Protein AF-0000000075709973 (afdb_homodimer)

Structure (mmCIF, N/CA/C/O backbone):
data_AF-0000000075709973-model_v1
#
loop_
_entity.id
_entity.type
_entity.pdbx_description
1 polymer 'ABC transporter family protein'
#
loop_
_atom_site.group_PDB
_atom_site.id
_atom_site.type_symbol
_atom_site.label_atom_id
_atom_site.label_alt_id
_atom_site.label_comp_id
_atom_site.label_asym_id
_atom_site.label_entity_id
_atom_site.label_seq_id
_atom_site.pdbx_PDB_ins_code
_atom_site.Cartn_x
_atom_site.Cartn_y
_atom_site.Cartn_z
_atom_site.occupancy
_atom_site.B_iso_or_equiv
_atom_site.auth_seq_id
_atom_site.auth_comp_id
_atom_site.auth_asym_id
_atom_site.auth_atom_id
_atom_site.pdbx_PDB_model_num
ATOM 1 N N . MET A 1 1 ? -1.541 -22.938 -13.07 1 24.42 1 MET A N 1
ATOM 2 C CA . MET A 1 1 ? -1.589 -21.641 -13.734 1 24.42 1 MET A CA 1
ATOM 3 C C . MET A 1 1 ? -1.695 -20.516 -12.711 1 24.42 1 MET A C 1
ATOM 5 O O . MET A 1 1 ? -2.549 -20.547 -11.828 1 24.42 1 MET A O 1
ATOM 9 N N . PRO A 1 2 ? -0.657 -19.891 -12.422 1 29.56 2 PRO A N 1
ATOM 10 C CA . PRO A 1 2 ? -0.678 -18.969 -11.297 1 29.56 2 PRO A CA 1
ATOM 11 C C . PRO A 1 2 ? -1.869 -18.016 -11.336 1 29.56 2 PRO A C 1
ATOM 13 O O . PRO A 1 2 ? -2.354 -17.672 -12.422 1 29.56 2 PRO A O 1
ATOM 16 N N . PRO A 1 3 ? -2.746 -18.109 -10.359 1 31.39 3 PRO A N 1
ATOM 17 C CA . PRO A 1 3 ? -3.982 -17.328 -10.273 1 31.39 3 PRO A CA 1
ATOM 18 C C . PRO A 1 3 ? -3.83 -15.922 -10.828 1 31.39 3 PRO A C 1
ATOM 20 O O . PRO A 1 3 ? -2.721 -15.383 -10.859 1 31.39 3 PRO A O 1
ATOM 23 N N . ARG A 1 4 ? -4.789 -15.555 -11.664 1 35 4 ARG A N 1
ATOM 24 C CA . ARG A 1 4 ? -5.027 -14.234 -12.234 1 35 4 ARG A CA 1
ATOM 25 C C . ARG A 1 4 ? -4.762 -13.133 -11.211 1 35 4 ARG A C 1
ATOM 27 O O . ARG A 1 4 ? -5.652 -12.766 -10.453 1 35 4 ARG A O 1
ATOM 34 N N . GLN A 1 5 ? -3.727 -13.234 -10.469 1 33.94 5 GLN A N 1
ATOM 35 C CA . GLN A 1 5 ? -3.52 -12.281 -9.375 1 33.94 5 GLN A CA 1
ATOM 36 C C . GLN A 1 5 ? -3.646 -10.844 -9.867 1 33.94 5 GLN A C 1
ATOM 38 O O . GLN A 1 5 ? -2.961 -10.438 -10.805 1 33.94 5 GLN A O 1
ATOM 43 N N . LEU A 1 6 ? -4.816 -10.453 -9.891 1 33.78 6 LEU A N 1
ATOM 44 C CA . LEU A 1 6 ? -5.051 -9.023 -10.086 1 33.78 6 LEU A CA 1
ATOM 45 C C . LEU A 1 6 ? -3.965 -8.195 -9.406 1 33.78 6 LEU A C 1
ATOM 47 O O . LEU A 1 6 ? -3.721 -8.352 -8.211 1 33.78 6 LEU A O 1
ATOM 51 N N . TRP A 1 7 ? -2.957 -8.031 -10.086 1 33.5 7 TRP A N 1
ATOM 52 C CA . TRP A 1 7 ? -1.797 -7.25 -9.68 1 33.5 7 TRP A CA 1
ATOM 53 C C . TRP A 1 7 ? -2.227 -5.957 -8.992 1 33.5 7 TRP A C 1
ATOM 55 O O . TRP A 1 7 ? -3.24 -5.359 -9.367 1 33.5 7 TRP A O 1
ATOM 65 N N . ARG A 1 8 ? -1.97 -5.902 -7.832 1 37.44 8 ARG A N 1
ATOM 66 C CA . ARG A 1 8 ? -2.188 -4.684 -7.055 1 37.44 8 ARG A CA 1
ATOM 67 C C . ARG A 1 8 ? -1.693 -3.457 -7.809 1 37.44 8 ARG A C 1
ATOM 69 O O . ARG A 1 8 ? -0.515 -3.371 -8.164 1 37.44 8 ARG A O 1
ATOM 76 N N . PRO A 1 9 ? -2.617 -2.793 -8.547 1 33.38 9 PRO A N 1
ATOM 77 C CA . PRO A 1 9 ? -2.156 -1.513 -9.086 1 33.38 9 PRO A CA 1
ATOM 78 C C . PRO A 1 9 ? -1.381 -0.687 -8.062 1 33.38 9 PRO A C 1
ATOM 80 O O . PRO A 1 9 ? -1.902 -0.385 -6.988 1 33.38 9 PRO A O 1
ATOM 83 N N . HIS A 1 10 ? -0.275 -1.003 -7.711 1 33.31 10 HIS A N 1
ATOM 84 C CA . HIS A 1 10 ? 0.385 -0.027 -6.852 1 33.31 10 HIS A CA 1
ATOM 85 C C . HIS A 1 10 ? 0.155 1.395 -7.355 1 33.31 10 HIS A C 1
ATOM 87 O O . HIS A 1 10 ? -0.162 1.599 -8.531 1 33.31 10 HIS A O 1
ATOM 93 N N . GLY A 1 11 ? 0.118 2.402 -6.453 1 33.44 11 GLY A N 1
ATOM 94 C CA . GLY A 1 11 ? 0.005 3.846 -6.594 1 33.44 11 GLY A CA 1
ATOM 95 C C . GLY A 1 11 ? 0.621 4.367 -7.879 1 33.44 11 GLY A C 1
ATOM 96 O O . GLY A 1 11 ? 1.635 3.844 -8.344 1 33.44 11 GLY A O 1
ATOM 97 N N . SER A 1 12 ? -0.26 4.875 -8.766 1 34.25 12 SER A N 1
ATOM 98 C CA . SER A 1 12 ? -0.108 5.707 -9.961 1 34.25 12 SER A CA 1
ATOM 99 C C . SER A 1 12 ? 1.045 6.691 -9.797 1 34.25 12 SER A C 1
ATOM 101 O O . SER A 1 12 ? 0.823 7.891 -9.602 1 34.25 12 SER A O 1
ATOM 103 N N . ALA A 1 13 ? 1.866 6.816 -8.883 1 34.53 13 ALA A N 1
ATOM 104 C CA . ALA A 1 13 ? 2.688 7.996 -9.148 1 34.53 13 ALA A CA 1
ATOM 105 C C . ALA A 1 13 ? 3.123 8.047 -10.609 1 34.53 13 ALA A C 1
ATOM 107 O O . ALA A 1 13 ? 3.008 7.051 -11.336 1 34.53 13 ALA A O 1
ATOM 108 N N . ASP A 1 14 ? 4.145 8.914 -10.914 1 36.72 14 ASP A N 1
ATOM 109 C CA . ASP A 1 14 ? 4.754 9.414 -12.141 1 36.72 14 ASP A CA 1
ATOM 110 C C . ASP A 1 14 ? 5.254 8.266 -13.016 1 36.72 14 ASP A C 1
ATOM 112 O O . ASP A 1 14 ? 5.984 7.395 -12.547 1 36.72 14 ASP A O 1
ATOM 116 N N . GLU A 1 15 ? 4.445 7.66 -13.875 1 39.72 15 GLU A N 1
ATOM 117 C CA . GLU A 1 15 ? 4.965 6.984 -15.062 1 39.72 15 GLU A CA 1
ATOM 118 C C . GLU A 1 15 ? 6.359 7.488 -15.422 1 39.72 15 GLU A C 1
ATOM 120 O O . GLU A 1 15 ? 6.5 8.5 -16.109 1 39.72 15 GLU A O 1
ATOM 125 N N . ILE A 1 16 ? 7.266 7.512 -14.547 1 42.97 16 ILE A N 1
ATOM 126 C CA . ILE A 1 16 ? 8.594 7.789 -15.094 1 42.97 16 ILE A CA 1
ATOM 127 C C . ILE A 1 16 ? 8.867 6.863 -16.281 1 42.97 16 ILE A C 1
ATOM 129 O O . ILE A 1 16 ? 8.734 5.641 -16.156 1 42.97 16 ILE A O 1
ATOM 133 N N . ASP A 1 17 ? 8.703 7.289 -17.375 1 52.31 17 ASP A N 1
ATOM 134 C CA . ASP A 1 17 ? 9.148 6.68 -18.625 1 52.31 17 ASP A CA 1
ATOM 135 C C . ASP A 1 17 ? 10.492 5.98 -18.438 1 52.31 17 ASP A C 1
ATOM 137 O O . ASP A 1 17 ? 11.547 6.625 -18.516 1 52.31 17 ASP A O 1
ATOM 141 N N . ILE A 1 18 ? 10.5 4.934 -17.688 1 59.22 18 ILE A N 1
ATOM 142 C CA . ILE A 1 18 ? 11.766 4.23 -17.562 1 59.22 18 ILE A CA 1
ATOM 143 C C . ILE A 1 18 ? 12.086 3.496 -18.859 1 59.22 18 ILE A C 1
ATOM 145 O O . ILE A 1 18 ? 11.234 2.797 -19.406 1 59.22 18 ILE A O 1
ATOM 149 N N . GLN A 1 19 ? 13.141 3.926 -19.438 1 63.94 19 GLN A N 1
ATOM 150 C CA . GLN A 1 19 ? 13.641 3.262 -20.641 1 63.94 19 GLN A CA 1
ATOM 151 C C . GLN A 1 19 ? 14.109 1.843 -20.328 1 63.94 19 GLN A C 1
ATOM 153 O O . GLN A 1 19 ? 14.984 1.643 -19.484 1 63.94 19 GLN A O 1
ATOM 158 N N . LEU A 1 20 ? 13.453 0.895 -20.781 1 72.31 20 LEU A N 1
ATOM 159 C CA . LEU A 1 20 ? 13.805 -0.509 -20.594 1 72.31 20 LEU A CA 1
ATOM 160 C C . LEU A 1 20 ? 14.852 -0.958 -21.594 1 72.31 20 LEU A C 1
ATOM 162 O O . LEU A 1 20 ? 14.742 -0.65 -22.797 1 72.31 20 LEU A O 1
ATOM 166 N N . THR A 1 21 ? 16.047 -1.364 -21.234 1 67.56 21 THR A N 1
ATOM 167 C CA . THR A 1 21 ? 17.062 -1.914 -22.109 1 67.56 21 THR A CA 1
ATOM 168 C C . THR A 1 21 ? 16.812 -3.4 -22.359 1 67.56 21 THR A C 1
ATOM 170 O O . THR A 1 21 ? 17.328 -3.965 -23.328 1 67.56 21 THR A O 1
ATOM 173 N N . GLY A 1 22 ? 16.062 -4.07 -21.641 1 68.5 22 GLY A N 1
ATOM 174 C CA . GLY A 1 22 ? 15.719 -5.469 -21.812 1 68.5 22 GLY A CA 1
ATOM 175 C C . GLY A 1 22 ? 16.562 -6.406 -20.969 1 68.5 22 GLY A C 1
ATOM 176 O O . GLY A 1 22 ? 16.188 -7.566 -20.766 1 68.5 22 GLY A O 1
ATOM 177 N N . TRP A 1 23 ? 17.703 -5.898 -20.484 1 77.12 23 TRP A N 1
ATOM 178 C CA . TRP A 1 23 ? 18.578 -6.785 -19.734 1 77.12 23 TRP A CA 1
ATOM 179 C C . TRP A 1 23 ? 18.703 -6.348 -18.281 1 77.12 23 TRP A C 1
ATOM 181 O O . TRP A 1 23 ? 19.734 -6.535 -17.641 1 77.12 23 TRP A O 1
ATOM 191 N N . GLU A 1 24 ? 17.703 -5.852 -17.812 1 84.19 24 GLU A N 1
ATOM 192 C CA . GLU A 1 24 ? 17.75 -5.332 -16.453 1 84.19 24 GLU A CA 1
ATOM 193 C C . GLU A 1 24 ? 17.844 -6.461 -15.43 1 84.19 24 GLU A C 1
ATOM 195 O O . GLU A 1 24 ? 18.531 -6.328 -14.414 1 84.19 24 GLU A O 1
ATOM 200 N N . LEU A 1 25 ? 17.312 -7.547 -15.797 1 82 25 LEU A N 1
ATOM 201 C CA . LEU A 1 25 ? 17.328 -8.68 -14.883 1 82 25 LEU A CA 1
ATOM 202 C C . LEU A 1 25 ? 18.734 -9.242 -14.719 1 82 25 LEU A C 1
ATOM 204 O O . LEU A 1 25 ? 19.109 -9.695 -13.633 1 82 25 LEU A O 1
ATOM 208 N N . VAL A 1 26 ? 19.484 -9.086 -15.727 1 83.19 26 VAL A N 1
ATOM 209 C CA . VAL A 1 26 ? 20.844 -9.602 -15.68 1 83.19 26 VAL A CA 1
ATOM 210 C C . VAL A 1 26 ? 21.75 -8.633 -14.914 1 83.19 26 VAL A C 1
ATOM 212 O O . VAL A 1 26 ? 22.641 -9.055 -14.18 1 83.19 26 VAL A O 1
ATOM 215 N N . ARG A 1 27 ? 21.422 -7.375 -15 1 85.19 27 ARG A N 1
ATOM 216 C CA . ARG A 1 27 ? 22.234 -6.355 -14.344 1 85.19 27 ARG A CA 1
ATOM 217 C C . ARG A 1 27 ? 22.047 -6.391 -12.828 1 85.19 27 ARG A C 1
ATOM 219 O O . ARG A 1 27 ? 22.953 -6.051 -12.07 1 85.19 27 ARG A O 1
ATOM 226 N N . ILE A 1 28 ? 20.891 -6.84 -12.453 1 87.38 28 ILE A N 1
ATOM 227 C CA . ILE A 1 28 ? 20.594 -6.883 -11.023 1 87.38 28 ILE A CA 1
ATOM 228 C C . ILE A 1 28 ? 21.406 -7.992 -10.359 1 87.38 28 ILE A C 1
ATOM 230 O O . ILE A 1 28 ? 21.688 -7.93 -9.164 1 87.38 28 ILE A O 1
ATOM 234 N N . LEU A 1 29 ? 21.859 -8.938 -11.141 1 85 29 LEU A N 1
ATOM 235 C CA . LEU A 1 29 ? 22.625 -10.062 -10.617 1 85 29 LEU A CA 1
ATOM 236 C C . LEU A 1 29 ? 23.984 -9.594 -10.094 1 85 29 LEU A C 1
ATOM 238 O O . LEU A 1 29 ? 24.594 -10.273 -9.266 1 85 29 LEU A O 1
ATOM 242 N N . LYS A 1 30 ? 24.359 -8.406 -10.531 1 83.5 30 LYS A N 1
ATOM 243 C CA . LYS A 1 30 ? 25.641 -7.859 -10.102 1 83.5 30 LYS A CA 1
ATOM 244 C C . LYS A 1 30 ? 25.625 -7.535 -8.609 1 83.5 30 LYS A C 1
ATOM 246 O O . LYS A 1 30 ? 26.672 -7.531 -7.957 1 83.5 30 LYS A O 1
ATOM 251 N N . TYR A 1 31 ? 24.453 -7.402 -8.109 1 83 31 TYR A N 1
ATOM 252 C CA . TYR A 1 31 ? 24.344 -6.953 -6.727 1 83 31 TYR A CA 1
ATOM 253 C C . TYR A 1 31 ? 24.109 -8.133 -5.785 1 83 31 TYR A C 1
ATOM 255 O O . TYR A 1 31 ? 23.953 -7.945 -4.574 1 83 31 TYR A O 1
ATOM 263 N N . LEU A 1 32 ? 24.203 -9.273 -6.41 1 83.88 32 LEU A N 1
ATOM 264 C CA . LEU A 1 32 ? 24.094 -10.477 -5.594 1 83.88 32 LEU A CA 1
ATOM 265 C C . LEU A 1 32 ? 25.469 -10.898 -5.082 1 83.88 32 LEU A C 1
ATOM 267 O O . LEU A 1 32 ? 26.453 -10.891 -5.836 1 83.88 32 LEU A O 1
ATOM 271 N N . GLN A 1 33 ? 25.609 -11.047 -3.834 1 81.19 33 GLN A N 1
ATOM 272 C CA . GLN A 1 33 ? 26.906 -11.406 -3.25 1 81.19 33 GLN A CA 1
ATOM 273 C C . GLN A 1 33 ? 27.312 -12.82 -3.66 1 81.19 33 GLN A C 1
ATOM 275 O O . GLN A 1 33 ? 28.453 -13.047 -4.051 1 81.19 33 GLN A O 1
ATOM 280 N N . ASN A 1 34 ? 26.406 -13.883 -3.57 1 82.88 34 ASN A N 1
ATOM 281 C CA . ASN A 1 34 ? 26.734 -15.266 -3.889 1 82.88 34 ASN A CA 1
ATOM 282 C C . ASN A 1 34 ? 26.062 -15.719 -5.184 1 82.88 34 ASN A C 1
ATOM 284 O O . ASN A 1 34 ? 25.078 -16.453 -5.152 1 82.88 34 ASN A O 1
ATOM 288 N N . LYS A 1 35 ? 26.812 -15.383 -6.312 1 85.94 35 LYS A N 1
ATOM 289 C CA . LYS A 1 35 ? 26.266 -15.703 -7.625 1 85.94 35 LYS A CA 1
ATOM 290 C C . LYS A 1 35 ? 26.375 -17.203 -7.918 1 85.94 35 LYS A C 1
ATOM 292 O O . LYS A 1 35 ? 25.578 -17.75 -8.68 1 85.94 35 LYS A O 1
ATOM 297 N N . SER A 1 36 ? 27.375 -17.766 -7.203 1 87.94 36 SER A N 1
ATOM 298 C CA . SER A 1 36 ? 27.594 -19.188 -7.43 1 87.94 36 SER A CA 1
ATOM 299 C C . SER A 1 36 ? 26.391 -20 -6.957 1 87.94 36 SER A C 1
ATOM 301 O O . SER A 1 36 ? 26.047 -21.016 -7.566 1 87.94 36 SER A O 1
ATOM 303 N N . LEU A 1 37 ? 25.781 -19.484 -5.941 1 87.5 37 LEU A N 1
ATOM 304 C CA . LEU A 1 37 ? 24.625 -20.203 -5.41 1 87.5 37 LEU A CA 1
ATOM 305 C C . LEU A 1 37 ? 23.469 -20.172 -6.402 1 87.5 37 LEU A C 1
ATOM 307 O O . LEU A 1 37 ? 22.688 -21.125 -6.48 1 87.5 37 LEU A O 1
ATOM 311 N N . PHE A 1 38 ? 23.406 -19.172 -7.125 1 88.12 38 PHE A N 1
ATOM 312 C CA . PHE A 1 38 ? 22.359 -19.078 -8.125 1 88.12 38 PHE A CA 1
ATOM 313 C C . PHE A 1 38 ? 22.562 -20.094 -9.242 1 88.12 38 PHE A C 1
ATOM 315 O O . PHE A 1 38 ? 21.625 -20.797 -9.625 1 88.12 38 PHE A O 1
ATOM 322 N N . PHE A 1 39 ? 23.734 -20.188 -9.719 1 88.44 39 PHE A N 1
ATOM 323 C CA . PHE A 1 39 ? 24.031 -21.109 -10.812 1 88.44 39 PHE A CA 1
ATOM 324 C C . PHE A 1 39 ? 23.922 -22.562 -10.352 1 88.44 39 PHE A C 1
ATOM 326 O O . PHE A 1 39 ? 23.516 -23.422 -11.117 1 88.44 39 PHE A O 1
ATOM 333 N N . LEU A 1 40 ? 24.234 -22.719 -9.094 1 89.62 40 LEU A N 1
ATOM 334 C CA . LEU A 1 40 ? 24.094 -24.062 -8.547 1 89.62 40 LEU A CA 1
ATOM 335 C C . LEU A 1 40 ? 22.625 -24.453 -8.43 1 89.62 40 LEU A C 1
ATOM 337 O O . LEU A 1 40 ? 22.266 -25.609 -8.688 1 89.62 40 LEU A O 1
ATOM 341 N N . THR A 1 41 ? 21.859 -23.484 -8.062 1 87.94 41 THR A N 1
ATOM 342 C CA . THR A 1 41 ? 20.438 -23.75 -7.98 1 87.94 41 THR A CA 1
ATOM 343 C C . THR A 1 41 ? 19.859 -24.016 -9.367 1 87.94 41 THR A C 1
ATOM 345 O O . THR A 1 41 ? 19 -24.891 -9.539 1 87.94 41 THR A O 1
ATOM 348 N N . LEU A 1 42 ? 20.344 -23.297 -10.289 1 88.81 42 LEU A N 1
ATOM 349 C CA . LEU A 1 42 ? 19.906 -23.469 -11.672 1 88.81 42 LEU A CA 1
ATOM 350 C C . LEU A 1 42 ? 20.281 -24.859 -12.18 1 88.81 42 LEU A C 1
ATOM 352 O O . LEU A 1 42 ? 19.469 -25.531 -12.82 1 88.81 42 LEU A O 1
ATOM 356 N N . LEU A 1 43 ? 21.391 -25.312 -11.859 1 89.25 43 LEU A N 1
ATOM 357 C CA . LEU A 1 43 ? 21.891 -26.609 -12.312 1 89.25 43 LEU A CA 1
ATOM 358 C C . LEU A 1 43 ? 21.094 -27.734 -11.672 1 89.25 43 LEU A C 1
ATOM 360 O O . LEU A 1 43 ? 20.703 -28.688 -12.352 1 89.25 43 LEU A O 1
ATOM 364 N N . THR A 1 44 ? 20.906 -27.594 -10.398 1 87.69 44 THR A N 1
ATOM 365 C CA . THR A 1 44 ? 20.188 -28.656 -9.703 1 87.69 44 THR A CA 1
ATOM 366 C C . THR A 1 44 ? 18.719 -28.703 -10.156 1 87.69 44 THR A C 1
ATOM 368 O O . THR A 1 44 ? 18.156 -29.781 -10.305 1 87.69 44 THR A O 1
ATOM 371 N N . LYS A 1 45 ? 18.141 -27.641 -10.445 1 84.12 45 LYS A N 1
ATOM 372 C CA . LYS A 1 45 ? 16.75 -27.594 -10.875 1 84.12 45 LYS A CA 1
ATOM 373 C C . LYS A 1 45 ? 16.594 -28.125 -12.297 1 84.12 45 LYS A C 1
ATOM 375 O O . LYS A 1 45 ? 15.641 -28.844 -12.602 1 84.12 45 LYS A O 1
ATOM 380 N N . THR A 1 46 ? 17.562 -27.781 -13.133 1 88.06 46 THR A N 1
ATOM 381 C CA . THR A 1 46 ? 17.5 -28.234 -14.516 1 88.06 46 THR A CA 1
ATOM 382 C C . THR A 1 46 ? 17.781 -29.734 -14.609 1 88.06 46 THR A C 1
ATOM 384 O O . THR A 1 46 ? 17.234 -30.422 -15.469 1 88.06 46 THR A O 1
ATOM 387 N N . SER A 1 47 ? 18.578 -30.172 -13.703 1 86.62 47 SER A N 1
ATOM 388 C CA . SER A 1 47 ? 18.875 -31.609 -13.711 1 86.62 47 SER A CA 1
ATOM 389 C C . SER A 1 47 ? 17.641 -32.438 -13.344 1 86.62 47 SER A C 1
ATOM 391 O O . SER A 1 47 ? 17.453 -33.531 -13.844 1 86.62 47 SER A O 1
ATOM 393 N N . SER A 1 48 ? 16.812 -31.828 -12.547 1 79.62 48 SER A N 1
ATOM 394 C CA . SER A 1 48 ? 15.594 -32.531 -12.133 1 79.62 48 SER A CA 1
ATOM 395 C C . SER A 1 48 ? 14.578 -32.562 -13.266 1 79.62 48 SER A C 1
ATOM 397 O O . SER A 1 48 ? 13.633 -33.375 -13.227 1 79.62 48 SER A O 1
ATOM 399 N N . SER A 1 49 ? 14.82 -31.781 -14.32 1 82.5 49 SER A N 1
ATOM 400 C CA . SER A 1 49 ? 13.898 -31.75 -15.461 1 82.5 49 SER A CA 1
ATOM 401 C C . SER A 1 49 ? 14.055 -33 -16.328 1 82.5 49 SER A C 1
ATOM 403 O O . SER A 1 49 ? 13.188 -33.281 -17.156 1 82.5 49 SER A O 1
ATOM 405 N N . ALA A 1 50 ? 15.055 -33.75 -16.125 1 83.25 50 ALA A N 1
ATOM 406 C CA . ALA A 1 50 ? 15.328 -34.906 -16.953 1 83.25 50 ALA A CA 1
ATOM 407 C C . ALA A 1 50 ? 14.562 -36.125 -16.438 1 83.25 50 ALA A C 1
ATOM 409 O O . ALA A 1 50 ? 14.344 -37.094 -17.188 1 83.25 50 ALA A O 1
ATOM 410 N N . MET A 1 51 ? 14.078 -36 -15.266 1 79.19 51 MET A N 1
ATOM 411 C CA . MET A 1 51 ? 13.539 -37.188 -14.586 1 79.19 51 MET A CA 1
ATOM 412 C C . MET A 1 51 ? 12.25 -37.656 -15.258 1 79.19 51 MET A C 1
ATOM 414 O O . MET A 1 51 ? 12.07 -38.844 -15.508 1 79.19 51 MET A O 1
ATOM 418 N N . PRO A 1 52 ? 11.359 -36.719 -15.602 1 77.88 52 PRO A N 1
ATOM 419 C CA . PRO A 1 52 ? 10.133 -37.188 -16.25 1 77.88 52 PRO A CA 1
ATOM 420 C C . PRO A 1 52 ? 10.391 -37.906 -17.578 1 77.88 52 PRO A C 1
ATOM 422 O O . PRO A 1 52 ? 9.672 -38.844 -17.938 1 77.88 52 PRO A O 1
ATOM 425 N N . TYR A 1 53 ? 11.398 -37.562 -18.234 1 84.12 53 TYR A N 1
ATOM 426 C CA . TYR A 1 53 ? 11.719 -38.156 -19.531 1 84.12 53 TYR A CA 1
ATOM 427 C C . TYR A 1 53 ? 12.312 -39.562 -19.344 1 84.12 53 TYR A C 1
ATOM 429 O O . TYR A 1 53 ? 12.031 -40.469 -20.125 1 84.12 53 TYR A O 1
ATOM 437 N N . ILE A 1 54 ? 13.141 -39.688 -18.312 1 81.75 54 ILE A N 1
ATOM 438 C CA . ILE A 1 54 ? 13.664 -41 -18 1 81.75 54 ILE A CA 1
ATOM 439 C C . ILE A 1 54 ? 12.516 -41.969 -17.672 1 81.75 54 ILE A C 1
ATOM 441 O O . ILE A 1 54 ? 12.492 -43.094 -18.125 1 81.75 54 ILE A O 1
ATOM 445 N N . MET A 1 55 ? 11.586 -41.438 -17 1 76.12 55 MET A N 1
ATOM 446 C CA . MET A 1 55 ? 10.414 -42.219 -16.656 1 76.12 55 MET A CA 1
ATOM 447 C C . MET A 1 55 ? 9.609 -42.594 -17.891 1 76.12 55 MET A C 1
ATOM 449 O O . MET A 1 55 ? 9.078 -43.688 -17.984 1 76.12 55 MET A O 1
ATOM 453 N N . SER A 1 56 ? 9.508 -41.688 -18.766 1 79.44 56 SER A N 1
ATOM 454 C CA . SER A 1 56 ? 8.812 -41.969 -20.016 1 79.44 56 SER A CA 1
ATOM 455 C C . SER A 1 56 ? 9.477 -43.094 -20.797 1 79.44 56 SER A C 1
ATOM 457 O O . SER A 1 56 ? 8.797 -43.969 -21.328 1 79.44 56 SER A O 1
ATOM 459 N N . LEU A 1 57 ? 10.797 -43.156 -20.797 1 83.5 57 LEU A N 1
ATOM 460 C CA . LEU A 1 57 ? 11.539 -44.188 -21.5 1 83.5 57 LEU A CA 1
ATOM 461 C C . LEU A 1 57 ? 11.344 -45.531 -20.828 1 83.5 57 LEU A C 1
ATOM 463 O O . LEU A 1 57 ? 11.195 -46.562 -21.516 1 83.5 57 LEU A O 1
ATOM 467 N N . ILE A 1 58 ? 11.336 -45.469 -19.562 1 78.69 58 ILE A N 1
ATOM 468 C CA . ILE A 1 58 ? 11.141 -46.719 -18.812 1 78.69 58 ILE A CA 1
ATOM 469 C C . ILE A 1 58 ? 9.742 -47.25 -19.062 1 78.69 58 ILE A C 1
ATOM 471 O O . ILE A 1 58 ? 9.562 -48.469 -19.281 1 78.69 58 ILE A O 1
ATOM 475 N N . GLN A 1 59 ? 8.789 -46.344 -19.109 1 72.75 59 GLN A N 1
ATOM 476 C CA . GLN A 1 59 ? 7.414 -46.75 -19.391 1 72.75 59 GLN A CA 1
ATOM 477 C C . GLN A 1 59 ? 7.305 -47.344 -20.797 1 72.75 59 GLN A C 1
ATOM 479 O O . GLN A 1 59 ? 6.59 -48.312 -21.016 1 72.75 59 GLN A O 1
ATOM 484 N N . GLY A 1 60 ? 7.969 -46.719 -21.766 1 74.75 60 GLY A N 1
ATOM 485 C CA . GLY A 1 60 ? 7.996 -47.219 -23.125 1 74.75 60 GLY A CA 1
ATOM 486 C C . GLY A 1 60 ? 8.609 -48.625 -23.234 1 74.75 60 GLY A C 1
ATOM 487 O O . GLY A 1 60 ? 8.07 -49.5 -23.906 1 74.75 60 GLY A O 1
ATOM 488 N N . ASP A 1 61 ? 9.711 -48.812 -22.5 1 76.62 61 ASP A N 1
ATOM 489 C CA . ASP A 1 61 ? 10.383 -50.094 -22.516 1 76.62 61 ASP A CA 1
ATOM 490 C C . ASP A 1 61 ? 9.5 -51.188 -21.891 1 76.62 61 ASP A C 1
ATOM 492 O O . ASP A 1 61 ? 9.469 -52.312 -22.375 1 76.62 61 ASP A O 1
ATOM 496 N N . LEU A 1 62 ? 8.883 -50.812 -20.922 1 70.69 62 LEU A N 1
ATOM 497 C CA . LEU A 1 62 ? 7.996 -51.75 -20.266 1 70.69 62 LEU A CA 1
ATOM 498 C C . LEU A 1 62 ? 6.859 -52.156 -21.203 1 70.69 62 LEU A C 1
ATOM 500 O O . LEU A 1 62 ? 6.496 -53.344 -21.25 1 70.69 62 LEU A O 1
ATOM 504 N N . THR A 1 63 ? 6.332 -51.25 -21.938 1 68.62 63 THR A N 1
ATOM 505 C CA . THR A 1 63 ? 5.246 -51.531 -22.875 1 68.62 63 THR A CA 1
ATOM 506 C C . THR A 1 63 ? 5.727 -52.469 -23.984 1 68.62 63 THR A C 1
ATOM 508 O O . THR A 1 63 ? 5 -53.375 -24.406 1 68.62 63 THR A O 1
ATOM 511 N N . THR A 1 64 ? 6.918 -52.281 -24.375 1 71.75 64 THR A N 1
ATOM 512 C CA . THR A 1 64 ? 7.469 -53.125 -25.422 1 71.75 64 THR A CA 1
ATOM 513 C C . THR A 1 64 ? 7.652 -54.562 -24.938 1 71.75 64 THR A C 1
ATOM 515 O O . THR A 1 64 ? 7.371 -55.5 -25.672 1 71.75 64 THR A O 1
ATOM 518 N N . ILE A 1 65 ? 8.086 -54.688 -23.734 1 72.12 65 ILE A N 1
ATOM 519 C CA . ILE A 1 65 ? 8.344 -56 -23.172 1 72.12 65 ILE A CA 1
ATOM 520 C C . ILE A 1 65 ? 7.023 -56.75 -23 1 72.12 65 ILE A C 1
ATOM 522 O O . ILE A 1 65 ? 6.961 -57.969 -23.203 1 72.12 65 ILE A O 1
ATOM 526 N N . LEU A 1 66 ? 6.02 -56.031 -22.734 1 64.94 66 LEU A N 1
ATOM 527 C CA . LEU A 1 66 ? 4.719 -56.625 -22.484 1 64.94 66 LEU A CA 1
ATOM 528 C C . LEU A 1 66 ? 4.102 -57.125 -23.797 1 64.94 66 LEU A C 1
ATOM 530 O O . LEU A 1 66 ? 3.369 -58.125 -23.797 1 64.94 66 LEU A O 1
ATOM 534 N N . VAL A 1 67 ? 4.5 -56.469 -24.891 1 61 67 VAL A N 1
ATOM 535 C CA . VAL A 1 67 ? 3.879 -56.781 -26.172 1 61 67 VAL A CA 1
ATOM 536 C C . VAL A 1 67 ? 4.699 -57.844 -26.906 1 61 67 VAL A C 1
ATOM 538 O O . VAL A 1 67 ? 4.145 -58.688 -27.609 1 61 67 VAL A O 1
ATOM 541 N N . ASP A 1 68 ? 5.992 -57.812 -26.703 1 59.09 68 ASP A N 1
ATOM 542 C CA . ASP A 1 68 ? 6.871 -58.656 -27.5 1 59.09 68 ASP A CA 1
ATOM 543 C C . ASP A 1 68 ? 6.711 -60.156 -27.125 1 59.09 68 ASP A C 1
ATOM 545 O O . ASP A 1 68 ? 6.789 -60.5 -25.938 1 59.09 68 ASP A O 1
ATOM 549 N N . LYS A 1 69 ? 6.09 -60.938 -28.109 1 55 69 LYS A N 1
ATOM 550 C CA . LYS A 1 69 ? 5.887 -62.375 -28.062 1 55 69 LYS A CA 1
ATOM 551 C C . LYS A 1 69 ? 7.152 -63.094 -27.594 1 55 69 LYS A C 1
ATOM 553 O O . LYS A 1 69 ? 7.082 -64.188 -27.047 1 55 69 LYS A O 1
ATOM 558 N N . TYR A 1 70 ? 8.188 -62.406 -27.969 1 49.88 70 TYR A N 1
ATOM 559 C CA . TYR A 1 70 ? 9.445 -63.062 -27.625 1 49.88 70 TYR A CA 1
ATOM 560 C C . TYR A 1 70 ? 9.578 -63.25 -26.125 1 49.88 70 TYR A C 1
ATOM 562 O O . TYR A 1 70 ? 10.25 -64.188 -25.656 1 49.88 70 TYR A O 1
ATOM 570 N N . PHE A 1 71 ? 8.875 -62.469 -25.5 1 54.09 71 PHE A N 1
ATOM 571 C CA . PHE A 1 71 ? 8.984 -62.531 -24.047 1 54.09 71 PHE A CA 1
ATOM 572 C C . PHE A 1 71 ? 7.863 -63.406 -23.453 1 54.09 71 PHE A C 1
ATOM 574 O O . PHE A 1 71 ? 7.535 -63.281 -22.281 1 54.09 71 PHE A O 1
ATOM 581 N N . SER A 1 72 ? 7.258 -64.062 -24.312 1 55.81 72 SER A N 1
ATOM 582 C CA . SER A 1 72 ? 6.207 -65 -23.938 1 55.81 72 SER A CA 1
ATOM 583 C C . SER A 1 72 ? 6.742 -66.125 -22.984 1 55.81 72 SER A C 1
ATOM 585 O O . SER A 1 72 ? 5.965 -66.812 -22.375 1 55.81 72 SER A O 1
ATOM 587 N N . ASP A 1 73 ? 8.109 -66.188 -23.109 1 61.19 73 ASP A N 1
ATOM 588 C CA . ASP A 1 73 ? 8.656 -67.188 -22.156 1 61.19 73 ASP A CA 1
ATOM 589 C C . ASP A 1 73 ? 8.688 -66.562 -20.75 1 61.19 73 ASP A C 1
ATOM 591 O O . ASP A 1 73 ? 9.016 -65.438 -20.562 1 61.19 73 ASP A O 1
ATOM 595 N N . GLY A 1 74 ? 7.953 -67.062 -19.797 1 61.41 74 GLY A N 1
ATOM 596 C CA . GLY A 1 74 ? 7.723 -66.688 -18.422 1 61.41 74 GLY A CA 1
ATOM 597 C C . GLY A 1 74 ? 8.977 -66.188 -17.719 1 61.41 74 GLY A C 1
ATOM 598 O O . GLY A 1 74 ? 8.961 -65.125 -17.078 1 61.41 74 GLY A O 1
ATOM 599 N N . ASN A 1 75 ? 10.062 -67 -17.859 1 64.31 75 ASN A N 1
ATOM 600 C CA . ASN A 1 75 ? 11.281 -66.625 -17.141 1 64.31 75 ASN A CA 1
ATOM 601 C C . ASN A 1 75 ? 11.953 -65.438 -17.75 1 64.31 75 ASN A C 1
ATOM 603 O O . ASN A 1 75 ? 12.438 -64.562 -17.016 1 64.31 75 ASN A O 1
ATOM 607 N N . LYS A 1 76 ? 12.008 -65.25 -19.031 1 73.06 76 LYS A N 1
ATOM 608 C CA . LYS A 1 76 ? 12.609 -64.125 -19.672 1 73.06 76 LYS A CA 1
ATOM 609 C C . LYS A 1 76 ? 11.789 -62.844 -19.422 1 73.06 76 LYS A C 1
ATOM 611 O O . LYS A 1 76 ? 12.344 -61.75 -19.25 1 73.06 76 LYS A O 1
ATOM 616 N N . PHE A 1 77 ? 10.586 -63.062 -19.328 1 71 77 PHE A N 1
ATOM 617 C CA . PHE A 1 77 ? 9.672 -61.969 -19.031 1 71 77 PHE A CA 1
ATOM 618 C C . PHE A 1 77 ? 9.945 -61.406 -17.641 1 71 77 PHE A C 1
ATOM 620 O O . PHE A 1 77 ? 10.047 -60.188 -17.484 1 71 77 PHE A O 1
ATOM 627 N N . LYS A 1 78 ? 10.164 -62.344 -16.703 1 70.56 78 LYS A N 1
ATOM 628 C CA . LYS A 1 78 ? 10.406 -61.906 -15.336 1 70.56 78 LYS A CA 1
ATOM 629 C C . LYS A 1 78 ? 11.742 -61.156 -15.227 1 70.56 78 LYS A C 1
ATOM 631 O O . LYS A 1 78 ? 11.852 -60.188 -14.492 1 70.56 78 LYS A O 1
ATOM 636 N N . GLN A 1 79 ? 12.703 -61.594 -15.93 1 76.25 79 GLN A N 1
ATOM 637 C CA . GLN A 1 79 ? 14.016 -60.969 -15.875 1 76.25 79 GLN A CA 1
ATOM 638 C C . GLN A 1 79 ? 13.984 -59.562 -16.469 1 76.25 79 GLN A C 1
ATOM 640 O O . GLN A 1 79 ? 14.609 -58.656 -15.938 1 76.25 79 GLN A O 1
ATOM 645 N N . GLU A 1 80 ? 13.242 -59.375 -17.531 1 76.5 80 GLU A N 1
ATOM 646 C CA . GLU A 1 80 ? 13.172 -58.062 -18.172 1 76.5 80 GLU A CA 1
ATOM 647 C C . GLU A 1 80 ? 12.359 -57.094 -17.328 1 76.5 80 GLU A C 1
ATOM 649 O O . GLU A 1 80 ? 12.688 -55.906 -17.266 1 76.5 80 GLU A O 1
ATOM 654 N N . VAL A 1 81 ? 11.422 -57.656 -16.75 1 70.62 81 VAL A N 1
ATOM 655 C CA . VAL A 1 81 ? 10.609 -56.812 -15.875 1 70.62 81 VAL A CA 1
ATOM 656 C C . VAL A 1 81 ? 11.438 -56.344 -14.672 1 70.62 81 VAL A C 1
ATOM 658 O O . VAL A 1 81 ? 11.328 -55.219 -14.227 1 70.62 81 VAL A O 1
ATOM 661 N N . ASN A 1 82 ? 12.281 -57.281 -14.18 1 73.25 82 ASN A N 1
ATOM 662 C CA . ASN A 1 82 ? 13.156 -56.938 -13.07 1 73.25 82 ASN A CA 1
ATOM 663 C C . ASN A 1 82 ? 14.188 -55.875 -13.477 1 73.25 82 ASN A C 1
ATOM 665 O O . ASN A 1 82 ? 14.555 -55.031 -12.672 1 73.25 82 ASN A O 1
ATOM 669 N N . ASN A 1 83 ? 14.594 -55.938 -14.703 1 77.75 83 ASN A N 1
ATOM 670 C CA . ASN A 1 83 ? 15.539 -54.938 -15.188 1 77.75 83 ASN A CA 1
ATOM 671 C C . ASN A 1 83 ? 14.906 -53.562 -15.281 1 77.75 83 ASN A C 1
ATOM 673 O O . ASN A 1 83 ? 15.531 -52.562 -14.938 1 77.75 83 ASN A O 1
ATOM 677 N N . VAL A 1 84 ? 13.688 -53.5 -15.695 1 76.5 84 VAL A N 1
ATOM 678 C CA . VAL A 1 84 ? 12.977 -52.25 -15.805 1 76.5 84 VAL A CA 1
ATOM 679 C C . VAL A 1 84 ? 12.68 -51.688 -14.406 1 76.5 84 VAL A C 1
ATOM 681 O O . VAL A 1 84 ? 12.797 -50.469 -14.172 1 76.5 84 VAL A O 1
ATOM 684 N N . ALA A 1 85 ? 12.391 -52.531 -13.492 1 71.94 85 ALA A N 1
ATOM 685 C CA . ALA A 1 85 ? 12.125 -52.125 -12.117 1 71.94 85 ALA A CA 1
ATOM 686 C C . ALA A 1 85 ? 13.383 -51.562 -11.461 1 71.94 85 ALA A C 1
ATOM 688 O O . ALA A 1 85 ? 13.305 -50.562 -10.742 1 71.94 85 ALA A O 1
ATOM 689 N N . ASN A 1 86 ? 14.492 -52.219 -11.727 1 76.31 86 ASN A N 1
ATOM 690 C CA . ASN A 1 86 ? 15.734 -51.719 -11.156 1 76.31 86 ASN A CA 1
ATOM 691 C C . ASN A 1 86 ? 16.109 -50.344 -11.719 1 76.31 86 ASN A C 1
ATOM 693 O O . ASN A 1 86 ? 16.656 -49.5 -11.008 1 76.31 86 ASN A O 1
ATOM 697 N N . ARG A 1 87 ? 15.859 -50.094 -12.922 1 80.56 87 ARG A N 1
ATOM 698 C CA . ARG A 1 87 ? 16.125 -48.781 -13.516 1 80.56 87 ARG A CA 1
ATOM 699 C C . ARG A 1 87 ? 15.234 -47.719 -12.898 1 80.56 87 ARG A C 1
ATOM 701 O O . ARG A 1 87 ? 15.672 -46.594 -12.711 1 80.56 87 ARG A O 1
ATOM 708 N N . LEU A 1 88 ? 14.039 -48.125 -12.617 1 77.19 88 LEU A N 1
ATOM 709 C CA . LEU A 1 88 ? 13.109 -47.188 -12 1 77.19 88 LEU A CA 1
ATOM 710 C C . LEU A 1 88 ? 13.562 -46.812 -10.586 1 77.19 88 LEU A C 1
ATOM 712 O O . LEU A 1 88 ? 13.523 -45.656 -10.195 1 77.19 88 LEU A O 1
ATOM 716 N N . TYR A 1 89 ? 14.023 -47.844 -9.859 1 75.94 89 TYR A N 1
ATOM 717 C CA . TYR A 1 89 ? 14.508 -47.594 -8.508 1 75.94 89 TYR A CA 1
ATOM 718 C C . TYR A 1 89 ? 15.734 -46.688 -8.523 1 75.94 89 TYR A C 1
ATOM 720 O O . TYR A 1 89 ? 15.859 -45.812 -7.676 1 75.94 89 TYR A O 1
ATOM 728 N N . LEU A 1 90 ? 16.578 -46.969 -9.469 1 81.5 90 LEU A N 1
ATOM 729 C CA . LEU A 1 90 ? 17.781 -46.156 -9.586 1 81.5 90 LEU A CA 1
ATOM 730 C C . LEU A 1 90 ? 17.406 -44.719 -9.914 1 81.5 90 LEU A C 1
ATOM 732 O O . LEU A 1 90 ? 18 -43.781 -9.383 1 81.5 90 LEU A O 1
ATOM 736 N N . THR A 1 91 ? 16.406 -44.531 -10.703 1 79.62 91 THR A N 1
ATOM 737 C CA . THR A 1 91 ? 15.969 -43.188 -11.086 1 79.62 91 THR A CA 1
ATOM 738 C C . THR A 1 91 ? 15.352 -42.469 -9.898 1 79.62 91 THR A C 1
ATOM 740 O O . THR A 1 91 ? 15.555 -41.25 -9.734 1 79.62 91 THR A O 1
ATOM 743 N N . VAL A 1 92 ? 14.664 -43.188 -9.078 1 78.44 92 VAL A N 1
ATOM 744 C CA . VAL A 1 92 ? 14.031 -42.594 -7.902 1 78.44 92 VAL A CA 1
ATOM 745 C C . VAL A 1 92 ? 15.109 -42.125 -6.918 1 78.44 92 VAL A C 1
ATOM 747 O O . VAL A 1 92 ? 15 -41.062 -6.324 1 78.44 92 VAL A O 1
ATOM 750 N N . ILE A 1 93 ? 16.141 -42.938 -6.844 1 81.88 93 ILE A N 1
ATOM 751 C CA . ILE A 1 93 ? 17.219 -42.594 -5.93 1 81.88 93 ILE A CA 1
ATOM 752 C C . ILE A 1 93 ? 17.953 -41.344 -6.434 1 81.88 93 ILE A C 1
ATOM 754 O O . ILE A 1 93 ? 18.281 -40.469 -5.652 1 81.88 93 ILE A O 1
ATOM 758 N N . ILE A 1 94 ? 18.203 -41.281 -7.711 1 83 94 ILE A N 1
ATOM 759 C CA . ILE A 1 94 ? 18.891 -40.156 -8.289 1 83 94 ILE A CA 1
ATOM 760 C C . ILE A 1 94 ? 18.047 -38.906 -8.109 1 83 94 ILE A C 1
ATOM 762 O O . ILE A 1 94 ? 18.562 -37.844 -7.766 1 83 94 ILE A O 1
ATOM 766 N N . THR A 1 95 ? 16.766 -39.094 -8.289 1 78.5 95 THR A N 1
ATOM 767 C CA . THR A 1 95 ? 15.859 -37.969 -8.117 1 78.5 95 THR A CA 1
ATOM 768 C C . THR A 1 95 ? 15.844 -37.5 -6.66 1 78.5 95 THR A C 1
ATOM 770 O O . THR A 1 95 ? 15.734 -36.312 -6.387 1 78.5 95 THR A O 1
ATOM 773 N N . PHE A 1 96 ? 16.031 -38.469 -5.832 1 79.94 96 PHE A N 1
ATOM 774 C CA . PHE A 1 96 ? 16.062 -38.156 -4.406 1 79.94 96 PHE A CA 1
ATOM 775 C C . PHE A 1 96 ? 17.297 -37.344 -4.062 1 79.94 96 PHE A C 1
ATOM 777 O O . PHE A 1 96 ? 17.188 -36.312 -3.381 1 79.94 96 PHE A O 1
ATOM 784 N N . VAL A 1 97 ? 18.344 -37.75 -4.531 1 83.19 97 VAL A N 1
ATOM 785 C CA . VAL A 1 97 ? 19.594 -37.062 -4.223 1 83.19 97 VAL A CA 1
ATOM 786 C C . VAL A 1 97 ? 19.594 -35.656 -4.84 1 83.19 97 VAL A C 1
ATOM 788 O O . VAL A 1 97 ? 19.953 -34.688 -4.184 1 83.19 97 VAL A O 1
ATOM 791 N N . LEU A 1 98 ? 19.094 -35.531 -6.023 1 83.62 98 LEU A N 1
ATOM 792 C CA . LEU A 1 98 ? 19.047 -34.25 -6.691 1 83.62 98 LEU A CA 1
ATOM 793 C C . LEU A 1 98 ? 18.031 -33.312 -6.02 1 83.62 98 LEU A C 1
ATOM 795 O O . LEU A 1 98 ? 18.234 -32.094 -5.953 1 83.62 98 LEU A O 1
ATOM 799 N N . GLY A 1 99 ? 17.016 -33.938 -5.559 1 81.94 99 GLY A N 1
ATOM 800 C CA . GLY A 1 99 ? 16.016 -33.156 -4.852 1 81.94 99 GLY A CA 1
ATOM 801 C C . GLY A 1 99 ? 16.516 -32.562 -3.549 1 81.94 99 GLY A C 1
ATOM 802 O O . GLY A 1 99 ? 16.266 -31.406 -3.248 1 81.94 99 GLY A O 1
ATOM 803 N N . VAL A 1 100 ? 17.281 -33.406 -2.834 1 83.31 100 VAL A N 1
ATOM 804 C CA . VAL A 1 100 ? 17.859 -32.938 -1.576 1 83.31 100 VAL A CA 1
ATOM 805 C C . VAL A 1 100 ? 18.875 -31.828 -1.848 1 83.31 100 VAL A C 1
ATOM 807 O O . VAL A 1 100 ? 18.891 -30.812 -1.153 1 83.31 100 VAL A O 1
ATOM 810 N N . LEU A 1 101 ? 19.578 -32.031 -2.844 1 86.38 101 LEU A N 1
ATOM 811 C CA . LEU A 1 101 ? 20.578 -31.016 -3.201 1 86.38 101 LEU A CA 1
ATOM 812 C C . LEU A 1 101 ? 19.922 -29.719 -3.619 1 86.38 101 LEU A C 1
ATOM 814 O O . LEU A 1 101 ? 20.375 -28.641 -3.244 1 86.38 101 LEU A O 1
ATOM 818 N N . ASN A 1 102 ? 18.891 -29.828 -4.34 1 86.19 102 ASN A N 1
ATOM 819 C CA . ASN A 1 102 ? 18.156 -28.656 -4.773 1 86.19 102 ASN A CA 1
ATOM 820 C C . ASN A 1 102 ? 17.578 -27.891 -3.59 1 86.19 102 ASN A C 1
ATOM 822 O O . ASN A 1 102 ? 17.594 -26.656 -3.561 1 86.19 102 ASN A O 1
ATOM 826 N N . THR A 1 103 ? 17.109 -28.641 -2.637 1 83.31 103 THR A N 1
ATOM 827 C CA . THR A 1 103 ? 16.5 -28.031 -1.459 1 83.31 103 THR A CA 1
ATOM 828 C C . THR A 1 103 ? 17.547 -27.266 -0.649 1 83.31 103 THR A C 1
ATOM 830 O O . THR A 1 103 ? 17.297 -26.156 -0.196 1 83.31 103 THR A O 1
ATOM 833 N N . ILE A 1 104 ? 18.672 -27.828 -0.542 1 86.19 104 ILE A N 1
ATOM 834 C CA . ILE A 1 104 ? 19.734 -27.234 0.248 1 86.19 104 ILE A CA 1
ATOM 835 C C . ILE A 1 104 ? 20.234 -25.953 -0.446 1 86.19 104 ILE A C 1
ATOM 837 O O . ILE A 1 104 ? 20.391 -24.922 0.191 1 86.19 104 ILE A O 1
ATOM 841 N N . VAL A 1 105 ? 20.391 -26.031 -1.692 1 87.75 105 VAL A N 1
ATOM 842 C CA . VAL A 1 105 ? 20.938 -24.906 -2.432 1 87.75 105 VAL A CA 1
ATOM 843 C C . VAL A 1 105 ? 19.906 -23.781 -2.529 1 87.75 105 VAL A C 1
ATOM 845 O O . VAL A 1 105 ? 20.219 -22.609 -2.332 1 87.75 105 VAL A O 1
ATOM 848 N N . GLU A 1 106 ? 18.703 -24.172 -2.77 1 84.62 106 GLU A N 1
ATOM 849 C CA . GLU A 1 106 ? 17.625 -23.203 -2.914 1 84.62 106 GLU A CA 1
ATOM 850 C C . GLU A 1 106 ? 17.328 -22.516 -1.587 1 84.62 106 GLU A C 1
ATOM 852 O O . GLU A 1 106 ? 17.031 -21.312 -1.558 1 84.62 106 GLU A O 1
ATOM 857 N N . SER A 1 107 ? 17.406 -23.266 -0.494 1 86.31 107 SER A N 1
ATOM 858 C CA . SER A 1 107 ? 17.109 -22.719 0.827 1 86.31 107 SER A CA 1
ATOM 859 C C . SER A 1 107 ? 18.156 -21.703 1.261 1 86.31 107 SER A C 1
ATOM 861 O O . SER A 1 107 ? 17.891 -20.859 2.129 1 86.31 107 SER A O 1
ATOM 863 N N . ASN A 1 108 ? 19.25 -21.812 0.626 1 87.06 108 ASN A N 1
ATOM 864 C CA . ASN A 1 108 ? 20.297 -20.828 0.945 1 87.06 108 ASN A CA 1
ATOM 865 C C . ASN A 1 108 ? 20.281 -19.672 -0.035 1 87.06 108 ASN A C 1
ATOM 867 O O . ASN A 1 108 ? 20.609 -18.531 0.335 1 87.06 108 ASN A O 1
ATOM 871 N N . PHE A 1 109 ? 19.906 -19.875 -1.158 1 87.44 109 PHE A N 1
ATOM 872 C CA . PHE A 1 109 ? 19.938 -18.875 -2.205 1 87.44 109 PHE A CA 1
ATOM 873 C C . PHE A 1 109 ? 18.797 -17.875 -2.051 1 87.44 109 PHE A C 1
ATOM 875 O O . PHE A 1 109 ? 19 -16.672 -2.098 1 87.44 109 PHE A O 1
ATOM 882 N N . VAL A 1 110 ? 17.641 -18.375 -1.812 1 85.94 110 VAL A N 1
ATOM 883 C CA . VAL A 1 110 ? 16.422 -17.594 -1.863 1 85.94 110 VAL A CA 1
ATOM 884 C C . VAL A 1 110 ? 16.469 -16.5 -0.793 1 85.94 110 VAL A C 1
ATOM 886 O O . VAL A 1 110 ? 16.328 -15.312 -1.1 1 85.94 110 VAL A O 1
ATOM 889 N N . PRO A 1 111 ? 16.75 -16.891 0.484 1 86.56 111 PRO A N 1
ATOM 890 C CA . PRO A 1 111 ? 16.797 -15.844 1.514 1 86.56 111 PRO A CA 1
ATOM 891 C C . PRO A 1 111 ? 17.953 -14.875 1.321 1 86.56 111 PRO A C 1
ATOM 893 O O . PRO A 1 111 ? 17.828 -13.688 1.621 1 86.56 111 PRO A O 1
ATOM 896 N N . GLN A 1 112 ? 19.031 -15.344 0.843 1 88.5 112 GLN A N 1
ATOM 897 C CA . GLN A 1 112 ? 20.203 -14.5 0.636 1 88.5 112 GLN A CA 1
ATOM 898 C C . GLN A 1 112 ? 19.938 -13.461 -0.448 1 88.5 112 GLN A C 1
ATOM 900 O O . GLN A 1 112 ? 20.375 -12.312 -0.33 1 88.5 112 GLN A O 1
ATOM 905 N N . PHE A 1 113 ? 19.297 -13.867 -1.45 1 88 113 PHE A N 1
ATOM 906 C CA . PHE A 1 113 ? 19 -12.945 -2.539 1 88 113 PHE A CA 1
ATOM 907 C C . PHE A 1 113 ? 18.094 -11.812 -2.059 1 88 113 PHE A C 1
ATOM 909 O O . PHE A 1 113 ? 18.344 -10.648 -2.383 1 88 113 PHE A O 1
ATOM 916 N N . LEU A 1 114 ? 17.125 -12.156 -1.354 1 87.56 114 LEU A N 1
ATOM 917 C CA . LEU A 1 114 ? 16.203 -11.148 -0.836 1 87.56 114 LEU A CA 1
ATOM 918 C C . LEU A 1 114 ? 16.922 -10.156 0.07 1 87.56 114 LEU A C 1
ATOM 920 O O . LEU A 1 114 ? 16.75 -8.945 -0.058 1 87.56 114 LEU A O 1
ATOM 924 N N . ARG A 1 115 ? 17.703 -10.672 0.93 1 90.12 115 ARG A N 1
ATOM 925 C CA . ARG A 1 115 ? 18.453 -9.852 1.876 1 90.12 115 ARG A CA 1
ATOM 926 C C . ARG A 1 115 ? 19.422 -8.922 1.148 1 90.12 115 ARG A C 1
ATOM 928 O O . ARG A 1 115 ? 19.469 -7.727 1.428 1 90.12 115 ARG A O 1
ATOM 935 N N . ASP A 1 116 ? 20.125 -9.469 0.208 1 91.12 116 ASP A N 1
ATOM 936 C CA . ASP A 1 116 ? 21.125 -8.695 -0.512 1 91.12 116 ASP A CA 1
ATOM 937 C C . ASP A 1 116 ? 20.484 -7.578 -1.327 1 91.12 116 ASP A C 1
ATOM 939 O O . ASP A 1 116 ? 21 -6.461 -1.372 1 91.12 116 ASP A O 1
ATOM 943 N N . LEU A 1 117 ? 19.406 -7.883 -1.912 1 90.5 117 LEU A N 1
ATOM 944 C CA . LEU A 1 117 ? 18.75 -6.895 -2.752 1 90.5 117 LEU A CA 1
ATOM 945 C C . LEU A 1 117 ? 18.172 -5.762 -1.908 1 90.5 117 LEU A C 1
ATOM 947 O O . LEU A 1 117 ? 18.359 -4.586 -2.232 1 90.5 117 LEU A O 1
ATOM 951 N N . LYS A 1 118 ? 17.469 -6.102 -0.872 1 92.31 118 LYS A N 1
ATOM 952 C CA . LYS A 1 118 ? 16.891 -5.086 0.012 1 92.31 118 LYS A CA 1
ATOM 953 C C . LYS A 1 118 ? 18 -4.234 0.642 1 92.31 118 LYS A C 1
ATOM 955 O O . LYS A 1 118 ? 17.859 -3.012 0.733 1 92.31 118 LYS A O 1
ATOM 960 N N . ALA A 1 119 ? 19 -4.891 1.08 1 93.31 119 ALA A N 1
ATOM 961 C CA . ALA A 1 119 ? 20.125 -4.188 1.703 1 93.31 119 ALA A CA 1
ATOM 962 C C . ALA A 1 119 ? 20.812 -3.248 0.711 1 93.31 119 ALA A C 1
ATOM 964 O O . ALA A 1 119 ? 21.172 -2.121 1.061 1 93.31 119 ALA A O 1
ATOM 965 N N . ALA A 1 120 ? 20.984 -3.738 -0.48 1 92.94 120 ALA A N 1
ATOM 966 C CA . ALA A 1 120 ? 21.656 -2.928 -1.5 1 92.94 120 ALA A CA 1
ATOM 967 C C . ALA A 1 120 ? 20.812 -1.7 -1.851 1 92.94 120 ALA A C 1
ATOM 969 O O . ALA A 1 120 ? 21.344 -0.597 -1.993 1 92.94 120 ALA A O 1
ATOM 970 N N . VAL A 1 121 ? 19.531 -1.89 -2.008 1 93.69 121 VAL A N 1
ATOM 971 C CA . VAL A 1 121 ? 18.641 -0.79 -2.371 1 93.69 121 VAL A CA 1
ATOM 972 C C . VAL A 1 121 ? 18.594 0.231 -1.235 1 93.69 121 VAL A C 1
ATOM 974 O O . VAL A 1 121 ? 18.688 1.438 -1.474 1 93.69 121 VAL A O 1
ATOM 977 N N . MET A 1 122 ? 18.484 -0.239 -0.019 1 93.94 122 MET A N 1
ATOM 978 C CA . MET A 1 122 ? 18.453 0.66 1.13 1 93.94 122 MET A CA 1
ATOM 979 C C . MET A 1 122 ? 19.766 1.43 1.269 1 93.94 122 MET A C 1
ATOM 981 O O . MET A 1 122 ? 19.75 2.633 1.53 1 93.94 122 MET A O 1
ATOM 985 N N . LYS A 1 123 ? 20.812 0.756 1.109 1 93 123 LYS A N 1
ATOM 986 C CA . LYS A 1 123 ? 22.125 1.405 1.181 1 93 123 LYS A CA 1
ATOM 987 C C . LYS A 1 123 ? 22.25 2.486 0.112 1 93 123 LYS A C 1
ATOM 989 O O . LYS A 1 123 ? 22.734 3.586 0.391 1 93 123 LYS A O 1
ATOM 994 N N . ALA A 1 124 ? 21.828 2.162 -1.039 1 93.19 124 ALA A N 1
ATOM 995 C CA . ALA A 1 124 ? 21.875 3.127 -2.133 1 93.19 124 ALA A CA 1
ATOM 996 C C . ALA A 1 124 ? 21 4.344 -1.836 1 93.19 124 ALA A C 1
ATOM 998 O O . ALA A 1 124 ? 21.406 5.48 -2.08 1 93.19 124 ALA A O 1
ATOM 999 N N . LEU A 1 125 ? 19.844 4.133 -1.308 1 93.44 125 LEU A N 1
ATOM 1000 C CA . LEU A 1 125 ? 18.922 5.211 -0.987 1 93.44 125 LEU A CA 1
ATOM 1001 C C . LEU A 1 125 ? 19.484 6.121 0.091 1 93.44 125 LEU A C 1
ATOM 1003 O O . LEU A 1 125 ? 19.344 7.344 0.021 1 93.44 125 LEU A O 1
ATOM 1007 N N . MET A 1 126 ? 20.141 5.543 1.048 1 92.31 126 MET A N 1
ATOM 1008 C CA . MET A 1 126 ? 20.703 6.32 2.148 1 92.31 126 MET A CA 1
ATOM 1009 C C . MET A 1 126 ? 21.859 7.18 1.668 1 92.31 126 MET A C 1
ATOM 1011 O O . MET A 1 126 ? 22.203 8.18 2.297 1 92.31 126 MET A O 1
ATOM 1015 N N . ASN A 1 127 ? 22.391 6.805 0.544 1 91.88 127 ASN A N 1
ATOM 1016 C CA . ASN A 1 127 ? 23.531 7.543 0.013 1 91.88 127 ASN A CA 1
ATOM 1017 C C . ASN A 1 127 ? 23.094 8.586 -1.008 1 91.88 127 ASN A C 1
ATOM 1019 O O . ASN A 1 127 ? 23.875 9.461 -1.379 1 91.88 127 ASN A O 1
ATOM 1023 N N . HIS A 1 128 ? 21.875 8.586 -1.391 1 92.06 128 HIS A N 1
ATOM 1024 C CA . HIS A 1 128 ? 21.375 9.516 -2.398 1 92.06 128 HIS A CA 1
ATOM 1025 C C . HIS A 1 128 ? 21.297 10.938 -1.846 1 92.06 128 HIS A C 1
ATOM 1027 O O . HIS A 1 128 ? 21.219 11.133 -0.631 1 92.06 128 HIS A O 1
ATOM 1033 N N . ASP A 1 129 ? 21.344 11.875 -2.738 1 93.12 129 ASP A N 1
ATOM 1034 C CA . ASP A 1 129 ? 21.219 13.281 -2.379 1 93.12 129 ASP A CA 1
ATOM 1035 C C . ASP A 1 129 ? 19.797 13.602 -1.915 1 93.12 129 ASP A C 1
ATOM 1037 O O . ASP A 1 129 ? 18.844 12.945 -2.328 1 93.12 129 ASP A O 1
ATOM 1041 N N . ILE A 1 130 ? 19.719 14.578 -1.105 1 92.12 130 ILE A N 1
ATOM 1042 C CA . ILE A 1 130 ? 18.406 15.016 -0.608 1 92.12 130 ILE A CA 1
ATOM 1043 C C . ILE A 1 130 ? 17.531 15.438 -1.779 1 92.12 130 ILE A C 1
ATOM 1045 O O . ILE A 1 130 ? 16.297 15.305 -1.722 1 92.12 130 ILE A O 1
ATOM 1049 N N . GLU A 1 131 ? 18.141 15.844 -2.828 1 89.44 131 GLU A N 1
ATOM 1050 C CA . GLU A 1 131 ? 17.438 16.25 -4.031 1 89.44 131 GLU A CA 1
ATOM 1051 C C . GLU A 1 131 ? 16.562 15.125 -4.57 1 89.44 131 GLU A C 1
ATOM 1053 O O . GLU A 1 131 ? 15.477 15.375 -5.102 1 89.44 131 GLU A O 1
ATOM 1058 N N . TYR A 1 132 ? 17.047 13.977 -4.438 1 87.81 132 TYR A N 1
ATOM 1059 C CA . TYR A 1 132 ? 16.281 12.82 -4.883 1 87.81 132 TYR A CA 1
ATOM 1060 C C . TYR A 1 132 ? 14.969 12.711 -4.125 1 87.81 132 TYR A C 1
ATOM 1062 O O . TYR A 1 132 ? 13.938 12.367 -4.703 1 87.81 132 TYR A O 1
ATOM 1070 N N . TYR A 1 133 ? 14.984 12.984 -2.854 1 86.75 133 TYR A N 1
ATOM 1071 C CA . TYR A 1 133 ? 13.812 12.859 -1.993 1 86.75 133 TYR A CA 1
ATOM 1072 C C . TYR A 1 133 ? 12.836 14.008 -2.232 1 86.75 133 TYR A C 1
ATOM 1074 O O . TYR A 1 133 ? 11.656 13.914 -1.885 1 86.75 133 TYR A O 1
ATOM 1082 N N . ASP A 1 134 ? 13.367 15.062 -2.83 1 84.94 134 ASP A N 1
ATOM 1083 C CA . ASP A 1 134 ? 12.5 16.172 -3.219 1 84.94 134 ASP A CA 1
ATOM 1084 C C . ASP A 1 134 ? 11.695 15.828 -4.469 1 84.94 134 ASP A C 1
ATOM 1086 O O . ASP A 1 134 ? 10.547 16.25 -4.605 1 84.94 134 ASP A O 1
ATOM 1090 N N . GLN A 1 135 ? 12.336 15.078 -5.273 1 80.44 135 GLN A N 1
ATOM 1091 C CA . GLN A 1 135 ? 11.766 14.812 -6.586 1 80.44 135 GLN A CA 1
ATOM 1092 C C . GLN A 1 135 ? 10.852 13.586 -6.551 1 80.44 135 GLN A C 1
ATOM 1094 O O . GLN A 1 135 ? 9.977 13.438 -7.406 1 80.44 135 GLN A O 1
ATOM 1099 N N . THR A 1 136 ? 11.156 12.758 -5.59 1 80.69 136 THR A N 1
ATOM 1100 C CA . THR A 1 136 ? 10.398 11.508 -5.527 1 80.69 136 THR A CA 1
ATOM 1101 C C . THR A 1 136 ? 9.555 11.453 -4.262 1 80.69 136 THR A C 1
ATOM 1103 O O . THR A 1 136 ? 10.055 11.664 -3.158 1 80.69 136 THR A O 1
ATOM 1106 N N . GLU A 1 137 ? 8.367 11.156 -4.41 1 76.88 137 GLU A N 1
ATOM 1107 C CA . GLU A 1 137 ? 7.469 11.039 -3.264 1 76.88 137 GLU A CA 1
ATOM 1108 C C . GLU A 1 137 ? 7.863 9.867 -2.373 1 76.88 137 GLU A C 1
ATOM 1110 O O . GLU A 1 137 ? 8.273 8.812 -2.867 1 76.88 137 GLU A O 1
ATOM 1115 N N . THR A 1 138 ? 7.727 10.047 -1.115 1 77.38 138 THR A N 1
ATOM 1116 C CA . THR A 1 138 ? 8.117 9.039 -0.138 1 77.38 138 THR A CA 1
ATOM 1117 C C . THR A 1 138 ? 7.371 7.734 -0.377 1 77.38 138 THR A C 1
ATOM 1119 O O . THR A 1 138 ? 7.949 6.648 -0.264 1 77.38 138 THR A O 1
ATOM 1122 N N . GLY A 1 139 ? 6.137 7.852 -0.68 1 69.19 139 GLY A N 1
ATOM 1123 C CA . GLY A 1 139 ? 5.352 6.664 -0.964 1 69.19 139 GLY A CA 1
ATOM 1124 C C . GLY A 1 139 ? 5.906 5.844 -2.113 1 69.19 139 GLY A C 1
ATOM 1125 O O . GLY A 1 139 ? 5.891 4.609 -2.066 1 69.19 139 GLY A O 1
ATOM 1126 N N . VAL A 1 140 ? 6.438 6.504 -3.117 1 76.06 140 VAL A N 1
ATOM 1127 C CA . VAL A 1 140 ? 7.016 5.84 -4.281 1 76.06 140 VAL A CA 1
ATOM 1128 C C . VAL A 1 140 ? 8.297 5.117 -3.879 1 76.06 140 VAL A C 1
ATOM 1130 O O . VAL A 1 140 ? 8.547 3.992 -4.32 1 76.06 140 VAL A O 1
ATOM 1133 N N . ILE A 1 141 ? 9.039 5.742 -3.053 1 86.19 141 ILE A N 1
ATOM 1134 C CA . ILE A 1 141 ? 10.297 5.152 -2.605 1 86.19 141 ILE A CA 1
ATOM 1135 C C . ILE A 1 141 ? 10.016 3.895 -1.786 1 86.19 141 ILE A C 1
ATOM 1137 O O . ILE A 1 141 ? 10.695 2.881 -1.938 1 86.19 141 ILE A O 1
ATOM 1141 N N . ILE A 1 142 ? 9.031 3.994 -1.004 1 81.5 142 ILE A N 1
ATOM 1142 C CA . ILE A 1 142 ? 8.656 2.852 -0.178 1 81.5 142 ILE A CA 1
ATOM 1143 C C . ILE A 1 142 ? 8.156 1.715 -1.067 1 81.5 142 ILE A C 1
ATOM 1145 O O . ILE A 1 142 ? 8.477 0.548 -0.834 1 81.5 142 ILE A O 1
ATOM 1149 N N . ALA A 1 143 ? 7.402 2.027 -2.082 1 75.25 143 ALA A N 1
ATOM 1150 C CA . ALA A 1 143 ? 6.914 1.025 -3.025 1 75.25 143 ALA A CA 1
ATOM 1151 C C . ALA A 1 143 ? 8.07 0.33 -3.734 1 75.25 143 ALA A C 1
ATOM 1153 O O . ALA A 1 143 ? 7.988 -0.857 -4.059 1 75.25 143 ALA A O 1
ATOM 1154 N N . ARG A 1 144 ? 9.125 1.001 -3.963 1 84.56 144 ARG A N 1
ATOM 1155 C CA . ARG A 1 144 ? 10.297 0.427 -4.609 1 84.56 144 ARG A CA 1
ATOM 1156 C C . ARG A 1 144 ? 10.938 -0.644 -3.734 1 84.56 144 ARG A C 1
ATOM 1158 O O . ARG A 1 144 ? 11.297 -1.719 -4.219 1 84.56 144 ARG A O 1
ATOM 1165 N N . ILE A 1 145 ? 10.93 -0.406 -2.484 1 87.06 145 ILE A N 1
ATOM 1166 C CA . ILE A 1 145 ? 11.625 -1.305 -1.57 1 87.06 145 ILE A CA 1
ATOM 1167 C C . ILE A 1 145 ? 10.734 -2.5 -1.242 1 87.06 145 ILE A C 1
ATOM 1169 O O . ILE A 1 145 ? 11.227 -3.57 -0.879 1 87.06 145 ILE A O 1
ATOM 1173 N N . THR A 1 146 ? 9.469 -2.312 -1.444 1 80.5 146 THR A N 1
ATOM 1174 C CA . THR A 1 146 ? 8.562 -3.385 -1.063 1 80.5 146 THR A CA 1
ATOM 1175 C C . THR A 1 146 ? 8.07 -4.141 -2.295 1 80.5 146 THR A C 1
ATOM 1177 O O . THR A 1 146 ? 8.547 -5.242 -2.582 1 80.5 146 THR A O 1
ATOM 1180 N N . ASP A 1 147 ? 7.426 -3.41 -3.166 1 74.25 147 ASP A N 1
ATOM 1181 C CA . ASP A 1 147 ? 6.766 -4.062 -4.293 1 74.25 147 ASP A CA 1
ATOM 1182 C C . ASP A 1 147 ? 7.77 -4.426 -5.383 1 74.25 147 ASP A C 1
ATOM 1184 O O . ASP A 1 147 ? 7.766 -5.547 -5.891 1 74.25 147 ASP A O 1
ATOM 1188 N N . ASP A 1 148 ? 8.562 -3.506 -5.742 1 82.44 148 ASP A N 1
ATOM 1189 C CA . ASP A 1 148 ? 9.5 -3.744 -6.84 1 82.44 148 ASP A CA 1
ATOM 1190 C C . ASP A 1 148 ? 10.555 -4.773 -6.449 1 82.44 148 ASP A C 1
ATOM 1192 O O . ASP A 1 148 ? 10.953 -5.609 -7.262 1 82.44 148 ASP A O 1
ATOM 1196 N N . VAL A 1 149 ? 10.984 -4.699 -5.23 1 87.62 149 VAL A N 1
ATOM 1197 C CA . VAL A 1 149 ? 11.922 -5.711 -4.75 1 87.62 149 VAL A CA 1
ATOM 1198 C C . VAL A 1 149 ? 11.25 -7.078 -4.734 1 87.62 149 VAL A C 1
ATOM 1200 O O . VAL A 1 149 ? 11.859 -8.086 -5.109 1 87.62 149 VAL A O 1
ATOM 1203 N N . GLY A 1 150 ? 10.023 -7.082 -4.34 1 84.19 150 GLY A N 1
ATOM 1204 C CA . GLY A 1 150 ? 9.273 -8.328 -4.352 1 84.19 150 GLY A CA 1
ATOM 1205 C C . GLY A 1 150 ? 9.133 -8.922 -5.738 1 84.19 150 GLY A C 1
ATOM 1206 O O . GLY A 1 150 ? 9.297 -10.133 -5.922 1 84.19 150 GLY A O 1
ATOM 1207 N N . ASN A 1 151 ? 8.867 -8.094 -6.652 1 79.69 151 ASN A N 1
ATOM 1208 C CA . ASN A 1 151 ? 8.742 -8.539 -8.031 1 79.69 151 ASN A CA 1
ATOM 1209 C C . ASN A 1 151 ? 10.062 -9.07 -8.578 1 79.69 151 ASN A C 1
ATOM 1211 O O . ASN A 1 151 ? 10.094 -10.109 -9.242 1 79.69 151 ASN A O 1
ATOM 1215 N N . ALA A 1 152 ? 11.07 -8.359 -8.32 1 82.75 152 ALA A N 1
ATOM 1216 C CA . ALA A 1 152 ? 12.391 -8.805 -8.758 1 82.75 152 ALA A CA 1
ATOM 1217 C C . ALA A 1 152 ? 12.789 -10.109 -8.078 1 82.75 152 ALA A C 1
ATOM 1219 O O . ALA A 1 152 ? 13.375 -10.992 -8.703 1 82.75 152 ALA A O 1
ATOM 1220 N N . TYR A 1 153 ? 12.406 -10.156 -6.891 1 85.12 153 TYR A N 1
ATOM 1221 C CA . TYR A 1 153 ? 12.664 -11.367 -6.113 1 85.12 153 TYR A CA 1
ATOM 1222 C C . TYR A 1 153 ? 11.938 -12.562 -6.707 1 85.12 153 TYR A C 1
ATOM 1224 O O . TYR A 1 153 ? 12.539 -13.625 -6.91 1 85.12 153 TYR A O 1
ATOM 1232 N N . SER A 1 154 ? 10.734 -12.43 -7.008 1 82.44 154 SER A N 1
ATOM 1233 C CA . SER A 1 154 ? 9.945 -13.516 -7.57 1 82.44 154 SER A CA 1
ATOM 1234 C C . SER A 1 154 ? 10.469 -13.93 -8.945 1 82.44 154 SER A C 1
ATOM 1236 O O . SER A 1 154 ? 10.422 -15.109 -9.305 1 82.44 154 SER A O 1
ATOM 1238 N N . ALA A 1 155 ? 10.945 -13 -9.633 1 81.62 155 ALA A N 1
ATOM 1239 C CA . ALA A 1 155 ? 11.484 -13.281 -10.961 1 81.62 155 ALA A CA 1
ATOM 1240 C C . ALA A 1 155 ? 12.711 -14.172 -10.875 1 81.62 155 ALA A C 1
ATOM 1242 O O . ALA A 1 155 ? 12.828 -15.156 -11.609 1 81.62 155 ALA A O 1
ATOM 1243 N N . TYR A 1 156 ? 13.531 -13.945 -9.914 1 79.31 156 TYR A N 1
ATOM 1244 C CA . TYR A 1 156 ? 14.789 -14.68 -9.828 1 79.31 156 TYR A CA 1
ATOM 1245 C C . TYR A 1 156 ? 14.602 -16.016 -9.102 1 79.31 156 TYR A C 1
ATOM 1247 O O . TYR A 1 156 ? 15.258 -17 -9.43 1 79.31 156 TYR A O 1
ATOM 1255 N N . THR A 1 157 ? 13.758 -15.945 -8.188 1 79.06 157 THR A N 1
ATOM 1256 C CA . THR A 1 157 ? 13.68 -17.141 -7.348 1 79.06 157 THR A CA 1
ATOM 1257 C C . THR A 1 157 ? 12.695 -18.141 -7.93 1 79.06 157 THR A C 1
ATOM 1259 O O . THR A 1 157 ? 12.781 -19.344 -7.641 1 79.06 157 THR A O 1
ATOM 1262 N N . ASN A 1 158 ? 11.766 -17.641 -8.812 1 78.38 158 ASN A N 1
ATOM 1263 C CA . ASN A 1 158 ? 10.773 -18.578 -9.336 1 78.38 158 ASN A CA 1
ATOM 1264 C C . ASN A 1 158 ? 10.742 -18.562 -10.859 1 78.38 158 ASN A C 1
ATOM 1266 O O . ASN A 1 158 ? 10.977 -19.578 -11.508 1 78.38 158 ASN A O 1
ATOM 1270 N N . ASN A 1 159 ? 10.633 -17.422 -11.406 1 81.88 159 ASN A N 1
ATOM 1271 C CA . ASN A 1 159 ? 10.344 -17.328 -12.828 1 81.88 159 ASN A CA 1
ATOM 1272 C C . ASN A 1 159 ? 11.539 -17.75 -13.68 1 81.88 159 ASN A C 1
ATOM 1274 O O . ASN A 1 159 ? 11.398 -18.578 -14.578 1 81.88 159 ASN A O 1
ATOM 1278 N N . ILE A 1 160 ? 12.68 -17.312 -13.32 1 83.19 160 ILE A N 1
ATOM 1279 C CA . ILE A 1 160 ? 13.875 -17.625 -14.109 1 83.19 160 ILE A CA 1
ATOM 1280 C C . ILE A 1 160 ? 14.227 -19.094 -13.945 1 83.19 160 ILE A C 1
ATOM 1282 O O . ILE A 1 160 ? 14.578 -19.766 -14.922 1 83.19 160 ILE A O 1
ATOM 1286 N N . LEU A 1 161 ? 14.102 -19.516 -12.789 1 83.44 161 LEU A N 1
ATOM 1287 C CA . LEU A 1 161 ? 14.391 -20.922 -12.531 1 83.44 161 LEU A CA 1
ATOM 1288 C C . LEU A 1 161 ? 13.406 -21.828 -13.266 1 83.44 161 LEU A C 1
ATOM 1290 O O . LEU A 1 161 ? 13.805 -22.828 -13.867 1 83.44 161 LEU A O 1
ATOM 1294 N N . GLN A 1 162 ? 12.164 -21.438 -13.281 1 83.62 162 GLN A N 1
ATOM 1295 C CA . GLN A 1 162 ? 11.148 -22.219 -13.969 1 83.62 162 GLN A CA 1
ATOM 1296 C C . GLN A 1 162 ? 11.328 -22.156 -15.477 1 83.62 162 GLN A C 1
ATOM 1298 O O . GLN A 1 162 ? 11.109 -23.141 -16.188 1 83.62 162 GLN A O 1
ATOM 1303 N N . LEU A 1 163 ? 11.695 -21.047 -15.953 1 84.75 163 LEU A N 1
ATOM 1304 C CA . LEU A 1 163 ? 11.953 -20.891 -17.375 1 84.75 163 LEU A CA 1
ATOM 1305 C C . LEU A 1 163 ? 13.117 -21.781 -17.812 1 84.75 163 LEU A C 1
ATOM 1307 O O . LEU A 1 163 ? 13.016 -22.469 -18.844 1 84.75 163 LEU A O 1
ATOM 1311 N N . ALA A 1 164 ? 14.133 -21.719 -17.062 1 85.44 164 ALA A N 1
ATOM 1312 C CA . ALA A 1 164 ? 15.289 -22.547 -17.375 1 85.44 164 ALA A CA 1
ATOM 1313 C C . ALA A 1 164 ? 14.922 -24.031 -17.344 1 85.44 164 ALA A C 1
ATOM 1315 O O . ALA A 1 164 ? 15.312 -24.797 -18.219 1 85.44 164 ALA A O 1
ATOM 1316 N N . GLN A 1 165 ? 14.148 -24.344 -16.375 1 85.38 165 GLN A N 1
ATOM 1317 C CA . GLN A 1 165 ? 13.719 -25.734 -16.266 1 85.38 165 GLN A CA 1
ATOM 1318 C C . GLN A 1 165 ? 12.859 -26.141 -17.453 1 85.38 165 GLN A C 1
ATOM 1320 O O . GLN A 1 165 ? 13.039 -27.234 -18 1 85.38 165 GLN A O 1
ATOM 1325 N N . SER A 1 166 ? 11.984 -25.281 -17.828 1 85.69 166 SER A N 1
ATOM 1326 C CA . SER A 1 166 ? 11.086 -25.594 -18.938 1 85.69 166 SER A CA 1
ATOM 1327 C C . SER A 1 166 ? 11.852 -25.656 -20.25 1 85.69 166 SER A C 1
ATOM 1329 O O . SER A 1 166 ? 11.586 -26.531 -21.078 1 85.69 166 SER A O 1
ATOM 1331 N N . MET A 1 167 ? 12.797 -24.844 -20.453 1 87.25 167 MET A N 1
ATOM 1332 C CA . MET A 1 167 ? 13.594 -24.844 -21.672 1 87.25 167 MET A CA 1
ATOM 1333 C C . MET A 1 167 ? 14.445 -26.109 -21.766 1 87.25 167 MET A C 1
ATOM 1335 O O . MET A 1 167 ? 14.508 -26.734 -22.828 1 87.25 167 MET A O 1
ATOM 1339 N N . VAL A 1 168 ? 15.109 -26.422 -20.672 1 88.38 168 VAL A N 1
ATOM 1340 C CA . VAL A 1 168 ? 15.938 -27.609 -20.656 1 88.38 168 VAL A CA 1
ATOM 1341 C C . VAL A 1 168 ? 15.07 -28.859 -20.859 1 88.38 168 VAL A C 1
ATOM 1343 O O . VAL A 1 168 ? 15.453 -29.781 -21.562 1 88.38 168 VAL A O 1
ATOM 1346 N N . SER A 1 169 ? 13.883 -28.812 -20.203 1 87.31 169 SER A N 1
ATOM 1347 C CA . SER A 1 169 ? 12.961 -29.922 -20.359 1 87.31 169 SER A CA 1
ATOM 1348 C C . SER A 1 169 ? 12.57 -30.109 -21.828 1 87.31 169 SER A C 1
ATOM 1350 O O . SER A 1 169 ? 12.5 -31.234 -22.312 1 87.31 169 SER A O 1
ATOM 1352 N N . TRP A 1 170 ? 12.344 -29.031 -22.484 1 84.94 170 TRP A N 1
ATOM 1353 C CA . TRP A 1 170 ? 11.992 -29.078 -23.891 1 84.94 170 TRP A CA 1
ATOM 1354 C C . TRP A 1 170 ? 13.133 -29.656 -24.719 1 84.94 170 TRP A C 1
ATOM 1356 O O . TRP A 1 170 ? 12.914 -30.484 -25.609 1 84.94 170 TRP A O 1
ATOM 1366 N N . VAL A 1 171 ? 14.359 -29.297 -24.453 1 87.88 171 VAL A N 1
ATOM 1367 C CA . VAL A 1 171 ? 15.531 -29.734 -25.203 1 87.88 171 VAL A CA 1
ATOM 1368 C C . VAL A 1 171 ? 15.758 -31.234 -24.969 1 87.88 171 VAL A C 1
ATOM 1370 O O . VAL A 1 171 ? 16.047 -31.984 -25.891 1 87.88 171 VAL A O 1
ATOM 1373 N N . ILE A 1 172 ? 15.602 -31.641 -23.734 1 88.31 172 ILE A N 1
ATOM 1374 C CA . ILE A 1 172 ? 15.773 -33.062 -23.406 1 88.31 172 ILE A CA 1
ATOM 1375 C C . ILE A 1 172 ? 14.719 -33.875 -24.125 1 88.31 172 ILE A C 1
ATOM 1377 O O . ILE A 1 172 ? 15.016 -34.938 -24.672 1 88.31 172 ILE A O 1
ATOM 1381 N N . GLY A 1 173 ? 13.484 -33.375 -24.109 1 87.12 173 GLY A N 1
ATOM 1382 C CA . GLY A 1 173 ? 12.43 -34.062 -24.828 1 87.12 173 GLY A CA 1
ATOM 1383 C C . GLY A 1 173 ? 12.711 -34.219 -26.312 1 87.12 173 GLY A C 1
ATOM 1384 O O . GLY A 1 173 ? 12.453 -35.25 -26.906 1 87.12 173 GLY A O 1
ATOM 1385 N N . LEU A 1 174 ? 13.32 -33.219 -26.844 1 87.38 174 LEU A N 1
ATOM 1386 C CA . LEU A 1 174 ? 13.68 -33.219 -28.266 1 87.38 174 LEU A CA 1
ATOM 1387 C C . LEU A 1 174 ? 14.75 -34.281 -28.547 1 87.38 174 LEU A C 1
ATOM 1389 O O . LEU A 1 174 ? 14.672 -35 -29.547 1 87.38 174 LEU A O 1
ATOM 1393 N N . ILE A 1 175 ? 15.703 -34.344 -27.656 1 88.88 175 ILE A N 1
ATOM 1394 C CA . ILE A 1 175 ? 16.797 -35.312 -27.812 1 88.88 175 ILE A CA 1
ATOM 1395 C C . ILE A 1 175 ? 16.266 -36.719 -27.734 1 88.88 175 ILE A C 1
ATOM 1397 O O . ILE A 1 175 ? 16.609 -37.594 -28.547 1 88.88 175 ILE A O 1
ATOM 1401 N N . VAL A 1 176 ? 15.359 -36.969 -26.844 1 88.31 176 VAL A N 1
ATOM 1402 C CA . VAL A 1 176 ? 14.812 -38.312 -26.656 1 88.31 176 VAL A CA 1
ATOM 1403 C C . VAL A 1 176 ? 13.945 -38.688 -27.859 1 88.31 176 VAL A C 1
ATOM 1405 O O . VAL A 1 176 ? 14.016 -39.844 -28.344 1 88.31 176 VAL A O 1
ATOM 1408 N N . CYS A 1 177 ? 13.164 -37.812 -28.359 1 86.94 177 CYS A N 1
ATOM 1409 C CA . CYS A 1 177 ? 12.297 -38.094 -29.5 1 86.94 177 CYS A CA 1
ATOM 1410 C C . CYS A 1 177 ? 13.117 -38.375 -30.75 1 86.94 177 CYS A C 1
ATOM 1412 O O . CYS A 1 177 ? 12.805 -39.281 -31.516 1 86.94 177 CYS A O 1
ATOM 1414 N N . PHE A 1 178 ? 14.203 -37.688 -30.906 1 88.19 178 PHE A N 1
ATOM 1415 C CA . PHE A 1 178 ? 15.039 -37.844 -32.094 1 88.19 178 PHE A CA 1
ATOM 1416 C C . PHE A 1 178 ? 15.781 -39.188 -32.062 1 88.19 178 PHE A C 1
ATOM 1418 O O . PHE A 1 178 ? 16.047 -39.781 -33.094 1 88.19 178 PHE A O 1
ATOM 1425 N N . THR A 1 179 ? 16.156 -39.594 -30.859 1 86.75 179 THR A N 1
ATOM 1426 C CA . THR A 1 179 ? 16.875 -40.875 -30.719 1 86.75 179 THR A CA 1
ATOM 1427 C C . THR A 1 179 ? 15.953 -42.062 -30.984 1 86.75 179 THR A C 1
ATOM 1429 O O . THR A 1 179 ? 16.391 -43.094 -31.469 1 86.75 179 THR A O 1
ATOM 1432 N N . LYS A 1 180 ? 14.648 -41.906 -30.703 1 84.75 180 LYS A N 1
ATOM 1433 C CA . LYS A 1 180 ? 13.719 -43.031 -30.891 1 84.75 180 LYS A CA 1
ATOM 1434 C C . LYS A 1 180 ? 13.188 -43.062 -32.312 1 84.75 180 LYS A C 1
ATOM 1436 O O . LYS A 1 180 ? 13.18 -44.125 -32.969 1 84.75 180 LYS A O 1
ATOM 1441 N N . SER A 1 181 ? 12.656 -41.906 -32.844 1 85.94 181 SER A N 1
ATOM 1442 C CA . SER A 1 181 ? 12.18 -41.844 -34.219 1 85.94 181 SER A CA 1
ATOM 1443 C C . SER A 1 181 ? 12.273 -40.438 -34.781 1 85.94 181 SER A C 1
ATOM 1445 O O . SER A 1 181 ? 11.453 -39.562 -34.469 1 85.94 181 SER A O 1
ATOM 1447 N N . PRO A 1 182 ? 13.195 -40.156 -35.594 1 84.94 182 PRO A N 1
ATOM 1448 C CA . PRO A 1 182 ? 13.352 -38.844 -36.188 1 84.94 182 PRO A CA 1
ATOM 1449 C C . PRO A 1 182 ? 12.141 -38.438 -37.031 1 84.94 182 PRO A C 1
ATOM 1451 O O . PRO A 1 182 ? 11.781 -37.25 -37.062 1 84.94 182 PRO A O 1
ATOM 1454 N N . LYS A 1 183 ? 11.5 -39.438 -37.688 1 81.06 183 LYS A N 1
ATOM 1455 C CA . LYS A 1 183 ? 10.359 -39.125 -38.562 1 81.06 183 LYS A CA 1
ATOM 1456 C C . LYS A 1 183 ? 9.18 -38.594 -37.75 1 81.06 183 LYS A C 1
ATOM 1458 O O . LYS A 1 183 ? 8.562 -37.594 -38.094 1 81.06 183 LYS A O 1
ATOM 1463 N N . LEU A 1 184 ? 9 -39.219 -36.625 1 81.94 184 LEU A N 1
ATOM 1464 C CA . LEU A 1 184 ? 7.875 -38.844 -35.781 1 81.94 184 LEU A CA 1
ATOM 1465 C C . LEU A 1 184 ? 8.164 -37.531 -35.062 1 81.94 184 LEU A C 1
ATOM 1467 O O . LEU A 1 184 ? 7.234 -36.75 -34.75 1 81.94 184 LEU A O 1
ATOM 1471 N N . THR A 1 185 ? 9.422 -37.281 -34.844 1 86.38 185 THR A N 1
ATOM 1472 C CA . THR A 1 185 ? 9.82 -36.031 -34.156 1 86.38 185 THR A CA 1
ATOM 1473 C C . THR A 1 185 ? 9.5 -34.812 -35 1 86.38 185 THR A C 1
ATOM 1475 O O . THR A 1 185 ? 9.125 -33.781 -34.469 1 86.38 185 THR A O 1
ATOM 1478 N N . VAL A 1 186 ? 9.555 -34.969 -36.219 1 83.12 186 VAL A N 1
ATOM 1479 C CA . VAL A 1 186 ? 9.266 -33.875 -37.125 1 83.12 186 VAL A CA 1
ATOM 1480 C C . VAL A 1 186 ? 7.789 -33.469 -37.031 1 83.12 186 VAL A C 1
ATOM 1482 O O . VAL A 1 186 ? 7.441 -32.312 -37.062 1 83.12 186 VAL A O 1
ATOM 1485 N N . TYR A 1 187 ? 6.938 -34.469 -36.812 1 76.5 187 TYR A N 1
ATOM 1486 C CA . TYR A 1 187 ? 5.516 -34.188 -36.656 1 76.5 187 TYR A CA 1
ATOM 1487 C C . TYR A 1 187 ? 5.238 -33.438 -35.375 1 76.5 187 TYR A C 1
ATOM 1489 O O . TYR A 1 187 ? 4.398 -32.531 -35.344 1 76.5 187 TYR A O 1
ATOM 1497 N N . LEU A 1 188 ? 5.992 -33.781 -34.375 1 78.12 188 LEU A N 1
ATOM 1498 C CA . LEU A 1 188 ? 5.816 -33.125 -33.094 1 78.12 188 LEU A CA 1
ATOM 1499 C C . LEU A 1 188 ? 6.312 -31.688 -33.156 1 78.12 188 LEU A C 1
ATOM 1501 O O . LEU A 1 188 ? 5.734 -30.797 -32.5 1 78.12 188 LEU A O 1
ATOM 1505 N N . LEU A 1 189 ? 7.344 -31.438 -33.906 1 82.44 189 LEU A N 1
ATOM 1506 C CA . LEU A 1 189 ? 7.914 -30.109 -34.031 1 82.44 189 LEU A CA 1
ATOM 1507 C C . LEU A 1 189 ? 6.969 -29.172 -34.781 1 82.44 189 LEU A C 1
ATOM 1509 O O . LEU A 1 189 ? 7.008 -27.953 -34.594 1 82.44 189 LEU A O 1
ATOM 1513 N N . PHE A 1 190 ? 6.07 -29.781 -35.531 1 78.5 190 PHE A N 1
ATOM 1514 C CA . PHE A 1 190 ? 5.105 -28.969 -36.25 1 78.5 190 PHE A CA 1
ATOM 1515 C C . PHE A 1 190 ? 4.023 -28.453 -35.312 1 78.5 190 PHE A C 1
ATOM 1517 O O . PHE A 1 190 ? 3.391 -27.422 -35.594 1 78.5 190 PHE A O 1
ATOM 1524 N N . VAL A 1 191 ? 3.875 -29.094 -34.188 1 75.12 191 VAL A N 1
ATOM 1525 C CA . VAL A 1 191 ? 2.867 -28.688 -33.219 1 75.12 191 VAL A CA 1
ATOM 1526 C C . VAL A 1 191 ? 3.383 -27.516 -32.406 1 75.12 191 VAL A C 1
ATOM 1528 O O . VAL A 1 191 ? 2.604 -26.656 -31.969 1 75.12 191 VAL A O 1
ATOM 1531 N N . ALA A 1 192 ? 4.699 -27.359 -32.344 1 76.25 192 ALA A N 1
ATOM 1532 C CA . ALA A 1 192 ? 5.316 -26.328 -31.516 1 76.25 192 ALA A CA 1
ATOM 1533 C C . ALA A 1 192 ? 5.02 -24.938 -32.031 1 76.25 192 ALA A C 1
ATOM 1535 O O . ALA A 1 192 ? 4.582 -24.062 -31.297 1 76.25 192 ALA A O 1
ATOM 1536 N N . PRO A 1 193 ? 5.133 -24.766 -33.344 1 78 193 PRO A N 1
ATOM 1537 C CA . PRO A 1 193 ? 4.828 -23.422 -33.875 1 78 193 PRO A CA 1
ATOM 1538 C C . PRO A 1 193 ? 3.365 -23.031 -33.656 1 78 193 PRO A C 1
ATOM 1540 O O . PRO A 1 193 ? 3.059 -21.859 -33.5 1 78 193 PRO A O 1
ATOM 1543 N N . LEU A 1 194 ? 2.492 -24.047 -33.625 1 78 194 LEU A N 1
ATOM 1544 C CA . LEU A 1 194 ? 1.079 -23.75 -33.438 1 78 194 LEU A CA 1
ATOM 1545 C C . LEU A 1 194 ? 0.835 -23.234 -32 1 78 194 LEU A C 1
ATOM 1547 O O . LEU A 1 194 ? 0.07 -22.281 -31.812 1 78 194 LEU A O 1
ATOM 1551 N N . TYR A 1 195 ? 1.569 -23.781 -31.125 1 75.5 195 TYR A N 1
ATOM 1552 C CA . TYR A 1 195 ? 1.471 -23.312 -29.734 1 75.5 195 TYR A CA 1
ATOM 1553 C C . TYR A 1 195 ? 2.031 -21.906 -29.594 1 75.5 195 TYR A C 1
ATOM 1555 O O . TYR A 1 195 ? 1.456 -21.078 -28.891 1 75.5 195 TYR A O 1
ATOM 1563 N N . VAL A 1 196 ? 3.084 -21.656 -30.328 1 76.25 196 VAL A N 1
ATOM 1564 C CA . VAL A 1 196 ? 3.768 -20.375 -30.234 1 76.25 196 VAL A CA 1
ATOM 1565 C C . VAL A 1 196 ? 2.885 -19.266 -30.812 1 76.25 196 VAL A C 1
ATOM 1567 O O . VAL A 1 196 ? 2.795 -18.172 -30.266 1 76.25 196 VAL A O 1
ATOM 1570 N N . ILE A 1 197 ? 2.203 -19.641 -31.844 1 79.5 197 ILE A N 1
ATOM 1571 C CA . ILE A 1 197 ? 1.358 -18.656 -32.5 1 79.5 197 ILE A CA 1
ATOM 1572 C C . ILE A 1 197 ? 0.171 -18.297 -31.625 1 79.5 197 ILE A C 1
ATOM 1574 O O . ILE A 1 197 ? -0.169 -17.125 -31.469 1 79.5 197 ILE A O 1
ATOM 1578 N N . ILE A 1 198 ? -0.356 -19.281 -30.969 1 77.81 198 ILE A N 1
ATOM 1579 C CA . ILE A 1 198 ? -1.508 -19.062 -30.094 1 77.81 198 ILE A CA 1
ATOM 1580 C C . ILE A 1 198 ? -1.099 -18.188 -28.906 1 77.81 198 ILE A C 1
ATOM 1582 O O . ILE A 1 198 ? -1.799 -17.234 -28.562 1 77.81 198 ILE A O 1
ATOM 1586 N N . GLU A 1 199 ? 0.016 -18.469 -28.453 1 73.31 199 GLU A N 1
ATOM 1587 C CA . GLU A 1 199 ? 0.476 -17.766 -27.266 1 73.31 199 GLU A CA 1
ATOM 1588 C C . GLU A 1 199 ? 0.904 -16.344 -27.594 1 73.31 199 GLU A C 1
ATOM 1590 O O . GLU A 1 199 ? 0.655 -15.414 -26.812 1 73.31 199 GLU A O 1
ATOM 1595 N N . ARG A 1 200 ? 1.511 -16.125 -28.75 1 72.56 200 ARG A N 1
ATOM 1596 C CA . ARG A 1 200 ? 1.97 -14.805 -29.156 1 72.56 200 ARG A CA 1
ATOM 1597 C C . ARG A 1 200 ? 0.792 -13.875 -29.422 1 72.56 200 ARG A C 1
ATOM 1599 O O . ARG A 1 200 ? 0.831 -12.695 -29.062 1 72.56 200 ARG A O 1
ATOM 1606 N N . LEU A 1 201 ? -0.171 -14.383 -30.047 1 73.69 201 LEU A N 1
ATOM 1607 C CA . LEU A 1 201 ? -1.355 -13.586 -30.328 1 73.69 201 LEU A CA 1
ATOM 1608 C C . LEU A 1 201 ? -2.051 -13.164 -29.047 1 73.69 201 LEU A C 1
ATOM 1610 O O . LEU A 1 201 ? -2.521 -12.031 -28.922 1 73.69 201 LEU A O 1
ATOM 1614 N N . ARG A 1 202 ? -1.92 -13.938 -28.109 1 72.69 202 ARG A N 1
ATOM 1615 C CA . ARG A 1 202 ? -2.518 -13.688 -26.797 1 72.69 202 ARG A CA 1
ATOM 1616 C C . ARG A 1 202 ? -1.757 -12.602 -26.047 1 72.69 202 ARG A C 1
ATOM 1618 O O . ARG A 1 202 ? -2.361 -11.68 -25.5 1 72.69 202 ARG A O 1
ATOM 1625 N N . ASN A 1 203 ? -0.506 -12.719 -26.094 1 70.31 203 ASN A N 1
ATOM 1626 C CA . ASN A 1 203 ? 0.324 -11.844 -25.281 1 70.31 203 ASN A CA 1
ATOM 1627 C C . ASN A 1 203 ? 0.231 -10.391 -25.719 1 70.31 203 ASN A C 1
ATOM 1629 O O . ASN A 1 203 ? 0.174 -9.484 -24.891 1 70.31 203 ASN A O 1
ATOM 1633 N N . ARG A 1 204 ? 0.074 -10.164 -26.953 1 70.81 204 ARG A N 1
ATOM 1634 C CA . ARG A 1 204 ? -0.005 -8.805 -27.484 1 70.81 204 ARG A CA 1
ATOM 1635 C C . ARG A 1 204 ? -1.312 -8.133 -27.062 1 70.81 204 ARG A C 1
ATOM 1637 O O . ARG A 1 204 ? -1.32 -6.969 -26.672 1 70.81 204 ARG A O 1
ATOM 1644 N N . LYS A 1 205 ? -2.342 -8.844 -27.094 1 76.88 205 LYS A N 1
ATOM 1645 C CA . LYS A 1 205 ? -3.643 -8.281 -26.734 1 76.88 205 LYS A CA 1
ATOM 1646 C C . LYS A 1 205 ? -3.77 -8.125 -25.219 1 76.88 205 LYS A C 1
ATOM 1648 O O . LYS A 1 205 ? -4.348 -7.145 -24.734 1 76.88 205 LYS A O 1
ATOM 1653 N N . LEU A 1 206 ? -3.088 -8.961 -24.594 1 74.56 206 LEU A N 1
ATOM 1654 C CA . LEU A 1 206 ? -3.189 -8.969 -23.141 1 74.56 206 LEU A CA 1
ATOM 1655 C C . LEU A 1 206 ? -2.418 -7.797 -22.531 1 74.56 206 LEU A C 1
ATOM 1657 O O . LEU A 1 206 ? -2.846 -7.215 -21.531 1 74.56 206 LEU A O 1
ATOM 1661 N N . ASP A 1 207 ? -1.356 -7.426 -23.188 1 69.25 207 ASP A N 1
ATOM 1662 C CA . ASP A 1 207 ? -0.555 -6.312 -22.688 1 69.25 207 ASP A CA 1
ATOM 1663 C C . ASP A 1 207 ? -1.351 -5.012 -22.703 1 69.25 207 ASP A C 1
ATOM 1665 O O . ASP A 1 207 ? -1.335 -4.254 -21.734 1 69.25 207 ASP A O 1
ATOM 1669 N N . ALA A 1 208 ? -2.016 -4.797 -23.75 1 74.56 208 ALA A N 1
ATOM 1670 C CA . ALA A 1 208 ? -2.822 -3.586 -23.875 1 74.56 208 ALA A CA 1
ATOM 1671 C C . ALA A 1 208 ? -3.984 -3.6 -22.891 1 74.56 208 ALA A C 1
ATOM 1673 O O . ALA A 1 208 ? -4.316 -2.568 -22.297 1 74.56 208 ALA A O 1
ATOM 1674 N N . LEU A 1 209 ? -4.523 -4.766 -22.688 1 78.75 209 LEU A N 1
ATOM 1675 C CA . LEU A 1 209 ? -5.66 -4.891 -21.781 1 78.75 209 LEU A CA 1
ATOM 1676 C C . LEU A 1 209 ? -5.219 -4.734 -20.328 1 78.75 209 LEU A C 1
ATOM 1678 O O . LEU A 1 209 ? -5.961 -4.195 -19.516 1 78.75 209 LEU A O 1
ATOM 1682 N N . TRP A 1 210 ? -4.047 -5.102 -20.078 1 72.75 210 TRP A N 1
ATOM 1683 C CA . TRP A 1 210 ? -3.494 -4.961 -18.734 1 72.75 210 TRP A CA 1
ATOM 1684 C C . TRP A 1 210 ? -3.293 -3.488 -18.375 1 72.75 210 TRP A C 1
ATOM 1686 O O . TRP A 1 210 ? -3.605 -3.062 -17.266 1 72.75 210 TRP A O 1
ATOM 1696 N N . LEU A 1 211 ? -2.795 -2.803 -19.344 1 71.94 211 LEU A N 1
ATOM 1697 C CA . LEU A 1 211 ? -2.596 -1.376 -19.125 1 71.94 211 LEU A CA 1
ATOM 1698 C C . LEU A 1 211 ? -3.926 -0.669 -18.891 1 71.94 211 LEU A C 1
ATOM 1700 O O . LEU A 1 211 ? -4.039 0.187 -18.016 1 71.94 211 LEU A O 1
ATOM 1704 N N . GLU A 1 212 ? -4.848 -1.053 -19.656 1 80.94 212 GLU A N 1
ATOM 1705 C CA . GLU A 1 212 ? -6.18 -0.479 -19.5 1 80.94 212 GLU A CA 1
ATOM 1706 C C . GLU A 1 212 ? -6.785 -0.855 -18.156 1 80.94 212 GLU A C 1
ATOM 1708 O O . GLU A 1 212 ? -7.41 -0.022 -17.5 1 80.94 212 GLU A O 1
ATOM 1713 N N . TYR A 1 213 ? -6.566 -2.006 -17.703 1 80.19 213 TYR A N 1
ATOM 1714 C CA . TYR A 1 213 ? -7.055 -2.479 -16.422 1 80.19 213 TYR A CA 1
ATOM 1715 C C . TYR A 1 213 ? -6.418 -1.692 -15.273 1 80.19 213 TYR A C 1
ATOM 1717 O O . TYR A 1 213 ? -7.113 -1.256 -14.352 1 80.19 213 TYR A O 1
ATOM 1725 N N . ASN A 1 214 ? -5.203 -1.516 -15.383 1 72.56 214 ASN A N 1
ATOM 1726 C CA . ASN A 1 214 ? -4.48 -0.782 -14.344 1 72.56 214 ASN A CA 1
ATOM 1727 C C . ASN A 1 214 ? -4.965 0.663 -14.242 1 72.56 214 ASN A C 1
ATOM 1729 O O . ASN A 1 214 ? -5.129 1.189 -13.148 1 72.56 214 ASN A O 1
ATOM 1733 N N . ASN A 1 215 ? -5.148 1.231 -15.367 1 79.19 215 ASN A N 1
ATOM 1734 C CA . ASN A 1 215 ? -5.641 2.605 -15.383 1 79.19 215 ASN A CA 1
ATOM 1735 C C . ASN A 1 215 ? -7.027 2.713 -14.758 1 79.19 215 ASN A C 1
ATOM 1737 O O . ASN A 1 215 ? -7.266 3.576 -13.914 1 79.19 215 ASN A O 1
ATOM 1741 N N . CYS A 1 216 ? -7.906 1.793 -15.18 1 84.94 216 CYS A N 1
ATOM 1742 C CA . CYS A 1 216 ? -9.273 1.815 -14.664 1 84.94 216 CYS A CA 1
ATOM 1743 C C . CYS A 1 216 ? -9.297 1.497 -13.172 1 84.94 216 CYS A C 1
ATOM 1745 O O . CYS A 1 216 ? -10.031 2.133 -12.414 1 84.94 216 CYS A O 1
ATOM 1747 N N . SER A 1 217 ? -8.492 0.611 -12.781 1 82.06 217 SER A N 1
ATOM 1748 C CA . SER A 1 217 ? -8.438 0.208 -11.383 1 82.06 217 SER A CA 1
ATOM 1749 C C . SER A 1 217 ? -7.871 1.318 -10.508 1 82.06 217 SER A C 1
ATOM 1751 O O . SER A 1 217 ? -8.336 1.532 -9.383 1 82.06 217 SER A O 1
ATOM 1753 N N . THR A 1 218 ? -6.91 1.998 -11.016 1 77.06 218 THR A N 1
ATOM 1754 C CA . THR A 1 218 ? -6.312 3.119 -10.297 1 77.06 218 THR A CA 1
ATOM 1755 C C . THR A 1 218 ? -7.328 4.242 -10.109 1 77.06 218 THR A C 1
ATOM 1757 O O . THR A 1 218 ? -7.395 4.863 -9.047 1 77.06 218 THR A O 1
ATOM 1760 N N . THR A 1 219 ? -8.031 4.438 -11.141 1 85.19 219 THR A N 1
ATOM 1761 C CA . THR A 1 219 ? -9.047 5.48 -11.086 1 85.19 219 THR A CA 1
ATOM 1762 C C . THR A 1 219 ? -10.109 5.141 -10.039 1 85.19 219 THR A C 1
ATOM 1764 O O . THR A 1 219 ? -10.539 6.008 -9.281 1 85.19 219 THR A O 1
ATOM 1767 N N . VAL A 1 220 ? -10.508 3.9 -10.008 1 88.12 220 VAL A N 1
ATOM 1768 C CA . VAL A 1 220 ? -11.516 3.453 -9.055 1 88.12 220 VAL A CA 1
ATOM 1769 C C . VAL A 1 220 ? -10.961 3.541 -7.633 1 88.12 220 VAL A C 1
ATOM 1771 O O . VAL A 1 220 ? -11.656 3.986 -6.715 1 88.12 220 VAL A O 1
ATOM 1774 N N . SER A 1 221 ? -9.773 3.158 -7.484 1 83.62 221 SER A N 1
ATOM 1775 C CA . SER A 1 221 ? -9.133 3.211 -6.176 1 83.62 221 SER A CA 1
ATOM 1776 C C . SER A 1 221 ? -8.945 4.652 -5.707 1 83.62 221 SER A C 1
ATOM 1778 O O . SER A 1 221 ? -9.117 4.949 -4.523 1 83.62 221 SER A O 1
ATOM 1780 N N . ALA A 1 222 ? -8.555 5.477 -6.617 1 83.19 222 ALA A N 1
ATOM 1781 C CA . ALA A 1 222 ? -8.406 6.895 -6.297 1 83.19 222 ALA A CA 1
ATOM 1782 C C . ALA A 1 222 ? -9.734 7.496 -5.844 1 83.19 222 ALA A C 1
ATOM 1784 O O . ALA A 1 222 ? -9.773 8.273 -4.891 1 83.19 222 ALA A O 1
ATOM 1785 N N . LYS A 1 223 ? -10.734 7.172 -6.551 1 89.25 223 LYS A N 1
ATOM 1786 C CA . LYS A 1 223 ? -12.062 7.68 -6.199 1 89.25 223 LYS A CA 1
ATOM 1787 C C . LYS A 1 223 ? -12.5 7.176 -4.832 1 89.25 223 LYS A C 1
ATOM 1789 O O . LYS A 1 223 ? -13.062 7.93 -4.035 1 89.25 223 LYS A O 1
ATOM 1794 N N . ALA A 1 224 ? -12.281 5.93 -4.586 1 89.69 224 ALA A N 1
ATOM 1795 C CA . ALA A 1 224 ? -12.602 5.363 -3.279 1 89.69 224 ALA A CA 1
ATOM 1796 C C . ALA A 1 224 ? -11.828 6.07 -2.17 1 89.69 224 ALA A C 1
ATOM 1798 O O . ALA A 1 224 ? -12.391 6.402 -1.124 1 89.69 224 ALA A O 1
ATOM 1799 N N . THR A 1 225 ? -10.586 6.312 -2.373 1 85.88 225 THR A N 1
ATOM 1800 C CA . THR A 1 225 ? -9.734 6.98 -1.399 1 85.88 225 THR A CA 1
ATOM 1801 C C . THR A 1 225 ? -10.219 8.406 -1.143 1 85.88 225 THR A C 1
ATOM 1803 O O . THR A 1 225 ? -10.258 8.859 0.004 1 85.88 225 THR A O 1
ATOM 1806 N N . GLU A 1 226 ? -10.555 9.047 -2.176 1 87.19 226 GLU A N 1
ATOM 1807 C CA . GLU A 1 226 ? -11.07 10.406 -2.074 1 87.19 226 GLU A CA 1
ATOM 1808 C C . GLU A 1 226 ? -12.336 10.461 -1.225 1 87.19 226 GLU A C 1
ATOM 1810 O O . GLU A 1 226 ? -12.461 11.297 -0.333 1 87.19 226 GLU A O 1
ATOM 1815 N N . ILE A 1 227 ? -13.273 9.594 -1.496 1 89.88 227 ILE A N 1
ATOM 1816 C CA . ILE A 1 227 ? -14.547 9.555 -0.791 1 89.88 227 ILE A CA 1
ATOM 1817 C C . ILE A 1 227 ? -14.312 9.227 0.681 1 89.88 227 ILE A C 1
ATOM 1819 O O . ILE A 1 227 ? -14.844 9.898 1.567 1 89.88 227 ILE A O 1
ATOM 1823 N N . LEU A 1 228 ? -13.445 8.344 0.925 1 88.62 228 LEU A N 1
ATOM 1824 C CA . LEU A 1 228 ? -13.281 7.828 2.279 1 88.62 228 LEU A CA 1
ATOM 1825 C C . LEU A 1 228 ? -12.453 8.789 3.127 1 88.62 228 LEU A C 1
ATOM 1827 O O . LEU A 1 228 ? -12.672 8.906 4.332 1 88.62 228 LEU A O 1
ATOM 1831 N N . THR A 1 229 ? -11.484 9.406 2.514 1 84.25 229 THR A N 1
ATOM 1832 C CA . THR A 1 229 ? -10.68 10.391 3.229 1 84.25 229 THR A CA 1
ATOM 1833 C C . THR A 1 229 ? -11.516 11.617 3.582 1 84.25 229 THR A C 1
ATOM 1835 O O . THR A 1 229 ? -11.273 12.266 4.602 1 84.25 229 THR A O 1
ATOM 1838 N N . SER A 1 230 ? -12.469 11.93 2.73 1 87.94 230 SER A N 1
ATOM 1839 C CA . SER A 1 230 ? -13.32 13.102 2.945 1 87.94 230 SER A CA 1
ATOM 1840 C C . SER A 1 230 ? -14.734 12.688 3.318 1 87.94 230 SER A C 1
ATOM 1842 O O . SER A 1 230 ? -15.703 13.344 2.918 1 87.94 230 SER A O 1
ATOM 1844 N N . PHE A 1 231 ? -14.844 11.664 4.02 1 89.44 231 PHE A N 1
ATOM 1845 C CA . PHE A 1 231 ? -16.172 11.086 4.215 1 89.44 231 PHE A CA 1
ATOM 1846 C C . PHE A 1 231 ? -17.047 12.023 5.035 1 89.44 231 PHE A C 1
ATOM 1848 O O . PHE A 1 231 ? -18.266 12.102 4.809 1 89.44 231 PHE A O 1
ATOM 1855 N N . ARG A 1 232 ? -16.469 12.727 6.012 1 88.69 232 ARG A N 1
ATOM 1856 C CA . ARG A 1 232 ? -17.25 13.656 6.828 1 88.69 232 ARG A CA 1
ATOM 1857 C C . ARG A 1 232 ? -17.859 14.766 5.969 1 88.69 232 ARG A C 1
ATOM 1859 O O . ARG A 1 232 ? -19 15.172 6.191 1 88.69 232 ARG A O 1
ATOM 1866 N N . THR A 1 233 ? -17.094 15.203 5.043 1 89.06 233 THR A N 1
ATOM 1867 C CA . THR A 1 233 ? -17.594 16.219 4.133 1 89.06 233 THR A CA 1
ATOM 1868 C C . THR A 1 233 ? -18.688 15.648 3.225 1 89.06 233 THR A C 1
ATOM 1870 O O . THR A 1 233 ? -19.703 16.297 2.99 1 89.06 233 THR A O 1
ATOM 1873 N N . VAL A 1 234 ? -18.484 14.469 2.717 1 91.44 234 VAL A N 1
ATOM 1874 C CA . VAL A 1 234 ? -19.469 13.812 1.86 1 91.44 234 VAL A CA 1
ATOM 1875 C C . VAL A 1 234 ? -20.781 13.656 2.615 1 91.44 234 VAL A C 1
ATOM 1877 O O . VAL A 1 234 ? -21.859 13.922 2.066 1 91.44 234 VAL A O 1
ATOM 1880 N N . ARG A 1 235 ? -20.656 13.312 3.85 1 91.25 235 ARG A N 1
ATOM 1881 C CA . ARG A 1 235 ? -21.844 13.094 4.672 1 91.25 235 ARG A CA 1
ATOM 1882 C C . ARG A 1 235 ? -22.531 14.414 5 1 91.25 235 ARG A C 1
ATOM 1884 O O . ARG A 1 235 ? -23.766 14.484 5.059 1 91.25 235 ARG A O 1
ATOM 1891 N N . SER A 1 236 ? -21.75 15.398 5.281 1 91 236 SER A N 1
ATOM 1892 C CA . SER A 1 236 ? -22.297 16.703 5.617 1 91 236 SER A CA 1
ATOM 1893 C C . SER A 1 236 ? -23.141 17.25 4.469 1 91 236 SER A C 1
ATOM 1895 O O . SER A 1 236 ? -24.094 18.016 4.691 1 91 236 SER A O 1
ATOM 1897 N N . PHE A 1 237 ? -22.812 16.844 3.27 1 90 237 PHE A N 1
ATOM 1898 C CA . PHE A 1 237 ? -23.531 17.328 2.104 1 90 237 PHE A CA 1
ATOM 1899 C C . PHE A 1 237 ? -24.5 16.281 1.586 1 90 237 PHE A C 1
ATOM 1901 O O . PHE A 1 237 ? -25.109 16.453 0.525 1 90 237 PHE A O 1
ATOM 1908 N N . ASP A 1 238 ? -24.625 15.156 2.238 1 88.25 238 ASP A N 1
ATOM 1909 C CA . ASP A 1 238 ? -25.516 14.07 1.85 1 88.25 238 ASP A CA 1
ATOM 1910 C C . ASP A 1 238 ? -25.266 13.648 0.402 1 88.25 238 ASP A C 1
ATOM 1912 O O . ASP A 1 238 ? -26.203 13.523 -0.384 1 88.25 238 ASP A O 1
ATOM 1916 N N . ALA A 1 239 ? -24.031 13.562 0.086 1 89.38 239 ALA A N 1
ATOM 1917 C CA . ALA A 1 239 ? -23.656 13.258 -1.293 1 89.38 239 ALA A CA 1
ATOM 1918 C C . ALA A 1 239 ? -23.234 11.805 -1.436 1 89.38 239 ALA A C 1
ATOM 1920 O O . ALA A 1 239 ? -22.578 11.43 -2.42 1 89.38 239 ALA A O 1
ATOM 1921 N N . GLU A 1 240 ? -23.609 10.984 -0.518 1 91.12 240 GLU A N 1
ATOM 1922 C CA . GLU A 1 240 ? -23.172 9.594 -0.513 1 91.12 240 GLU A CA 1
ATOM 1923 C C . GLU A 1 240 ? -23.672 8.852 -1.754 1 91.12 240 GLU A C 1
ATOM 1925 O O . GLU A 1 240 ? -22.891 8.164 -2.424 1 91.12 240 GLU A O 1
ATOM 1930 N N . LEU A 1 241 ? -24.922 9.008 -2.119 1 89.31 241 LEU A N 1
ATOM 1931 C CA . LEU A 1 241 ? -25.516 8.305 -3.254 1 89.31 241 LEU A CA 1
ATOM 1932 C C . LEU A 1 241 ? -24.891 8.766 -4.566 1 89.31 241 LEU A C 1
ATOM 1934 O O . LEU A 1 241 ? -24.641 7.957 -5.457 1 89.31 241 LEU A O 1
ATOM 1938 N N . ARG A 1 242 ? -24.656 10.016 -4.629 1 90.25 242 ARG A N 1
ATOM 1939 C CA . ARG A 1 242 ? -24.062 10.555 -5.848 1 90.25 242 ARG A CA 1
ATOM 1940 C C . ARG A 1 242 ? -22.625 10.055 -6.027 1 90.25 242 ARG A C 1
ATOM 1942 O O . ARG A 1 242 ? -22.25 9.641 -7.125 1 90.25 242 ARG A O 1
ATOM 1949 N N . GLU A 1 243 ? -21.906 10.18 -4.961 1 92.19 243 GLU A N 1
ATOM 1950 C CA . GLU A 1 243 ? -20.531 9.703 -5.02 1 92.19 243 GLU A CA 1
ATOM 1951 C C . GLU A 1 243 ? -20.484 8.211 -5.305 1 92.19 243 GLU A C 1
ATOM 1953 O O . GLU A 1 243 ? -19.594 7.738 -6.016 1 92.19 243 GLU A O 1
ATOM 1958 N N . TYR A 1 244 ? -21.438 7.477 -4.789 1 92.75 244 TYR A N 1
ATOM 1959 C CA . TYR A 1 244 ? -21.516 6.043 -5.035 1 92.75 244 TYR A CA 1
ATOM 1960 C C . TYR A 1 244 ? -21.797 5.758 -6.508 1 92.75 244 TYR A C 1
ATOM 1962 O O . TYR A 1 244 ? -21.203 4.832 -7.086 1 92.75 244 TYR A O 1
ATOM 1970 N N . GLN A 1 245 ? -22.672 6.5 -7.102 1 92.62 245 GLN A N 1
ATOM 1971 C CA . GLN A 1 245 ? -23 6.293 -8.508 1 92.62 245 GLN A CA 1
ATOM 1972 C C . GLN A 1 245 ? -21.797 6.574 -9.406 1 92.62 245 GLN A C 1
ATOM 1974 O O . GLN A 1 245 ? -21.562 5.863 -10.383 1 92.62 245 GLN A O 1
ATOM 1979 N N . ILE A 1 246 ? -21.078 7.605 -9.023 1 91.75 246 ILE A N 1
ATOM 1980 C CA . ILE A 1 246 ? -19.875 7.91 -9.781 1 91.75 246 ILE A CA 1
ATOM 1981 C C . ILE A 1 246 ? -18.875 6.766 -9.633 1 91.75 246 ILE A C 1
ATOM 1983 O O . ILE A 1 246 ? -18.266 6.34 -10.617 1 91.75 246 ILE A O 1
ATOM 1987 N N . TYR A 1 247 ? -18.734 6.27 -8.445 1 92.81 247 TYR A N 1
ATOM 1988 C CA . TYR A 1 247 ? -17.859 5.133 -8.18 1 92.81 247 TYR A CA 1
ATOM 1989 C C . TYR A 1 247 ? -18.297 3.904 -8.969 1 92.81 247 TYR A C 1
ATOM 1991 O O . TYR A 1 247 ? -17.469 3.229 -9.586 1 92.81 247 TYR A O 1
ATOM 1999 N N . LYS A 1 248 ? -19.562 3.645 -8.914 1 92.75 248 LYS A N 1
ATOM 2000 C CA . LYS A 1 248 ? -20.125 2.486 -9.602 1 92.75 248 LYS A CA 1
ATOM 2001 C C . LYS A 1 248 ? -19.906 2.572 -11.109 1 92.75 248 LYS A C 1
ATOM 2003 O O . LYS A 1 248 ? -19.625 1.562 -11.758 1 92.75 248 LYS A O 1
ATOM 2008 N N . GLN A 1 249 ? -20.016 3.725 -11.625 1 92.5 249 GLN A N 1
ATOM 2009 C CA . GLN A 1 249 ? -19.781 3.91 -13.055 1 92.5 249 GLN A CA 1
ATOM 2010 C C . GLN A 1 249 ? -18.328 3.615 -13.422 1 92.5 249 GLN A C 1
ATOM 2012 O O . GLN A 1 249 ? -18.062 2.996 -14.453 1 92.5 249 GLN A O 1
ATOM 2017 N N . GLN A 1 250 ? -17.438 4.008 -12.602 1 91.38 250 GLN A N 1
ATOM 2018 C CA . GLN A 1 250 ? -16.016 3.717 -12.844 1 91.38 250 GLN A CA 1
ATOM 2019 C C . GLN A 1 250 ? -15.734 2.225 -12.711 1 91.38 250 GLN A C 1
ATOM 2021 O O . GLN A 1 250 ? -14.867 1.688 -13.398 1 91.38 250 GLN A O 1
ATOM 2026 N N . LEU A 1 251 ? -16.469 1.61 -11.859 1 91.44 251 LEU A N 1
ATOM 2027 C CA . LEU A 1 251 ? -16.328 0.169 -11.672 1 91.44 251 LEU A CA 1
ATOM 2028 C C . LEU A 1 251 ? -16.766 -0.583 -12.922 1 91.44 251 LEU A C 1
ATOM 2030 O O . LEU A 1 251 ? -16.234 -1.652 -13.227 1 91.44 251 LEU A O 1
ATOM 2034 N N . PHE A 1 252 ? -17.703 -0.01 -13.617 1 91.5 252 PHE A N 1
ATOM 2035 C CA . PHE A 1 252 ? -18.172 -0.637 -14.844 1 91.5 252 PHE A CA 1
ATOM 2036 C C . PHE A 1 252 ? -17.094 -0.636 -15.914 1 91.5 252 PHE A C 1
ATOM 2038 O O . PHE A 1 252 ? -17.016 -1.554 -16.734 1 91.5 252 PHE A O 1
ATOM 2045 N N . ASP A 1 253 ? -16.25 0.306 -15.883 1 90.38 253 ASP A N 1
ATOM 2046 C CA . ASP A 1 253 ? -15.133 0.327 -16.812 1 90.38 253 ASP A CA 1
ATOM 2047 C C . ASP A 1 253 ? -14.148 -0.803 -16.516 1 90.38 253 ASP A C 1
ATOM 2049 O O . ASP A 1 253 ? -13.594 -1.408 -17.438 1 90.38 253 ASP A O 1
ATOM 2053 N N . VAL A 1 254 ? -13.969 -1.047 -15.32 1 88 254 VAL A N 1
ATOM 2054 C CA . VAL A 1 254 ? -13.125 -2.172 -14.93 1 88 254 VAL A CA 1
ATOM 2055 C C . VAL A 1 254 ? -13.773 -3.482 -15.367 1 88 254 VAL A C 1
ATOM 2057 O O . VAL A 1 254 ? -13.094 -4.383 -15.859 1 88 254 VAL A O 1
ATOM 2060 N N . HIS A 1 255 ? -15.086 -3.512 -15.219 1 89.56 255 HIS A N 1
ATOM 2061 C CA . HIS A 1 255 ? -15.852 -4.691 -15.609 1 89.56 255 HIS A CA 1
ATOM 2062 C C . HIS A 1 255 ? -15.664 -5 -17.094 1 89.56 255 HIS A C 1
ATOM 2064 O O . HIS A 1 255 ? -15.469 -6.156 -17.469 1 89.56 255 HIS A O 1
ATOM 2070 N N . LYS A 1 256 ? -15.68 -4.023 -17.891 1 90.88 256 LYS A N 1
ATOM 2071 C CA . LYS A 1 256 ? -15.547 -4.203 -19.328 1 90.88 256 LYS A CA 1
ATOM 2072 C C . LYS A 1 256 ? -14.164 -4.742 -19.703 1 90.88 256 LYS A C 1
ATOM 2074 O O . LYS A 1 256 ? -14.039 -5.633 -20.531 1 90.88 256 LYS A O 1
ATOM 2079 N N . VAL A 1 257 ? -13.18 -4.266 -19.078 1 87.69 257 VAL A N 1
ATOM 2080 C CA . VAL A 1 257 ? -11.812 -4.68 -19.375 1 87.69 257 VAL A CA 1
ATOM 2081 C C . VAL A 1 257 ? -11.578 -6.102 -18.875 1 87.69 257 VAL A C 1
ATOM 2083 O O . VAL A 1 257 ? -10.969 -6.918 -19.562 1 87.69 257 VAL A O 1
ATOM 2086 N N . VAL A 1 258 ? -12.125 -6.398 -17.75 1 85.06 258 VAL A N 1
ATOM 2087 C CA . VAL A 1 258 ? -11.969 -7.73 -17.172 1 85.06 258 VAL A CA 1
ATOM 2088 C C . VAL A 1 258 ? -12.719 -8.758 -18.016 1 85.06 258 VAL A C 1
ATOM 2090 O O . VAL A 1 258 ? -12.258 -9.883 -18.188 1 85.06 258 VAL A O 1
ATOM 2093 N N . LYS A 1 259 ? -13.844 -8.344 -18.5 1 87.56 259 LYS A N 1
ATOM 2094 C CA . LYS A 1 259 ? -14.609 -9.242 -19.359 1 87.56 259 LYS A CA 1
ATOM 2095 C C . LYS A 1 259 ? -13.844 -9.562 -20.641 1 87.56 259 LYS A C 1
ATOM 2097 O O . LYS A 1 259 ? -13.75 -10.727 -21.031 1 87.56 259 LYS A O 1
ATOM 2102 N N . LYS A 1 260 ? -13.273 -8.578 -21.25 1 87.06 260 LYS A N 1
ATOM 2103 C CA . LYS A 1 260 ? -12.469 -8.789 -22.453 1 87.06 260 LYS A CA 1
ATOM 2104 C C . LYS A 1 260 ? -11.273 -9.688 -22.172 1 87.06 260 LYS A C 1
ATOM 2106 O O . LYS A 1 260 ? -10.953 -10.586 -22.953 1 87.06 260 LYS A O 1
ATOM 2111 N N . ASN A 1 261 ? -10.656 -9.453 -21.031 1 82.88 261 ASN A N 1
ATOM 2112 C CA . ASN A 1 261 ? -9.523 -10.273 -20.625 1 82.88 261 ASN A CA 1
ATOM 2113 C C . ASN A 1 261 ? -9.938 -11.727 -20.391 1 82.88 261 ASN A C 1
ATOM 2115 O O . ASN A 1 261 ? -9.219 -12.648 -20.781 1 82.88 261 ASN A O 1
ATOM 2119 N N . SER A 1 262 ? -11.062 -11.844 -19.75 1 81.06 262 SER A N 1
ATOM 2120 C CA . SER A 1 262 ? -11.547 -13.188 -19.453 1 81.06 262 SER A CA 1
ATOM 2121 C C . SER A 1 262 ? -11.883 -13.938 -20.734 1 81.06 262 SER A C 1
ATOM 2123 O O . SER A 1 262 ? -11.617 -15.141 -20.844 1 81.06 262 SER A O 1
ATOM 2125 N N . TYR A 1 263 ? -12.336 -13.219 -21.719 1 83 263 TYR A N 1
ATOM 2126 C CA . TYR A 1 263 ? -12.648 -13.82 -23 1 83 263 TYR A CA 1
ATOM 2127 C C . TYR A 1 263 ? -11.375 -14.25 -23.734 1 83 263 TYR A C 1
ATOM 2129 O O . TYR A 1 263 ? -11.305 -15.359 -24.266 1 83 263 TYR A O 1
ATOM 2137 N N . ILE A 1 264 ? -10.438 -13.453 -23.766 1 81.62 264 ILE A N 1
ATOM 2138 C CA . ILE A 1 264 ? -9.18 -13.766 -24.438 1 81.62 264 ILE A CA 1
ATOM 2139 C C . ILE A 1 264 ? -8.492 -14.93 -23.719 1 81.62 264 ILE A C 1
ATOM 2141 O O . ILE A 1 264 ? -7.957 -15.828 -24.375 1 81.62 264 ILE A O 1
ATOM 2145 N N . HIS A 1 265 ? -8.562 -14.93 -22.438 1 76.25 265 HIS A N 1
ATOM 2146 C CA . HIS A 1 265 ? -8 -16.031 -21.656 1 76.25 265 HIS A CA 1
ATOM 2147 C C . HIS A 1 265 ? -8.711 -17.344 -21.969 1 76.25 265 HIS A C 1
ATOM 2149 O O . HIS A 1 265 ? -8.062 -18.375 -22.141 1 76.25 265 HIS A O 1
ATOM 2155 N N . GLY A 1 266 ? -10.047 -17.266 -22.016 1 75.81 266 GLY A N 1
ATOM 2156 C CA . GLY A 1 266 ? -10.82 -18.453 -22.344 1 75.81 266 GLY A CA 1
ATOM 2157 C C . GLY A 1 266 ? -10.516 -19 -23.719 1 75.81 266 GLY A C 1
ATOM 2158 O O . GLY A 1 266 ? -10.352 -20.203 -23.891 1 75.81 266 GLY A O 1
ATOM 2159 N N . VAL A 1 267 ? -10.328 -18.141 -24.641 1 78.31 267 VAL A N 1
ATOM 2160 C CA . VAL A 1 267 ? -10.031 -18.547 -26.016 1 78.31 267 VAL A CA 1
ATOM 2161 C C . VAL A 1 267 ? -8.641 -19.172 -26.078 1 78.31 267 VAL A C 1
ATOM 2163 O O . VAL A 1 267 ? -8.438 -20.172 -26.781 1 78.31 267 VAL A O 1
ATOM 2166 N N . ARG A 1 268 ? -7.805 -18.672 -25.375 1 76.56 268 ARG A N 1
ATOM 2167 C CA . ARG A 1 268 ? -6.457 -19.234 -25.328 1 76.56 268 ARG A CA 1
ATOM 2168 C C . ARG A 1 268 ? -6.465 -20.641 -24.719 1 76.56 268 ARG A C 1
ATOM 2170 O O . ARG A 1 268 ? -5.82 -21.547 -25.25 1 76.56 268 ARG A O 1
ATOM 2177 N N . GLU A 1 269 ? -7.07 -20.688 -23.594 1 73.44 269 GLU A N 1
ATOM 2178 C CA . GLU A 1 269 ? -7.156 -22 -22.953 1 73.44 269 GL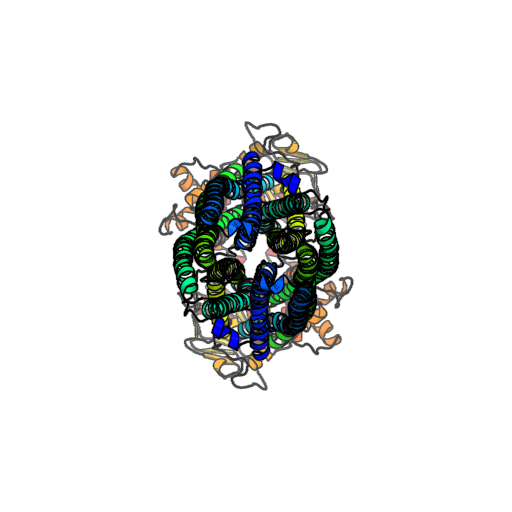U A CA 1
ATOM 2179 C C . GLU A 1 269 ? -7.77 -23.031 -23.891 1 73.44 269 GLU A C 1
ATOM 2181 O O . GLU A 1 269 ? -7.305 -24.156 -23.969 1 73.44 269 GLU A O 1
ATOM 2186 N N . PHE A 1 270 ? -8.672 -22.516 -24.656 1 74.56 270 PHE A N 1
ATOM 2187 C CA . PHE A 1 270 ? -9.367 -23.344 -25.625 1 74.56 270 PHE A CA 1
ATOM 2188 C C . PHE A 1 270 ? -8.414 -23.766 -26.75 1 74.56 270 PHE A C 1
ATOM 2190 O O . PHE A 1 270 ? -8.305 -24.953 -27.047 1 74.56 270 PHE A O 1
ATOM 2197 N N . CYS A 1 271 ? -7.77 -22.875 -27.312 1 76.75 271 CYS A N 1
ATOM 2198 C CA . CYS A 1 271 ? -6.844 -23.156 -28.406 1 76.75 271 CYS A CA 1
ATOM 2199 C C . CYS A 1 271 ? -5.707 -24.047 -27.938 1 76.75 271 CYS A C 1
ATOM 2201 O O . CYS A 1 271 ? -5.289 -24.953 -28.656 1 76.75 271 CYS A O 1
ATOM 2203 N N . SER A 1 272 ? -5.289 -23.844 -26.734 1 76.94 272 SER A N 1
ATOM 2204 C CA . SER A 1 272 ? -4.215 -24.656 -26.188 1 76.94 272 SER A CA 1
ATOM 2205 C C . SER A 1 272 ? -4.676 -26.109 -25.969 1 76.94 272 SER A C 1
ATOM 2207 O O . SER A 1 272 ? -3.922 -27.047 -26.234 1 76.94 272 SER A O 1
ATOM 2209 N N . SER A 1 273 ? -5.867 -26.234 -25.547 1 75.31 273 SER A N 1
ATOM 2210 C CA . SER A 1 273 ? -6.41 -27.578 -25.328 1 75.31 273 SER A CA 1
ATOM 2211 C C . SER A 1 273 ? -6.555 -28.344 -26.641 1 75.31 273 SER A C 1
ATOM 2213 O O . SER A 1 273 ? -6.277 -29.531 -26.703 1 75.31 273 SER A O 1
ATOM 2215 N N . ILE A 1 274 ? -6.922 -27.625 -27.672 1 75.38 274 ILE A N 1
ATOM 2216 C CA . ILE A 1 274 ? -7.086 -28.25 -28.984 1 75.38 274 ILE A CA 1
ATOM 2217 C C . ILE A 1 274 ? -5.727 -28.719 -29.5 1 75.38 274 ILE A C 1
ATOM 2219 O O . ILE A 1 274 ? -5.613 -29.797 -30.078 1 75.38 274 ILE A O 1
ATOM 2223 N N . VAL A 1 275 ? -4.809 -27.906 -29.266 1 77 275 VAL A N 1
ATOM 2224 C CA . VAL A 1 275 ? -3.475 -28.266 -29.734 1 77 275 VAL A CA 1
ATOM 2225 C C . VAL A 1 275 ? -2.939 -29.453 -28.922 1 77 275 VAL A C 1
ATOM 2227 O O . VAL A 1 275 ? -2.322 -30.359 -29.484 1 77 275 VAL A O 1
ATOM 2230 N N . GLN A 1 276 ? -3.193 -29.438 -27.672 1 77.38 276 GLN A N 1
ATOM 2231 C CA . GLN A 1 276 ? -2.703 -30.516 -26.797 1 77.38 276 GLN A CA 1
ATOM 2232 C C . GLN A 1 276 ? -3.326 -31.844 -27.172 1 77.38 276 GLN A C 1
ATOM 2234 O O . GLN A 1 276 ? -2.613 -32.812 -27.453 1 77.38 276 GLN A O 1
ATOM 2239 N N . TRP A 1 277 ? -4.586 -31.922 -27.234 1 74.88 277 TRP A N 1
ATOM 2240 C CA . TRP A 1 277 ? -5.289 -33.156 -27.484 1 74.88 277 TRP A CA 1
ATOM 2241 C C . TRP A 1 277 ? -5.242 -33.531 -28.953 1 74.88 277 TRP A C 1
ATOM 2243 O O . TRP A 1 277 ? -5.199 -34.719 -29.312 1 74.88 277 TRP A O 1
ATOM 2253 N N . GLY A 1 278 ? -5.293 -32.438 -29.828 1 73.88 278 GLY A N 1
ATOM 2254 C CA . GLY A 1 278 ? -5.125 -32.688 -31.25 1 73.88 278 GLY A CA 1
ATOM 2255 C C . GLY A 1 278 ? -3.785 -33.312 -31.594 1 73.88 278 GLY A C 1
ATOM 2256 O O . GLY A 1 278 ? -3.709 -34.25 -32.406 1 73.88 278 GLY A O 1
ATOM 2257 N N . SER A 1 279 ? -2.777 -32.812 -30.984 1 78.31 279 SER A N 1
ATOM 2258 C CA . SER A 1 279 ? -1.448 -33.375 -31.203 1 78.31 279 SER A CA 1
ATOM 2259 C C . SER A 1 279 ? -1.356 -34.812 -30.688 1 78.31 279 SER A C 1
ATOM 2261 O O . SER A 1 279 ? -0.722 -35.656 -31.312 1 78.31 279 SER A O 1
ATOM 2263 N N . ALA A 1 280 ? -1.938 -35.062 -29.531 1 76.19 280 ALA A N 1
ATOM 2264 C CA . ALA A 1 280 ? -1.946 -36.438 -28.984 1 76.19 280 ALA A CA 1
ATOM 2265 C C . ALA A 1 280 ? -2.646 -37.406 -29.938 1 76.19 280 ALA A C 1
ATOM 2267 O O . ALA A 1 280 ? -2.174 -38.531 -30.156 1 76.19 280 ALA A O 1
ATOM 2268 N N . ALA A 1 281 ? -3.781 -36.906 -30.531 1 73.12 281 ALA A N 1
ATOM 2269 C CA . ALA A 1 281 ? -4.523 -37.75 -31.484 1 73.12 281 ALA A CA 1
ATOM 2270 C C . ALA A 1 281 ? -3.705 -38 -32.75 1 73.12 281 ALA A C 1
ATOM 2272 O O . ALA A 1 281 ? -3.689 -39.125 -33.25 1 73.12 281 ALA A O 1
ATOM 2273 N N . MET A 1 282 ? -3.074 -37.031 -33.156 1 77.06 282 MET A N 1
ATOM 2274 C CA . MET A 1 282 ? -2.266 -37.156 -34.344 1 77.06 282 MET A CA 1
ATOM 2275 C C . MET A 1 282 ? -1.103 -38.125 -34.125 1 77.06 282 MET A C 1
ATOM 2277 O O . MET A 1 282 ? -0.808 -38.969 -35 1 77.06 282 MET A O 1
ATOM 2281 N N . ILE A 1 283 ? -0.459 -38.094 -33.031 1 78.25 283 ILE A N 1
ATOM 2282 C CA . ILE A 1 283 ? 0.674 -38.938 -32.719 1 78.25 283 ILE A CA 1
ATOM 2283 C C . ILE A 1 283 ? 0.205 -40.406 -32.594 1 78.25 283 ILE A C 1
ATOM 2285 O O . ILE A 1 283 ? 0.868 -41.312 -33.094 1 78.25 283 ILE A O 1
ATOM 2289 N N . LEU A 1 284 ? -0.884 -40.531 -31.969 1 73.94 284 LEU A N 1
ATOM 2290 C CA . LEU A 1 284 ? -1.421 -41.875 -31.828 1 73.94 284 LEU A CA 1
ATOM 2291 C C . LEU A 1 284 ? -1.745 -42.5 -33.188 1 73.94 284 LEU A C 1
ATOM 2293 O O . LEU A 1 284 ? -1.472 -43.656 -33.438 1 73.94 284 LEU A O 1
ATOM 2297 N N . TYR A 1 285 ? -2.301 -41.625 -34 1 71 285 TYR A N 1
ATOM 2298 C CA . TYR A 1 285 ? -2.678 -42.125 -35.344 1 71 285 TYR A CA 1
ATOM 2299 C C . TYR A 1 285 ? -1.445 -42.5 -36.156 1 71 285 TYR A C 1
ATOM 2301 O O . TYR A 1 285 ? -1.389 -43.562 -36.75 1 71 285 TYR A O 1
ATOM 2309 N N . ILE A 1 286 ? -0.517 -41.688 -36.125 1 77.62 286 ILE A N 1
ATOM 2310 C CA . ILE A 1 286 ? 0.67 -41.906 -36.969 1 77.62 286 ILE A CA 1
ATOM 2311 C C . ILE A 1 286 ? 1.482 -43.062 -36.406 1 77.62 286 ILE A C 1
ATOM 2313 O O . ILE A 1 286 ? 1.891 -43.969 -37.125 1 77.62 286 ILE A O 1
ATOM 2317 N N . THR A 1 287 ? 1.697 -43.062 -35.094 1 76.31 287 THR A N 1
ATOM 2318 C CA . THR A 1 287 ? 2.498 -44.125 -34.5 1 76.31 287 THR A CA 1
ATOM 2319 C C . THR A 1 287 ? 1.753 -45.469 -34.5 1 76.31 287 THR A C 1
ATOM 2321 O O . THR A 1 287 ? 2.367 -46.531 -34.688 1 76.31 287 THR A O 1
ATOM 2324 N N . GLY A 1 288 ? 0.454 -45.406 -34.312 1 70.62 288 GLY A N 1
ATOM 2325 C CA . GLY A 1 288 ? -0.341 -46.625 -34.406 1 70.62 288 GLY A CA 1
ATOM 2326 C C . GLY A 1 288 ? -0.265 -47.281 -35.781 1 70.62 288 GLY A C 1
ATOM 2327 O O . GLY A 1 288 ? -0.107 -48.5 -35.875 1 70.62 288 GLY A O 1
ATOM 2328 N N . THR A 1 289 ? -0.327 -46.5 -36.812 1 71.81 289 THR A N 1
ATOM 2329 C CA . THR A 1 289 ? -0.249 -47.031 -38.156 1 71.81 289 THR A CA 1
ATOM 2330 C C . THR A 1 289 ? 1.152 -47.531 -38.469 1 71.81 289 THR A C 1
ATOM 2332 O O . THR A 1 289 ? 1.309 -48.562 -39.125 1 71.81 289 THR A O 1
ATOM 2335 N N . GLN A 1 290 ? 2.115 -46.875 -37.906 1 76.88 290 GLN A N 1
ATOM 2336 C CA . GLN A 1 290 ? 3.488 -47.344 -38.125 1 76.88 290 GLN A CA 1
ATOM 2337 C C . GLN A 1 290 ? 3.777 -48.594 -37.344 1 76.88 290 GLN A C 1
ATOM 2339 O O . GLN A 1 290 ? 4.523 -49.469 -37.781 1 76.88 290 GLN A O 1
ATOM 2344 N N . ALA A 1 291 ? 3.229 -48.75 -36.219 1 72.62 291 ALA A N 1
ATOM 2345 C CA . ALA A 1 291 ? 3.393 -49.938 -35.406 1 72.62 291 ALA A CA 1
ATOM 2346 C C . ALA A 1 291 ? 2.707 -51.156 -36.094 1 72.62 291 ALA A C 1
ATOM 2348 O O . ALA A 1 291 ? 3.219 -52.25 -36.031 1 72.62 291 ALA A O 1
ATOM 2349 N N . ALA A 1 292 ? 1.57 -50.875 -36.688 1 67.69 292 ALA A N 1
ATOM 2350 C CA . ALA A 1 292 ? 0.839 -51.938 -37.375 1 67.69 292 ALA A CA 1
ATOM 2351 C C . ALA A 1 292 ? 1.622 -52.469 -38.594 1 67.69 292 ALA A C 1
ATOM 2353 O O . ALA A 1 292 ? 1.529 -53.656 -38.938 1 67.69 292 ALA A O 1
ATOM 2354 N N . ARG A 1 293 ? 2.365 -51.531 -39.094 1 71.25 293 ARG A N 1
ATOM 2355 C CA . ARG A 1 293 ? 3.168 -51.938 -40.219 1 71.25 293 ARG A CA 1
ATOM 2356 C C . ARG A 1 293 ? 4.508 -52.531 -39.781 1 71.25 293 ARG A C 1
ATOM 2358 O O . ARG A 1 293 ? 5.316 -52.938 -40.625 1 71.25 293 ARG A O 1
ATOM 2365 N N . GLY A 1 294 ? 4.777 -52.625 -38.438 1 70.06 294 GLY A N 1
ATOM 2366 C CA . GLY A 1 294 ? 5.996 -53.188 -37.875 1 70.06 294 GLY A CA 1
ATOM 2367 C C . GLY A 1 294 ? 7.184 -52.25 -37.938 1 70.06 294 GLY A C 1
ATOM 2368 O O . GLY A 1 294 ? 8.328 -52.688 -37.844 1 70.06 294 GLY A O 1
ATOM 2369 N N . GLU A 1 295 ? 6.898 -51.062 -38.156 1 73.75 295 GLU A N 1
ATOM 2370 C CA . GLU A 1 295 ? 7.984 -50.094 -38.344 1 73.75 295 GLU A CA 1
ATOM 2371 C C . GLU A 1 295 ? 8.445 -49.5 -37.031 1 73.75 295 GLU A C 1
ATOM 2373 O O . GLU A 1 295 ? 9.555 -49 -36.906 1 73.75 295 GLU A O 1
ATOM 2378 N N . CYS A 1 296 ? 7.562 -49.562 -36.062 1 74.62 296 CYS A N 1
ATOM 2379 C CA . CYS A 1 296 ? 7.973 -49 -34.781 1 74.62 296 CYS A CA 1
ATOM 2380 C C . CYS A 1 296 ? 7.527 -49.906 -33.625 1 74.62 296 CYS A C 1
ATOM 2382 O O . CYS A 1 296 ? 6.547 -50.625 -33.75 1 74.62 296 CYS A O 1
ATOM 2384 N N . GLU A 1 297 ? 8.398 -49.812 -32.594 1 74.19 297 GLU A N 1
ATOM 2385 C CA . GLU A 1 297 ? 8.078 -50.562 -31.375 1 74.19 297 GLU A CA 1
ATOM 2386 C C . GLU A 1 297 ? 6.906 -49.938 -30.625 1 74.19 297 GLU A C 1
ATOM 2388 O O . GLU A 1 297 ? 6.742 -48.719 -30.625 1 74.19 297 GLU A O 1
ATOM 2393 N N . PRO A 1 298 ? 6.07 -50.75 -30.109 1 70.38 298 PRO A N 1
ATOM 2394 C CA . PRO A 1 298 ? 4.918 -50.219 -29.375 1 70.38 298 PRO A CA 1
ATOM 2395 C C . PRO A 1 298 ? 5.312 -49.281 -28.25 1 70.38 298 PRO A C 1
ATOM 2397 O O . PRO A 1 298 ? 4.551 -48.344 -27.922 1 70.38 298 PRO A O 1
ATOM 2400 N N . GLY A 1 299 ? 6.48 -49.406 -27.75 1 75.38 299 GLY A N 1
ATOM 2401 C CA . GLY A 1 299 ? 6.938 -48.531 -26.688 1 75.38 299 GLY A CA 1
ATOM 2402 C C . GLY A 1 299 ? 7.148 -47.094 -27.156 1 75.38 299 GLY A C 1
ATOM 2403 O O . GLY A 1 299 ? 7.047 -46.156 -26.359 1 75.38 299 GLY A O 1
ATOM 2404 N N . VAL A 1 300 ? 7.316 -46.938 -28.422 1 79.56 300 VAL A N 1
ATOM 2405 C CA . VAL A 1 300 ? 7.566 -45.594 -29 1 79.56 300 VAL A CA 1
ATOM 2406 C C . VAL A 1 300 ? 6.293 -44.781 -28.938 1 79.56 300 VAL A C 1
ATOM 2408 O O . VAL A 1 300 ? 6.352 -43.531 -28.766 1 79.56 300 VAL A O 1
ATOM 2411 N N . ILE A 1 301 ? 5.168 -45.438 -28.922 1 74.62 301 ILE A N 1
ATOM 2412 C CA . ILE A 1 301 ? 3.889 -44.719 -28.875 1 74.62 301 ILE A CA 1
ATOM 2413 C C . ILE A 1 301 ? 3.73 -44.062 -27.5 1 74.62 301 ILE A C 1
ATOM 2415 O O . ILE A 1 301 ? 3.389 -42.875 -27.422 1 74.62 301 ILE A O 1
ATOM 2419 N N . VAL A 1 302 ? 4.105 -44.812 -26.453 1 72.69 302 VAL A N 1
ATOM 2420 C CA . VAL A 1 302 ? 3.943 -44.312 -25.094 1 72.69 302 VAL A CA 1
ATOM 2421 C C . VAL A 1 302 ? 4.926 -43.188 -24.844 1 72.69 302 VAL A C 1
ATOM 2423 O O . VAL A 1 302 ? 4.566 -42.156 -24.25 1 72.69 302 VAL A O 1
ATOM 2426 N N . VAL A 1 303 ? 6.062 -43.281 -25.344 1 79.56 303 VAL A N 1
ATOM 2427 C CA . VAL A 1 303 ? 7.102 -42.281 -25.141 1 79.56 303 VAL A CA 1
ATOM 2428 C C . VAL A 1 303 ? 6.711 -41 -25.828 1 79.56 303 VAL A C 1
ATOM 2430 O O . VAL A 1 303 ? 6.781 -39.906 -25.234 1 79.56 303 VAL A O 1
ATOM 2433 N N . PHE A 1 304 ? 6.207 -41.062 -27.016 1 81.31 304 PHE A N 1
ATOM 2434 C CA . PHE A 1 304 ? 5.867 -39.844 -27.766 1 81.31 304 PHE A CA 1
ATOM 2435 C C . PHE A 1 304 ? 4.625 -39.188 -27.188 1 81.31 304 PHE A C 1
ATOM 2437 O O . PHE A 1 304 ? 4.523 -37.969 -27.188 1 81.31 304 PHE A O 1
ATOM 2444 N N . LEU A 1 305 ? 3.717 -39.969 -26.672 1 75.69 305 LEU A N 1
ATOM 2445 C CA . LEU A 1 305 ? 2.518 -39.375 -26.078 1 75.69 305 LEU A CA 1
ATOM 2446 C C . LEU A 1 305 ? 2.854 -38.656 -24.797 1 75.69 305 LEU A C 1
ATOM 2448 O O . LEU A 1 305 ? 2.357 -37.531 -24.562 1 75.69 305 LEU A O 1
ATOM 2452 N N . THR A 1 306 ? 3.652 -39.25 -23.969 1 77.06 306 THR A N 1
ATOM 2453 C CA . THR A 1 306 ? 4.016 -38.625 -22.703 1 77.06 306 THR A CA 1
ATOM 2454 C C . THR A 1 306 ? 4.859 -37.375 -22.938 1 77.06 306 THR A C 1
ATOM 2456 O O . THR A 1 306 ? 4.684 -36.375 -22.25 1 77.06 306 THR A O 1
ATOM 2459 N N . ILE A 1 307 ? 5.723 -37.438 -23.906 1 82.31 307 ILE A N 1
ATOM 2460 C CA . ILE A 1 307 ? 6.586 -36.312 -24.188 1 82.31 307 ILE A CA 1
ATOM 2461 C C . ILE A 1 307 ? 5.758 -35.156 -24.75 1 82.31 307 ILE A C 1
ATOM 2463 O O . ILE A 1 307 ? 6.008 -34 -24.438 1 82.31 307 ILE A O 1
ATOM 2467 N N . SER A 1 308 ? 4.805 -35.531 -25.562 1 79.25 308 SER A N 1
ATOM 2468 C CA . SER A 1 308 ? 3.924 -34.5 -26.094 1 79.25 308 SER A CA 1
ATOM 2469 C C . SER A 1 308 ? 3.209 -33.75 -24.984 1 79.25 308 SER A C 1
ATOM 2471 O O . SER A 1 308 ? 3.053 -32.531 -25.047 1 79.25 308 SER A O 1
ATOM 2473 N N . ASP A 1 309 ? 2.809 -34.469 -23.969 1 75.06 309 ASP A N 1
ATOM 2474 C CA . ASP A 1 309 ? 2.137 -33.875 -22.828 1 75.06 309 ASP A CA 1
ATOM 2475 C C . ASP A 1 309 ? 3.086 -32.969 -22.047 1 75.06 309 ASP A C 1
ATOM 2477 O O . ASP A 1 309 ? 2.701 -31.875 -21.625 1 75.06 309 ASP A O 1
ATOM 2481 N N . MET A 1 310 ? 4.266 -33.438 -21.891 1 80.56 310 MET A N 1
ATOM 2482 C CA . MET A 1 310 ? 5.27 -32.656 -21.156 1 80.56 310 MET A CA 1
ATOM 2483 C C . MET A 1 310 ? 5.637 -31.375 -21.906 1 80.56 310 MET A C 1
ATOM 2485 O O . MET A 1 310 ? 5.875 -30.344 -21.312 1 80.56 310 MET A O 1
ATOM 2489 N N . TRP A 1 311 ? 5.656 -31.516 -23.188 1 79.69 311 TRP A N 1
ATOM 2490 C CA . TRP A 1 311 ? 5.977 -30.359 -24.016 1 79.69 311 TRP A CA 1
ATOM 2491 C C . TRP A 1 311 ? 4.883 -29.297 -23.922 1 79.69 311 TRP A C 1
ATOM 2493 O O . TRP A 1 311 ? 5.172 -28.094 -23.891 1 79.69 311 TRP A O 1
ATOM 2503 N N . ASN A 1 312 ? 3.752 -29.781 -23.891 1 74.69 312 ASN A N 1
ATOM 2504 C CA . ASN A 1 312 ? 2.646 -28.844 -23.75 1 74.69 312 ASN A CA 1
ATOM 2505 C C . ASN A 1 312 ? 2.748 -28.062 -22.438 1 74.69 312 ASN A C 1
ATOM 2507 O O . ASN A 1 312 ? 2.537 -26.844 -22.422 1 74.69 312 ASN A O 1
ATOM 2511 N N . SER A 1 313 ? 3.076 -28.75 -21.438 1 74.75 313 SER A N 1
ATOM 2512 C CA . SER A 1 313 ? 3.223 -28.094 -20.141 1 74.75 313 SER A CA 1
ATOM 2513 C C . SER A 1 313 ? 4.418 -27.156 -20.125 1 74.75 313 SER A C 1
ATOM 2515 O O . SER A 1 313 ? 4.355 -26.062 -19.547 1 74.75 313 SER A O 1
ATOM 2517 N N . ALA A 1 314 ? 5.48 -27.562 -20.734 1 77.44 314 ALA A N 1
ATOM 2518 C CA . ALA A 1 314 ? 6.688 -26.734 -20.812 1 77.44 314 ALA A CA 1
ATOM 2519 C C . ALA A 1 314 ? 6.426 -25.453 -21.578 1 77.44 314 ALA A C 1
ATOM 2521 O O . ALA A 1 314 ? 6.828 -24.359 -21.141 1 77.44 314 ALA A O 1
ATOM 2522 N N . PHE A 1 315 ? 5.68 -25.609 -22.656 1 75.5 315 PHE A N 1
ATOM 2523 C CA . PHE A 1 315 ? 5.391 -24.422 -23.469 1 75.5 315 PHE A CA 1
ATOM 2524 C C . PHE A 1 315 ? 4.441 -23.484 -22.734 1 75.5 315 PHE A C 1
ATOM 2526 O O . PHE A 1 315 ? 4.617 -22.266 -22.781 1 75.5 315 PHE A O 1
ATOM 2533 N N . ALA A 1 316 ? 3.459 -24.109 -22.125 1 70.88 316 ALA A N 1
ATOM 2534 C CA . ALA A 1 316 ? 2.541 -23.281 -21.344 1 70.88 316 ALA A CA 1
ATOM 2535 C C . ALA A 1 316 ? 3.287 -22.531 -20.234 1 70.88 316 ALA A C 1
ATOM 2537 O O . ALA A 1 316 ? 3.004 -21.359 -19.984 1 70.88 316 ALA A O 1
ATOM 2538 N N . GLY A 1 317 ? 4.234 -23.234 -19.656 1 72.06 317 GLY A N 1
ATOM 2539 C CA . GLY A 1 317 ? 5.055 -22.625 -18.609 1 72.06 317 GLY A CA 1
ATOM 2540 C C . GLY A 1 317 ? 5.918 -21.484 -19.141 1 72.06 317 GLY A C 1
ATOM 2541 O O . GLY A 1 317 ? 5.988 -20.422 -18.516 1 72.06 317 GLY A O 1
ATOM 2542 N N . ILE A 1 318 ? 6.512 -21.641 -20.266 1 76.75 318 ILE A N 1
ATOM 2543 C CA . ILE A 1 318 ? 7.414 -20.641 -20.844 1 76.75 318 ILE A CA 1
ATOM 2544 C C . ILE A 1 318 ? 6.637 -19.375 -21.188 1 76.75 318 ILE A C 1
ATOM 2546 O O . ILE A 1 318 ? 7.059 -18.266 -20.844 1 76.75 318 ILE A O 1
ATOM 2550 N N . PHE A 1 319 ? 5.488 -19.531 -21.656 1 71.81 319 PHE A N 1
ATOM 2551 C CA . PHE A 1 319 ? 4.77 -18.375 -22.172 1 71.81 319 PHE A CA 1
ATOM 2552 C C . PHE A 1 319 ? 4.047 -17.641 -21.047 1 71.81 319 PHE A C 1
ATOM 2554 O O . PHE A 1 319 ? 3.861 -16.422 -21.109 1 71.81 319 PHE A O 1
ATOM 2561 N N . SER A 1 320 ? 3.648 -18.422 -20.047 1 70.75 320 SER A N 1
ATOM 2562 C CA . SER A 1 320 ? 3.02 -17.781 -18.906 1 70.75 320 SER A CA 1
ATOM 2563 C C . SER A 1 320 ? 4.004 -16.875 -18.156 1 70.75 320 SER A C 1
ATOM 2565 O O . SER A 1 320 ? 3.604 -15.906 -17.531 1 70.75 320 SER A O 1
ATOM 2567 N N . LEU A 1 321 ? 5.266 -17.203 -18.281 1 77.31 321 LEU A N 1
ATOM 2568 C CA . LEU A 1 321 ? 6.305 -16.5 -17.531 1 77.31 321 LEU A CA 1
ATOM 2569 C C . LEU A 1 321 ? 6.719 -15.219 -18.266 1 77.31 321 LEU A C 1
ATOM 2571 O O . LEU A 1 321 ? 7.344 -14.336 -17.672 1 77.31 321 LEU A O 1
ATOM 2575 N N . PHE A 1 322 ? 6.258 -15.133 -19.484 1 72.5 322 PHE A N 1
ATOM 2576 C CA . PHE A 1 322 ? 6.66 -13.961 -20.266 1 72.5 322 PHE A CA 1
ATOM 2577 C C . PHE A 1 322 ? 6.086 -12.688 -19.656 1 72.5 322 PHE A C 1
ATOM 2579 O O . PHE A 1 322 ? 6.785 -11.68 -19.547 1 72.5 322 PHE A O 1
ATOM 2586 N N . ALA A 1 323 ? 4.867 -12.766 -19.312 1 66.19 323 ALA A N 1
ATOM 2587 C CA . ALA A 1 323 ? 4.234 -11.602 -18.688 1 66.19 323 ALA A CA 1
ATOM 2588 C C . ALA A 1 323 ? 4.906 -11.242 -17.375 1 66.19 323 ALA A C 1
ATOM 2590 O O . ALA A 1 323 ? 5.125 -10.07 -17.078 1 66.19 323 ALA A O 1
ATOM 2591 N N . GLU A 1 324 ? 5.285 -12.266 -16.641 1 72.94 324 GLU A N 1
ATOM 2592 C CA . GLU A 1 324 ? 5.941 -12.055 -15.352 1 72.94 324 GLU A CA 1
ATOM 2593 C C . GLU A 1 324 ? 7.332 -11.461 -15.531 1 72.94 324 GLU A C 1
ATOM 2595 O O . GLU A 1 324 ? 7.762 -10.625 -14.734 1 72.94 324 GLU A O 1
ATOM 2600 N N . PHE A 1 325 ? 7.918 -11.805 -16.594 1 76.06 325 PHE A N 1
ATOM 2601 C CA . PHE A 1 325 ? 9.25 -11.289 -16.875 1 76.06 325 PHE A CA 1
ATOM 2602 C C . PHE A 1 325 ? 9.203 -9.812 -17.234 1 76.06 325 PHE A C 1
ATOM 2604 O O . PHE A 1 325 ? 10.078 -9.039 -16.844 1 76.06 325 PHE A O 1
ATOM 2611 N N . LYS A 1 326 ? 8.258 -9.539 -17.984 1 71.62 326 LYS A N 1
ATOM 2612 C CA . LYS A 1 326 ? 8.117 -8.133 -18.359 1 71.62 326 LYS A CA 1
ATOM 2613 C C . LYS A 1 326 ? 7.883 -7.254 -17.125 1 71.62 326 LYS A C 1
ATOM 2615 O O . LYS A 1 326 ? 8.516 -6.207 -16.984 1 71.62 326 LYS A O 1
ATOM 2620 N N . LYS A 1 327 ? 7.078 -7.73 -16.281 1 71.81 327 LYS A N 1
ATOM 2621 C CA . LYS A 1 327 ? 6.805 -7.016 -15.039 1 71.81 327 LYS A CA 1
ATOM 2622 C C . LYS A 1 327 ? 8.062 -6.902 -14.188 1 71.81 327 LYS A C 1
ATOM 2624 O O . LYS A 1 327 ? 8.359 -5.836 -13.648 1 71.81 327 LYS A O 1
ATOM 2629 N N . ALA A 1 328 ? 8.75 -7.957 -14.117 1 79.12 328 ALA A N 1
ATOM 2630 C CA . ALA A 1 328 ? 9.969 -7.996 -13.312 1 79.12 328 ALA A CA 1
ATOM 2631 C C . ALA A 1 328 ? 11.055 -7.098 -13.906 1 79.12 328 ALA A C 1
ATOM 2633 O O . ALA A 1 328 ? 11.836 -6.488 -13.172 1 79.12 328 ALA A O 1
ATOM 2634 N N . ASN A 1 329 ? 11.055 -7.004 -15.203 1 81 329 ASN A N 1
ATOM 2635 C CA . ASN A 1 329 ? 12.031 -6.148 -15.867 1 81 329 ASN A CA 1
ATOM 2636 C C . ASN A 1 329 ? 11.773 -4.672 -15.578 1 81 329 ASN A C 1
ATOM 2638 O O . ASN A 1 329 ? 12.711 -3.896 -15.398 1 81 329 ASN A O 1
ATOM 2642 N N . VAL A 1 330 ? 10.602 -4.371 -15.609 1 78.56 330 VAL A N 1
ATOM 2643 C CA . VAL A 1 330 ? 10.242 -2.99 -15.305 1 78.56 330 VAL A CA 1
ATOM 2644 C C . VAL A 1 330 ? 10.625 -2.664 -13.859 1 78.56 330 VAL A C 1
ATOM 2646 O O . VAL A 1 330 ? 11.227 -1.62 -13.594 1 78.56 330 VAL A O 1
ATOM 2649 N N . SER A 1 331 ? 10.273 -3.553 -12.93 1 82.88 331 SER A N 1
ATOM 2650 C CA . SER A 1 331 ? 10.625 -3.359 -11.523 1 82.88 331 SER A CA 1
ATOM 2651 C C . SER A 1 331 ? 12.141 -3.301 -11.344 1 82.88 331 SER A C 1
ATOM 2653 O O . SER A 1 331 ? 12.641 -2.494 -10.555 1 82.88 331 SER A O 1
ATOM 2655 N N . SER A 1 332 ? 12.797 -4.09 -12.055 1 86.56 332 SER A N 1
ATOM 2656 C CA . SER A 1 332 ? 14.258 -4.113 -11.969 1 86.56 332 SER A CA 1
ATOM 2657 C C . SER A 1 332 ? 14.859 -2.82 -12.508 1 86.56 332 SER A C 1
ATOM 2659 O O . SER A 1 332 ? 15.867 -2.332 -11.984 1 86.56 332 SER A O 1
ATOM 2661 N N . ALA A 1 333 ? 14.273 -2.365 -13.555 1 85 333 ALA A N 1
ATOM 2662 C CA . ALA A 1 333 ? 14.75 -1.1 -14.109 1 85 333 ALA A CA 1
ATOM 2663 C C . ALA A 1 333 ? 14.625 0.028 -13.086 1 85 333 ALA A C 1
ATOM 2665 O O . ALA A 1 333 ? 15.523 0.864 -12.961 1 85 333 ALA A O 1
ATOM 2666 N N . LYS A 1 334 ? 13.531 0.004 -12.43 1 86.62 334 LYS A N 1
ATOM 2667 C CA . LYS A 1 334 ? 13.312 1.01 -11.398 1 86.62 334 LYS A CA 1
ATOM 2668 C C . LYS A 1 334 ? 14.344 0.884 -10.281 1 86.62 334 LYS A C 1
ATOM 2670 O O . LYS A 1 334 ? 14.859 1.89 -9.789 1 86.62 334 LYS A O 1
ATOM 2675 N N . LEU A 1 335 ? 14.602 -0.285 -9.898 1 90.31 335 LEU A N 1
ATOM 2676 C CA . LEU A 1 335 ? 15.57 -0.525 -8.828 1 90.31 335 LEU A CA 1
ATOM 2677 C C . LEU A 1 335 ? 16.984 -0.158 -9.273 1 90.31 335 LEU A C 1
ATOM 2679 O O . LEU A 1 335 ? 17.766 0.392 -8.492 1 90.31 335 LEU A O 1
ATOM 2683 N N . LEU A 1 336 ? 17.281 -0.458 -10.508 1 90.06 336 LEU A N 1
ATOM 2684 C CA . LEU A 1 336 ? 18.609 -0.17 -11.031 1 90.06 336 LEU A CA 1
ATOM 2685 C C . LEU A 1 336 ? 18.844 1.334 -11.117 1 90.06 336 LEU A C 1
ATOM 2687 O O . LEU A 1 336 ? 19.984 1.796 -10.953 1 90.06 336 LEU A O 1
ATOM 2691 N N . GLU A 1 337 ? 17.797 2.043 -11.359 1 88.62 337 GLU A N 1
ATOM 2692 C CA . GLU A 1 337 ? 17.922 3.498 -11.344 1 88.62 337 GLU A CA 1
ATOM 2693 C C . GLU A 1 337 ? 18.406 3.998 -9.984 1 88.62 337 GLU A C 1
ATOM 2695 O O . GLU A 1 337 ? 19.219 4.922 -9.898 1 88.62 337 GLU A O 1
ATOM 2700 N N . ILE A 1 338 ? 17.922 3.393 -8.969 1 91.62 338 ILE A N 1
ATOM 2701 C CA . ILE A 1 338 ? 18.312 3.756 -7.609 1 91.62 338 ILE A CA 1
ATOM 2702 C C . ILE A 1 338 ? 19.734 3.26 -7.332 1 91.62 338 ILE A C 1
ATOM 2704 O O . ILE A 1 338 ? 20.547 3.992 -6.777 1 91.62 338 ILE A O 1
ATOM 2708 N N . LEU A 1 339 ? 20.031 2.078 -7.805 1 92.25 339 LEU A N 1
ATOM 2709 C CA . LEU A 1 339 ? 21.281 1.41 -7.473 1 92.25 339 LEU A CA 1
ATOM 2710 C C . LEU A 1 339 ? 22.453 2.004 -8.266 1 92.25 339 LEU A C 1
ATOM 2712 O O . LEU A 1 339 ? 23.578 2.057 -7.777 1 92.25 339 LEU A O 1
ATOM 2716 N N . GLU A 1 340 ? 22.188 2.438 -9.438 1 89.75 340 GLU A N 1
ATOM 2717 C CA . GLU A 1 340 ? 23.266 2.875 -10.32 1 89.75 340 GLU A CA 1
ATOM 2718 C C . GLU A 1 340 ? 23.469 4.383 -10.227 1 89.75 340 GLU A C 1
ATOM 2720 O O . GLU A 1 340 ? 24.484 4.902 -10.68 1 89.75 340 GLU A O 1
ATOM 2725 N N . LYS A 1 341 ? 22.547 5.059 -9.617 1 89.06 341 LYS A N 1
ATOM 2726 C CA . LYS A 1 341 ? 22.703 6.504 -9.477 1 89.06 341 LYS A CA 1
ATOM 2727 C C . LYS A 1 341 ? 23.781 6.844 -8.453 1 89.06 341 LYS A C 1
ATOM 2729 O O . LYS A 1 341 ? 23.766 6.328 -7.332 1 89.06 341 LYS A O 1
ATOM 2734 N N . GLU A 1 342 ? 24.688 7.598 -8.906 1 90.5 342 GLU A N 1
ATOM 2735 C CA . GLU A 1 342 ? 25.766 8.023 -8.008 1 90.5 342 GLU A CA 1
ATOM 2736 C C . GLU A 1 342 ? 25.438 9.367 -7.359 1 90.5 342 GLU A C 1
ATOM 2738 O O . GLU A 1 342 ? 24.953 10.289 -8.031 1 90.5 342 GLU A O 1
ATOM 2743 N N . PRO A 1 343 ? 25.625 9.445 -6.078 1 92.81 343 PRO A N 1
ATOM 2744 C CA . PRO A 1 343 ? 25.359 10.719 -5.395 1 92.81 343 PRO A CA 1
ATOM 2745 C C . PRO A 1 343 ? 26.328 11.82 -5.824 1 92.81 343 PRO A C 1
ATOM 2747 O O . PRO A 1 343 ? 27.5 11.539 -6.129 1 92.81 343 PRO A O 1
ATOM 2750 N N . SER A 1 344 ? 25.875 13.039 -5.883 1 91.62 344 SER A N 1
ATOM 2751 C CA . SER A 1 344 ? 26.703 14.195 -6.199 1 91.62 344 SER A CA 1
ATOM 2752 C C . SER A 1 344 ? 27.516 14.641 -4.984 1 91.62 344 SER A C 1
ATOM 2754 O O . SER A 1 344 ? 28.641 15.102 -5.129 1 91.62 344 SER A O 1
ATOM 2756 N N . ILE A 1 345 ? 26.875 14.484 -3.834 1 93.25 345 ILE A N 1
ATOM 2757 C CA . ILE A 1 345 ? 27.531 14.859 -2.586 1 93.25 345 ILE A CA 1
ATOM 2758 C C . ILE A 1 345 ? 27.906 13.609 -1.799 1 93.25 345 ILE A C 1
ATOM 2760 O O . ILE A 1 345 ? 27.031 12.883 -1.33 1 93.25 345 ILE A O 1
ATOM 2764 N N . LYS A 1 346 ? 29.188 13.414 -1.658 1 90.62 346 LYS A N 1
ATOM 2765 C CA . LYS A 1 346 ? 29.656 12.242 -0.93 1 90.62 346 LYS A CA 1
ATOM 2766 C C . LYS A 1 346 ? 29.953 12.578 0.527 1 90.62 346 LYS A C 1
ATOM 2768 O O . LYS A 1 346 ? 30.547 13.617 0.818 1 90.62 346 LYS A O 1
ATOM 2773 N N . ARG A 1 347 ? 29.609 11.734 1.333 1 87.56 347 ARG A N 1
ATOM 2774 C CA . ARG A 1 347 ? 29.656 11.945 2.777 1 87.56 347 ARG A CA 1
ATOM 2775 C C . ARG A 1 347 ? 31.078 12.156 3.262 1 87.56 347 ARG A C 1
ATOM 2777 O O . ARG A 1 347 ? 31.344 13.016 4.105 1 87.56 347 ARG A O 1
ATOM 2784 N N . ASP A 1 348 ? 32.031 11.438 2.705 1 87.94 348 ASP A N 1
ATOM 2785 C CA . ASP A 1 348 ? 33.375 11.422 3.256 1 87.94 348 ASP A CA 1
ATOM 2786 C C . ASP A 1 348 ? 34.344 12.172 2.354 1 87.94 348 ASP A C 1
ATOM 2788 O O . ASP A 1 348 ? 35.562 12.141 2.572 1 87.94 348 ASP A O 1
ATOM 2792 N N . GLN A 1 349 ? 33.75 12.922 1.459 1 91.19 349 GLN A N 1
ATOM 2793 C CA . GLN A 1 349 ? 34.625 13.641 0.55 1 91.19 349 GLN A CA 1
ATOM 2794 C C . GLN A 1 349 ? 34.781 15.102 0.97 1 91.19 349 GLN A C 1
ATOM 2796 O O . GLN A 1 349 ? 33.781 15.781 1.232 1 91.19 349 GLN A O 1
ATOM 2801 N N . GLY A 1 350 ? 35.969 15.555 1.127 1 92 350 GLY A N 1
ATOM 2802 C CA . GLY A 1 350 ? 36.25 16.922 1.515 1 92 350 GLY A CA 1
ATOM 2803 C C . GLY A 1 350 ? 37.156 17.031 2.719 1 92 350 GLY A C 1
ATOM 2804 O O . GLY A 1 350 ? 37.719 16.031 3.182 1 92 350 GLY A O 1
ATOM 2805 N N . ARG A 1 351 ? 37.25 18.234 3.121 1 94.31 351 ARG A N 1
ATOM 2806 C CA . ARG A 1 351 ? 38.125 18.531 4.262 1 94.31 351 ARG A CA 1
ATOM 2807 C C . ARG A 1 351 ? 37.406 18.25 5.578 1 94.31 351 ARG A C 1
ATOM 2809 O O . ARG A 1 351 ? 36.188 18.516 5.707 1 94.31 351 ARG A O 1
ATOM 2816 N N . LYS A 1 352 ? 38.156 17.688 6.516 1 94.88 352 LYS A N 1
ATOM 2817 C CA . LYS A 1 352 ? 37.656 17.484 7.859 1 94.88 352 LYS A CA 1
ATOM 2818 C C . LYS A 1 352 ? 38 18.641 8.773 1 94.88 352 LYS A C 1
ATOM 2820 O O . LYS A 1 352 ? 39.156 19.078 8.805 1 94.88 352 LYS A O 1
ATOM 2825 N N . LEU A 1 353 ? 37.031 19.109 9.422 1 94.19 353 LEU A N 1
ATOM 2826 C CA . LEU A 1 353 ? 37.25 20.25 10.305 1 94.19 353 LEU A CA 1
ATOM 2827 C C . LEU A 1 353 ? 37.531 19.781 11.727 1 94.19 353 LEU A C 1
ATOM 2829 O O . LEU A 1 353 ? 36.906 18.844 12.219 1 94.19 353 LEU A O 1
ATOM 2833 N N . ASP A 1 354 ? 38.5 20.391 12.281 1 91.56 354 ASP A N 1
ATOM 2834 C CA . ASP A 1 354 ? 38.844 20.047 13.664 1 91.56 354 ASP A CA 1
ATOM 2835 C C . ASP A 1 354 ? 38.125 20.984 14.641 1 91.56 354 ASP A C 1
ATOM 2837 O O . ASP A 1 354 ? 37.75 20.578 15.734 1 91.56 354 ASP A O 1
ATOM 2841 N N . HIS A 1 355 ? 38.031 22.219 14.234 1 92.56 355 HIS A N 1
ATOM 2842 C CA . HIS A 1 355 ? 37.375 23.234 15.07 1 92.56 355 HIS A CA 1
ATOM 2843 C C . HIS A 1 355 ? 36.562 24.219 14.234 1 92.56 355 HIS A C 1
ATOM 2845 O O . HIS A 1 355 ? 36.938 24.516 13.094 1 92.56 355 HIS A O 1
ATOM 2851 N N . VAL A 1 356 ? 35.5 24.625 14.844 1 94.5 356 VAL A N 1
ATOM 2852 C CA . VAL A 1 356 ? 34.656 25.578 14.148 1 94.5 356 VAL A CA 1
ATOM 2853 C C . VAL A 1 356 ? 34.25 26.703 15.102 1 94.5 356 VAL A C 1
ATOM 2855 O O . VAL A 1 356 ? 33.75 26.469 16.203 1 94.5 356 VAL A O 1
ATOM 2858 N N . GLU A 1 357 ? 34.5 27.922 14.68 1 94.81 357 GLU A N 1
ATOM 2859 C CA . GLU A 1 357 ? 34.094 29.094 15.453 1 94.81 357 GLU A CA 1
ATOM 2860 C C . GLU A 1 357 ? 32.625 29.406 15.273 1 94.81 357 GLU A C 1
ATOM 2862 O O . GLU A 1 357 ? 31.969 29.891 16.203 1 94.81 357 GLU A O 1
ATOM 2867 N N . GLY A 1 358 ? 32.156 29.141 14.086 1 95.88 358 GLY A N 1
ATOM 2868 C CA . GLY A 1 358 ? 30.719 29.281 13.859 1 95.88 358 GLY A CA 1
ATOM 2869 C C . GLY A 1 358 ? 30.375 30.5 13.016 1 95.88 358 GLY A C 1
ATOM 2870 O O . GLY A 1 358 ? 29.25 31 13.062 1 95.88 358 GLY A O 1
ATOM 2871 N N . ARG A 1 359 ? 31.359 31.125 12.312 1 97.56 359 ARG A N 1
ATOM 2872 C CA . ARG A 1 359 ? 31.062 32.219 11.398 1 97.56 359 ARG A CA 1
ATOM 2873 C C . ARG A 1 359 ? 30.438 31.703 10.109 1 97.56 359 ARG A C 1
ATOM 2875 O O . ARG A 1 359 ? 30.969 30.797 9.461 1 97.56 359 ARG A O 1
ATOM 2882 N N . ILE A 1 360 ? 29.312 32.219 9.727 1 98.06 360 ILE A N 1
ATOM 2883 C CA . ILE A 1 360 ? 28.609 31.797 8.516 1 98.06 360 ILE A CA 1
ATOM 2884 C C . ILE A 1 360 ? 28.484 32.969 7.555 1 98.06 360 ILE A C 1
ATOM 2886 O O . ILE A 1 360 ? 28.109 34.094 7.957 1 98.06 360 ILE A O 1
ATOM 2890 N N . GLU A 1 361 ? 28.828 32.75 6.336 1 97.94 361 GLU A N 1
ATOM 2891 C CA . GLU A 1 361 ? 28.797 33.812 5.344 1 97.94 361 GLU A CA 1
ATOM 2892 C C . GLU A 1 361 ? 28.172 33.344 4.039 1 97.94 361 GLU A C 1
ATOM 2894 O O . GLU A 1 361 ? 28.562 32.312 3.5 1 97.94 361 GLU A O 1
ATOM 2899 N N . PHE A 1 362 ? 27.172 34 3.619 1 97.81 362 PHE A N 1
ATOM 2900 C CA . PHE A 1 362 ? 26.594 33.844 2.293 1 97.81 362 PHE A CA 1
ATOM 2901 C C . PHE A 1 362 ? 27.094 34.906 1.331 1 97.81 362 PHE A C 1
ATOM 2903 O O . PHE A 1 362 ? 26.984 36.094 1.608 1 97.81 362 PHE A O 1
ATOM 2910 N N . LYS A 1 363 ? 27.672 34.469 0.245 1 97.44 363 LYS A N 1
ATOM 2911 C CA . LYS A 1 363 ? 28.219 35.375 -0.752 1 97.44 363 LYS A CA 1
ATOM 2912 C C . LYS A 1 363 ? 27.5 35.219 -2.09 1 97.44 363 LYS A C 1
ATOM 2914 O O . LYS A 1 363 ? 27.828 34.344 -2.875 1 97.44 363 LYS A O 1
ATOM 2919 N N . ASN A 1 364 ? 26.625 36.156 -2.393 1 96.5 364 ASN A N 1
ATOM 2920 C CA . ASN A 1 364 ? 25.906 36.188 -3.652 1 96.5 364 ASN A CA 1
ATOM 2921 C C . ASN A 1 364 ? 25.344 34.844 -4.031 1 96.5 364 ASN A C 1
ATOM 2923 O O . ASN A 1 364 ? 25.594 34.344 -5.133 1 96.5 364 ASN A O 1
ATOM 2927 N N . VAL A 1 365 ? 24.672 34.25 -3.15 1 97.25 365 VAL A N 1
ATOM 2928 C CA . VAL A 1 365 ? 24.219 32.875 -3.307 1 97.25 365 VAL A CA 1
ATOM 2929 C C . VAL A 1 365 ? 22.938 32.844 -4.137 1 97.25 365 VAL A C 1
ATOM 2931 O O . VAL A 1 365 ? 21.969 33.562 -3.834 1 97.25 365 VAL A O 1
ATOM 2934 N N . VAL A 1 366 ? 22.953 32.062 -5.18 1 97 366 VAL A N 1
ATOM 2935 C CA . VAL A 1 366 ? 21.781 31.75 -6.004 1 97 366 VAL A CA 1
ATOM 2936 C C . VAL A 1 366 ? 21.484 30.25 -5.969 1 97 366 VAL A C 1
ATOM 2938 O O . VAL A 1 366 ? 22.391 29.438 -6.191 1 97 366 VAL A O 1
ATOM 2941 N N . PHE A 1 367 ? 20.312 29.922 -5.613 1 96.12 367 PHE A N 1
ATOM 2942 C CA . PHE A 1 367 ? 19.938 28.516 -5.527 1 96.12 367 PHE A CA 1
ATOM 2943 C C . PHE A 1 367 ? 18.531 28.281 -6.051 1 96.12 367 PHE A C 1
ATOM 2945 O O . PHE A 1 367 ? 17.609 29 -5.676 1 96.12 367 PHE A O 1
ATOM 2952 N N . LYS A 1 368 ? 18.453 27.328 -6.855 1 93.5 368 LYS A N 1
ATOM 2953 C CA . LYS A 1 368 ? 17.188 26.906 -7.43 1 93.5 368 LYS A CA 1
ATOM 2954 C C . LYS A 1 368 ? 16.969 25.406 -7.254 1 93.5 368 LYS A C 1
ATOM 2956 O O . LYS A 1 368 ? 17.844 24.609 -7.629 1 93.5 368 LYS A O 1
ATOM 2961 N N . TYR A 1 369 ? 15.867 25.109 -6.574 1 89.62 369 TYR A N 1
ATOM 2962 C CA . TYR A 1 369 ? 15.523 23.703 -6.488 1 89.62 369 TYR A CA 1
ATOM 2963 C C . TYR A 1 369 ? 15.258 23.125 -7.871 1 89.62 369 TYR A C 1
ATOM 2965 O O . TYR A 1 369 ? 14.734 23.812 -8.75 1 89.62 369 TYR A O 1
ATOM 2973 N N . ALA A 1 370 ? 15.555 21.844 -8 1 83.25 370 ALA A N 1
ATOM 2974 C CA . ALA A 1 370 ? 15.305 21.188 -9.289 1 83.25 370 ALA A CA 1
ATOM 2975 C C . ALA A 1 370 ? 13.812 21.125 -9.586 1 83.25 370 ALA A C 1
ATOM 2977 O O . ALA A 1 370 ? 13.414 21.062 -10.75 1 83.25 370 ALA A O 1
ATOM 2978 N N . THR A 1 371 ? 13 21.125 -8.578 1 75.38 371 THR A N 1
ATOM 2979 C CA . THR A 1 371 ? 11.555 20.953 -8.727 1 75.38 371 THR A CA 1
ATOM 2980 C C . THR A 1 371 ? 10.875 22.297 -8.961 1 75.38 371 THR A C 1
ATOM 2982 O O . THR A 1 371 ? 9.68 22.359 -9.266 1 75.38 371 THR A O 1
ATOM 2985 N N . ARG A 1 372 ? 11.586 23.391 -8.797 1 78.5 372 ARG A N 1
ATOM 2986 C CA . ARG A 1 372 ? 10.984 24.703 -8.906 1 78.5 372 ARG A CA 1
ATOM 2987 C C . ARG A 1 372 ? 11.5 25.438 -10.141 1 78.5 372 ARG A C 1
ATOM 2989 O O . ARG A 1 372 ? 12.617 25.188 -10.594 1 78.5 372 ARG A O 1
ATOM 2996 N N . GLU A 1 373 ? 10.703 26.344 -10.656 1 78.88 373 GLU A N 1
ATOM 2997 C CA . GLU A 1 373 ? 11.086 27.141 -11.82 1 78.88 373 GLU A CA 1
ATOM 2998 C C . GLU A 1 373 ? 11.828 28.406 -11.406 1 78.88 373 GLU A C 1
ATOM 3000 O O . GLU A 1 373 ? 12.758 28.844 -12.086 1 78.88 373 GLU A O 1
ATOM 3005 N N . LYS A 1 374 ? 11.469 28.953 -10.32 1 85.44 374 LYS A N 1
ATOM 3006 C CA . LYS A 1 374 ? 12.109 30.172 -9.836 1 85.44 374 LYS A CA 1
ATOM 3007 C C . LYS A 1 374 ? 13.133 29.875 -8.75 1 85.44 374 LYS A C 1
ATOM 3009 O O . LYS A 1 374 ? 12.969 28.922 -7.984 1 85.44 374 LYS A O 1
ATOM 3014 N N . PRO A 1 375 ? 14.125 30.703 -8.789 1 91.88 375 PRO A N 1
ATOM 3015 C CA . PRO A 1 375 ? 15.125 30.5 -7.742 1 91.88 375 PRO A CA 1
ATOM 3016 C C . PRO A 1 375 ? 14.586 30.781 -6.344 1 91.88 375 PRO A C 1
ATOM 3018 O O . PRO A 1 375 ? 13.805 31.719 -6.164 1 91.88 375 PRO A O 1
ATOM 3021 N N . ALA A 1 376 ? 14.906 29.891 -5.445 1 91.5 376 ALA A N 1
ATOM 3022 C CA . ALA A 1 376 ? 14.523 30.094 -4.051 1 91.5 376 ALA A CA 1
ATOM 3023 C C . ALA A 1 376 ? 15.328 31.219 -3.418 1 91.5 376 ALA A C 1
ATOM 3025 O O . ALA A 1 376 ? 14.812 31.953 -2.574 1 91.5 376 ALA A O 1
ATOM 3026 N N . LEU A 1 377 ? 16.609 31.266 -3.75 1 95 377 LEU A N 1
ATOM 3027 C CA . LEU A 1 377 ? 17.5 32.344 -3.348 1 95 377 LEU A CA 1
ATOM 3028 C C . LEU A 1 377 ? 18.125 33.031 -4.566 1 95 377 LEU A C 1
ATOM 3030 O O . LEU A 1 377 ? 18.516 32.344 -5.52 1 95 377 LEU A O 1
ATOM 3034 N N . ASN A 1 378 ? 18.109 34.344 -4.543 1 94.56 378 ASN A N 1
ATOM 3035 C CA . ASN A 1 378 ? 18.531 35.125 -5.707 1 94.56 378 ASN A CA 1
ATOM 3036 C C . ASN A 1 378 ? 19.562 36.188 -5.332 1 94.56 378 ASN A C 1
ATOM 3038 O O . ASN A 1 378 ? 19.281 37.375 -5.355 1 94.56 378 ASN A O 1
ATOM 3042 N N . GLY A 1 379 ? 20.734 35.781 -5.211 1 94.12 379 GLY A N 1
ATOM 3043 C CA . GLY A 1 379 ? 21.828 36.688 -4.891 1 94.12 379 GLY A CA 1
ATOM 3044 C C . GLY A 1 379 ? 21.844 37.125 -3.434 1 94.12 379 GLY A C 1
ATOM 3045 O O . GLY A 1 379 ? 21.922 38.312 -3.125 1 94.12 379 GLY A O 1
ATOM 3046 N N . LEU A 1 380 ? 21.766 36.188 -2.559 1 95.81 380 LEU A N 1
ATOM 3047 C CA . LEU A 1 380 ? 21.656 36.438 -1.124 1 95.81 380 LEU A CA 1
ATOM 3048 C C . LEU A 1 380 ? 23.031 36.688 -0.52 1 95.81 380 LEU A C 1
ATOM 3050 O O . LEU A 1 380 ? 23.969 35.938 -0.749 1 95.81 380 LEU A O 1
ATOM 3054 N N . ASP A 1 381 ? 23.109 37.844 0.2 1 96.06 381 ASP A N 1
ATOM 3055 C CA . ASP A 1 381 ? 24.359 38.188 0.882 1 96.06 381 ASP A CA 1
ATOM 3056 C C . ASP A 1 381 ? 24.094 38.531 2.348 1 96.06 381 ASP A C 1
ATOM 3058 O O . ASP A 1 381 ? 23.297 39.438 2.648 1 96.06 381 ASP A O 1
ATOM 3062 N N . PHE A 1 382 ? 24.766 37.812 3.275 1 95.94 382 PHE A N 1
ATOM 3063 C CA . PHE A 1 382 ? 24.719 38.188 4.68 1 95.94 382 PHE A CA 1
ATOM 3064 C C . PHE A 1 382 ? 25.781 37.438 5.477 1 95.94 382 PHE A C 1
ATOM 3066 O O . PHE A 1 382 ? 26.391 36.5 4.98 1 95.94 382 PHE A O 1
ATOM 3073 N N . VAL A 1 383 ? 26.062 37.938 6.672 1 96.56 383 VAL A N 1
ATOM 3074 C CA . VAL A 1 383 ? 27.062 37.344 7.543 1 96.56 383 VAL A CA 1
ATOM 3075 C C . VAL A 1 383 ? 26.5 37.156 8.945 1 96.56 383 VAL A C 1
ATOM 3077 O O . VAL A 1 383 ? 25.766 38.031 9.445 1 96.56 383 VAL A O 1
ATOM 3080 N N . VAL A 1 384 ? 26.766 36.031 9.469 1 97.12 384 VAL A N 1
ATOM 3081 C CA . VAL A 1 384 ? 26.469 35.719 10.867 1 97.12 384 VAL A CA 1
ATOM 3082 C C . VAL A 1 384 ? 27.781 35.562 11.656 1 97.12 384 VAL A C 1
ATOM 3084 O O . VAL A 1 384 ? 28.547 34.656 11.391 1 97.12 384 VAL A O 1
ATOM 3087 N N . GLU A 1 385 ? 27.922 36.438 12.578 1 96.5 385 GLU A N 1
ATOM 3088 C CA . GLU A 1 385 ? 29.141 36.375 13.383 1 96.5 385 GLU A CA 1
ATOM 3089 C C . GLU A 1 385 ? 29.062 35.312 14.445 1 96.5 385 GLU A C 1
ATOM 3091 O O . GLU A 1 385 ? 27.969 34.906 14.875 1 96.5 385 GLU A O 1
ATOM 3096 N N . PRO A 1 386 ? 30.234 34.781 14.883 1 96.94 386 PRO A N 1
ATOM 3097 C CA . PRO A 1 386 ? 30.234 33.719 15.898 1 96.94 386 PRO A CA 1
ATOM 3098 C C . PRO A 1 386 ? 29.531 34.156 17.188 1 96.94 386 PRO A C 1
ATOM 3100 O O . PRO A 1 386 ? 29.672 35.312 17.609 1 96.94 386 PRO A O 1
ATOM 3103 N N . ASN A 1 387 ? 28.766 33.25 17.766 1 95.25 387 ASN A N 1
ATOM 3104 C CA . ASN A 1 387 ? 28.125 33.406 19.078 1 95.25 387 ASN A CA 1
ATOM 3105 C C . ASN A 1 387 ? 27.047 34.5 19.047 1 95.25 387 ASN A C 1
ATOM 3107 O O . ASN A 1 387 ? 26.875 35.25 20.031 1 95.25 387 ASN A O 1
ATOM 3111 N N . THR A 1 388 ? 26.484 34.719 17.891 1 95.06 388 THR A N 1
ATOM 3112 C CA . THR A 1 388 ? 25.375 35.656 17.75 1 95.06 388 THR A CA 1
ATOM 3113 C C . THR A 1 388 ? 24.125 34.938 17.266 1 95.06 388 THR A C 1
ATOM 3115 O O . THR A 1 388 ? 24.203 33.875 16.672 1 95.06 388 THR A O 1
ATOM 3118 N N . THR A 1 389 ? 23.016 35.562 17.562 1 94.75 389 THR A N 1
ATOM 3119 C CA . THR A 1 389 ? 21.734 35.031 17.125 1 94.75 389 THR A CA 1
ATOM 3120 C C . THR A 1 389 ? 21.141 35.906 16.016 1 94.75 389 THR A C 1
ATOM 3122 O O . THR A 1 389 ? 20.953 37.125 16.203 1 94.75 389 THR A O 1
ATOM 3125 N N . VAL A 1 390 ? 20.938 35.312 14.875 1 95.69 390 VAL A N 1
ATOM 3126 C CA . VAL A 1 390 ? 20.328 36 13.75 1 95.69 390 VAL A CA 1
ATOM 3127 C C . VAL A 1 390 ? 18.984 35.375 13.422 1 95.69 390 VAL A C 1
ATOM 3129 O O . VAL A 1 390 ? 18.859 34.156 13.336 1 95.69 390 VAL A O 1
ATOM 3132 N N . ALA A 1 391 ? 18 36.219 13.289 1 94.62 391 ALA A N 1
ATOM 3133 C CA . ALA A 1 391 ? 16.656 35.75 12.938 1 94.62 391 ALA A CA 1
ATOM 3134 C C . ALA A 1 391 ? 16.328 36.062 11.477 1 94.62 391 ALA A C 1
ATOM 3136 O O . ALA A 1 391 ? 16.688 37.156 10.984 1 94.62 391 ALA A O 1
ATOM 3137 N N . ILE A 1 392 ? 15.766 35.156 10.852 1 93.88 392 ILE A N 1
ATOM 3138 C CA . ILE A 1 392 ? 15.312 35.344 9.484 1 93.88 392 ILE A CA 1
ATOM 3139 C C . ILE A 1 392 ? 13.781 35.312 9.43 1 93.88 392 ILE A C 1
ATOM 3141 O O . ILE A 1 392 ? 13.172 34.312 9.859 1 93.88 392 ILE A O 1
ATOM 3145 N N . VAL A 1 393 ? 13.195 36.406 8.93 1 89.94 393 VAL A N 1
ATOM 3146 C CA . VAL A 1 393 ? 11.742 36.5 8.859 1 89.94 393 VAL A CA 1
ATOM 3147 C C . VAL A 1 393 ? 11.312 36.844 7.43 1 89.94 393 VAL A C 1
ATOM 3149 O O . VAL A 1 393 ? 12.109 37.344 6.641 1 89.94 393 VAL A O 1
ATOM 3152 N N . GLY A 1 394 ? 10.148 36.469 7.121 1 84.19 394 GLY A N 1
ATOM 3153 C CA . GLY A 1 394 ? 9.594 36.719 5.797 1 84.19 394 GLY A CA 1
ATOM 3154 C C . GLY A 1 394 ? 8.359 35.875 5.512 1 84.19 394 GLY A C 1
ATOM 3155 O O . GLY A 1 394 ? 7.93 35.094 6.355 1 84.19 394 GLY A O 1
ATOM 3156 N N . GLU A 1 395 ? 7.875 36.062 4.363 1 75.5 395 GLU A N 1
ATOM 3157 C CA . GLU A 1 395 ? 6.68 35.344 3.961 1 75.5 395 GLU A CA 1
ATOM 3158 C C . GLU A 1 395 ? 7 33.875 3.703 1 75.5 395 GLU A C 1
ATOM 3160 O O . GLU A 1 395 ? 8.172 33.5 3.582 1 75.5 395 GLU A O 1
ATOM 3165 N N . SER A 1 396 ? 5.98 33.062 3.746 1 72 396 SER A N 1
ATOM 3166 C CA . SER A 1 396 ? 6.168 31.656 3.434 1 72 396 SER A CA 1
ATOM 3167 C C . SER A 1 396 ? 6.688 31.469 2.012 1 72 396 SER A C 1
ATOM 3169 O O . SER A 1 396 ? 6.23 32.156 1.085 1 72 396 SER A O 1
ATOM 3171 N N . GLY A 1 397 ? 7.668 30.656 1.881 1 76.06 397 GLY A N 1
ATOM 3172 C CA . GLY A 1 397 ? 8.188 30.344 0.56 1 76.06 397 GLY A CA 1
ATOM 3173 C C . GLY A 1 397 ? 9.25 31.312 0.085 1 76.06 397 GLY A C 1
ATOM 3174 O O . GLY A 1 397 ? 9.734 31.203 -1.044 1 76.06 397 GLY A O 1
ATOM 3175 N N . CYS A 1 398 ? 9.625 32.188 0.949 1 82.38 398 CYS A N 1
ATOM 3176 C CA . CYS A 1 398 ? 10.562 33.219 0.503 1 82.38 398 CYS A CA 1
ATOM 3177 C C . CYS A 1 398 ? 12 32.688 0.559 1 82.38 398 CYS A C 1
ATOM 3179 O O . CYS A 1 398 ? 12.93 33.375 0.128 1 82.38 398 CYS A O 1
ATOM 3181 N N . GLY A 1 399 ? 12.219 31.484 1.083 1 87.88 399 GLY A N 1
ATOM 3182 C CA . GLY A 1 399 ? 13.547 30.891 1.031 1 87.88 399 GLY A CA 1
ATOM 3183 C C . GLY A 1 399 ? 14.18 30.703 2.4 1 87.88 399 GLY A C 1
ATOM 3184 O O . GLY A 1 399 ? 15.344 30.328 2.508 1 87.88 399 GLY A O 1
ATOM 3185 N N . LYS A 1 400 ? 13.523 30.938 3.457 1 90.69 400 LYS A N 1
ATOM 3186 C CA . LYS A 1 400 ? 14.055 30.875 4.816 1 90.69 400 LYS A CA 1
ATOM 3187 C C . LYS A 1 400 ? 14.625 29.5 5.129 1 90.69 400 LYS A C 1
ATOM 3189 O O . LYS A 1 400 ? 15.773 29.375 5.551 1 90.69 400 LYS A O 1
ATOM 3194 N N . SER A 1 401 ? 13.82 28.453 4.84 1 89.25 401 SER A N 1
ATOM 3195 C CA . SER A 1 401 ? 14.242 27.078 5.141 1 89.25 401 SER A CA 1
ATOM 3196 C C . SER A 1 401 ? 15.391 26.656 4.23 1 89.25 401 SER A C 1
ATOM 3198 O O . SER A 1 401 ? 16.219 25.828 4.625 1 89.25 401 SER A O 1
ATOM 3200 N N . THR A 1 402 ? 15.438 27.203 3.045 1 93.81 402 THR A N 1
ATOM 3201 C CA . THR A 1 402 ? 16.484 26.891 2.086 1 93.81 402 THR A CA 1
ATOM 3202 C C . THR A 1 402 ? 17.859 27.297 2.635 1 93.81 402 THR A C 1
ATOM 3204 O O . THR A 1 402 ? 18.844 26.578 2.441 1 93.81 402 THR A O 1
ATOM 3207 N N . ILE A 1 403 ? 17.828 28.391 3.338 1 96.06 403 ILE A N 1
ATOM 3208 C CA . ILE A 1 403 ? 19.078 28.891 3.912 1 96.06 403 ILE A CA 1
ATOM 3209 C C . ILE A 1 403 ? 19.641 27.859 4.879 1 96.06 403 ILE A C 1
ATOM 3211 O O . ILE A 1 403 ? 20.828 27.531 4.824 1 96.06 403 ILE A O 1
ATOM 3215 N N . LEU A 1 404 ? 18.844 27.281 5.695 1 95.94 404 LEU A N 1
ATOM 3216 C CA . LEU A 1 404 ? 19.266 26.297 6.684 1 95.94 404 LEU A CA 1
ATOM 3217 C C . LEU A 1 404 ? 19.75 25.016 6 1 95.94 404 LEU A C 1
ATOM 3219 O O . LEU A 1 404 ? 20.75 24.438 6.41 1 95.94 404 LEU A O 1
ATOM 3223 N N . GLN A 1 405 ? 19.125 24.656 4.984 1 94.81 405 GLN A N 1
ATOM 3224 C CA . GLN A 1 405 ? 19.469 23.422 4.27 1 94.81 405 GLN A CA 1
ATOM 3225 C C . GLN A 1 405 ? 20.797 23.562 3.547 1 94.81 405 GLN A C 1
ATOM 3227 O O . GLN A 1 405 ? 21.547 22.578 3.436 1 94.81 405 GLN A O 1
ATOM 3232 N N . LEU A 1 406 ? 21.078 24.734 3.064 1 96.38 406 LEU A N 1
ATOM 3233 C CA . LEU A 1 406 ? 22.344 24.984 2.363 1 96.38 406 LEU A CA 1
ATOM 3234 C C . LEU A 1 406 ? 23.516 24.969 3.336 1 96.38 406 LEU A C 1
ATOM 3236 O O . LEU A 1 406 ? 24.609 24.531 2.988 1 96.38 406 LEU A O 1
ATOM 3240 N N . ILE A 1 407 ? 23.25 25.453 4.539 1 97 407 ILE A N 1
ATOM 3241 C CA . ILE A 1 407 ? 24.297 25.469 5.559 1 97 407 ILE A CA 1
ATOM 3242 C C . ILE A 1 407 ? 24.688 24.031 5.906 1 97 407 ILE A C 1
ATOM 3244 O O . ILE A 1 407 ? 25.859 23.734 6.105 1 97 407 ILE A O 1
ATOM 3248 N N . GLU A 1 408 ? 23.703 23.141 5.84 1 95.75 408 GLU A N 1
ATOM 3249 C CA . GLU A 1 408 ? 23.922 21.719 6.121 1 95.75 408 GLU A CA 1
ATOM 3250 C C . GLU A 1 408 ? 24.453 21 4.887 1 95.75 408 GLU A C 1
ATOM 3252 O O . GLU A 1 408 ? 24.719 19.797 4.934 1 95.75 408 GLU A O 1
ATOM 3257 N N . ARG A 1 409 ? 24.547 21.672 3.838 1 96.06 409 ARG A N 1
ATOM 3258 C CA . ARG A 1 409 ? 24.984 21.172 2.541 1 96.06 409 ARG A CA 1
ATOM 3259 C C . ARG A 1 409 ? 24.109 20 2.088 1 96.06 409 ARG A C 1
ATOM 3261 O O . ARG A 1 409 ? 24.625 18.953 1.683 1 96.06 409 ARG A O 1
ATOM 3268 N N . PHE A 1 410 ? 22.891 20.172 2.311 1 94.56 410 PHE A N 1
ATOM 3269 C CA . PHE A 1 410 ? 21.953 19.234 1.691 1 94.56 410 PHE A CA 1
ATOM 3270 C C . PHE A 1 410 ? 21.953 19.391 0.175 1 94.56 410 PHE A C 1
ATOM 3272 O O . PHE A 1 410 ? 21.641 18.438 -0.552 1 94.56 410 PHE A O 1
ATOM 3279 N N . TYR A 1 411 ? 22.281 20.641 -0.197 1 95 411 TYR A N 1
ATOM 3280 C CA . TYR A 1 411 ? 22.391 21 -1.605 1 95 411 TYR A CA 1
ATOM 3281 C C . TYR A 1 411 ? 23.656 21.812 -1.862 1 95 411 TYR A C 1
ATOM 3283 O O . TYR A 1 411 ? 24.172 22.469 -0.955 1 95 411 TYR A O 1
ATOM 3291 N N . ASP A 1 412 ? 24.109 21.703 -3.082 1 95.56 412 ASP A N 1
ATOM 3292 C CA . ASP A 1 412 ? 25.172 22.594 -3.531 1 95.56 412 ASP A CA 1
ATOM 3293 C C . ASP A 1 412 ? 24.609 23.781 -4.312 1 95.56 412 ASP A C 1
ATOM 3295 O O . ASP A 1 412 ? 23.656 23.625 -5.09 1 95.56 412 ASP A O 1
ATOM 3299 N N . VAL A 1 413 ? 25.125 24.891 -4.004 1 96.31 413 VAL A N 1
ATOM 3300 C CA . VAL A 1 413 ? 24.609 26.109 -4.629 1 96.31 413 VAL A CA 1
ATOM 3301 C C . VAL A 1 413 ? 25.062 26.172 -6.086 1 96.31 413 VAL A C 1
ATOM 3303 O O . VAL A 1 413 ? 26.109 25.625 -6.445 1 96.31 413 VAL A O 1
ATOM 3306 N N . GLN A 1 414 ? 24.281 26.812 -6.949 1 95.31 414 GLN A N 1
ATOM 3307 C CA . GLN A 1 414 ? 24.609 26.969 -8.367 1 95.31 414 GLN A CA 1
ATOM 3308 C C . GLN A 1 414 ? 25.562 28.141 -8.586 1 95.31 414 GLN A C 1
ATOM 3310 O O . GLN A 1 414 ? 26.484 28.062 -9.398 1 95.31 414 GLN A O 1
ATOM 3315 N N . GLU A 1 415 ? 25.266 29.234 -7.922 1 96.25 415 GLU A N 1
ATOM 3316 C CA . GLU A 1 415 ? 26.125 30.406 -7.957 1 96.25 415 GLU A CA 1
ATOM 3317 C C . GLU A 1 415 ? 26.391 30.938 -6.551 1 96.25 415 GLU A C 1
ATOM 3319 O O . GLU A 1 415 ? 25.578 30.766 -5.648 1 96.25 415 GLU A O 1
ATOM 3324 N N . GLY A 1 416 ? 27.578 31.484 -6.402 1 96.81 416 GLY A N 1
ATOM 3325 C CA . GLY A 1 416 ? 27.953 32 -5.094 1 96.81 416 GLY A CA 1
ATOM 3326 C C . GLY A 1 416 ? 28.594 30.953 -4.199 1 96.81 416 GLY A C 1
ATOM 3327 O O . GLY A 1 416 ? 29.078 29.938 -4.684 1 96.81 416 GLY A O 1
ATOM 3328 N N . GLN A 1 417 ? 28.688 31.391 -2.873 1 97.56 417 GLN A N 1
ATOM 3329 C CA . GLN A 1 417 ? 29.328 30.469 -1.935 1 97.56 417 GLN A CA 1
ATOM 3330 C C . GLN A 1 417 ? 28.719 30.609 -0.541 1 97.56 417 GLN A C 1
ATOM 3332 O O . GLN A 1 417 ? 28.281 31.688 -0.144 1 97.56 417 GLN A O 1
ATOM 3337 N N . VAL A 1 418 ? 28.656 29.516 0.106 1 97.88 418 VAL A N 1
ATOM 3338 C CA . VAL A 1 418 ? 28.344 29.469 1.529 1 97.88 418 VAL A CA 1
ATOM 3339 C C . VAL A 1 418 ? 29.594 29.094 2.322 1 97.88 418 VAL A C 1
ATOM 3341 O O . VAL A 1 418 ? 30.156 28.016 2.117 1 97.88 418 VAL A O 1
ATOM 3344 N N . LEU A 1 419 ? 29.922 30 3.162 1 97.88 419 LEU A N 1
ATOM 3345 C CA . LEU A 1 419 ? 31.172 29.797 3.873 1 97.88 419 LEU A CA 1
ATOM 3346 C C . LEU A 1 419 ? 30.938 29.609 5.363 1 97.88 419 LEU A C 1
ATOM 3348 O O . LEU A 1 419 ? 30.062 30.25 5.949 1 97.88 419 LEU A O 1
ATOM 3352 N N . ILE A 1 420 ? 31.703 28.703 5.953 1 97.44 420 ILE A N 1
ATOM 3353 C CA . ILE A 1 420 ? 31.797 28.531 7.398 1 97.44 420 ILE A CA 1
ATOM 3354 C C . ILE A 1 420 ? 33.25 28.75 7.852 1 97.44 420 ILE A C 1
ATOM 3356 O O . ILE A 1 420 ? 34.125 27.984 7.469 1 97.44 420 ILE A O 1
ATOM 3360 N N . ASP A 1 421 ? 33.438 29.719 8.602 1 97.12 421 ASP A N 1
ATOM 3361 C CA . ASP A 1 421 ? 34.75 30.109 9.047 1 97.12 421 ASP A CA 1
ATOM 3362 C C . ASP A 1 421 ? 35.719 30.297 7.859 1 97.12 421 ASP A C 1
ATOM 3364 O O . ASP A 1 421 ? 36.844 29.828 7.883 1 97.12 421 ASP A O 1
ATOM 3368 N N . GLY A 1 422 ? 35.125 30.766 6.82 1 95.56 422 GLY A N 1
ATOM 3369 C CA . GLY A 1 422 ? 35.938 31.125 5.656 1 95.56 422 GLY A CA 1
ATOM 3370 C C . GLY A 1 422 ? 36.094 29.984 4.676 1 95.56 422 GLY A C 1
ATOM 3371 O O . GLY A 1 422 ? 36.688 30.172 3.598 1 95.56 422 GLY A O 1
ATOM 3372 N N . ILE A 1 423 ? 35.625 28.844 4.973 1 96.88 423 ILE A N 1
ATOM 3373 C CA . ILE A 1 423 ? 35.781 27.688 4.094 1 96.88 423 ILE A CA 1
ATOM 3374 C C . ILE A 1 423 ? 34.438 27.391 3.424 1 96.88 423 ILE A C 1
ATOM 3376 O O . ILE A 1 423 ? 33.406 27.312 4.09 1 96.88 423 ILE A O 1
ATOM 3380 N N . ASP A 1 424 ? 34.562 27.156 2.131 1 97.38 424 ASP A N 1
ATOM 3381 C CA . ASP A 1 424 ? 33.344 26.812 1.398 1 97.38 424 ASP A CA 1
ATOM 3382 C C . ASP A 1 424 ? 32.812 25.438 1.823 1 97.38 424 ASP A C 1
ATOM 3384 O O . ASP A 1 424 ? 33.562 24.469 1.928 1 97.38 424 ASP A O 1
ATOM 3388 N N . VAL A 1 425 ? 31.516 25.391 2.035 1 96.75 425 VAL A N 1
ATOM 3389 C CA . VAL A 1 425 ? 30.906 24.141 2.498 1 96.75 425 VAL A CA 1
ATOM 3390 C C . VAL A 1 425 ? 31.109 23.047 1.46 1 96.75 425 VAL A C 1
ATOM 3392 O O . VAL A 1 425 ? 31.125 21.859 1.796 1 96.75 425 VAL A O 1
ATOM 3395 N N . LYS A 1 426 ? 31.328 23.344 0.218 1 95.69 426 LYS A N 1
ATOM 3396 C CA . LYS A 1 426 ? 31.578 22.391 -0.856 1 95.69 426 LYS A CA 1
ATOM 3397 C C . LYS A 1 426 ? 32.906 21.656 -0.653 1 95.69 426 LYS A C 1
ATOM 3399 O O . LYS A 1 426 ? 33.094 20.547 -1.153 1 95.69 426 LYS A O 1
ATOM 3404 N N . ASP A 1 427 ? 33.719 22.297 0.103 1 96.06 427 ASP A N 1
ATOM 3405 C CA . ASP A 1 427 ? 35.031 21.734 0.296 1 96.06 427 ASP A CA 1
ATOM 3406 C C . ASP A 1 427 ? 35.125 20.984 1.627 1 96.06 427 ASP A C 1
ATOM 3408 O O . ASP A 1 427 ? 36.188 20.406 1.948 1 96.06 427 ASP A O 1
ATOM 3412 N N . ILE A 1 428 ? 34.094 20.953 2.363 1 96.12 428 ILE A N 1
ATOM 3413 C CA . ILE A 1 428 ? 34.094 20.281 3.654 1 96.12 428 ILE A CA 1
ATOM 3414 C C . ILE A 1 428 ? 33.344 18.953 3.525 1 96.12 428 ILE A C 1
ATOM 3416 O O . ILE A 1 428 ? 32.312 18.859 2.834 1 96.12 428 ILE A O 1
ATOM 3420 N N . ALA A 1 429 ? 33.906 18 4.168 1 95.25 429 ALA A N 1
ATOM 3421 C CA . ALA A 1 429 ? 33.188 16.734 4.215 1 95.25 429 ALA A CA 1
ATOM 3422 C C . ALA A 1 429 ? 31.859 16.875 4.969 1 95.25 429 ALA A C 1
ATOM 3424 O O . ALA A 1 429 ? 31.844 17.359 6.105 1 95.25 429 ALA A O 1
ATOM 3425 N N . PRO A 1 430 ? 30.812 16.453 4.375 1 94.44 430 PRO A N 1
ATOM 3426 C CA . PRO A 1 430 ? 29.5 16.641 5.004 1 94.44 430 PRO A CA 1
ATOM 3427 C C . PRO A 1 430 ? 29.422 16.016 6.395 1 94.44 430 PRO A C 1
ATOM 3429 O O . PRO A 1 430 ? 28.781 16.578 7.293 1 94.44 430 PRO A O 1
ATOM 3432 N N . GLU A 1 431 ? 30.062 14.898 6.578 1 92.12 431 GLU A N 1
ATOM 3433 C CA . GLU A 1 431 ? 30.062 14.25 7.887 1 92.12 431 GLU A CA 1
ATOM 3434 C C . GLU A 1 431 ? 30.703 15.148 8.945 1 92.12 431 GLU A C 1
ATOM 3436 O O . GLU A 1 431 ? 30.188 15.273 10.055 1 92.12 431 GLU A O 1
ATOM 3441 N N . SER A 1 432 ? 31.75 15.766 8.555 1 94.19 432 SER A N 1
ATOM 3442 C CA . SER A 1 432 ? 32.438 16.688 9.453 1 94.19 432 SER A CA 1
ATOM 3443 C C . SER A 1 432 ? 31.641 17.969 9.656 1 94.19 432 SER A C 1
ATOM 3445 O O . SER A 1 432 ? 31.484 18.438 10.789 1 94.19 432 SER A O 1
ATOM 3447 N N . LEU A 1 433 ? 31.141 18.469 8.648 1 95.5 433 LEU A N 1
ATOM 3448 C CA . LEU A 1 433 ? 30.359 19.703 8.695 1 95.5 433 LEU A CA 1
ATOM 3449 C C . LEU A 1 433 ? 29.172 19.562 9.641 1 95.5 433 LEU A C 1
ATOM 3451 O O . LEU A 1 433 ? 28.969 20.406 10.523 1 95.5 433 LEU A O 1
ATOM 3455 N N . ARG A 1 434 ? 28.5 18.531 9.5 1 94.38 434 ARG A N 1
ATOM 3456 C CA . ARG A 1 434 ? 27.234 18.344 10.219 1 94.38 434 ARG A CA 1
ATOM 3457 C C . ARG A 1 434 ? 27.5 17.969 11.68 1 94.38 434 ARG A C 1
ATOM 3459 O O . ARG A 1 434 ? 26.609 18.141 12.523 1 94.38 434 ARG A O 1
ATOM 3466 N N . SER A 1 435 ? 28.688 17.547 11.945 1 92.62 435 SER A N 1
ATOM 3467 C CA . SER A 1 435 ? 29.031 17.281 13.344 1 92.62 435 SER A CA 1
ATOM 3468 C C . SER A 1 435 ? 29.109 18.562 14.148 1 92.62 435 SER A C 1
ATOM 3470 O O . SER A 1 435 ? 28.969 18.547 15.375 1 92.62 435 SER A O 1
ATOM 3472 N N . PHE A 1 436 ? 29.172 19.672 13.453 1 95.44 436 PHE A N 1
ATOM 3473 C CA . PHE A 1 436 ? 29.297 20.969 14.125 1 95.44 436 PHE A CA 1
ATOM 3474 C C . PHE A 1 436 ? 27.984 21.75 14.039 1 95.44 436 PHE A C 1
ATOM 3476 O O . PHE A 1 436 ? 27.938 22.938 14.383 1 95.44 436 PHE A O 1
ATOM 3483 N N . ILE A 1 437 ? 26.984 21.094 13.578 1 95.62 437 ILE A N 1
ATOM 3484 C CA . ILE A 1 437 ? 25.703 21.766 13.406 1 95.62 437 ILE A CA 1
ATOM 3485 C C . ILE A 1 437 ? 24.609 20.984 14.133 1 95.62 437 ILE A C 1
ATOM 3487 O O . ILE A 1 437 ? 24.5 19.766 13.984 1 95.62 437 ILE A O 1
ATOM 3491 N N . ALA A 1 438 ? 23.891 21.625 14.984 1 93.69 438 ALA A N 1
ATOM 3492 C CA . ALA A 1 438 ? 22.656 21.094 15.562 1 93.69 438 ALA A CA 1
ATOM 3493 C C . ALA A 1 438 ? 21.422 21.688 14.883 1 93.69 438 ALA A C 1
ATOM 3495 O O . ALA A 1 438 ? 21.359 22.906 14.664 1 93.69 438 ALA A O 1
ATOM 3496 N N . PHE A 1 439 ? 20.484 20.828 14.508 1 92.5 439 PHE A N 1
ATOM 3497 C CA . PHE A 1 439 ? 19.344 21.266 13.711 1 92.5 439 PHE A CA 1
ATOM 3498 C C . PHE A 1 439 ? 18.031 20.875 14.383 1 92.5 439 PHE A C 1
ATOM 3500 O O . PHE A 1 439 ? 17.891 19.75 14.859 1 92.5 439 PHE A O 1
ATOM 3507 N N . VAL A 1 440 ? 17.156 21.797 14.516 1 90.38 440 VAL A N 1
ATOM 3508 C CA . VAL A 1 440 ? 15.797 21.547 14.977 1 90.38 440 VAL A CA 1
ATOM 3509 C C . VAL A 1 440 ? 14.805 21.844 13.852 1 90.38 440 VAL A C 1
ATOM 3511 O O . VAL A 1 440 ? 14.609 23 13.477 1 90.38 440 VAL A O 1
ATOM 3514 N N . PRO A 1 441 ? 14.148 20.828 13.344 1 88 441 PRO A N 1
ATOM 3515 C CA . PRO A 1 441 ? 13.266 21 12.188 1 88 441 PRO A CA 1
ATOM 3516 C C . PRO A 1 441 ? 11.906 21.594 12.562 1 88 441 PRO A C 1
ATOM 3518 O O . PRO A 1 441 ? 11.57 21.672 13.742 1 88 441 PRO A O 1
ATOM 3521 N N . GLN A 1 442 ? 11.242 22 11.461 1 79.75 442 GLN A N 1
ATOM 3522 C CA . GLN A 1 442 ? 9.891 22.531 11.609 1 79.75 442 GLN A CA 1
ATOM 3523 C C . GLN A 1 442 ? 8.922 21.438 12.086 1 79.75 442 GLN A C 1
ATOM 3525 O O . GLN A 1 442 ? 8.117 21.672 12.992 1 79.75 442 GLN A O 1
ATOM 3530 N N . THR A 1 443 ? 9.086 20.281 11.438 1 80.56 443 THR A N 1
ATOM 3531 C CA . THR A 1 443 ? 8.281 19.141 11.828 1 80.56 443 THR A CA 1
ATOM 3532 C C . THR A 1 443 ? 9.094 18.156 12.672 1 80.56 443 THR A C 1
ATOM 3534 O O . THR A 1 443 ? 10.031 17.531 12.172 1 80.56 443 THR A O 1
ATOM 3537 N N . PRO A 1 444 ? 8.602 18.094 13.953 1 84.88 444 PRO A N 1
ATOM 3538 C CA . PRO A 1 444 ? 9.383 17.203 14.82 1 84.88 444 PRO A CA 1
ATOM 3539 C C . PRO A 1 444 ? 9.234 15.734 14.438 1 84.88 444 PRO A C 1
ATOM 3541 O O . PRO A 1 444 ? 8.125 15.273 14.18 1 84.88 444 PRO A O 1
ATOM 3544 N N . THR A 1 445 ? 10.328 15.07 14.367 1 86 445 THR A N 1
ATOM 3545 C CA . THR A 1 445 ? 10.352 13.648 14.023 1 86 445 THR A CA 1
ATOM 3546 C C . THR A 1 445 ? 10.75 12.812 15.234 1 86 445 THR A C 1
ATOM 3548 O O . THR A 1 445 ? 11.695 13.148 15.945 1 86 445 THR A O 1
ATOM 3551 N N . MET A 1 446 ? 9.961 11.82 15.484 1 87.31 446 MET A N 1
ATOM 3552 C CA . MET A 1 446 ? 10.289 10.867 16.547 1 87.31 446 MET A CA 1
ATOM 3553 C C . MET A 1 446 ? 10.57 9.484 15.961 1 87.31 446 MET A C 1
ATOM 3555 O O . MET A 1 446 ? 9.789 8.969 15.164 1 87.31 446 MET A O 1
ATOM 3559 N N . PHE A 1 447 ? 11.734 8.961 16.312 1 88.38 447 PHE A N 1
ATOM 3560 C CA . PHE A 1 447 ? 12.086 7.605 15.898 1 88.38 447 PHE A CA 1
ATOM 3561 C C . PHE A 1 447 ? 11.492 6.582 16.859 1 88.38 447 PHE A C 1
ATOM 3563 O O . PHE A 1 447 ? 11.312 6.871 18.047 1 88.38 447 PHE A O 1
ATOM 3570 N N . SER A 1 448 ? 11.195 5.414 16.359 1 87.56 448 SER A N 1
ATOM 3571 C CA . SER A 1 448 ? 10.625 4.355 17.172 1 87.56 448 SER A CA 1
ATOM 3572 C C . SER A 1 448 ? 11.68 3.732 18.094 1 87.56 448 SER A C 1
ATOM 3574 O O . SER A 1 448 ? 12.219 2.666 17.781 1 87.56 448 SER A O 1
ATOM 3576 N N . MET A 1 449 ? 11.867 4.32 19.141 1 90.06 449 MET A N 1
ATOM 3577 C CA . MET A 1 449 ? 12.812 3.896 20.172 1 90.06 449 MET A CA 1
ATOM 3578 C C . MET A 1 449 ? 12.492 4.559 21.516 1 90.06 449 MET A C 1
ATOM 3580 O O . MET A 1 449 ? 11.484 5.246 21.641 1 90.06 449 MET A O 1
ATOM 3584 N N . SER A 1 450 ? 13.336 4.34 22.484 1 93.06 450 SER A N 1
ATOM 3585 C CA . SER A 1 450 ? 13.109 4.926 23.797 1 93.06 450 SER A CA 1
ATOM 3586 C C . SER A 1 450 ? 13.383 6.426 23.797 1 93.06 450 SER A C 1
ATOM 3588 O O . SER A 1 450 ? 14.086 6.93 22.922 1 93.06 450 SER A O 1
ATOM 3590 N N . ILE A 1 451 ? 12.789 7.121 24.734 1 94.69 451 ILE A N 1
ATOM 3591 C CA . ILE A 1 451 ? 13.023 8.555 24.875 1 94.69 451 ILE A CA 1
ATOM 3592 C C . ILE A 1 451 ? 14.523 8.812 25.047 1 94.69 451 ILE A C 1
ATOM 3594 O O . ILE A 1 451 ? 15.07 9.734 24.438 1 94.69 451 ILE A O 1
ATOM 3598 N N . LYS A 1 452 ? 15.133 7.93 25.812 1 94.88 452 LYS A N 1
ATOM 3599 C CA . LYS A 1 452 ? 16.578 8.039 26.031 1 94.88 452 LYS A CA 1
ATOM 3600 C C . LYS A 1 452 ? 17.344 7.973 24.703 1 94.88 452 LYS A C 1
ATOM 3602 O O . LYS A 1 452 ? 18.219 8.805 24.453 1 94.88 452 LYS A O 1
ATOM 3607 N N . ASN A 1 453 ? 17.031 7.062 23.906 1 92.75 453 ASN A N 1
ATOM 3608 C CA . ASN A 1 453 ? 17.734 6.852 22.641 1 92.75 453 ASN A CA 1
ATOM 3609 C C . ASN A 1 453 ? 17.406 7.938 21.625 1 92.75 453 ASN A C 1
ATOM 3611 O O . ASN A 1 453 ? 18.234 8.258 20.766 1 92.75 453 ASN A O 1
ATOM 3615 N N . ASN A 1 454 ? 16.219 8.477 21.719 1 93.69 454 ASN A N 1
ATOM 3616 C CA . ASN A 1 454 ? 15.867 9.609 20.859 1 93.69 454 ASN A CA 1
ATOM 3617 C C . ASN A 1 454 ? 16.719 10.836 21.203 1 93.69 454 ASN A C 1
ATOM 3619 O O . ASN A 1 454 ? 17.156 11.555 20.297 1 93.69 454 ASN A O 1
ATOM 3623 N N . ILE A 1 455 ? 16.906 11.008 22.469 1 94.5 455 ILE A N 1
ATOM 3624 C CA . ILE A 1 455 ? 17.656 12.172 22.922 1 94.5 455 ILE A CA 1
ATOM 3625 C C . ILE A 1 455 ? 19.141 12 22.547 1 94.5 455 ILE A C 1
ATOM 3627 O O . ILE A 1 455 ? 19.781 12.938 22.078 1 94.5 455 ILE A O 1
ATOM 3631 N N . ARG A 1 456 ? 19.656 10.844 22.703 1 92.88 456 ARG A N 1
ATOM 3632 C CA . ARG A 1 456 ? 21.078 10.648 22.438 1 92.88 456 ARG A CA 1
ATOM 3633 C C . ARG A 1 456 ? 21.328 10.258 20.984 1 92.88 456 ARG A C 1
ATOM 3635 O O . ARG A 1 456 ? 22.328 9.625 20.672 1 92.88 456 ARG A O 1
ATOM 3642 N N . TYR A 1 457 ? 20.391 10.492 20.141 1 90.88 457 TYR A N 1
ATOM 3643 C CA . TYR A 1 457 ? 20.453 10.148 18.719 1 90.88 457 TYR A CA 1
ATOM 3644 C C . TYR A 1 457 ? 21.703 10.742 18.078 1 90.88 457 TYR A C 1
ATOM 3646 O O . TYR A 1 457 ? 22.344 10.117 17.234 1 90.88 457 TYR A O 1
ATOM 3654 N N . GLY A 1 458 ? 22.062 11.953 18.484 1 85.88 458 GLY A N 1
ATOM 3655 C CA . GLY A 1 458 ? 23.234 12.625 17.938 1 85.88 458 GLY A CA 1
ATOM 3656 C C . GLY A 1 458 ? 24.516 12.227 18.625 1 85.88 458 GLY A C 1
ATOM 3657 O O . GLY A 1 458 ? 25.609 12.461 18.094 1 85.88 458 GLY A O 1
ATOM 3658 N N . LYS A 1 459 ? 24.422 11.672 19.781 1 90.5 459 LYS A N 1
ATOM 3659 C CA . LYS A 1 459 ? 25.547 11.195 20.578 1 90.5 459 LYS A CA 1
ATOM 3660 C C . LYS A 1 459 ? 25.203 9.883 21.281 1 90.5 459 LYS A C 1
ATOM 3662 O O . LYS A 1 459 ? 24.969 9.859 22.484 1 90.5 459 LYS A O 1
ATOM 3667 N N . PRO A 1 460 ? 25.391 8.773 20.562 1 88.38 460 PRO A N 1
ATOM 3668 C CA . PRO A 1 460 ? 24.922 7.48 21.062 1 88.38 460 PRO A CA 1
ATOM 3669 C C . PRO A 1 460 ? 25.656 7.047 22.344 1 88.38 460 PRO A C 1
ATOM 3671 O O . PRO A 1 460 ? 25.109 6.277 23.141 1 88.38 460 PRO A O 1
ATOM 3674 N N . GLU A 1 461 ? 26.812 7.57 22.578 1 90.12 461 GLU A N 1
ATOM 3675 C CA . GLU A 1 461 ? 27.609 7.148 23.719 1 90.12 461 GLU A CA 1
ATOM 3676 C C . GLU A 1 461 ? 27.328 8.016 24.953 1 90.12 461 GLU A C 1
ATOM 3678 O O . GLU A 1 461 ? 27.938 7.82 26 1 90.12 461 GLU A O 1
ATOM 3683 N N . ALA A 1 462 ? 26.344 8.883 24.797 1 92.38 462 ALA A N 1
ATOM 3684 C CA . ALA A 1 462 ? 26.062 9.805 25.891 1 92.38 462 ALA A CA 1
ATOM 3685 C C . ALA A 1 462 ? 25.625 9.055 27.141 1 92.38 462 ALA A C 1
ATOM 3687 O O . ALA A 1 462 ? 24.891 8.07 27.047 1 92.38 462 ALA A O 1
ATOM 3688 N N . HIS A 1 463 ? 26.062 9.523 28.266 1 93.19 463 HIS A N 1
ATOM 3689 C CA . HIS A 1 463 ? 25.734 8.914 29.547 1 93.19 463 HIS A CA 1
ATOM 3690 C C . HIS A 1 463 ? 24.391 9.422 30.078 1 93.19 463 HIS A C 1
ATOM 3692 O O . HIS A 1 463 ? 23.891 10.445 29.594 1 93.19 463 HIS A O 1
ATOM 3698 N N . ARG A 1 464 ? 23.953 8.781 31.062 1 93.25 464 ARG A N 1
ATOM 3699 C CA . ARG A 1 464 ? 22.641 9.055 31.609 1 93.25 464 ARG A CA 1
ATOM 3700 C C . ARG A 1 464 ? 22.547 10.484 32.125 1 93.25 464 ARG A C 1
ATOM 3702 O O . ARG A 1 464 ? 21.531 11.164 31.938 1 93.25 464 ARG A O 1
ATOM 3709 N N . GLU A 1 465 ? 23.578 10.906 32.719 1 93.88 465 GLU A N 1
ATOM 3710 C CA . GLU A 1 465 ? 23.594 12.25 33.281 1 93.88 465 GLU A CA 1
ATOM 3711 C C . GLU A 1 465 ? 23.5 13.32 32.219 1 93.88 465 GLU A C 1
ATOM 3713 O O . GLU A 1 465 ? 22.828 14.336 32.375 1 93.88 465 GLU A O 1
ATOM 3718 N N . GLU A 1 466 ? 24.141 13.094 31.141 1 94.44 466 GLU A N 1
ATOM 3719 C CA . GLU A 1 466 ? 24.109 14.031 30.031 1 94.44 466 GLU A CA 1
ATOM 3720 C C . GLU A 1 466 ? 22.719 14.086 29.406 1 94.44 466 GLU A C 1
ATOM 3722 O O . GLU A 1 466 ? 22.25 15.164 29.016 1 94.44 466 GLU A O 1
ATOM 3727 N N . ILE A 1 467 ? 22.125 12.969 29.406 1 96 467 ILE A N 1
ATOM 3728 C CA . ILE A 1 467 ? 20.797 12.859 28.812 1 96 467 ILE A CA 1
ATOM 3729 C C . ILE A 1 467 ? 19.797 13.641 29.672 1 96 467 ILE A C 1
ATOM 3731 O O . ILE A 1 467 ? 18.969 14.383 29.125 1 96 467 ILE A O 1
ATOM 3735 N N . ILE A 1 468 ? 19.922 13.484 30.922 1 96 468 ILE A N 1
ATOM 3736 C CA . ILE A 1 468 ? 19.016 14.164 31.844 1 96 468 ILE A CA 1
ATOM 3737 C C . ILE A 1 468 ? 19.234 15.672 31.766 1 96 468 ILE A C 1
ATOM 3739 O O . ILE A 1 468 ? 18.266 16.453 31.781 1 96 468 ILE A O 1
ATOM 3743 N N . SER A 1 469 ? 20.453 16.047 31.703 1 94.44 469 SER A N 1
ATOM 3744 C CA . SER A 1 469 ? 20.781 17.453 31.594 1 94.44 469 SER A CA 1
ATOM 3745 C C . SER A 1 469 ? 20.203 18.062 30.312 1 94.44 469 SER A C 1
ATOM 3747 O O . SER A 1 469 ? 19.625 19.156 30.359 1 94.44 469 SER A O 1
ATOM 3749 N N . ALA A 1 470 ? 20.359 17.375 29.266 1 94.56 470 ALA A N 1
ATOM 3750 C CA . ALA A 1 470 ? 19.828 17.859 27.984 1 94.56 470 ALA A CA 1
ATOM 3751 C C . ALA A 1 470 ? 18.297 17.969 28.047 1 94.56 470 ALA A C 1
ATOM 3753 O O . ALA A 1 470 ? 17.734 18.922 27.531 1 94.56 470 ALA A O 1
ATOM 3754 N N . ALA A 1 471 ? 17.703 17.047 28.688 1 95.81 471 ALA A N 1
ATOM 3755 C CA . ALA A 1 471 ? 16.25 17.062 28.828 1 95.81 471 ALA A CA 1
ATOM 3756 C C . ALA A 1 471 ? 15.789 18.234 29.688 1 95.81 471 ALA A C 1
ATOM 3758 O O . ALA A 1 471 ? 14.742 18.844 29.422 1 95.81 471 ALA A O 1
ATOM 3759 N N . LYS A 1 472 ? 16.531 18.516 30.672 1 94.75 472 LYS A N 1
ATOM 3760 C CA . LYS A 1 472 ? 16.203 19.641 31.547 1 94.75 472 LYS A CA 1
ATOM 3761 C C . LYS A 1 472 ? 16.328 20.969 30.812 1 94.75 472 LYS A C 1
ATOM 3763 O O . LYS A 1 472 ? 15.453 21.828 30.922 1 94.75 472 LYS A O 1
ATOM 3768 N N . VAL A 1 473 ? 17.344 21.047 30.047 1 92.19 473 VAL A N 1
ATOM 3769 C CA . VAL A 1 473 ? 17.562 22.266 29.281 1 92.19 473 VAL A CA 1
ATOM 3770 C C . VAL A 1 473 ? 16.406 22.469 28.297 1 92.19 473 VAL A C 1
ATOM 3772 O O . VAL A 1 473 ? 15.961 23.594 28.078 1 92.19 473 VAL A O 1
ATOM 3775 N N . ALA A 1 474 ? 15.93 21.406 27.781 1 93.19 474 ALA A N 1
ATOM 3776 C CA . ALA A 1 474 ? 14.867 21.453 26.781 1 93.19 474 ALA A CA 1
ATOM 3777 C C . ALA A 1 474 ? 13.492 21.469 27.438 1 93.19 474 ALA A C 1
ATOM 3779 O O . ALA A 1 474 ? 12.469 21.391 26.766 1 93.19 474 ALA A O 1
ATOM 3780 N N . ASN A 1 475 ? 13.453 21.5 28.75 1 92.62 475 ASN A N 1
ATOM 3781 C CA . ASN A 1 475 ? 12.211 21.469 29.516 1 92.62 475 ASN A CA 1
ATOM 3782 C C . ASN A 1 475 ? 11.406 20.203 29.219 1 92.62 475 ASN A C 1
ATOM 3784 O O . ASN A 1 475 ? 10.18 20.25 29.094 1 92.62 475 ASN A O 1
ATOM 3788 N N . ALA A 1 476 ? 12.086 19.141 28.953 1 93.44 476 ALA A N 1
ATOM 3789 C CA . ALA A 1 476 ? 11.422 17.875 28.641 1 93.44 476 ALA A CA 1
ATOM 3790 C C . ALA A 1 476 ? 11.469 16.922 29.828 1 93.44 476 ALA A C 1
ATOM 3792 O O . ALA A 1 476 ? 10.703 15.953 29.875 1 93.44 476 ALA A O 1
ATOM 3793 N N . HIS A 1 477 ? 12.273 17.219 30.781 1 94.19 477 HIS A N 1
ATOM 3794 C CA . HIS A 1 477 ? 12.516 16.312 31.891 1 94.19 477 HIS A CA 1
ATOM 3795 C C . HIS A 1 477 ? 11.234 16.016 32.656 1 94.19 477 HIS A C 1
ATOM 3797 O O . HIS A 1 477 ? 10.953 14.867 33 1 94.19 477 HIS A O 1
ATOM 3803 N N . GLU A 1 478 ? 10.523 17.016 32.906 1 91 478 GLU A N 1
ATOM 3804 C CA . GLU A 1 478 ? 9.344 16.891 33.75 1 91 478 GLU A CA 1
ATOM 3805 C C . GLU A 1 478 ? 8.32 15.945 33.125 1 91 478 GLU A C 1
ATOM 3807 O O . GLU A 1 478 ? 7.773 15.078 33.812 1 91 478 GLU A O 1
ATOM 3812 N N . PHE A 1 479 ? 8.031 16.109 31.844 1 88.56 479 PHE A N 1
ATOM 3813 C CA . PHE A 1 479 ? 7.008 15.25 31.25 1 88.56 479 PHE A CA 1
ATOM 3814 C C . PHE A 1 479 ? 7.543 13.836 31.047 1 88.56 479 PHE A C 1
ATOM 3816 O O . PHE A 1 479 ? 6.773 12.875 31.047 1 88.56 479 PHE A O 1
ATOM 3823 N N . ILE A 1 480 ? 8.867 13.695 30.906 1 93.56 480 ILE A N 1
ATOM 3824 C CA . ILE A 1 480 ? 9.477 12.383 30.719 1 93.56 480 ILE A CA 1
ATOM 3825 C C . ILE A 1 480 ? 9.328 11.555 31.984 1 93.56 480 ILE A C 1
ATOM 3827 O O . ILE A 1 480 ? 8.977 10.375 31.938 1 93.56 480 ILE A O 1
ATOM 3831 N N . ILE A 1 481 ? 9.562 12.203 33.125 1 92.62 481 ILE A N 1
ATOM 3832 C CA . ILE A 1 481 ? 9.531 11.492 34.375 1 92.62 481 ILE A CA 1
ATOM 3833 C C . ILE A 1 481 ? 8.094 11.109 34.719 1 92.62 481 ILE A C 1
ATOM 3835 O O . ILE A 1 481 ? 7.855 10.18 35.5 1 92.62 481 ILE A O 1
ATOM 3839 N N . GLN A 1 482 ? 7.184 11.781 34.156 1 88.12 482 GLN A N 1
ATOM 3840 C CA . GLN A 1 482 ? 5.773 11.5 34.406 1 88.12 482 GLN A CA 1
ATOM 3841 C C . GLN A 1 482 ? 5.312 10.266 33.625 1 88.12 482 GLN A C 1
ATOM 3843 O O . GLN A 1 482 ? 4.273 9.68 33.938 1 88.12 482 GLN A O 1
ATOM 3848 N N . GLN A 1 483 ? 6.09 9.938 32.688 1 88.69 483 GLN A N 1
ATOM 3849 C CA . GLN A 1 483 ? 5.762 8.719 31.969 1 88.69 483 GLN A CA 1
ATOM 3850 C C . GLN A 1 483 ? 6.051 7.477 32.812 1 88.69 483 GLN A C 1
ATOM 3852 O O . GLN A 1 483 ? 6.98 7.473 33.625 1 88.69 483 GLN A O 1
ATOM 3857 N N . PRO A 1 484 ? 5.352 6.355 32.625 1 86.19 484 PRO A N 1
ATOM 3858 C CA . PRO A 1 484 ? 5.5 5.152 33.438 1 86.19 484 PRO A CA 1
ATOM 3859 C C . PRO A 1 484 ? 6.926 4.602 33.438 1 86.19 484 PRO A C 1
ATOM 3861 O O . PRO A 1 484 ? 7.43 4.16 34.469 1 86.19 484 PRO A O 1
ATOM 3864 N N . GLN A 1 485 ? 7.594 4.656 32.344 1 92.81 485 GLN A N 1
ATOM 3865 C CA . GLN A 1 485 ? 8.945 4.117 32.25 1 92.81 485 GLN A CA 1
ATOM 3866 C C . GLN A 1 485 ? 9.969 5.23 32.062 1 92.81 485 GLN A C 1
ATOM 3868 O O . GLN A 1 485 ? 11.109 4.977 31.672 1 92.81 485 GLN A O 1
ATOM 3873 N N . SER A 1 486 ? 9.508 6.406 32.25 1 94.12 486 SER A N 1
ATOM 3874 C CA . SER A 1 486 ? 10.367 7.582 32.188 1 94.12 486 SER A CA 1
ATOM 3875 C C . SER A 1 486 ? 11.188 7.598 30.906 1 94.12 486 SER A C 1
ATOM 3877 O O . SER A 1 486 ? 10.641 7.512 29.797 1 94.12 486 SER A O 1
ATOM 3879 N N . TYR A 1 487 ? 12.555 7.512 31.094 1 94.56 487 TYR A N 1
ATOM 3880 C CA . TYR A 1 487 ? 13.445 7.648 29.953 1 94.56 487 TYR A CA 1
ATOM 3881 C C . TYR A 1 487 ? 13.461 6.379 29.109 1 94.56 487 TYR A C 1
ATOM 3883 O O . TYR A 1 487 ? 13.883 6.398 27.953 1 94.56 487 TYR A O 1
ATOM 3891 N N . SER A 1 488 ? 12.977 5.352 29.625 1 93.06 488 SER A N 1
ATOM 3892 C CA . SER A 1 488 ? 12.969 4.082 28.906 1 93.06 488 SER A CA 1
ATOM 3893 C C . SER A 1 488 ? 11.656 3.873 28.172 1 93.06 488 SER A C 1
ATOM 3895 O O . SER A 1 488 ? 11.461 2.848 27.516 1 93.06 488 SER A O 1
ATOM 3897 N N . THR A 1 489 ? 10.875 4.867 28.25 1 91.69 489 THR A N 1
ATOM 3898 C CA . THR A 1 489 ? 9.586 4.77 27.562 1 91.69 489 THR A CA 1
ATOM 3899 C C . THR A 1 489 ? 9.781 4.699 26.062 1 91.69 489 THR A C 1
ATOM 3901 O O . THR A 1 489 ? 10.5 5.52 25.484 1 91.69 489 THR A O 1
ATOM 3904 N N . GLU A 1 490 ? 9.211 3.729 25.469 1 89.5 490 GLU A N 1
ATOM 3905 C CA . GLU A 1 490 ? 9.242 3.605 24.016 1 89.5 490 GLU A CA 1
ATOM 3906 C C . GLU A 1 490 ? 8.258 4.566 23.359 1 89.5 490 GLU A C 1
ATOM 3908 O O . GLU A 1 490 ? 7.109 4.676 23.781 1 89.5 490 GLU A O 1
ATOM 3913 N N . VAL A 1 491 ? 8.766 5.305 22.391 1 86.31 491 VAL A N 1
ATOM 3914 C CA . VAL A 1 491 ? 7.906 6.289 21.75 1 86.31 491 VAL A CA 1
ATOM 3915 C C . VAL A 1 491 ? 7.902 6.059 20.234 1 86.31 491 VAL A C 1
ATOM 3917 O O . VAL A 1 491 ? 8.828 5.449 19.703 1 86.31 491 VAL A O 1
ATOM 3920 N N . HIS A 1 492 ? 6.828 6.406 19.641 1 80.56 492 HIS A N 1
ATOM 3921 C CA . HIS A 1 492 ? 6.664 6.469 18.203 1 80.56 492 HIS A CA 1
ATOM 3922 C C . HIS A 1 492 ? 6.141 7.832 17.75 1 80.56 492 HIS A C 1
ATOM 3924 O O . HIS A 1 492 ? 5.879 8.695 18.594 1 80.56 492 HIS A O 1
ATOM 3930 N N . GLN A 1 493 ? 6.059 8.086 16.5 1 72.69 493 GLN A N 1
ATOM 3931 C CA . GLN A 1 493 ? 5.723 9.391 15.961 1 72.69 493 GLN A CA 1
ATOM 3932 C C . GLN A 1 493 ? 4.406 9.906 16.531 1 72.69 493 GLN A C 1
ATOM 3934 O O . GLN A 1 493 ? 4.254 11.109 16.766 1 72.69 493 GLN A O 1
ATOM 3939 N N . ASN A 1 494 ? 3.521 9.047 16.875 1 64.38 494 ASN A N 1
ATOM 3940 C CA . ASN A 1 494 ? 2.209 9.516 17.297 1 64.38 494 ASN A CA 1
ATOM 3941 C C . ASN A 1 494 ? 2.006 9.312 18.797 1 64.38 494 ASN A C 1
ATOM 3943 O O . ASN A 1 494 ? 0.9 9.5 19.312 1 64.38 494 ASN A O 1
ATOM 3947 N N . SER A 1 495 ? 3.027 9.125 19.516 1 71 495 SER A N 1
ATOM 3948 C CA . SER A 1 495 ? 2.932 8.797 20.938 1 71 495 SER A CA 1
ATOM 3949 C C . SER A 1 495 ? 2.902 10.055 21.797 1 71 495 SER A C 1
ATOM 3951 O O . SER A 1 495 ? 2.471 10.016 22.953 1 71 495 SER A O 1
ATOM 3953 N N . LEU A 1 496 ? 3.438 11.164 21.219 1 79.94 496 LEU A N 1
ATOM 3954 C CA . LEU A 1 496 ? 3.625 12.383 22 1 79.94 496 LEU A CA 1
ATOM 3955 C C . LEU A 1 496 ? 2.908 13.562 21.359 1 79.94 496 LEU A C 1
ATOM 3957 O O . LEU A 1 496 ? 2.59 13.523 20.172 1 79.94 496 LEU A O 1
ATOM 3961 N N . SER A 1 497 ? 2.613 14.477 22.203 1 73.94 497 SER A N 1
ATOM 3962 C CA . SER A 1 497 ? 2.033 15.711 21.688 1 73.94 497 SER A CA 1
ATOM 3963 C C . SER A 1 497 ? 3.055 16.5 20.859 1 73.94 497 SER A C 1
ATOM 3965 O O . SER A 1 497 ? 4.254 16.234 20.938 1 73.94 497 SER A O 1
ATOM 3967 N N . GLY A 1 498 ? 2.561 17.375 19.984 1 78.38 498 GLY A N 1
ATOM 3968 C CA . GLY A 1 498 ? 3.449 18.188 19.188 1 78.38 498 GLY A CA 1
ATOM 3969 C C . GLY A 1 498 ? 4.488 18.938 20.016 1 78.38 498 GLY A C 1
ATOM 3970 O O . GLY A 1 498 ? 5.664 18.969 19.641 1 78.38 498 GLY A O 1
ATOM 3971 N N . GLY A 1 499 ? 4.039 19.484 21.141 1 81.81 499 GLY A N 1
ATOM 3972 C CA . GLY A 1 499 ? 4.949 20.203 22.031 1 81.81 499 GLY A CA 1
ATOM 3973 C C . GLY A 1 499 ? 5.988 19.297 22.672 1 81.81 499 GLY A C 1
ATOM 3974 O O . GLY A 1 499 ? 7.148 19.688 22.812 1 81.81 499 GLY A O 1
ATOM 3975 N N . GLN A 1 500 ? 5.547 18.125 23.078 1 84.69 500 GLN A N 1
ATOM 3976 C CA . GLN A 1 500 ? 6.465 17.156 23.672 1 84.69 500 GLN A CA 1
ATOM 3977 C C . GLN A 1 500 ? 7.512 16.719 22.656 1 84.69 500 GLN A C 1
ATOM 3979 O O . GLN A 1 500 ? 8.695 16.625 22.984 1 84.69 500 GLN A O 1
ATOM 3984 N N . LYS A 1 501 ? 7.105 16.516 21.469 1 90 501 LYS A N 1
ATOM 3985 C CA . LYS A 1 501 ? 8.023 16.094 20.406 1 90 501 LYS A CA 1
ATOM 3986 C C . LYS A 1 501 ? 9.07 17.156 20.141 1 90 501 LYS A C 1
ATOM 3988 O O . LYS A 1 501 ? 10.25 16.859 19.969 1 90 501 LYS A O 1
ATOM 3993 N N . GLN A 1 502 ? 8.57 18.359 20.094 1 89.88 502 GLN A N 1
ATOM 3994 C CA . GLN A 1 502 ? 9.484 19.453 19.812 1 89.88 502 GLN A CA 1
ATOM 3995 C C . GLN A 1 502 ? 10.531 19.594 20.906 1 89.88 502 GLN A C 1
ATOM 3997 O O . GLN A 1 502 ? 11.711 19.844 20.625 1 89.88 502 GLN A O 1
ATOM 4002 N N . ARG A 1 503 ? 10.109 19.484 22.141 1 90.88 503 ARG A N 1
ATOM 4003 C CA . ARG A 1 503 ? 11.039 19.578 23.266 1 90.88 503 ARG A CA 1
ATOM 4004 C C . ARG A 1 503 ? 12.055 18.438 23.234 1 90.88 503 ARG A C 1
ATOM 4006 O O . ARG A 1 503 ? 13.219 18.641 23.578 1 90.88 503 ARG A O 1
ATOM 4013 N N . LEU A 1 504 ? 11.633 17.328 22.812 1 92.62 504 LEU A N 1
ATOM 4014 C CA . LEU A 1 504 ? 12.555 16.219 22.672 1 92.62 504 LEU A CA 1
ATOM 4015 C C . LEU A 1 504 ? 13.539 16.469 21.531 1 92.62 504 LEU A C 1
ATOM 4017 O O . LEU A 1 504 ? 14.703 16.062 21.609 1 92.62 504 LEU A O 1
ATOM 4021 N N . CYS A 1 505 ? 13.055 17.047 20.453 1 92.62 505 CYS A N 1
ATOM 4022 C CA . CYS A 1 505 ? 13.938 17.391 19.344 1 92.62 505 CYS A CA 1
ATOM 4023 C C . CYS A 1 505 ? 14.992 18.406 19.797 1 92.62 505 CYS A C 1
ATOM 4025 O O . CYS A 1 505 ? 16.141 18.328 19.359 1 92.62 505 CYS A O 1
ATOM 4027 N N . ILE A 1 506 ? 14.531 19.297 20.625 1 92.38 506 ILE A N 1
ATOM 4028 C CA . ILE A 1 506 ? 15.477 20.266 21.156 1 92.38 506 ILE A CA 1
ATOM 4029 C C . ILE A 1 506 ? 16.5 19.562 22.047 1 92.38 506 ILE A C 1
ATOM 4031 O O . ILE A 1 506 ? 17.688 19.859 21.984 1 92.38 506 ILE A O 1
ATOM 4035 N N . ALA A 1 507 ? 16 18.641 22.859 1 94.06 507 ALA A N 1
ATOM 4036 C CA . ALA A 1 507 ? 16.922 17.875 23.703 1 94.06 507 ALA A CA 1
ATOM 4037 C C . ALA A 1 507 ? 17.969 17.141 22.859 1 94.06 507 ALA A C 1
ATOM 4039 O O . ALA A 1 507 ? 19.125 17.062 23.25 1 94.06 507 ALA A O 1
ATOM 4040 N N . ARG A 1 508 ? 17.547 16.656 21.797 1 93.88 508 ARG A N 1
ATOM 4041 C CA . ARG A 1 508 ? 18.453 15.992 20.875 1 93.88 508 ARG A CA 1
ATOM 4042 C C . ARG A 1 508 ? 19.531 16.953 20.359 1 93.88 508 ARG A C 1
ATOM 4044 O O . ARG A 1 508 ? 20.688 16.578 20.25 1 93.88 508 ARG A O 1
ATOM 4051 N N . ALA A 1 509 ? 19.094 18.094 20.016 1 92.12 509 ALA A N 1
ATOM 4052 C CA . ALA A 1 509 ? 20.016 19.109 19.531 1 92.12 509 ALA A CA 1
ATOM 4053 C C . ALA A 1 509 ? 21 19.516 20.625 1 92.12 509 ALA A C 1
ATOM 4055 O O . ALA A 1 509 ? 22.188 19.703 20.375 1 92.12 509 ALA A O 1
ATOM 4056 N N . VAL A 1 510 ? 20.484 19.672 21.844 1 93.31 510 VAL A N 1
ATOM 4057 C CA . VAL A 1 510 ? 21.312 20.031 23 1 93.31 510 VAL A CA 1
ATOM 4058 C C . VAL A 1 510 ? 22.359 18.953 23.234 1 93.31 510 VAL A C 1
ATOM 4060 O O . VAL A 1 510 ? 23.516 19.266 23.547 1 93.31 510 VAL A O 1
ATOM 4063 N N . MET A 1 511 ? 21.938 17.766 23.094 1 93.5 511 MET A N 1
ATOM 4064 C CA . MET A 1 511 ? 22.812 16.625 23.312 1 93.5 511 MET A CA 1
ATOM 4065 C C . MET A 1 511 ? 24 16.656 22.359 1 93.5 511 MET A C 1
ATOM 4067 O O . MET A 1 511 ? 25.125 16.281 22.734 1 93.5 511 MET A O 1
ATOM 4071 N N . LYS A 1 512 ? 23.781 17.031 21.219 1 90.75 512 LYS A N 1
ATOM 4072 C CA . LYS A 1 512 ? 24.844 17.109 20.219 1 90.75 512 LYS A CA 1
ATOM 4073 C C . LYS A 1 512 ? 25.844 18.188 20.562 1 90.75 512 LYS A C 1
ATOM 4075 O O . LYS A 1 512 ? 27.031 18.078 20.25 1 90.75 512 LYS A O 1
ATOM 4080 N N . ASP A 1 513 ? 25.375 19.297 21.219 1 89.38 513 ASP A N 1
ATOM 4081 C CA . ASP A 1 513 ? 26.188 20.406 21.719 1 89.38 513 ASP A CA 1
ATOM 4082 C C . ASP A 1 513 ? 27.109 20.953 20.641 1 89.38 513 ASP A C 1
ATOM 4084 O O . ASP A 1 513 ? 28.312 21.047 20.828 1 89.38 513 ASP A O 1
ATOM 4088 N N . ALA A 1 514 ? 26.594 21.312 19.484 1 94.06 514 ALA A N 1
ATOM 4089 C CA . ALA A 1 514 ? 27.344 21.859 18.359 1 94.06 514 ALA A CA 1
ATOM 4090 C C . ALA A 1 514 ? 27.453 23.391 18.453 1 94.06 514 ALA A C 1
ATOM 4092 O O . ALA A 1 514 ? 26.594 24.031 19.047 1 94.06 514 ALA A O 1
ATOM 4093 N N . PRO A 1 515 ? 28.469 23.938 17.891 1 96.06 515 PRO A N 1
ATOM 4094 C CA . PRO A 1 515 ? 28.672 25.391 17.969 1 96.06 515 PRO A CA 1
ATOM 4095 C C . PRO A 1 515 ? 27.672 26.172 17.125 1 96.06 515 PRO A C 1
ATOM 4097 O O . PRO A 1 515 ? 27.406 27.344 17.391 1 96.06 515 PRO A O 1
ATOM 4100 N N . ILE A 1 516 ? 27.141 25.547 16.156 1 96.94 516 ILE A N 1
ATOM 4101 C CA . ILE A 1 516 ? 26.156 26.172 15.289 1 96.94 516 ILE A CA 1
ATOM 4102 C C . ILE A 1 516 ? 24.781 25.547 15.531 1 96.94 516 ILE A C 1
ATOM 4104 O O . ILE A 1 516 ? 24.641 24.328 15.523 1 96.94 516 ILE A O 1
ATOM 4108 N N . LEU A 1 517 ? 23.812 26.375 15.797 1 95.62 517 LEU A N 1
ATOM 4109 C CA . LEU A 1 517 ? 22.453 25.922 16.047 1 95.62 517 LEU A CA 1
ATOM 4110 C C . LEU A 1 517 ? 21.5 26.5 15.016 1 95.62 517 LEU A C 1
ATOM 4112 O O . LEU A 1 517 ? 21.422 27.719 14.852 1 95.62 517 LEU A O 1
ATOM 4116 N N . LEU A 1 518 ? 20.828 25.656 14.281 1 95.88 518 LEU A N 1
ATOM 4117 C CA . LEU A 1 518 ? 19.844 26.047 13.281 1 95.88 518 LEU A CA 1
ATOM 4118 C C . LEU A 1 518 ? 18.438 25.688 13.734 1 95.88 518 LEU A C 1
ATOM 4120 O O . LEU A 1 518 ? 18.156 24.516 14.016 1 95.88 518 LEU A O 1
ATOM 4124 N N . LEU A 1 519 ? 17.547 26.656 13.805 1 92.94 519 LEU A N 1
ATOM 4125 C CA . LEU A 1 519 ? 16.172 26.453 14.234 1 92.94 519 LEU A CA 1
ATOM 4126 C C . LEU A 1 519 ? 15.195 26.797 13.109 1 92.94 519 LEU A C 1
ATOM 4128 O O . LEU A 1 519 ? 15.125 27.953 12.688 1 92.94 519 LEU A O 1
ATOM 4132 N N . ASP A 1 520 ? 14.438 25.828 12.641 1 89.94 520 ASP A N 1
ATOM 4133 C CA . ASP A 1 520 ? 13.461 26.031 11.578 1 89.94 520 ASP A CA 1
ATOM 4134 C C . ASP A 1 520 ? 12.039 26.062 12.133 1 89.94 520 ASP A C 1
ATOM 4136 O O . ASP A 1 520 ? 11.398 25.016 12.258 1 89.94 520 ASP A O 1
ATOM 4140 N N . GLU A 1 521 ? 11.461 27.188 12.297 1 80.19 521 GLU A N 1
ATOM 4141 C CA . GLU A 1 521 ? 10.109 27.406 12.797 1 80.19 521 GLU A CA 1
ATOM 4142 C C . GLU A 1 521 ? 9.789 26.438 13.938 1 80.19 521 GLU A C 1
ATOM 4144 O O . GLU A 1 521 ? 8.758 25.766 13.922 1 80.19 521 GLU A O 1
ATOM 4149 N N . ALA A 1 522 ? 10.492 26.438 14.938 1 73.44 522 ALA A N 1
ATOM 4150 C CA . ALA A 1 522 ? 10.469 25.438 16 1 73.44 522 ALA A CA 1
ATOM 4151 C C . ALA A 1 522 ? 9.227 25.594 16.875 1 73.44 522 ALA A C 1
ATOM 4153 O O . ALA A 1 522 ? 8.867 24.672 17.625 1 73.44 522 ALA A O 1
ATOM 4154 N N . THR A 1 523 ? 8.539 26.656 16.719 1 69 523 THR A N 1
ATOM 4155 C CA . THR A 1 523 ? 7.395 26.891 17.594 1 69 523 THR A CA 1
ATOM 4156 C C . THR A 1 523 ? 6.102 26.938 16.797 1 69 523 THR A C 1
ATOM 4158 O O . THR A 1 523 ? 5.055 27.328 17.312 1 69 523 THR A O 1
ATOM 4161 N N . ALA A 1 524 ? 6.309 26.469 15.57 1 65.25 524 ALA A N 1
ATOM 4162 C CA . ALA A 1 524 ? 5.117 26.5 14.727 1 65.25 524 ALA A CA 1
ATOM 4163 C C . ALA A 1 524 ? 4.086 25.469 15.18 1 65.25 524 ALA A C 1
ATOM 4165 O O . ALA A 1 524 ? 4.449 24.406 15.672 1 65.25 524 ALA A O 1
ATOM 4166 N N . ALA A 1 525 ? 2.834 25.781 15.188 1 60.97 525 ALA A N 1
ATOM 4167 C CA . ALA A 1 525 ? 1.697 24.891 15.398 1 60.97 525 ALA A CA 1
ATOM 4168 C C . ALA A 1 525 ? 1.614 24.438 16.859 1 60.97 525 ALA A C 1
ATOM 4170 O O . ALA A 1 525 ? 1.061 23.375 17.156 1 60.97 525 ALA A O 1
ATOM 4171 N N . LEU A 1 526 ? 2.354 25.172 17.734 1 68.88 526 LEU A N 1
ATOM 4172 C CA . LEU A 1 526 ? 2.309 24.828 19.156 1 68.88 526 LEU A CA 1
ATOM 4173 C C . LEU A 1 526 ? 1.303 25.703 19.891 1 68.88 526 LEU A C 1
ATOM 4175 O O . LEU A 1 526 ? 1.05 26.844 19.5 1 68.88 526 LEU A O 1
ATOM 4179 N N . ASP A 1 527 ? 0.747 25.156 20.906 1 63.91 527 ASP A N 1
ATOM 4180 C CA . ASP A 1 527 ? -0.064 25.953 21.812 1 63.91 527 ASP A CA 1
ATOM 4181 C C . ASP A 1 527 ? 0.806 26.922 22.625 1 63.91 527 ASP A C 1
ATOM 4183 O O . ASP A 1 527 ? 2.027 26.766 22.672 1 63.91 527 ASP A O 1
ATOM 4187 N N . ALA A 1 528 ? 0.168 27.891 23.234 1 65.56 528 ALA A N 1
ATOM 4188 C CA . ALA A 1 528 ? 0.864 29 23.906 1 65.56 528 ALA A CA 1
ATOM 4189 C C . ALA A 1 528 ? 1.777 28.469 25.016 1 65.56 528 ALA A C 1
ATOM 4191 O O . ALA A 1 528 ? 2.906 28.938 25.172 1 65.56 528 ALA A O 1
ATOM 4192 N N . GLU A 1 529 ? 1.283 27.531 25.719 1 69.62 529 GLU A N 1
ATOM 4193 C CA . GLU A 1 529 ? 2.094 27 26.812 1 69.62 529 GLU A CA 1
ATOM 4194 C C . GLU A 1 529 ? 3.312 26.25 26.281 1 69.62 529 GLU A C 1
ATOM 4196 O O . GLU A 1 529 ? 4.43 26.453 26.75 1 69.62 529 GLU A O 1
ATOM 4201 N N . SER A 1 530 ? 3.092 25.422 25.422 1 76.12 530 SER A N 1
ATOM 4202 C CA . SER A 1 530 ? 4.18 24.672 24.797 1 76.12 530 SER A CA 1
ATOM 4203 C C . SER A 1 530 ? 5.176 25.609 24.125 1 76.12 530 SER A C 1
ATOM 4205 O O . SER A 1 530 ? 6.387 25.359 24.156 1 76.12 530 SER A O 1
ATOM 4207 N N . GLU A 1 531 ? 4.598 26.609 23.547 1 78.31 531 GLU A N 1
ATOM 4208 C CA . GLU A 1 531 ? 5.453 27.594 22.891 1 78.31 531 GLU A CA 1
ATOM 4209 C C . GLU A 1 531 ? 6.398 28.25 23.891 1 78.31 531 GLU A C 1
ATOM 4211 O O . GLU A 1 531 ? 7.586 28.438 23.594 1 78.31 531 GLU A O 1
ATOM 4216 N N . ARG A 1 532 ? 5.848 28.609 24.969 1 78.75 532 ARG A N 1
ATOM 4217 C CA . ARG A 1 532 ? 6.656 29.25 26 1 78.75 532 ARG A CA 1
ATOM 4218 C C . ARG A 1 532 ? 7.777 28.328 26.453 1 78.75 532 ARG A C 1
ATOM 4220 O O . ARG A 1 532 ? 8.93 28.75 26.578 1 78.75 532 ARG A O 1
ATOM 4227 N N . LEU A 1 533 ? 7.461 27.109 26.719 1 82.12 533 LEU A N 1
ATOM 4228 C CA . LEU A 1 533 ? 8.445 26.141 27.172 1 82.12 533 LEU A CA 1
ATOM 4229 C C . LEU A 1 533 ? 9.547 25.938 26.141 1 82.12 533 LEU A C 1
ATOM 4231 O O . LEU A 1 533 ? 10.727 25.844 26.5 1 82.12 533 LEU A O 1
ATOM 4235 N N . VAL A 1 534 ? 9.188 25.906 24.969 1 84.69 534 VAL A N 1
ATOM 4236 C CA . VAL A 1 534 ? 10.141 25.703 23.875 1 84.69 534 VAL A CA 1
ATOM 4237 C C . VAL A 1 534 ? 11.023 26.938 23.734 1 84.69 534 VAL A C 1
ATOM 4239 O O . VAL A 1 534 ? 12.234 26.828 23.531 1 84.69 534 VAL A O 1
ATOM 4242 N N . GLN A 1 535 ? 10.391 28.062 23.844 1 84.19 535 GLN A N 1
ATOM 4243 C CA . GLN A 1 535 ? 11.141 29.312 23.75 1 84.19 535 GLN A CA 1
ATOM 4244 C C . GLN A 1 535 ? 12.172 29.438 24.875 1 84.19 535 GLN A C 1
ATOM 4246 O O . GLN A 1 535 ? 13.297 29.875 24.656 1 84.19 535 GLN A O 1
ATOM 4251 N N . ASP A 1 536 ? 11.727 29.078 26 1 86.06 536 ASP A N 1
ATOM 4252 C CA . ASP A 1 536 ? 12.633 29.094 27.156 1 86.06 536 ASP A CA 1
ATOM 4253 C C . ASP A 1 536 ? 13.812 28.156 26.938 1 86.06 536 ASP A C 1
ATOM 4255 O O . ASP A 1 536 ? 14.953 28.484 27.266 1 86.06 536 ASP A O 1
ATOM 4259 N N . ALA A 1 537 ? 13.5 27.031 26.469 1 86.62 537 ALA A N 1
ATOM 4260 C CA . ALA A 1 537 ? 14.531 26.047 26.188 1 86.62 537 ALA A CA 1
ATOM 4261 C C . ALA A 1 537 ? 15.539 26.562 25.172 1 86.62 537 ALA A C 1
ATOM 4263 O O . ALA A 1 537 ? 16.75 26.422 25.344 1 86.62 537 ALA A O 1
ATOM 4264 N N . ILE A 1 538 ? 15.047 27.141 24.156 1 87.31 538 ILE A N 1
ATOM 4265 C CA . ILE A 1 538 ? 15.891 27.688 23.109 1 87.31 538 ILE A CA 1
ATOM 4266 C C . ILE A 1 538 ? 16.734 28.844 23.672 1 87.31 538 ILE A C 1
ATOM 4268 O O . ILE A 1 538 ? 17.906 28.969 23.344 1 87.31 538 ILE A O 1
ATOM 4272 N N . GLY A 1 539 ? 16.078 29.672 24.453 1 86.5 539 GLY A N 1
ATOM 4273 C CA . GLY A 1 539 ? 16.781 30.797 25.062 1 86.5 539 GLY A CA 1
ATOM 4274 C C . GLY A 1 539 ? 17.969 30.391 25.891 1 86.5 539 GLY A C 1
ATOM 4275 O O . GLY A 1 539 ? 19.031 31.016 25.828 1 86.5 539 GLY A O 1
ATOM 4276 N N . SER A 1 540 ? 17.797 29.359 26.625 1 85.88 540 SER A N 1
ATOM 4277 C CA . SER A 1 540 ? 18.859 28.859 27.484 1 85.88 540 SER A CA 1
ATOM 4278 C C . SER A 1 540 ? 19.969 28.188 26.656 1 85.88 540 SER A C 1
ATOM 4280 O O . SER A 1 540 ? 21.141 28.297 26.984 1 85.88 540 SER A O 1
ATOM 4282 N N . TYR A 1 541 ? 19.609 27.531 25.609 1 87.81 541 TYR A N 1
ATOM 4283 C CA . TYR A 1 541 ? 20.531 26.719 24.844 1 87.81 541 TYR A CA 1
ATOM 4284 C C . TYR A 1 541 ? 21.328 27.562 23.859 1 87.81 541 TYR A C 1
ATOM 4286 O O . TYR A 1 541 ? 22.453 27.234 23.5 1 87.81 541 TYR A O 1
ATOM 4294 N N . ARG A 1 542 ? 20.828 28.625 23.484 1 88.94 542 ARG A N 1
ATOM 4295 C CA . ARG A 1 542 ? 21.438 29.406 22.406 1 88.94 542 ARG A CA 1
ATOM 4296 C C . ARG A 1 542 ? 22.656 30.172 22.891 1 88.94 542 ARG A C 1
ATOM 4298 O O . ARG A 1 542 ? 23.484 30.609 22.094 1 88.94 542 ARG A O 1
ATOM 4305 N N . VAL A 1 543 ? 22.781 30.312 24.172 1 88.06 543 VAL A N 1
ATOM 4306 C CA . VAL A 1 543 ? 23.859 31.141 24.734 1 88.06 543 VAL A CA 1
ATOM 4307 C C . VAL A 1 543 ? 25.219 30.547 24.359 1 88.06 543 VAL A C 1
ATOM 4309 O O . VAL A 1 543 ? 25.453 29.359 24.562 1 88.06 543 VAL A O 1
ATOM 4312 N N . GLY A 1 544 ? 26.047 31.344 23.797 1 90.38 544 GLY A N 1
ATOM 4313 C CA . GLY A 1 544 ? 27.391 30.938 23.453 1 90.38 544 GLY A CA 1
ATOM 4314 C C . GLY A 1 544 ? 27.484 30.203 22.125 1 90.38 544 GLY A C 1
ATOM 4315 O O . GLY A 1 544 ? 28.5 29.578 21.812 1 90.38 544 GLY A O 1
ATOM 4316 N N . LYS A 1 545 ? 26.469 30.219 21.391 1 95.06 545 LYS A N 1
ATOM 4317 C CA . LYS A 1 545 ? 26.453 29.516 20.109 1 95.06 545 LYS A CA 1
ATOM 4318 C C . LYS A 1 545 ? 26.047 30.469 18.969 1 95.06 545 LYS A C 1
ATOM 4320 O O . LYS A 1 545 ? 25.516 31.547 19.219 1 95.06 545 LYS A O 1
ATOM 4325 N N . THR A 1 546 ? 26.453 30.141 17.766 1 96.81 546 THR A N 1
ATOM 4326 C CA . THR A 1 546 ? 25.953 30.812 16.578 1 96.81 546 THR A CA 1
ATOM 4327 C C . THR A 1 546 ? 24.594 30.281 16.172 1 96.81 546 THR A C 1
ATOM 4329 O O . THR A 1 546 ? 24.469 29.094 15.82 1 96.81 546 THR A O 1
ATOM 4332 N N . VAL A 1 547 ? 23.609 31.125 16.25 1 95.81 547 VAL A N 1
ATOM 4333 C CA . VAL A 1 547 ? 22.25 30.625 16.094 1 95.81 547 VAL A CA 1
ATOM 4334 C C . VAL A 1 547 ? 21.562 31.328 14.922 1 95.81 547 VAL A C 1
ATOM 4336 O O . VAL A 1 547 ? 21.672 32.531 14.773 1 95.81 547 VAL A O 1
ATOM 4339 N N . ILE A 1 548 ? 20.984 30.562 14.047 1 96 548 ILE A N 1
ATOM 4340 C CA . ILE A 1 548 ? 20.078 31.078 13.023 1 96 548 ILE A CA 1
ATOM 4341 C C . ILE A 1 548 ? 18.656 30.578 13.281 1 96 548 ILE A C 1
ATOM 4343 O O . ILE A 1 548 ? 18.422 29.375 13.328 1 96 548 ILE A O 1
ATOM 4347 N N . ILE A 1 549 ? 17.766 31.484 13.438 1 93.38 549 ILE A N 1
ATOM 4348 C CA . ILE A 1 549 ? 16.375 31.141 13.734 1 93.38 549 ILE A CA 1
ATOM 4349 C C . ILE A 1 549 ? 15.477 31.609 12.594 1 93.38 549 ILE A C 1
ATOM 4351 O O . ILE A 1 549 ? 15.469 32.812 12.242 1 93.38 549 ILE A O 1
ATOM 4355 N N . VAL A 1 550 ? 14.836 30.656 12.008 1 91.12 550 VAL A N 1
ATOM 4356 C CA . VAL A 1 550 ? 13.773 30.984 11.062 1 91.12 550 VAL A CA 1
ATOM 4357 C C . VAL A 1 550 ? 12.43 30.984 11.789 1 91.12 550 VAL A C 1
ATOM 4359 O O . VAL A 1 550 ? 12.039 29.984 12.391 1 91.12 550 VAL A O 1
ATOM 4362 N N . ALA A 1 551 ? 11.758 32.156 11.867 1 79.31 551 ALA A N 1
ATOM 4363 C CA . ALA A 1 551 ? 10.523 32.219 12.641 1 79.31 551 ALA A CA 1
ATOM 4364 C C . ALA A 1 551 ? 9.469 33.031 11.922 1 79.31 551 ALA A C 1
ATOM 4366 O O . ALA A 1 551 ? 9.797 33.875 11.07 1 79.31 551 ALA A O 1
ATOM 4367 N N . HIS A 1 552 ? 8.328 32.719 12.242 1 65.75 552 HIS A N 1
ATOM 4368 C CA . HIS A 1 552 ? 7.184 33.531 11.812 1 65.75 552 HIS A CA 1
ATOM 4369 C C . HIS A 1 552 ? 6.621 34.344 12.961 1 65.75 552 HIS A C 1
ATOM 4371 O O . HIS A 1 552 ? 5.934 35.344 12.734 1 65.75 552 HIS A O 1
ATOM 4377 N N . ARG A 1 553 ? 7.008 33.969 14.086 1 66.75 553 ARG A N 1
ATOM 4378 C CA . ARG A 1 553 ? 6.426 34.625 15.266 1 66.75 553 ARG A CA 1
ATOM 4379 C C . ARG A 1 553 ? 7.375 35.656 15.844 1 66.75 553 ARG A C 1
ATOM 4381 O O . ARG A 1 553 ? 8.578 35.406 15.961 1 66.75 553 ARG A O 1
ATOM 4388 N N . LEU A 1 554 ? 6.801 36.719 16.266 1 70.38 554 LEU A N 1
ATOM 4389 C CA . LEU A 1 554 ? 7.551 37.875 16.75 1 70.38 554 LEU A CA 1
ATOM 4390 C C . LEU A 1 554 ? 8.258 37.531 18.062 1 70.38 554 LEU A C 1
ATOM 4392 O O . LEU A 1 554 ? 9.359 38.031 18.312 1 70.38 554 LEU A O 1
ATOM 4396 N N . SER A 1 555 ? 7.684 36.75 18.875 1 69 555 SER A N 1
ATOM 4397 C CA . SER A 1 555 ? 8.234 36.469 20.203 1 69 555 SER A CA 1
ATOM 4398 C C . SER A 1 555 ? 9.594 35.781 20.109 1 69 555 SER A C 1
ATOM 4400 O O . SER A 1 555 ? 10.438 35.938 20.984 1 69 555 SER A O 1
ATOM 4402 N N . THR A 1 556 ? 9.836 35.156 19.047 1 73.25 556 THR A N 1
ATOM 4403 C CA . THR A 1 556 ? 11.078 34.406 18.875 1 73.25 556 THR A CA 1
ATOM 4404 C C . THR A 1 556 ? 12.148 35.281 18.219 1 73.25 556 THR A C 1
ATOM 4406 O O . THR A 1 556 ? 13.344 35.031 18.375 1 73.25 556 THR A O 1
ATOM 4409 N N . VAL A 1 557 ? 11.695 36.312 17.578 1 81.75 557 VAL A N 1
ATOM 4410 C CA . VAL A 1 557 ? 12.602 37.094 16.75 1 81.75 557 VAL A CA 1
ATOM 4411 C C . VAL A 1 557 ? 13.07 38.344 17.531 1 81.75 557 VAL A C 1
ATOM 4413 O O . VAL A 1 557 ? 14.133 38.875 17.25 1 81.75 557 VAL A O 1
ATOM 4416 N N . LYS A 1 558 ? 12.352 38.719 18.562 1 81.5 558 LYS A N 1
ATOM 4417 C CA . LYS A 1 558 ? 12.578 39.969 19.25 1 81.5 558 LYS A CA 1
ATOM 4418 C C . LYS A 1 558 ? 13.945 40 19.938 1 81.5 558 LYS A C 1
ATOM 4420 O O . LYS A 1 558 ? 14.578 41.062 20.047 1 81.5 558 LYS A O 1
ATOM 4425 N N . TYR A 1 559 ? 14.469 38.875 20.297 1 81.44 559 TYR A N 1
ATOM 4426 C CA . TYR A 1 559 ? 15.688 38.812 21.109 1 81.44 559 TYR A CA 1
ATOM 4427 C C . TYR A 1 559 ? 16.922 38.625 20.219 1 81.44 559 TYR A C 1
ATOM 4429 O O . TYR A 1 559 ? 18.047 38.594 20.719 1 81.44 559 TYR A O 1
ATOM 4437 N N . ALA A 1 560 ? 16.75 38.562 18.922 1 91.19 560 ALA A N 1
ATOM 4438 C CA . ALA A 1 560 ? 17.891 38.344 18.016 1 91.19 560 ALA A CA 1
ATOM 4439 C C . ALA A 1 560 ? 18.703 39.625 17.891 1 91.19 560 ALA A C 1
ATOM 4441 O O . ALA A 1 560 ? 18.156 40.75 17.906 1 91.19 560 ALA A O 1
ATOM 4442 N N . GLU A 1 561 ? 19.969 39.469 17.797 1 92.31 561 GLU A N 1
ATOM 4443 C CA . GLU A 1 561 ? 20.859 40.625 17.609 1 92.31 561 GLU A CA 1
ATOM 4444 C C . GLU A 1 561 ? 20.672 41.25 16.234 1 92.31 561 GLU A C 1
ATOM 4446 O O . GLU A 1 561 ? 20.828 42.469 16.078 1 92.31 561 GLU A O 1
ATOM 4451 N N . LYS A 1 562 ? 20.422 40.406 15.328 1 94.62 562 LYS A N 1
ATOM 4452 C CA . LYS A 1 562 ? 20.172 40.844 13.961 1 94.62 562 LYS A CA 1
ATOM 4453 C C . LYS A 1 562 ? 18.984 40.094 13.344 1 94.62 562 LYS A C 1
ATOM 4455 O O . LYS A 1 562 ? 18.844 38.906 13.555 1 94.62 562 LYS A O 1
ATOM 4460 N N . ILE A 1 563 ? 18.156 40.906 12.719 1 95.12 563 ILE A N 1
ATOM 4461 C CA . ILE A 1 563 ? 17 40.344 12.039 1 95.12 563 ILE A CA 1
ATOM 4462 C C . ILE A 1 563 ? 17.109 40.594 10.539 1 95.12 563 ILE A C 1
ATOM 4464 O O . ILE A 1 563 ? 17.375 41.719 10.117 1 95.12 563 ILE A O 1
ATOM 4468 N N . LEU A 1 564 ? 16.969 39.562 9.773 1 95.12 564 LEU A N 1
ATOM 4469 C CA . LEU A 1 564 ? 16.969 39.656 8.32 1 95.12 564 LEU A CA 1
ATOM 4470 C C . LEU A 1 564 ? 15.57 39.438 7.758 1 95.12 564 LEU A C 1
ATOM 4472 O O . LEU A 1 564 ? 14.961 38.375 7.992 1 95.12 564 LEU A O 1
ATOM 4476 N N . VAL A 1 565 ? 15.086 40.406 7.066 1 94.06 565 VAL A N 1
ATOM 4477 C CA . VAL A 1 565 ? 13.789 40.281 6.41 1 94.06 565 VAL A CA 1
ATOM 4478 C C . VAL A 1 565 ? 13.984 39.812 4.965 1 94.06 565 VAL A C 1
ATOM 4480 O O . VAL A 1 565 ? 14.617 40.531 4.172 1 94.06 565 VAL A O 1
ATOM 4483 N N . LEU A 1 566 ? 13.445 38.656 4.715 1 92.69 566 LEU A N 1
ATOM 4484 C CA . LEU A 1 566 ? 13.625 38.031 3.4 1 92.69 566 LEU A CA 1
ATOM 4485 C C . LEU A 1 566 ? 12.367 38.188 2.555 1 92.69 566 LEU A C 1
ATOM 4487 O O . LEU A 1 566 ? 11.25 38 3.049 1 92.69 566 LEU A O 1
ATOM 4491 N N . GLN A 1 567 ? 12.555 38.594 1.352 1 90.56 567 GLN A N 1
ATOM 4492 C CA . GLN A 1 567 ? 11.484 38.688 0.362 1 90.56 567 GLN A CA 1
ATOM 4493 C C . GLN A 1 567 ? 11.961 38.219 -1.004 1 90.56 567 GLN A C 1
ATOM 4495 O O . GLN A 1 567 ? 12.953 38.719 -1.538 1 90.56 567 GLN A O 1
ATOM 4500 N N . GLU A 1 568 ? 11.281 37.25 -1.567 1 88.38 568 GLU A N 1
ATOM 4501 C CA . GLU A 1 568 ? 11.555 36.688 -2.891 1 88.38 568 GLU A CA 1
ATOM 4502 C C . GLU A 1 568 ? 13.023 36.344 -3.049 1 88.38 568 GLU A C 1
ATOM 4504 O O . GLU A 1 568 ? 13.648 36.656 -4.059 1 88.38 568 GLU A O 1
ATOM 4509 N N . GLY A 1 569 ? 13.664 35.875 -2.008 1 90.75 569 GLY A N 1
ATOM 4510 C CA . GLY A 1 569 ? 15.016 35.344 -2.084 1 90.75 569 GLY A CA 1
ATOM 4511 C C . GLY A 1 569 ? 16.078 36.406 -1.816 1 90.75 569 GLY A C 1
ATOM 4512 O O . GLY A 1 569 ? 17.281 36.125 -1.921 1 90.75 569 GLY A O 1
ATOM 4513 N N . HIS A 1 570 ? 15.633 37.656 -1.443 1 92.81 570 HIS A N 1
ATOM 4514 C CA . HIS A 1 570 ? 16.562 38.75 -1.148 1 92.81 570 HIS A CA 1
ATOM 4515 C C . HIS A 1 570 ? 16.344 39.281 0.259 1 92.81 570 HIS A C 1
ATOM 4517 O O . HIS A 1 570 ? 15.242 39.219 0.794 1 92.81 570 HIS A O 1
ATOM 4523 N N . VAL A 1 571 ? 17.422 39.781 0.792 1 94.19 571 VAL A N 1
ATOM 4524 C CA . VAL A 1 571 ? 17.281 40.531 2.049 1 94.19 571 VAL A CA 1
ATOM 4525 C C . VAL A 1 571 ? 16.875 41.969 1.764 1 94.19 571 VAL A C 1
ATOM 4527 O O . VAL A 1 571 ? 17.625 42.719 1.13 1 94.19 571 VAL A O 1
ATOM 4530 N N . ILE A 1 572 ? 15.789 42.375 2.271 1 93.19 572 ILE A N 1
ATOM 4531 C CA . ILE A 1 572 ? 15.273 43.688 1.961 1 93.19 572 ILE A CA 1
ATOM 4532 C C . ILE A 1 572 ? 15.555 44.656 3.129 1 93.19 572 ILE A C 1
ATOM 4534 O O . ILE A 1 572 ? 15.609 45.875 2.949 1 93.19 572 ILE A O 1
ATOM 4538 N N . GLU A 1 573 ? 15.461 44.062 4.316 1 94.25 573 GLU A N 1
ATOM 4539 C CA . GLU A 1 573 ? 15.75 44.812 5.527 1 94.25 573 GLU A CA 1
ATOM 4540 C C . GLU A 1 573 ? 16.609 44.031 6.496 1 94.25 573 GLU A C 1
ATOM 4542 O O . GLU A 1 573 ? 16.531 42.781 6.535 1 94.25 573 GLU A O 1
ATOM 4547 N N . SER A 1 574 ? 17.531 44.719 7.188 1 94.62 574 SER A N 1
ATOM 4548 C CA . SER A 1 574 ? 18.344 44.094 8.227 1 94.62 574 SER A CA 1
ATOM 4549 C C . SER A 1 574 ? 18.562 45.031 9.406 1 94.62 574 SER A C 1
ATOM 4551 O O . SER A 1 574 ? 18.719 46.25 9.227 1 94.62 574 SER A O 1
ATOM 4553 N N . GLY A 1 575 ? 18.469 44.562 10.539 1 93.38 575 GLY A N 1
ATOM 4554 C CA . GLY A 1 575 ? 18.656 45.312 11.758 1 93.38 575 GLY A CA 1
ATOM 4555 C C . GLY A 1 575 ? 18.094 44.625 12.984 1 93.38 575 GLY A C 1
ATOM 4556 O O . GLY A 1 575 ? 17.797 43.438 12.945 1 93.38 575 GLY A O 1
ATOM 4557 N N . ASN A 1 576 ? 18.109 45.219 14.078 1 93.06 576 ASN A N 1
ATOM 4558 C CA . ASN A 1 576 ? 17.484 44.688 15.281 1 93.06 576 ASN A CA 1
ATOM 4559 C C . ASN A 1 576 ? 16 45.062 15.352 1 93.06 576 ASN A C 1
ATOM 4561 O O . ASN A 1 576 ? 15.5 45.781 14.484 1 93.06 576 ASN A O 1
ATOM 4565 N N . HIS A 1 577 ? 15.352 44.594 16.312 1 91.12 577 HIS A N 1
ATOM 4566 C CA . HIS A 1 577 ? 13.906 44.781 16.438 1 91.12 577 HIS A CA 1
ATOM 4567 C C . HIS A 1 577 ? 13.531 46.25 16.516 1 91.12 577 HIS A C 1
ATOM 4569 O O . HIS A 1 577 ? 12.672 46.719 15.773 1 91.12 577 HIS A O 1
ATOM 4575 N N . GLU A 1 578 ? 14.242 46.969 17.312 1 90.44 578 GLU A N 1
ATOM 4576 C CA . GLU A 1 578 ? 13.93 48.375 17.531 1 90.44 578 GLU A CA 1
ATOM 4577 C C . GLU A 1 578 ? 14.219 49.219 16.281 1 90.44 578 GLU A C 1
ATOM 4579 O O . GLU A 1 578 ? 13.414 50.062 15.906 1 90.44 578 GLU A O 1
ATOM 4584 N N . GLU A 1 579 ? 15.297 48.875 15.695 1 93.25 579 GLU A N 1
ATOM 4585 C CA . GLU A 1 579 ? 15.703 49.625 14.492 1 93.25 579 GLU A CA 1
ATOM 4586 C C . GLU A 1 579 ? 14.719 49.375 13.352 1 93.25 579 GLU A C 1
ATOM 4588 O O . GLU A 1 579 ? 14.359 50.312 12.641 1 93.25 579 GLU A O 1
ATOM 4593 N N . LEU A 1 580 ? 14.281 48.156 13.234 1 92.38 580 LEU A N 1
ATOM 4594 C CA . LEU A 1 580 ? 13.422 47.812 12.102 1 92.38 580 LEU A CA 1
ATOM 4595 C C . LEU A 1 580 ? 12 48.312 12.328 1 92.38 580 LEU A C 1
ATOM 4597 O O . LEU A 1 580 ? 11.305 48.688 11.367 1 92.38 580 LEU A O 1
ATOM 4601 N N . MET A 1 581 ? 11.617 48.406 13.555 1 91.06 581 MET A N 1
ATOM 4602 C CA . MET A 1 581 ? 10.305 48.969 13.859 1 91.06 581 MET A CA 1
ATOM 4603 C C . MET A 1 581 ? 10.273 50.469 13.578 1 91.06 581 MET A C 1
ATOM 4605 O O . MET A 1 581 ? 9.273 51 13.094 1 91.06 581 MET A O 1
ATOM 4609 N N . ALA A 1 582 ? 11.359 51.094 13.836 1 91.44 582 ALA A N 1
ATOM 4610 C CA . ALA A 1 582 ? 11.469 52.531 13.641 1 91.44 582 ALA A CA 1
ATOM 4611 C C . ALA A 1 582 ? 11.508 52.875 12.156 1 91.44 582 ALA A C 1
ATOM 4613 O O . ALA A 1 582 ? 11.016 53.938 11.75 1 91.44 582 ALA A O 1
ATOM 4614 N N . LYS A 1 583 ? 12.031 52 11.445 1 91.69 583 LYS A N 1
ATOM 4615 C CA . LYS A 1 583 ? 12.148 52.219 10.008 1 91.69 583 LYS A CA 1
ATOM 4616 C C . LYS A 1 583 ? 10.797 52.125 9.32 1 91.69 583 LYS A C 1
ATOM 4618 O O . LYS A 1 583 ? 10.594 52.688 8.242 1 91.69 583 LYS A O 1
ATOM 4623 N N . GLY A 1 584 ? 9.836 51.406 9.875 1 87.56 584 GLY A N 1
ATOM 4624 C CA . GLY A 1 584 ? 8.484 51.281 9.359 1 87.56 584 GLY A CA 1
ATOM 4625 C C . GLY A 1 584 ? 8.398 50.531 8.047 1 87.56 584 GLY A C 1
ATOM 4626 O O . GLY A 1 584 ? 7.535 50.812 7.215 1 87.56 584 GLY A O 1
ATOM 4627 N N . GLY A 1 585 ? 9.312 49.75 7.84 1 90.25 585 GLY A N 1
ATOM 4628 C CA . GLY A 1 585 ? 9.344 49.031 6.57 1 90.25 585 GLY A CA 1
ATOM 4629 C C . GLY A 1 585 ? 8.609 47.719 6.605 1 90.25 585 GLY A C 1
ATOM 4630 O O . GLY A 1 585 ? 7.531 47.625 7.199 1 90.25 585 GLY A O 1
ATOM 4631 N N . ALA A 1 586 ? 9.148 46.719 5.887 1 87.19 586 ALA A N 1
ATOM 4632 C CA . ALA A 1 586 ? 8.508 45.406 5.719 1 87.19 586 ALA A CA 1
ATOM 4633 C C . ALA A 1 586 ? 8.367 44.688 7.055 1 87.19 586 ALA A C 1
ATOM 4635 O O . ALA A 1 586 ? 7.367 44 7.301 1 87.19 586 ALA A O 1
ATOM 4636 N N . TYR A 1 587 ? 9.297 44.844 7.863 1 89.19 587 TYR A N 1
ATOM 4637 C CA . TYR A 1 587 ? 9.281 44.219 9.18 1 89.19 587 TYR A CA 1
ATOM 4638 C C . TYR A 1 587 ? 8.141 44.781 10.031 1 89.19 587 TYR A C 1
ATOM 4640 O O . TYR A 1 587 ? 7.414 44 10.68 1 89.19 587 TYR A O 1
ATOM 4648 N N . ALA A 1 588 ? 8.086 46.031 10.039 1 87.69 588 ALA A N 1
ATOM 4649 C CA . ALA A 1 588 ? 7.039 46.688 10.812 1 87.69 588 ALA A CA 1
ATOM 4650 C C . ALA A 1 588 ? 5.656 46.25 10.336 1 87.69 588 ALA A C 1
ATOM 4652 O O . ALA A 1 588 ? 4.738 46.094 11.141 1 87.69 588 ALA A O 1
ATOM 4653 N N . GLU A 1 589 ? 5.582 46.125 9.102 1 82.69 589 GLU A N 1
ATOM 4654 C CA . GLU A 1 589 ? 4.316 45.688 8.523 1 82.69 589 GLU A CA 1
ATOM 4655 C C . GLU A 1 589 ? 3.984 44.25 8.961 1 82.69 589 GLU A C 1
ATOM 4657 O O . GLU A 1 589 ? 2.822 43.938 9.219 1 82.69 589 GLU A O 1
ATOM 4662 N N . LEU A 1 590 ? 4.988 43.438 8.93 1 78.12 590 LEU A N 1
ATOM 4663 C CA . LEU A 1 590 ? 4.801 42.062 9.359 1 78.12 590 LEU A CA 1
ATOM 4664 C C . LEU A 1 590 ? 4.34 42 10.812 1 78.12 590 LEU A C 1
ATOM 4666 O O . LEU A 1 590 ? 3.473 41.188 11.156 1 78.12 590 LEU A O 1
ATOM 4670 N N . VAL A 1 591 ? 4.91 42.812 11.633 1 76.19 591 VAL A N 1
ATOM 4671 C CA . VAL A 1 591 ? 4.602 42.844 13.062 1 76.19 591 VAL A CA 1
ATOM 4672 C C . VAL A 1 591 ? 3.184 43.375 13.266 1 76.19 591 VAL A C 1
ATOM 4674 O O . VAL A 1 591 ? 2.434 42.875 14.102 1 76.19 591 VAL A O 1
ATOM 4677 N N . LYS A 1 592 ? 2.832 44.375 12.516 1 71.69 592 LYS A N 1
ATOM 4678 C CA . LYS A 1 592 ? 1.501 44.938 12.625 1 71.69 592 LYS A CA 1
ATOM 4679 C C . LYS A 1 592 ? 0.419 43.938 12.242 1 71.69 592 LYS A C 1
ATOM 4681 O O . LYS A 1 592 ? -0.636 43.906 12.875 1 71.69 592 LYS A O 1
ATOM 4686 N N . ASN A 1 593 ? 0.779 43.281 11.281 1 64.31 593 ASN A N 1
ATOM 4687 C CA . ASN A 1 593 ? -0.188 42.312 10.805 1 64.31 593 ASN A CA 1
ATOM 4688 C C . ASN A 1 593 ? -0.392 41.188 11.812 1 64.31 593 ASN A C 1
ATOM 4690 O O . ASN A 1 593 ? -1.462 40.562 11.859 1 64.31 593 ASN A O 1
ATOM 4694 N N . GLN A 1 594 ? 0.564 40.875 12.555 1 61.03 594 GLN A N 1
ATOM 4695 C CA . GLN A 1 594 ? 0.46 39.812 13.57 1 61.03 594 GLN A CA 1
ATOM 4696 C C . GLN A 1 594 ? -0.291 40.344 14.805 1 61.03 594 GLN A C 1
ATOM 4698 O O . GLN A 1 594 ? -0.933 39.562 15.508 1 61.03 594 GLN A O 1
ATOM 4703 N N . LEU A 1 595 ? -0.146 41.625 15.117 1 51.38 595 LEU A N 1
ATOM 4704 C CA . LEU A 1 595 ? -0.807 42.25 16.281 1 51.38 595 LEU A CA 1
ATOM 4705 C C . LEU A 1 595 ? -2.277 42.5 15.977 1 51.38 595 LEU A C 1
ATOM 4707 O O . LEU A 1 595 ? -3.109 42.5 16.891 1 51.38 595 LEU A O 1
ATOM 4711 N N . GLN A 1 596 ? -2.623 42.656 14.688 1 45.97 596 GLN A N 1
ATOM 4712 C CA . GLN A 1 596 ? -4.023 42.906 14.367 1 45.97 596 GLN A CA 1
ATOM 4713 C C . GLN A 1 596 ? -4.793 41.594 14.219 1 45.97 596 GLN A C 1
ATOM 4715 O O . GLN A 1 596 ? -5.957 41.531 14.602 1 45.97 596 GLN A O 1
ATOM 4720 N N . MET B 1 1 ? 3.049 -24.391 -10.016 1 23.89 1 MET B N 1
ATOM 4721 C CA . MET B 1 1 ? 2.783 -24.109 -8.609 1 23.89 1 MET B CA 1
ATOM 4722 C C . MET B 1 1 ? 3.023 -22.641 -8.289 1 23.89 1 MET B C 1
ATOM 4724 O O . MET B 1 1 ? 4.09 -22.109 -8.586 1 23.89 1 MET B O 1
ATOM 4728 N N . PRO B 1 2 ? 2.061 -21.828 -8.359 1 28.91 2 PRO B N 1
ATOM 4729 C CA . PRO B 1 2 ? 2.289 -20.391 -8.375 1 28.91 2 PRO B CA 1
ATOM 4730 C C . PRO B 1 2 ? 3.238 -19.922 -7.273 1 28.91 2 PRO B C 1
ATOM 4732 O O . PRO B 1 2 ? 3.248 -20.5 -6.18 1 28.91 2 PRO B O 1
ATOM 4735 N N . PRO B 1 3 ? 4.461 -19.484 -7.676 1 31 3 PRO B N 1
ATOM 4736 C CA . PRO B 1 3 ? 5.574 -19.078 -6.82 1 31 3 PRO B CA 1
ATOM 4737 C C . PRO B 1 3 ? 5.109 -18.422 -5.523 1 31 3 PRO B C 1
ATOM 4739 O O . PRO B 1 3 ? 3.982 -17.922 -5.441 1 31 3 PRO B O 1
ATOM 4742 N N . ARG B 1 4 ? 5.957 -18.609 -4.488 1 34.78 4 ARG B N 1
ATOM 4743 C CA . ARG B 1 4 ? 6.012 -18.156 -3.102 1 34.78 4 ARG B CA 1
ATOM 4744 C C . ARG B 1 4 ? 5.715 -16.672 -2.994 1 34.78 4 ARG B C 1
ATOM 4746 O O . ARG B 1 4 ? 6.613 -15.836 -3.143 1 34.78 4 ARG B O 1
ATOM 4753 N N . GLN B 1 5 ? 4.746 -16.203 -3.676 1 33.47 5 GLN B N 1
ATOM 4754 C CA . GLN B 1 5 ? 4.523 -14.766 -3.674 1 33.47 5 GLN B CA 1
ATOM 4755 C C . GLN B 1 5 ? 4.492 -14.211 -2.25 1 33.47 5 GLN B C 1
ATOM 4757 O O . GLN B 1 5 ? 3.729 -14.688 -1.41 1 33.47 5 GLN B O 1
ATOM 4762 N N . LEU B 1 6 ? 5.617 -13.961 -1.825 1 33.69 6 LEU B N 1
ATOM 4763 C CA . LEU B 1 6 ? 5.73 -13.219 -0.572 1 33.69 6 LEU B CA 1
ATOM 4764 C C . LEU B 1 6 ? 4.605 -12.195 -0.444 1 33.69 6 LEU B C 1
ATOM 4766 O O . LEU B 1 6 ? 4.43 -11.352 -1.319 1 33.69 6 LEU B O 1
ATOM 4770 N N . TRP B 1 7 ? 3.523 -12.672 -0.035 1 32.22 7 TRP B N 1
ATOM 4771 C CA . TRP B 1 7 ? 2.322 -11.898 0.259 1 32.22 7 TRP B CA 1
ATOM 4772 C C . TRP B 1 7 ? 2.678 -10.562 0.912 1 32.22 7 TRP B C 1
ATOM 4774 O O . TRP B 1 7 ? 3.627 -10.484 1.694 1 32.22 7 TRP B O 1
ATOM 4784 N N . ARG B 1 8 ? 2.521 -9.625 0.191 1 36.41 8 ARG B N 1
ATOM 4785 C CA . ARG B 1 8 ? 2.664 -8.266 0.712 1 36.41 8 ARG B CA 1
ATOM 4786 C C . ARG B 1 8 ? 1.917 -8.102 2.031 1 36.41 8 ARG B C 1
ATOM 4788 O O . ARG B 1 8 ? 0.69 -8.227 2.074 1 36.41 8 ARG B O 1
ATOM 4795 N N . PRO B 1 9 ? 2.58 -8.484 3.164 1 33.91 9 PRO B N 1
ATOM 4796 C CA . PRO B 1 9 ? 1.863 -8.062 4.371 1 33.91 9 PRO B CA 1
ATOM 4797 C C . PRO B 1 9 ? 1.397 -6.613 4.305 1 33.91 9 PRO B C 1
ATOM 4799 O O . PRO B 1 9 ? 2.217 -5.703 4.137 1 33.91 9 PRO B O 1
ATOM 4802 N N . HIS B 1 10 ? 0.546 -6.27 3.57 1 32.88 10 HIS B N 1
ATOM 4803 C CA . HIS B 1 10 ? 0.179 -4.879 3.793 1 32.88 10 HIS B CA 1
ATOM 4804 C C . HIS B 1 10 ? 0.2 -4.531 5.277 1 32.88 10 HIS B C 1
ATOM 4806 O O . HIS B 1 10 ? 0.199 -5.426 6.125 1 32.88 10 HIS B O 1
ATOM 4812 N N . GLY B 1 11 ? -0.105 -3.201 5.629 1 32.91 11 GLY B N 1
ATOM 4813 C CA . GLY B 1 11 ? -0.065 -2.43 6.859 1 32.91 11 GLY B CA 1
ATOM 4814 C C . GLY B 1 11 ? -0.604 -3.191 8.055 1 32.91 11 GLY B C 1
ATOM 4815 O O . GLY B 1 11 ? -1.532 -3.992 7.926 1 32.91 11 GLY B O 1
ATOM 4816 N N . SER B 1 12 ? 0.312 -3.555 8.969 1 34.66 12 SER B N 1
ATOM 4817 C CA . SER B 1 12 ? 0.199 -3.961 10.367 1 34.66 12 SER B CA 1
ATOM 4818 C C . SER B 1 12 ? -1.021 -3.33 11.031 1 34.66 12 SER B C 1
ATOM 4820 O O . SER B 1 12 ? -0.886 -2.451 11.883 1 34.66 12 SER B O 1
ATOM 4822 N N . ALA B 1 13 ? -1.875 -2.584 10.508 1 34.78 13 ALA B N 1
ATOM 4823 C CA . ALA B 1 13 ? -2.717 -2.109 11.602 1 34.78 13 ALA B CA 1
ATOM 4824 C C . ALA B 1 13 ? -3.1 -3.254 12.539 1 34.78 13 ALA B C 1
ATOM 4826 O O . ALA B 1 13 ? -2.9 -4.426 12.203 1 34.78 13 ALA B O 1
ATOM 4827 N N . ASP B 1 14 ? -4.23 -3.004 13.344 1 36.53 14 ASP B N 1
ATOM 4828 C CA . ASP B 1 14 ? -4.844 -3.68 14.484 1 36.53 14 ASP B CA 1
ATOM 4829 C C . ASP B 1 14 ? -5.223 -5.117 14.133 1 36.53 14 ASP B C 1
ATOM 4831 O O . ASP B 1 14 ? -5.93 -5.355 13.148 1 36.53 14 ASP B O 1
ATOM 4835 N N . GLU B 1 15 ? -4.336 -6.094 14.195 1 40.22 15 GLU B N 1
ATOM 4836 C CA . GLU B 1 15 ? -4.773 -7.469 14.406 1 40.22 15 GLU B CA 1
ATOM 4837 C C . GLU B 1 15 ? -6.168 -7.516 15.023 1 40.22 15 GLU B C 1
ATOM 4839 O O . GLU B 1 15 ? -6.312 -7.438 16.25 1 40.22 15 GLU B O 1
ATOM 4844 N N . ILE B 1 16 ? -7.113 -6.883 14.516 1 42.53 16 ILE B N 1
ATOM 4845 C CA . ILE B 1 16 ? -8.43 -7.203 15.047 1 42.53 16 ILE B CA 1
ATOM 4846 C C . ILE B 1 16 ? -8.633 -8.719 15.047 1 42.53 16 ILE B C 1
ATOM 4848 O O . ILE B 1 16 ? -8.445 -9.375 14.023 1 42.53 16 ILE B O 1
ATOM 4852 N N . ASP B 1 17 ? -8.445 -9.305 16.078 1 52.34 17 ASP B N 1
ATOM 4853 C CA . ASP B 1 17 ? -8.844 -10.68 16.375 1 52.34 17 ASP B CA 1
ATOM 4854 C C . ASP B 1 17 ? -10.164 -11.031 15.688 1 52.34 17 ASP B C 1
ATOM 4856 O O . ASP B 1 17 ? -11.234 -10.727 16.203 1 52.34 17 ASP B O 1
ATOM 4860 N N . ILE B 1 18 ? -10.117 -11.047 14.422 1 59.25 18 ILE B N 1
ATOM 4861 C CA . ILE B 1 18 ? -11.359 -11.445 13.766 1 59.25 18 ILE B CA 1
ATOM 4862 C C . ILE B 1 18 ? -11.609 -12.93 14 1 59.25 18 ILE B C 1
ATOM 4864 O O . ILE B 1 18 ? -10.711 -13.758 13.82 1 59.25 18 ILE B O 1
ATOM 4868 N N . GLN B 1 19 ? -12.664 -13.203 14.695 1 63.66 19 GLN B N 1
ATOM 4869 C CA . GLN B 1 19 ? -13.102 -14.578 14.922 1 63.66 19 GLN B CA 1
ATOM 4870 C C . GLN B 1 19 ? -13.508 -15.25 13.609 1 63.66 19 GLN B C 1
ATOM 4872 O O . GLN B 1 19 ? -14.406 -14.758 12.914 1 63.66 19 GLN B O 1
ATOM 4877 N N . LEU B 1 20 ? -12.789 -16.156 13.172 1 71.94 20 LEU B N 1
ATOM 4878 C CA . LEU B 1 20 ? -13.078 -16.891 11.945 1 71.94 20 LEU B CA 1
ATOM 4879 C C . LEU B 1 20 ? -14.078 -18.016 12.203 1 71.94 20 LEU B C 1
ATOM 4881 O O . LEU B 1 20 ? -13.961 -18.75 13.195 1 71.94 20 LEU B O 1
ATOM 4885 N N . THR B 1 21 ? -15.266 -18.031 11.625 1 67.25 21 THR B N 1
ATOM 4886 C CA . THR B 1 21 ? -16.234 -19.109 11.727 1 67.25 21 THR B CA 1
ATOM 4887 C C . THR B 1 21 ? -15.914 -20.219 10.727 1 67.25 2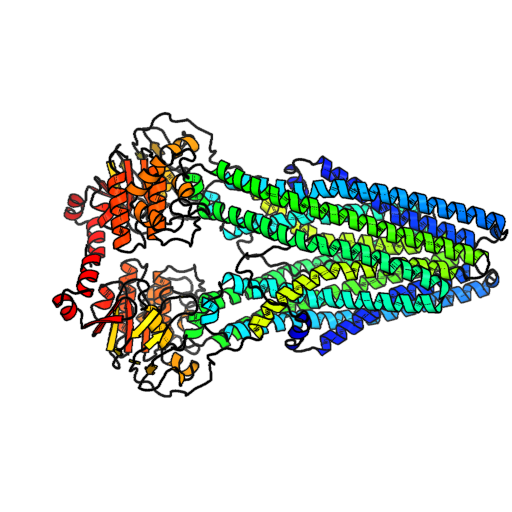1 THR B C 1
ATOM 4889 O O . THR B 1 21 ? -16.391 -21.359 10.883 1 67.25 21 THR B O 1
ATOM 4892 N N . GLY B 1 22 ? -15.156 -20.047 9.781 1 68.5 22 GLY B N 1
ATOM 4893 C CA . GLY B 1 22 ? -14.742 -21.047 8.805 1 68.5 22 GLY B CA 1
ATOM 4894 C C . GLY B 1 22 ? -15.562 -21.016 7.531 1 68.5 22 GLY B C 1
ATOM 4895 O O . GLY B 1 22 ? -15.141 -21.562 6.504 1 68.5 22 GLY B O 1
ATOM 4896 N N . TRP B 1 23 ? -16.734 -20.359 7.598 1 77 23 TRP B N 1
ATOM 4897 C CA . TRP B 1 23 ? -17.594 -20.375 6.418 1 77 23 TRP B CA 1
ATOM 4898 C C . TRP B 1 23 ? -17.75 -18.984 5.844 1 77 23 TRP B C 1
ATOM 4900 O O . TRP B 1 23 ? -18.797 -18.656 5.277 1 77 23 TRP B O 1
ATOM 4910 N N . GLU B 1 24 ? -16.797 -18.25 5.961 1 83.94 24 GLU B N 1
ATOM 4911 C CA . GLU B 1 24 ? -16.891 -16.875 5.504 1 83.94 24 GLU B CA 1
ATOM 4912 C C . GLU B 1 24 ? -16.969 -16.797 3.982 1 83.94 24 GLU B C 1
ATOM 4914 O O . GLU B 1 24 ? -17.688 -15.953 3.434 1 83.94 24 GLU B O 1
ATOM 4919 N N . LEU B 1 25 ? -16.375 -17.734 3.391 1 81.81 25 LEU B N 1
ATOM 4920 C CA . LEU B 1 25 ? -16.359 -17.734 1.932 1 81.81 25 LEU B CA 1
ATOM 4921 C C . LEU B 1 25 ? -17.734 -18.031 1.366 1 81.81 25 LEU B C 1
ATOM 4923 O O . LEU B 1 25 ? -18.109 -17.5 0.322 1 81.81 25 LEU B O 1
ATOM 4927 N N . VAL B 1 26 ? -18.484 -18.75 2.1 1 83 26 VAL B N 1
ATOM 4928 C CA . VAL B 1 26 ? -19.828 -19.109 1.637 1 83 26 VAL B CA 1
ATOM 4929 C C . VAL B 1 26 ? -20.781 -17.953 1.89 1 83 26 VAL B C 1
ATOM 4931 O O . VAL B 1 26 ? -21.672 -17.688 1.084 1 83 26 VAL B O 1
ATOM 4934 N N . ARG B 1 27 ? -20.531 -17.219 2.932 1 85.12 27 ARG B N 1
ATOM 4935 C CA . ARG B 1 27 ? -21.406 -16.109 3.291 1 85.12 27 ARG B CA 1
ATOM 4936 C C . ARG B 1 27 ? -21.25 -14.945 2.316 1 85.12 27 ARG B C 1
ATOM 4938 O O . ARG B 1 27 ? -22.188 -14.188 2.086 1 85.12 27 ARG B O 1
ATOM 4945 N N . ILE B 1 28 ? -20.094 -14.875 1.757 1 87.25 28 ILE B N 1
ATOM 4946 C CA . ILE B 1 28 ? -19.828 -13.773 0.832 1 87.25 28 ILE B CA 1
ATOM 4947 C C . ILE B 1 28 ? -20.609 -14 -0.464 1 87.25 28 ILE B C 1
ATOM 4949 O O . ILE B 1 28 ? -20.922 -13.039 -1.178 1 87.25 28 ILE B O 1
ATOM 4953 N N . LEU B 1 29 ? -20.969 -15.219 -0.718 1 84.81 29 LEU B N 1
ATOM 4954 C CA . LEU B 1 29 ? -21.688 -15.562 -1.938 1 84.81 29 LEU B CA 1
ATOM 4955 C C . LEU B 1 29 ? -23.078 -14.93 -1.936 1 84.81 29 LEU B C 1
ATOM 4957 O O . LEU B 1 29 ? -23.688 -14.742 -2.994 1 84.81 29 LEU B O 1
ATOM 4961 N N . LYS B 1 30 ? -23.516 -14.562 -0.737 1 83.19 30 LYS B N 1
ATOM 4962 C CA . LYS B 1 30 ? -24.828 -13.953 -0.611 1 83.19 30 LYS B CA 1
ATOM 4963 C C . LYS B 1 30 ? -24.875 -12.586 -1.291 1 83.19 30 LYS B C 1
ATOM 4965 O O . LYS B 1 30 ? -25.938 -12.133 -1.719 1 83.19 30 LYS B O 1
ATOM 4970 N N . TYR B 1 31 ? -23.719 -12.047 -1.482 1 82.44 31 TYR B N 1
ATOM 4971 C CA . TYR B 1 31 ? -23.688 -10.68 -1.998 1 82.44 31 TYR B CA 1
ATOM 4972 C C . TYR B 1 31 ? -23.422 -10.672 -3.498 1 82.44 31 TYR B C 1
ATOM 4974 O O . TYR B 1 31 ? -23.312 -9.609 -4.109 1 82.44 31 TYR B O 1
ATOM 4982 N N . LEU B 1 32 ? -23.422 -11.883 -4.004 1 83.31 32 LEU B N 1
ATOM 4983 C CA . LEU B 1 32 ? -23.297 -12 -5.453 1 83.31 32 LEU B CA 1
ATOM 4984 C C . LEU B 1 32 ? -24.656 -11.922 -6.129 1 83.31 32 LEU B C 1
ATOM 4986 O O . LEU B 1 32 ? -25.625 -12.547 -5.672 1 83.31 32 LEU B O 1
ATOM 4990 N N . GLN B 1 33 ? -24.812 -11.047 -7.027 1 80.94 33 GLN B N 1
ATOM 4991 C CA . GLN B 1 33 ? -26.094 -10.875 -7.703 1 80.94 33 GLN B CA 1
ATOM 4992 C C . GLN B 1 33 ? -26.438 -12.102 -8.555 1 80.94 33 GLN B C 1
ATOM 4994 O O . GLN B 1 33 ? -27.562 -12.602 -8.508 1 80.94 33 GLN B O 1
ATOM 4999 N N . ASN B 1 34 ? -25.469 -12.641 -9.414 1 83.06 34 ASN B N 1
ATOM 5000 C CA . ASN B 1 34 ? -25.719 -13.773 -10.305 1 83.06 34 ASN B CA 1
ATOM 5001 C C . ASN B 1 34 ? -25 -15.031 -9.828 1 83.06 34 ASN B C 1
ATOM 5003 O O . ASN B 1 34 ? -23.984 -15.414 -10.391 1 83.06 34 ASN B O 1
ATOM 5007 N N . LYS B 1 35 ? -25.734 -15.75 -8.875 1 85.94 35 LYS B N 1
ATOM 5008 C CA . LYS B 1 35 ? -25.156 -16.953 -8.297 1 85.94 35 LYS B CA 1
ATOM 5009 C C . LYS B 1 35 ? -25.188 -18.109 -9.281 1 85.94 35 LYS B C 1
ATOM 5011 O O . LYS B 1 35 ? -24.344 -19.016 -9.211 1 85.94 35 LYS B O 1
ATOM 5016 N N . SER B 1 36 ? -26.172 -17.969 -10.188 1 87.94 36 SER B N 1
ATOM 5017 C CA . SER B 1 36 ? -26.312 -19.047 -11.164 1 87.94 36 SER B CA 1
ATOM 5018 C C . SER B 1 36 ? -25.078 -19.125 -12.07 1 87.94 36 SER B C 1
ATOM 5020 O O . SER B 1 36 ? -24.672 -20.219 -12.461 1 87.94 36 SER B O 1
ATOM 5022 N N . LEU B 1 37 ? -24.516 -17.984 -12.289 1 87.62 37 LEU B N 1
ATOM 5023 C CA . LEU B 1 37 ? -23.344 -17.953 -13.148 1 87.62 37 LEU B CA 1
ATOM 5024 C C . LEU B 1 37 ? -22.156 -18.656 -12.477 1 87.62 37 LEU B C 1
ATOM 5026 O O . LEU B 1 37 ? -21.328 -19.266 -13.148 1 87.62 37 LEU B O 1
ATOM 5030 N N . PHE B 1 38 ? -22.141 -18.594 -11.242 1 88 38 PHE B N 1
ATOM 5031 C CA . PHE B 1 38 ? -21.062 -19.266 -10.508 1 88 38 PHE B CA 1
ATOM 5032 C C . PHE B 1 38 ? -21.203 -20.781 -10.609 1 88 38 PHE B C 1
ATOM 5034 O O . PHE B 1 38 ? -20.219 -21.469 -10.898 1 88 38 PHE B O 1
ATOM 5041 N N . PHE B 1 39 ? -22.344 -21.25 -10.422 1 88.31 39 PHE B N 1
ATOM 5042 C CA . PHE B 1 39 ? -22.578 -22.688 -10.453 1 88.31 39 PHE B CA 1
ATOM 5043 C C . PHE B 1 39 ? -22.406 -23.234 -11.867 1 88.31 39 PHE B C 1
ATOM 5045 O O . PHE B 1 39 ? -21.938 -24.359 -12.055 1 88.31 39 PHE B O 1
ATOM 5052 N N . LEU B 1 40 ? -22.734 -22.375 -12.781 1 89.62 40 LEU B N 1
ATOM 5053 C CA . LEU B 1 40 ? -22.547 -22.781 -14.172 1 89.62 40 LEU B CA 1
ATOM 5054 C C . LEU B 1 40 ? -21.062 -22.859 -14.516 1 89.62 40 LEU B C 1
ATOM 5056 O O . LEU B 1 40 ? -20.641 -23.766 -15.242 1 89.62 40 LEU B O 1
ATOM 5060 N N . THR B 1 41 ? -20.359 -21.922 -13.977 1 87.94 41 THR B N 1
ATOM 5061 C CA . THR B 1 41 ? -18.922 -21.953 -14.203 1 87.94 41 THR B CA 1
ATOM 5062 C C . THR B 1 41 ? -18.297 -23.172 -13.523 1 87.94 41 THR B C 1
ATOM 5064 O O . THR B 1 41 ? -17.391 -23.812 -14.078 1 87.94 41 THR B O 1
ATOM 5067 N N . LEU B 1 42 ? -18.797 -23.469 -12.391 1 88.75 42 LEU B N 1
ATOM 5068 C CA . LEU B 1 42 ? -18.328 -24.625 -11.656 1 88.75 42 LEU B CA 1
ATOM 5069 C C . LEU B 1 42 ? -18.609 -25.906 -12.43 1 88.75 42 LEU B C 1
ATOM 5071 O O . LEU B 1 42 ? -17.75 -26.781 -12.531 1 88.75 42 LEU B O 1
ATOM 5075 N N . LEU B 1 43 ? -19.703 -26 -13 1 89.19 43 LEU B N 1
ATOM 5076 C CA . LEU B 1 43 ? -20.125 -27.188 -13.734 1 89.19 43 LEU B CA 1
ATOM 5077 C C . LEU B 1 43 ? -19.297 -27.359 -15.008 1 89.19 43 LEU B C 1
ATOM 5079 O O . LEU B 1 43 ? -18.844 -28.469 -15.312 1 89.19 43 LEU B O 1
ATOM 5083 N N . THR B 1 44 ? -19.141 -26.266 -15.688 1 87.69 44 THR B N 1
ATOM 5084 C CA . THR B 1 44 ? -18.391 -26.359 -16.938 1 87.69 44 THR B CA 1
ATOM 5085 C C . THR B 1 44 ? -16.922 -26.672 -16.656 1 87.69 44 THR B C 1
ATOM 5087 O O . THR B 1 44 ? -16.281 -27.422 -17.391 1 87.69 44 THR B O 1
ATOM 5090 N N . LYS B 1 45 ? -16.391 -26.188 -15.617 1 84.06 45 LYS B N 1
ATOM 5091 C CA . LYS B 1 45 ? -14.984 -26.422 -15.281 1 84.06 45 LYS B CA 1
ATOM 5092 C C . LYS B 1 45 ? -14.773 -27.859 -14.805 1 84.06 45 LYS B C 1
ATOM 5094 O O . LYS B 1 45 ? -13.781 -28.5 -15.156 1 84.06 45 LYS B O 1
ATOM 5099 N N . THR B 1 46 ? -15.727 -28.344 -14.039 1 88 46 THR B N 1
ATOM 5100 C CA . THR B 1 46 ? -15.609 -29.703 -13.523 1 88 46 THR B CA 1
ATOM 5101 C C . THR B 1 46 ? -15.82 -30.719 -14.633 1 88 46 THR B C 1
ATOM 5103 O O . THR B 1 46 ? -15.219 -31.797 -14.609 1 88 46 THR B O 1
ATOM 5106 N N . SER B 1 47 ? -16.609 -30.344 -15.562 1 86.62 47 SER B N 1
ATOM 5107 C CA . SER B 1 47 ? -16.828 -31.266 -16.672 1 86.62 47 SER B CA 1
ATOM 5108 C C . SER B 1 47 ? -15.562 -31.422 -17.516 1 86.62 47 SER B C 1
ATOM 5110 O O . SER B 1 47 ? -15.312 -32.5 -18.062 1 86.62 47 SER B O 1
ATOM 5112 N N . SER B 1 48 ? -14.797 -30.391 -17.531 1 79.5 48 SER B N 1
ATOM 5113 C CA . SER B 1 48 ? -13.555 -30.438 -18.297 1 79.5 48 SER B CA 1
ATOM 5114 C C . SER B 1 48 ? -12.508 -31.312 -17.609 1 79.5 48 SER B C 1
ATOM 5116 O O . SER B 1 48 ? -11.531 -31.734 -18.234 1 79.5 48 SER B O 1
ATOM 5118 N N . SER B 1 49 ? -12.766 -31.641 -16.328 1 82.44 49 SER B N 1
ATOM 5119 C CA . SER B 1 49 ? -11.82 -32.469 -15.57 1 82.44 49 SER B CA 1
ATOM 5120 C C . SER B 1 49 ? -11.898 -33.906 -15.984 1 82.44 49 SER B C 1
ATOM 5122 O O . SER B 1 49 ? -10.992 -34.719 -15.68 1 82.44 49 SER B O 1
ATOM 5124 N N . ALA B 1 50 ? -12.859 -34.281 -16.719 1 83.44 50 ALA B N 1
ATOM 5125 C CA . ALA B 1 50 ? -13.055 -35.656 -17.125 1 83.44 50 ALA B CA 1
ATOM 5126 C C . ALA B 1 50 ? -12.242 -36 -18.375 1 83.44 50 ALA B C 1
ATOM 5128 O O . ALA B 1 50 ? -11.969 -37.156 -18.656 1 83.44 50 ALA B O 1
ATOM 5129 N N . MET B 1 51 ? -11.797 -35 -19.016 1 79.06 51 MET B N 1
ATOM 5130 C CA . MET B 1 51 ? -11.203 -35.188 -20.328 1 79.06 51 MET B CA 1
ATOM 5131 C C . MET B 1 51 ? -9.883 -35.938 -20.234 1 79.06 51 MET B C 1
ATOM 5133 O O . MET B 1 51 ? -9.641 -36.875 -21 1 79.06 51 MET B O 1
ATOM 5137 N N . PRO B 1 52 ? -9.023 -35.562 -19.281 1 77.88 52 PRO B N 1
ATOM 5138 C CA . PRO B 1 52 ? -7.762 -36.312 -19.219 1 77.88 52 PRO B CA 1
ATOM 5139 C C . PRO B 1 52 ? -7.961 -37.781 -18.938 1 77.88 52 PRO B C 1
ATOM 5141 O O . PRO B 1 52 ? -7.188 -38.625 -19.422 1 77.88 52 PRO B O 1
ATOM 5144 N N . TYR B 1 53 ? -8.969 -38.125 -18.281 1 84.44 53 TYR B N 1
ATOM 5145 C CA . TYR B 1 53 ? -9.219 -39.531 -17.953 1 84.44 53 TYR B CA 1
ATOM 5146 C C . TYR B 1 53 ? -9.75 -40.312 -19.156 1 84.44 53 TYR B C 1
ATOM 5148 O O . TYR B 1 53 ? -9.414 -41.469 -19.359 1 84.44 53 TYR B O 1
ATOM 5156 N N . ILE B 1 54 ? -10.602 -39.625 -19.922 1 81.88 54 ILE B N 1
ATOM 5157 C CA . ILE B 1 54 ? -11.07 -40.25 -21.172 1 81.88 54 ILE B CA 1
ATOM 5158 C C . ILE B 1 54 ? -9.875 -40.5 -22.078 1 81.88 54 ILE B C 1
ATOM 5160 O O . ILE B 1 54 ? -9.789 -41.594 -22.688 1 81.88 54 ILE B O 1
ATOM 5164 N N . MET B 1 55 ? -9 -39.625 -22.062 1 75.81 55 MET B N 1
ATOM 5165 C CA . MET B 1 55 ? -7.793 -39.781 -22.875 1 75.81 55 MET B CA 1
ATOM 5166 C C . MET B 1 55 ? -6.945 -40.938 -22.359 1 75.81 55 MET B C 1
ATOM 5168 O O . MET B 1 55 ? -6.355 -41.688 -23.156 1 75.81 55 MET B O 1
ATOM 5172 N N . SER B 1 56 ? -6.863 -41.062 -21.109 1 79.5 56 SER B N 1
ATOM 5173 C CA . SER B 1 56 ? -6.125 -42.156 -20.516 1 79.5 56 SER B CA 1
ATOM 5174 C C . SER B 1 56 ? -6.719 -43.5 -20.922 1 79.5 56 SER B C 1
ATOM 5176 O O . SER B 1 56 ? -5.984 -44.438 -21.25 1 79.5 56 SER B O 1
ATOM 5178 N N . LEU B 1 57 ? -8.031 -43.594 -21 1 83.69 57 LEU B N 1
ATOM 5179 C CA . LEU B 1 57 ? -8.703 -44.844 -21.375 1 83.69 57 LEU B CA 1
ATOM 5180 C C . LEU B 1 57 ? -8.453 -45.156 -22.859 1 83.69 57 LEU B C 1
ATOM 5182 O O . LEU B 1 57 ? -8.242 -46.312 -23.219 1 83.69 57 LEU B O 1
ATOM 5186 N N . ILE B 1 58 ? -8.484 -44.156 -23.609 1 78.62 58 ILE B N 1
ATOM 5187 C CA . ILE B 1 58 ? -8.242 -44.312 -25.031 1 78.62 58 ILE B CA 1
ATOM 5188 C C . ILE B 1 58 ? -6.809 -44.812 -25.25 1 78.62 58 ILE B C 1
ATOM 5190 O O . ILE B 1 58 ? -6.566 -45.719 -26.062 1 78.62 58 ILE B O 1
ATOM 5194 N N . GLN B 1 59 ? -5.906 -44.188 -24.5 1 72.62 59 GLN B N 1
ATOM 5195 C CA . GLN B 1 59 ? -4.512 -44.625 -24.594 1 72.62 59 GLN B CA 1
ATOM 5196 C C . GLN B 1 59 ? -4.344 -46.062 -24.172 1 72.62 59 GLN B C 1
ATOM 5198 O O . GLN B 1 59 ? -3.578 -46.812 -24.781 1 72.62 59 GLN B O 1
ATOM 5203 N N . GLY B 1 60 ? -5.02 -46.469 -23.109 1 74.75 60 GLY B N 1
ATOM 5204 C CA . GLY B 1 60 ? -4.992 -47.844 -22.641 1 74.75 60 GLY B CA 1
ATOM 5205 C C . GLY B 1 60 ? -5.539 -48.812 -23.672 1 74.75 60 GLY B C 1
ATOM 5206 O O . GLY B 1 60 ? -4.941 -49.875 -23.906 1 74.75 60 GLY B O 1
ATOM 5207 N N . ASP B 1 61 ? -6.645 -48.438 -24.312 1 76.75 61 ASP B N 1
ATOM 5208 C CA . ASP B 1 61 ? -7.25 -49.281 -25.312 1 76.75 61 ASP B CA 1
ATOM 5209 C C . ASP B 1 61 ? -6.336 -49.438 -26.531 1 76.75 61 ASP B C 1
ATOM 5211 O O . ASP B 1 61 ? -6.238 -50.531 -27.109 1 76.75 61 ASP B O 1
ATOM 5215 N N . LEU B 1 62 ? -5.758 -48.406 -26.828 1 70.88 62 LEU B N 1
ATOM 5216 C CA . LEU B 1 62 ? -4.844 -48.469 -27.969 1 70.88 62 LEU B CA 1
ATOM 5217 C C . LEU B 1 62 ? -3.668 -49.406 -27.672 1 70.88 62 LEU B C 1
ATOM 5219 O O . LEU B 1 62 ? -3.242 -50.156 -28.547 1 70.88 62 LEU B O 1
ATOM 5223 N N . THR B 1 63 ? -3.158 -49.375 -26.469 1 68.62 63 THR B N 1
ATOM 5224 C CA . THR B 1 63 ? -2.043 -50.219 -26.094 1 68.62 63 THR B CA 1
ATOM 5225 C C . THR B 1 63 ? -2.453 -51.688 -26.125 1 68.62 63 THR B C 1
ATOM 5227 O O . THR B 1 63 ? -1.674 -52.531 -26.547 1 68.62 63 THR B O 1
ATOM 5230 N N . THR B 1 64 ? -3.645 -51.938 -25.766 1 71.94 64 THR B N 1
ATOM 5231 C CA . THR B 1 64 ? -4.133 -53.312 -25.766 1 71.94 64 THR B CA 1
ATOM 5232 C C . THR B 1 64 ? -4.258 -53.812 -27.203 1 71.94 64 THR B C 1
ATOM 5234 O O . THR B 1 64 ? -3.916 -54.969 -27.484 1 71.94 64 THR B O 1
ATOM 5237 N N . ILE B 1 65 ? -4.711 -53 -28.062 1 72.38 65 ILE B N 1
ATOM 5238 C CA . ILE B 1 65 ? -4.918 -53.406 -29.453 1 72.38 65 ILE B CA 1
ATOM 5239 C C . ILE B 1 65 ? -3.568 -53.656 -30.109 1 72.38 65 ILE B C 1
ATOM 5241 O O . ILE B 1 65 ? -3.443 -54.594 -30.938 1 72.38 65 ILE B O 1
ATOM 5245 N N . LEU B 1 66 ? -2.605 -52.969 -29.688 1 65 66 LEU B N 1
ATOM 5246 C CA . LEU B 1 66 ? -1.284 -53.094 -30.297 1 65 66 LEU B CA 1
ATOM 5247 C C . LEU B 1 66 ? -0.613 -54.406 -29.844 1 65 66 LEU B C 1
ATOM 5249 O O . LEU B 1 66 ? 0.168 -54.969 -30.594 1 65 66 LEU B O 1
ATOM 5253 N N . VAL B 1 67 ? -1.02 -54.844 -28.656 1 61.09 67 VAL B N 1
ATOM 5254 C CA . VAL B 1 67 ? -0.356 -56 -28.078 1 61.09 67 VAL B CA 1
ATOM 5255 C C . VAL B 1 67 ? -1.107 -57.281 -28.469 1 61.09 67 VAL B C 1
ATOM 5257 O O . VAL B 1 67 ? -0.498 -58.344 -28.672 1 61.09 67 VAL B O 1
ATOM 5260 N N . ASP B 1 68 ? -2.398 -57.156 -28.594 1 59.34 68 ASP B N 1
ATOM 5261 C CA . ASP B 1 68 ? -3.219 -58.375 -28.766 1 59.34 68 ASP B CA 1
ATOM 5262 C C . ASP B 1 68 ? -3.006 -58.969 -30.156 1 59.34 68 ASP B C 1
ATOM 5264 O O . ASP B 1 68 ? -3.1 -58.281 -31.172 1 59.34 68 ASP B O 1
ATOM 5268 N N . LYS B 1 69 ? -2.326 -60.219 -30.141 1 55.22 69 LYS B N 1
ATOM 5269 C CA . LYS B 1 69 ? -2.064 -61.062 -31.281 1 55.22 69 LYS B CA 1
ATOM 5270 C C . LYS B 1 69 ? -3.309 -61.219 -32.156 1 55.22 69 LYS B C 1
ATOM 5272 O O . LYS B 1 69 ? -3.203 -61.469 -33.375 1 55.22 69 LYS B O 1
ATOM 5277 N N . TYR B 1 70 ? -4.359 -61.125 -31.406 1 50.38 70 TYR B N 1
ATOM 5278 C CA . TYR B 1 70 ? -5.598 -61.312 -32.156 1 50.38 70 TYR B CA 1
ATOM 5279 C C . TYR B 1 70 ? -5.762 -60.281 -33.25 1 50.38 70 TYR B C 1
ATOM 5281 O O . TYR B 1 70 ? -6.402 -60.531 -34.25 1 50.38 70 TYR B O 1
ATOM 5289 N N . PHE B 1 71 ? -5.109 -59.25 -33 1 54.47 71 PHE B N 1
ATOM 5290 C CA . PHE B 1 71 ? -5.25 -58.156 -33.969 1 54.47 71 PHE B CA 1
ATOM 5291 C C . PHE B 1 71 ? -4.109 -58.188 -35 1 54.47 71 PHE B C 1
ATOM 5293 O O . PHE B 1 71 ? -3.826 -57.188 -35.625 1 54.47 71 PHE B O 1
ATOM 5300 N N . SER B 1 72 ? -3.447 -59.281 -34.969 1 56.25 72 SER B N 1
ATOM 5301 C CA . SER B 1 72 ? -2.363 -59.5 -35.906 1 56.25 72 SER B CA 1
ATOM 5302 C C . SER B 1 72 ? -2.869 -59.469 -37.344 1 56.25 72 SER B C 1
ATOM 5304 O O . SER B 1 72 ? -2.074 -59.438 -38.312 1 56.25 72 SER B O 1
ATOM 5306 N N . ASP B 1 73 ? -4.219 -59.688 -37.406 1 61.44 73 ASP B N 1
ATOM 5307 C CA . ASP B 1 73 ? -4.746 -59.594 -38.75 1 61.44 73 ASP B CA 1
ATOM 5308 C C . ASP B 1 73 ? -4.832 -58.125 -39.188 1 61.44 73 ASP B C 1
ATOM 5310 O O . ASP B 1 73 ? -5.219 -57.25 -38.406 1 61.44 73 ASP B O 1
ATOM 5314 N N . GLY B 1 74 ? -4.105 -57.656 -40.156 1 61.59 74 GLY B N 1
ATOM 5315 C CA . GLY B 1 74 ? -3.93 -56.344 -40.719 1 61.59 74 GLY B CA 1
ATOM 5316 C C . GLY B 1 74 ? -5.223 -55.531 -40.781 1 61.59 74 GLY B C 1
ATOM 5317 O O . GLY B 1 74 ? -5.273 -54.375 -40.375 1 61.59 74 GLY B O 1
ATOM 5318 N N . ASN B 1 75 ? -6.262 -56.25 -41.344 1 64.38 75 ASN B N 1
ATOM 5319 C CA . ASN B 1 75 ? -7.516 -55.531 -41.562 1 64.38 75 ASN B CA 1
ATOM 5320 C C . ASN B 1 75 ? -8.219 -55.25 -40.25 1 64.38 75 ASN B C 1
ATOM 5322 O O . ASN B 1 75 ? -8.758 -54.156 -40.031 1 64.38 75 ASN B O 1
ATOM 5326 N N . LYS B 1 76 ? -8.266 -56.156 -39.312 1 73.44 76 LYS B N 1
ATOM 5327 C CA . LYS B 1 76 ? -8.906 -55.938 -38 1 73.44 76 LYS B CA 1
ATOM 5328 C C . LYS B 1 76 ? -8.141 -54.938 -37.156 1 73.44 76 LYS B C 1
ATOM 5330 O O . LYS B 1 76 ? -8.742 -54.125 -36.438 1 73.44 76 LYS B O 1
ATOM 5335 N N . PHE B 1 77 ? -6.926 -54.938 -37.406 1 71.12 77 PHE B N 1
ATOM 5336 C CA . PHE B 1 77 ? -6.078 -53.969 -36.719 1 71.12 77 PHE B CA 1
ATOM 5337 C C . PHE B 1 77 ? -6.406 -52.562 -37.156 1 71.12 77 PHE B C 1
ATOM 5339 O O . PHE B 1 77 ? -6.57 -51.656 -36.312 1 71.12 77 PHE B O 1
ATOM 5346 N N . LYS B 1 78 ? -6.594 -52.406 -38.469 1 70.56 78 LYS B N 1
ATOM 5347 C CA . LYS B 1 78 ? -6.895 -51.094 -39 1 70.56 78 LYS B CA 1
ATOM 5348 C C . LYS B 1 78 ? -8.266 -50.594 -38.531 1 70.56 78 LYS B C 1
ATOM 5350 O O . LYS B 1 78 ? -8.438 -49.406 -38.219 1 70.56 78 LYS B O 1
ATOM 5355 N N . GLN B 1 79 ? -9.18 -51.469 -38.438 1 76.44 79 GLN B N 1
ATOM 5356 C CA . GLN B 1 79 ? -10.523 -51.094 -38 1 76.44 79 GLN B CA 1
ATOM 5357 C C . GLN B 1 79 ? -10.539 -50.688 -36.531 1 76.44 79 GLN B C 1
ATOM 5359 O O . GLN B 1 79 ? -11.219 -49.719 -36.188 1 76.44 79 GLN B O 1
ATOM 5364 N N . GLU B 1 80 ? -9.797 -51.344 -35.719 1 76.62 80 GLU B N 1
ATOM 5365 C CA . GLU B 1 80 ? -9.773 -51.031 -34.312 1 76.62 80 GLU B CA 1
ATOM 5366 C C . GLU B 1 80 ? -9.023 -49.719 -34.062 1 76.62 80 GLU B C 1
ATOM 5368 O O . GLU B 1 80 ? -9.414 -48.938 -33.188 1 76.62 80 GLU B O 1
ATOM 5373 N N . VAL B 1 81 ? -8.07 -49.594 -34.844 1 70.62 81 VAL B N 1
ATOM 5374 C CA . VAL B 1 81 ? -7.316 -48.344 -34.719 1 70.62 81 VAL B CA 1
ATOM 5375 C C . VAL B 1 81 ? -8.188 -47.156 -35.125 1 70.62 81 VAL B C 1
ATOM 5377 O O . VAL B 1 81 ? -8.148 -46.094 -34.5 1 70.62 81 VAL B O 1
ATOM 5380 N N . ASN B 1 82 ? -9 -47.406 -36.188 1 73.12 82 ASN B N 1
ATOM 5381 C CA . ASN B 1 82 ? -9.914 -46.375 -36.625 1 73.12 82 ASN B CA 1
ATOM 5382 C C . ASN B 1 82 ? -10.984 -46.062 -35.562 1 73.12 82 ASN B C 1
ATOM 5384 O O . ASN B 1 82 ? -11.406 -44.938 -35.406 1 73.12 82 ASN B O 1
ATOM 5388 N N . ASN B 1 83 ? -11.344 -47.062 -34.875 1 77.88 83 ASN B N 1
ATOM 5389 C CA . ASN B 1 83 ? -12.328 -46.875 -33.812 1 77.88 83 ASN B CA 1
ATOM 5390 C C . ASN B 1 83 ? -11.758 -46.031 -32.656 1 77.88 83 ASN B C 1
ATOM 5392 O O . ASN B 1 83 ? -12.445 -45.188 -32.094 1 77.88 83 ASN B O 1
ATOM 5396 N N . VAL B 1 84 ? -10.547 -46.281 -32.312 1 76.62 84 VAL B N 1
ATOM 5397 C CA . VAL B 1 84 ? -9.898 -45.531 -31.25 1 76.62 84 VAL B CA 1
ATOM 5398 C C . VAL B 1 84 ? -9.664 -44.094 -31.688 1 76.62 84 VAL B C 1
ATOM 5400 O O . VAL B 1 84 ? -9.844 -43.156 -30.906 1 76.62 84 VAL B O 1
ATOM 5403 N N . ALA B 1 85 ? -9.352 -43.906 -32.938 1 71.94 85 ALA B N 1
ATOM 5404 C CA . ALA B 1 85 ? -9.133 -42.562 -33.469 1 71.94 85 ALA B CA 1
ATOM 5405 C C . ALA B 1 85 ? -10.43 -41.75 -33.469 1 71.94 85 ALA B C 1
ATOM 5407 O O . ALA B 1 85 ? -10.422 -40.562 -33.125 1 71.94 85 ALA B O 1
ATOM 5408 N N . ASN B 1 86 ? -11.5 -42.438 -33.844 1 76.44 86 ASN B N 1
ATOM 5409 C CA . ASN B 1 86 ? -12.781 -41.719 -33.844 1 76.44 86 ASN B CA 1
ATOM 5410 C C . ASN B 1 86 ? -13.211 -41.344 -32.438 1 76.44 86 ASN B C 1
ATOM 5412 O O . ASN B 1 86 ? -13.812 -40.281 -32.219 1 76.44 86 ASN B O 1
ATOM 5416 N N . ARG B 1 87 ? -12.945 -42.094 -31.469 1 80.5 87 ARG B N 1
ATOM 5417 C CA . ARG B 1 87 ? -13.266 -41.75 -30.078 1 80.5 87 ARG B CA 1
ATOM 5418 C C . ARG B 1 87 ? -12.438 -40.562 -29.609 1 80.5 87 ARG B C 1
ATOM 5420 O O . ARG B 1 87 ? -12.938 -39.719 -28.859 1 80.5 87 ARG B O 1
ATOM 5427 N N . LEU B 1 88 ? -11.234 -40.531 -30.062 1 77 88 LEU B N 1
ATOM 5428 C CA . LEU B 1 88 ? -10.359 -39.406 -29.703 1 77 88 LEU B CA 1
ATOM 5429 C C . LEU B 1 88 ? -10.859 -38.125 -30.328 1 77 88 LEU B C 1
ATOM 5431 O O . LEU B 1 88 ? -10.891 -37.094 -29.656 1 77 88 LEU B O 1
ATOM 5435 N N . TYR B 1 89 ? -11.289 -38.219 -31.594 1 75.75 89 TYR B N 1
ATOM 5436 C CA . TYR B 1 89 ? -11.812 -37.031 -32.25 1 75.75 89 TYR B CA 1
ATOM 5437 C C . TYR B 1 89 ? -13.078 -36.531 -31.578 1 75.75 89 TYR B C 1
ATOM 5439 O O . TYR B 1 89 ? -13.266 -35.312 -31.422 1 75.75 89 TYR B O 1
ATOM 5447 N N . LEU B 1 90 ? -13.898 -37.5 -31.219 1 81.5 90 LEU B N 1
ATOM 5448 C CA . LEU B 1 90 ? -15.125 -37.125 -30.531 1 81.5 90 LEU B CA 1
ATOM 5449 C C . LEU B 1 90 ? -14.82 -36.469 -29.203 1 81.5 90 LEU B C 1
ATOM 5451 O O . LEU B 1 90 ? -15.477 -35.469 -28.812 1 81.5 90 LEU B O 1
ATOM 5455 N N . THR B 1 91 ? -13.812 -36.906 -28.562 1 79.56 91 THR B N 1
ATOM 5456 C CA . THR B 1 91 ? -13.438 -36.344 -27.266 1 79.56 91 THR B CA 1
ATOM 5457 C C . THR B 1 91 ? -12.883 -34.938 -27.422 1 79.56 91 THR B C 1
ATOM 5459 O O . THR B 1 91 ? -13.148 -34.062 -26.594 1 79.56 91 THR B O 1
ATOM 5462 N N . VAL B 1 92 ? -12.172 -34.719 -28.484 1 78.19 92 VAL B N 1
ATOM 5463 C CA . VAL B 1 92 ? -11.594 -33.375 -28.734 1 78.19 92 VAL B CA 1
ATOM 5464 C C . VAL B 1 92 ? -12.711 -32.375 -29.031 1 78.19 92 VAL B C 1
ATOM 5466 O O . VAL B 1 92 ? -12.672 -31.25 -28.562 1 78.19 92 VAL B O 1
ATOM 5469 N N . ILE B 1 93 ? -13.711 -32.875 -29.719 1 81.81 93 ILE B N 1
ATOM 5470 C CA . ILE B 1 93 ? -14.828 -32.031 -30.062 1 81.81 93 ILE B CA 1
ATOM 5471 C C . ILE B 1 93 ? -15.617 -31.672 -28.797 1 81.81 93 ILE B C 1
ATOM 5473 O O . ILE B 1 93 ? -16 -30.516 -28.609 1 81.81 93 ILE B O 1
ATOM 5477 N N . ILE B 1 94 ? -15.828 -32.625 -27.969 1 82.94 94 ILE B N 1
ATOM 5478 C CA . ILE B 1 94 ? -16.562 -32.406 -26.734 1 82.94 94 ILE B CA 1
ATOM 5479 C C . ILE B 1 94 ? -15.781 -31.438 -25.844 1 82.94 94 ILE B C 1
ATOM 5481 O O . ILE B 1 94 ? -16.359 -30.531 -25.25 1 82.94 94 ILE B O 1
ATOM 5485 N N . THR B 1 95 ? -14.5 -31.641 -25.859 1 78.44 95 THR B N 1
ATOM 5486 C CA . THR B 1 95 ? -13.656 -30.75 -25.062 1 78.44 95 THR B CA 1
ATOM 5487 C C . THR B 1 95 ? -13.695 -29.328 -25.609 1 78.44 95 THR B C 1
ATOM 5489 O O . THR B 1 95 ? -13.648 -28.359 -24.859 1 78.44 95 THR B O 1
ATOM 5492 N N . PHE B 1 96 ? -13.836 -29.297 -26.891 1 79.44 96 PHE B N 1
ATOM 5493 C CA . PHE B 1 96 ? -13.93 -28 -27.547 1 79.44 96 PHE B CA 1
ATOM 5494 C C . PHE B 1 96 ? -15.203 -27.266 -27.141 1 79.44 96 PHE B C 1
ATOM 5496 O O . PHE B 1 96 ? -15.156 -26.094 -26.766 1 79.44 96 PHE B O 1
ATOM 5503 N N . VAL B 1 97 ? -16.219 -27.953 -27.203 1 83.19 97 VAL B N 1
ATOM 5504 C CA . VAL B 1 97 ? -17.516 -27.344 -26.906 1 83.19 97 VAL B CA 1
ATOM 5505 C C . VAL B 1 97 ? -17.562 -26.953 -25.422 1 83.19 97 VAL B C 1
ATOM 5507 O O . VAL B 1 97 ? -17.984 -25.844 -25.094 1 83.19 97 VAL B O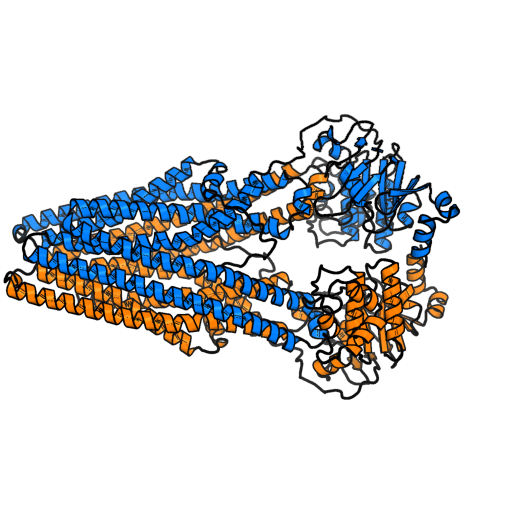 1
ATOM 5510 N N . LEU B 1 98 ? -17.047 -27.766 -24.562 1 83.56 98 LEU B N 1
ATOM 5511 C CA . LEU B 1 98 ? -17.047 -27.469 -23.141 1 83.56 98 LEU B CA 1
ATOM 5512 C C . LEU B 1 98 ? -16.109 -26.312 -22.812 1 83.56 98 LEU B C 1
ATOM 5514 O O . LEU B 1 98 ? -16.375 -25.516 -21.922 1 83.56 98 LEU B O 1
ATOM 5518 N N . GLY B 1 99 ? -15.078 -26.297 -23.562 1 81.81 99 GLY B N 1
ATOM 5519 C CA . GLY B 1 99 ? -14.125 -25.203 -23.359 1 81.81 99 GLY B CA 1
ATOM 5520 C C . GLY B 1 99 ? -14.688 -23.859 -23.734 1 81.81 99 GLY B C 1
ATOM 5521 O O . GLY B 1 99 ? -14.5 -22.875 -23.016 1 81.81 99 GLY B O 1
ATOM 5522 N N . VAL B 1 100 ? -15.406 -23.844 -24.859 1 83.31 100 VAL B N 1
ATOM 5523 C CA . VAL B 1 100 ? -16.031 -22.609 -25.312 1 83.31 100 VAL B CA 1
ATOM 5524 C C . VAL B 1 100 ? -17.094 -22.172 -24.297 1 83.31 100 VAL B C 1
ATOM 5526 O O . VAL B 1 100 ? -17.172 -20.984 -23.938 1 83.31 100 VAL B O 1
ATOM 5529 N N . LEU B 1 101 ? -17.781 -23.109 -23.844 1 86.31 101 LEU B N 1
ATOM 5530 C CA . LEU B 1 101 ? -18.812 -22.797 -22.859 1 86.31 101 LEU B CA 1
ATOM 5531 C C . LEU B 1 101 ? -18.203 -22.281 -21.562 1 86.31 101 LEU B C 1
ATOM 5533 O O . LEU B 1 101 ? -18.734 -21.328 -20.969 1 86.31 101 LEU B O 1
ATOM 5537 N N . ASN B 1 102 ? -17.172 -22.875 -21.172 1 86.31 102 ASN B N 1
ATOM 5538 C CA . ASN B 1 102 ? -16.5 -22.438 -19.953 1 86.31 102 ASN B CA 1
ATOM 5539 C C . ASN B 1 102 ? -15.969 -21 -20.094 1 86.31 102 ASN B C 1
ATOM 5541 O O . ASN B 1 102 ? -16.047 -20.219 -19.156 1 86.31 102 ASN B O 1
ATOM 5545 N N . THR B 1 103 ? -15.484 -20.719 -21.266 1 83.19 103 THR B N 1
ATOM 5546 C CA . THR B 1 103 ? -14.93 -19.391 -21.516 1 83.19 103 THR B CA 1
ATOM 5547 C C . THR B 1 103 ? -16.031 -18.328 -21.453 1 83.19 103 THR B C 1
ATOM 5549 O O . THR B 1 103 ? -15.836 -17.266 -20.859 1 83.19 103 THR B O 1
ATOM 5552 N N . ILE B 1 104 ? -17.125 -18.641 -21.984 1 86.19 104 ILE B N 1
ATOM 5553 C CA . ILE B 1 104 ? -18.219 -17.688 -22.047 1 86.19 104 ILE B CA 1
ATOM 5554 C C . ILE B 1 104 ? -18.766 -17.469 -20.641 1 86.19 104 ILE B C 1
ATOM 5556 O O . ILE B 1 104 ? -18.984 -16.328 -20.219 1 86.19 104 ILE B O 1
ATOM 5560 N N . VAL B 1 105 ? -18.906 -18.5 -19.922 1 87.81 105 VAL B N 1
ATOM 5561 C CA . VAL B 1 105 ? -19.5 -18.391 -18.594 1 87.81 105 VAL B CA 1
ATOM 5562 C C . VAL B 1 105 ? -18.516 -17.719 -17.641 1 87.81 105 VAL B C 1
ATOM 5564 O O . VAL B 1 105 ? -18.891 -16.844 -16.844 1 87.81 105 VAL B O 1
ATOM 5567 N N . GLU B 1 106 ? -17.297 -18.109 -17.75 1 84.69 106 GLU B N 1
ATOM 5568 C CA . GLU B 1 106 ? -16.266 -17.547 -16.875 1 84.69 106 GLU B CA 1
ATOM 5569 C C . GLU B 1 106 ? -16.031 -16.078 -17.156 1 84.69 106 GLU B C 1
ATOM 5571 O O . GLU B 1 106 ? -15.797 -15.289 -16.234 1 84.69 106 GLU B O 1
ATOM 5576 N N . SER B 1 107 ? -16.094 -15.695 -18.438 1 86.38 107 SER B N 1
ATOM 5577 C CA . SER B 1 107 ? -15.844 -14.32 -18.844 1 86.38 107 SER B CA 1
ATOM 5578 C C . SER B 1 107 ? -16.938 -13.391 -18.344 1 86.38 107 SER B C 1
ATOM 5580 O O . SER B 1 107 ? -16.734 -12.18 -18.234 1 86.38 107 SER B O 1
ATOM 5582 N N . ASN B 1 108 ? -18.031 -14 -18.062 1 87.12 108 ASN B N 1
ATOM 5583 C CA . ASN B 1 108 ? -19.125 -13.195 -17.531 1 87.12 108 ASN B CA 1
ATOM 5584 C C . ASN B 1 108 ? -19.156 -13.219 -16.016 1 87.12 108 ASN B C 1
ATOM 5586 O O . ASN B 1 108 ? -19.547 -12.242 -15.375 1 87.12 108 ASN B O 1
ATOM 5590 N N . PHE B 1 109 ? -18.734 -14.211 -15.461 1 87.44 109 PHE B N 1
ATOM 5591 C CA . PHE B 1 109 ? -18.797 -14.391 -14.016 1 87.44 109 PHE B CA 1
ATOM 5592 C C . PHE B 1 109 ? -17.703 -13.594 -13.312 1 87.44 109 PHE B C 1
ATOM 5594 O O . PHE B 1 109 ? -17.969 -12.875 -12.344 1 87.44 109 PHE B O 1
ATOM 5601 N N . VAL B 1 110 ? -16.547 -13.664 -13.82 1 86.06 110 VAL B N 1
ATOM 5602 C CA . VAL B 1 110 ? -15.359 -13.148 -13.141 1 86.06 110 VAL B CA 1
ATOM 5603 C C . VAL B 1 110 ? -15.484 -11.633 -12.969 1 86.06 110 VAL B C 1
ATOM 5605 O O . VAL B 1 110 ? -15.398 -11.125 -11.852 1 86.06 110 VAL B O 1
ATOM 5608 N N . PRO B 1 111 ? -15.781 -10.906 -14.07 1 86.69 111 PRO B N 1
ATOM 5609 C CA . PRO B 1 111 ? -15.898 -9.453 -13.914 1 86.69 111 PRO B CA 1
ATOM 5610 C C . PRO B 1 111 ? -17.109 -9.055 -13.07 1 86.69 111 PRO B C 1
ATOM 5612 O O . PRO B 1 111 ? -17.047 -8.07 -12.328 1 86.69 111 PRO B O 1
ATOM 5615 N N . GLN B 1 112 ? -18.141 -9.758 -13.164 1 88.56 112 GLN B N 1
ATOM 5616 C CA . GLN B 1 112 ? -19.344 -9.445 -12.406 1 88.56 112 GLN B CA 1
ATOM 5617 C C . GLN B 1 112 ? -19.109 -9.625 -10.906 1 88.56 112 GLN B C 1
ATOM 5619 O O . GLN B 1 112 ? -19.609 -8.836 -10.094 1 88.56 112 GLN B O 1
ATOM 5624 N N . PHE B 1 113 ? -18.422 -10.633 -10.578 1 88.06 113 PHE B N 1
ATOM 5625 C CA . PHE B 1 113 ? -18.156 -10.891 -9.172 1 88.06 113 PHE B CA 1
ATOM 5626 C C . PHE B 1 113 ? -17.312 -9.758 -8.57 1 88.06 113 PHE B C 1
ATOM 5628 O O . PHE B 1 113 ? -17.609 -9.297 -7.465 1 88.06 113 PHE B O 1
ATOM 5635 N N . LEU B 1 114 ? -16.344 -9.375 -9.258 1 87.81 114 LEU B N 1
ATOM 5636 C CA . LEU B 1 114 ? -15.484 -8.297 -8.781 1 87.81 114 LEU B CA 1
ATOM 5637 C C . LEU B 1 114 ? -16.281 -7.012 -8.594 1 87.81 114 LEU B C 1
ATOM 5639 O O . LEU B 1 114 ? -16.156 -6.34 -7.566 1 87.81 114 LEU B O 1
ATOM 5643 N N . ARG B 1 115 ? -17.047 -6.707 -9.555 1 90.31 115 ARG B N 1
ATOM 5644 C CA . ARG B 1 115 ? -17.859 -5.492 -9.523 1 90.31 115 ARG B CA 1
ATOM 5645 C C . ARG B 1 115 ? -18.844 -5.523 -8.367 1 90.31 115 ARG B C 1
ATOM 5647 O O . ARG B 1 115 ? -18.953 -4.559 -7.609 1 90.31 115 ARG B O 1
ATOM 5654 N N . ASP B 1 116 ? -19.5 -6.629 -8.219 1 91.12 116 ASP B N 1
ATOM 5655 C CA . ASP B 1 116 ? -20.531 -6.754 -7.184 1 91.12 116 ASP B CA 1
ATOM 5656 C C . ASP B 1 116 ? -19.922 -6.66 -5.789 1 91.12 116 ASP B C 1
ATOM 5658 O O . ASP B 1 116 ? -20.484 -6.023 -4.898 1 91.12 116 ASP B O 1
ATOM 5662 N N . LEU B 1 117 ? -18.812 -7.262 -5.637 1 90.5 117 LEU B N 1
ATOM 5663 C CA . LEU B 1 117 ? -18.172 -7.262 -4.324 1 90.5 117 LEU B CA 1
ATOM 5664 C C . LEU B 1 117 ? -17.672 -5.867 -3.961 1 90.5 117 LEU B C 1
ATOM 5666 O O . LEU B 1 117 ? -17.906 -5.391 -2.846 1 90.5 117 LEU B O 1
ATOM 5670 N N . LYS B 1 118 ? -16.984 -5.234 -4.863 1 92.31 118 LYS B N 1
ATOM 5671 C CA . LYS B 1 118 ? -16.484 -3.885 -4.617 1 92.31 118 LYS B CA 1
ATOM 5672 C C . LYS B 1 118 ? -17.641 -2.914 -4.367 1 92.31 118 LYS B C 1
ATOM 5674 O O . LYS B 1 118 ? -17.562 -2.074 -3.469 1 92.31 118 LYS B O 1
ATOM 5679 N N . ALA B 1 119 ? -18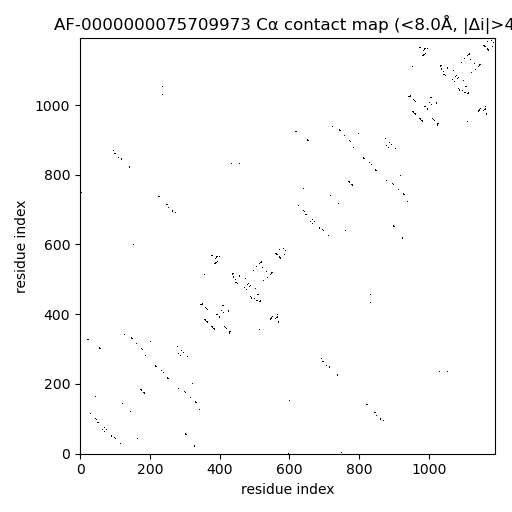.625 -3.031 -5.18 1 93.38 119 ALA B N 1
ATOM 5680 C CA . ALA B 1 119 ? -19.797 -2.162 -5.051 1 93.38 119 ALA B CA 1
ATOM 5681 C C . ALA B 1 119 ? -20.5 -2.379 -3.711 1 93.38 119 ALA B C 1
ATOM 5683 O O . ALA B 1 119 ? -20.922 -1.419 -3.061 1 93.38 119 ALA B O 1
ATOM 5684 N N . ALA B 1 120 ? -20.625 -3.619 -3.346 1 92.94 120 ALA B N 1
ATOM 5685 C CA . ALA B 1 120 ? -21.297 -3.939 -2.09 1 92.94 120 ALA B CA 1
ATOM 5686 C C . ALA B 1 120 ? -20.516 -3.402 -0.896 1 92.94 120 ALA B C 1
ATOM 5688 O O . ALA B 1 120 ? -21.094 -2.848 0.039 1 92.94 120 ALA B O 1
ATOM 5689 N N . VAL B 1 121 ? -19.234 -3.58 -0.911 1 93.69 121 VAL B N 1
ATOM 5690 C CA . VAL B 1 121 ? -18.391 -3.129 0.193 1 93.69 121 VAL B CA 1
ATOM 5691 C C . VAL B 1 121 ? -18.422 -1.604 0.275 1 93.69 121 VAL B C 1
ATOM 5693 O O . VAL B 1 121 ? -18.562 -1.037 1.36 1 93.69 121 VAL B O 1
ATOM 5696 N N . MET B 1 122 ? -18.312 -0.953 -0.855 1 93.94 122 MET B N 1
ATOM 5697 C CA . MET B 1 122 ? -18.344 0.507 -0.876 1 93.94 122 MET B CA 1
ATOM 5698 C C . MET B 1 122 ? -19.688 1.032 -0.391 1 93.94 122 MET B C 1
ATOM 5700 O O . MET B 1 122 ? -19.75 1.986 0.387 1 93.94 122 MET B O 1
ATOM 5704 N N . LYS B 1 123 ? -20.703 0.44 -0.843 1 93 123 LYS B N 1
ATOM 5705 C CA . LYS B 1 123 ? -22.047 0.837 -0.411 1 93 123 LYS B CA 1
ATOM 5706 C C . LYS B 1 123 ? -22.203 0.677 1.098 1 93 123 LYS B C 1
ATOM 5708 O O . LYS B 1 123 ? -22.75 1.56 1.767 1 93 123 LYS B O 1
ATOM 5713 N N . ALA B 1 124 ? -21.734 -0.401 1.579 1 93.19 124 ALA B N 1
ATOM 5714 C CA . ALA B 1 124 ? -21.797 -0.65 3.016 1 93.19 124 ALA B CA 1
ATOM 5715 C C . ALA B 1 124 ? -21 0.385 3.797 1 93.19 124 ALA B C 1
ATOM 5717 O O . ALA B 1 124 ? -21.453 0.89 4.824 1 93.19 124 ALA B O 1
ATOM 5718 N N . LEU B 1 125 ? -19.844 0.715 3.334 1 93.38 125 LEU B N 1
ATOM 5719 C CA . LEU B 1 125 ? -18.984 1.686 3.992 1 93.38 125 LEU B CA 1
ATOM 5720 C C . LEU B 1 125 ? -19.625 3.066 4.012 1 93.38 125 LEU B C 1
ATOM 5722 O O . LEU B 1 125 ? -19.547 3.781 5.016 1 93.38 125 LEU B O 1
ATOM 5726 N N . MET B 1 126 ? -20.25 3.42 2.939 1 92.25 126 MET B N 1
ATOM 5727 C CA . MET B 1 126 ? -20.891 4.734 2.838 1 92.25 126 MET B CA 1
ATOM 5728 C C . MET B 1 126 ? -22.078 4.84 3.783 1 92.25 126 MET B C 1
ATOM 5730 O O . MET B 1 126 ? -22.469 5.945 4.164 1 92.25 126 MET B O 1
ATOM 5734 N N . ASN B 1 127 ? -22.562 3.709 4.188 1 91.88 127 ASN B N 1
ATOM 5735 C CA . ASN B 1 127 ? -23.719 3.703 5.07 1 91.88 127 ASN B CA 1
ATOM 5736 C C . ASN B 1 127 ? -23.312 3.586 6.535 1 91.88 127 ASN B C 1
ATOM 5738 O O . ASN B 1 127 ? -24.125 3.803 7.43 1 91.88 127 ASN B O 1
ATOM 5742 N N . HIS B 1 128 ? -22.078 3.342 6.797 1 92.12 128 HIS B N 1
ATOM 5743 C CA . HIS B 1 128 ? -21.625 3.164 8.172 1 92.12 128 HIS B CA 1
ATOM 5744 C C . HIS B 1 128 ? -21.609 4.488 8.93 1 92.12 128 HIS B C 1
ATOM 5746 O O . HIS B 1 128 ? -21.562 5.559 8.312 1 92.12 128 HIS B O 1
ATOM 5752 N N . ASP B 1 129 ? -21.688 4.375 10.211 1 93.19 129 ASP B N 1
ATOM 5753 C CA . ASP B 1 129 ? -21.625 5.543 11.086 1 93.19 129 ASP B CA 1
ATOM 5754 C C . ASP B 1 129 ? -20.234 6.172 11.078 1 93.19 129 ASP B C 1
ATOM 5756 O O . ASP B 1 129 ? -19.234 5.48 10.844 1 93.19 129 ASP B O 1
ATOM 5760 N N . ILE B 1 130 ? -20.203 7.422 11.336 1 92.12 130 ILE B N 1
ATOM 5761 C CA . ILE B 1 130 ? -18.938 8.148 11.391 1 92.12 130 ILE B CA 1
ATOM 5762 C C . ILE B 1 130 ? -18.062 7.539 12.477 1 92.12 130 ILE B C 1
ATOM 5764 O O . ILE B 1 130 ? -16.828 7.559 12.367 1 92.12 130 ILE B O 1
ATOM 5768 N N . GLU B 1 131 ? -18.672 6.949 13.438 1 89.31 131 GLU B N 1
ATOM 5769 C CA . GLU B 1 131 ? -17.969 6.301 14.531 1 89.31 131 GLU B CA 1
ATOM 5770 C C . GLU B 1 131 ? -17.016 5.219 14.008 1 89.31 131 GLU B C 1
ATOM 5772 O O . GLU B 1 131 ? -15.938 5.012 14.562 1 89.31 131 GLU B O 1
ATOM 5777 N N . TYR B 1 132 ? -17.453 4.57 13.023 1 87.81 132 TYR B N 1
ATOM 5778 C CA . TYR B 1 132 ? -16.625 3.539 12.422 1 87.81 132 TYR B CA 1
ATOM 5779 C C . TYR B 1 132 ? -15.32 4.129 11.891 1 87.81 132 TYR B C 1
ATOM 5781 O O . TYR B 1 132 ? -14.266 3.512 12.008 1 87.81 132 TYR B O 1
ATOM 5789 N N . TYR B 1 133 ? -15.383 5.277 11.297 1 86.69 133 TYR B N 1
ATOM 5790 C CA . TYR B 1 133 ? -14.227 5.93 10.688 1 86.69 133 TYR B CA 1
ATOM 5791 C C . TYR B 1 133 ? -13.297 6.508 11.75 1 86.69 133 TYR B C 1
ATOM 5793 O O . TYR B 1 133 ? -12.125 6.77 11.484 1 86.69 133 TYR B O 1
ATOM 5801 N N . ASP B 1 134 ? -13.867 6.688 12.93 1 84.88 134 ASP B N 1
ATOM 5802 C CA . ASP B 1 134 ? -13.047 7.129 14.055 1 84.88 134 ASP B CA 1
ATOM 5803 C C . ASP B 1 134 ? -12.195 5.98 14.594 1 84.88 134 ASP B C 1
ATOM 5805 O O . ASP B 1 134 ? -11.062 6.199 15.039 1 84.88 134 ASP B O 1
ATOM 5809 N N . GLN B 1 135 ? -12.781 4.848 14.5 1 80.5 135 GLN B N 1
ATOM 5810 C CA . GLN B 1 135 ? -12.156 3.688 15.133 1 80.5 135 GLN B CA 1
ATOM 5811 C C . GLN B 1 135 ? -11.188 2.998 14.18 1 80.5 135 GLN B C 1
ATOM 5813 O O . GLN B 1 135 ? -10.281 2.287 14.617 1 80.5 135 GLN B O 1
ATOM 5818 N N . THR B 1 136 ? -11.477 3.221 12.922 1 80.56 136 THR B N 1
ATOM 5819 C CA . THR B 1 136 ? -10.664 2.525 11.93 1 80.56 136 THR B CA 1
ATOM 5820 C C . THR B 1 136 ? -9.844 3.518 11.109 1 80.56 136 THR B C 1
ATOM 5822 O O . THR B 1 136 ? -10.383 4.484 10.578 1 80.56 136 THR B O 1
ATOM 5825 N N . GLU B 1 137 ? -8.633 3.271 11 1 76.94 137 GLU B N 1
ATOM 5826 C CA . GLU B 1 137 ? -7.758 4.133 10.211 1 76.94 137 GLU B CA 1
ATOM 5827 C C . GLU B 1 137 ? -8.117 4.078 8.727 1 76.94 137 GLU B C 1
ATOM 5829 O O . GLU B 1 137 ? -8.469 3.016 8.211 1 76.94 137 GLU B O 1
ATOM 5834 N N . THR B 1 138 ? -8.031 5.18 8.094 1 77.5 138 THR B N 1
ATOM 5835 C CA . THR B 1 138 ? -8.398 5.293 6.684 1 77.5 138 THR B CA 1
ATOM 5836 C C . THR B 1 138 ? -7.582 4.324 5.832 1 77.5 138 THR B C 1
ATOM 5838 O O . THR B 1 138 ? -8.109 3.707 4.906 1 77.5 138 THR B O 1
ATOM 5841 N N . GLY B 1 139 ? -6.344 4.215 6.133 1 69.12 139 GLY B N 1
ATOM 5842 C CA . GLY B 1 139 ? -5.496 3.287 5.402 1 69.12 139 GLY B CA 1
ATOM 5843 C C . GLY B 1 139 ? -5.984 1.852 5.477 1 69.12 139 GLY B C 1
ATOM 5844 O O . GLY B 1 139 ? -5.914 1.116 4.488 1 69.12 139 GLY B O 1
ATOM 5845 N N . VAL B 1 140 ? -6.512 1.463 6.617 1 76.31 140 VAL B N 1
ATOM 5846 C CA . VAL B 1 140 ? -7.031 0.114 6.82 1 76.31 140 VAL B CA 1
ATOM 5847 C C . VAL B 1 140 ? -8.289 -0.088 5.977 1 76.31 140 VAL B C 1
ATOM 5849 O O . VAL B 1 140 ? -8.477 -1.146 5.371 1 76.31 140 VAL B O 1
ATOM 5852 N N . ILE B 1 141 ? -9.078 0.912 5.922 1 86.25 141 ILE B N 1
ATOM 5853 C CA . ILE B 1 141 ? -10.32 0.832 5.156 1 86.25 141 ILE B CA 1
ATOM 5854 C C . ILE B 1 141 ? -10 0.696 3.668 1 86.25 141 ILE B C 1
ATOM 5856 O O . ILE B 1 141 ? -10.625 -0.092 2.961 1 86.25 141 ILE B O 1
ATOM 5860 N N . ILE B 1 142 ? -9.039 1.415 3.277 1 81.5 142 ILE B N 1
ATOM 5861 C CA . ILE B 1 142 ? -8.625 1.359 1.88 1 81.5 142 ILE B CA 1
ATOM 5862 C C . ILE B 1 142 ? -8.055 -0.021 1.564 1 81.5 142 ILE B C 1
ATOM 5864 O O . ILE B 1 142 ? -8.336 -0.588 0.505 1 81.5 142 ILE B O 1
ATOM 5868 N N . ALA B 1 143 ? -7.289 -0.582 2.457 1 75.5 143 ALA B N 1
ATOM 5869 C CA . ALA B 1 143 ? -6.734 -1.922 2.281 1 75.5 143 ALA B CA 1
ATOM 5870 C C . ALA B 1 143 ? -7.844 -2.963 2.16 1 75.5 143 ALA B C 1
ATOM 5872 O O . ALA B 1 143 ? -7.699 -3.953 1.438 1 75.5 143 ALA B O 1
ATOM 5873 N N . ARG B 1 144 ? -8.922 -2.771 2.799 1 84.62 144 ARG B N 1
ATOM 5874 C CA . ARG B 1 144 ? -10.055 -3.689 2.734 1 84.62 144 ARG B CA 1
ATOM 5875 C C . ARG B 1 144 ? -10.664 -3.711 1.337 1 84.62 144 ARG B C 1
ATOM 5877 O O . ARG B 1 144 ? -10.969 -4.777 0.8 1 84.62 144 ARG B O 1
ATOM 5884 N N . ILE B 1 145 ? -10.703 -2.592 0.739 1 87.06 145 ILE B N 1
ATOM 5885 C CA . ILE B 1 145 ? -11.375 -2.477 -0.55 1 87.06 145 ILE B CA 1
ATOM 5886 C C . ILE B 1 145 ? -10.43 -2.926 -1.665 1 87.06 145 ILE B C 1
ATOM 5888 O O . ILE B 1 145 ? -10.883 -3.344 -2.736 1 87.06 145 ILE B O 1
ATOM 5892 N N . THR B 1 146 ? -9.172 -2.893 -1.368 1 80.62 146 THR B N 1
ATOM 5893 C CA . THR B 1 146 ? -8.219 -3.219 -2.42 1 80.62 146 THR B CA 1
ATOM 5894 C C . THR B 1 146 ? -7.664 -4.629 -2.229 1 80.62 146 THR B C 1
ATOM 5896 O O . THR B 1 146 ? -8.07 -5.562 -2.922 1 80.62 146 THR B O 1
ATOM 5899 N N . ASP B 1 147 ? -7.027 -4.824 -1.104 1 74.19 147 ASP B N 1
ATOM 5900 C CA . ASP B 1 147 ? -6.309 -6.074 -0.89 1 74.19 147 ASP B CA 1
ATOM 5901 C C . ASP B 1 147 ? -7.266 -7.199 -0.51 1 74.19 147 ASP B C 1
ATOM 5903 O O . ASP B 1 147 ? -7.199 -8.297 -1.07 1 74.19 147 ASP B O 1
ATOM 5907 N N . ASP B 1 148 ? -8.102 -6.949 0.416 1 82.5 148 ASP B N 1
ATOM 5908 C CA . ASP B 1 148 ? -8.992 -7.996 0.897 1 82.5 148 ASP B CA 1
ATOM 5909 C C . ASP B 1 148 ? -10.008 -8.391 -0.173 1 82.5 148 ASP B C 1
ATOM 5911 O O . ASP B 1 148 ? -10.344 -9.562 -0.322 1 82.5 148 ASP B O 1
ATOM 5915 N N . VAL B 1 149 ? -10.477 -7.41 -0.891 1 87.62 149 VAL B N 1
ATOM 5916 C CA . VAL B 1 149 ? -11.375 -7.719 -2 1 87.62 149 VAL B CA 1
ATOM 5917 C C . VAL B 1 149 ? -10.625 -8.531 -3.059 1 87.62 149 VAL B C 1
ATOM 5919 O O . VAL B 1 149 ? -11.172 -9.484 -3.615 1 87.62 149 VAL B O 1
ATOM 5922 N N . GLY B 1 150 ? -9.414 -8.164 -3.281 1 84.25 150 GLY B N 1
ATOM 5923 C CA . GLY B 1 150 ? -8.602 -8.914 -4.223 1 84.25 150 GLY B CA 1
ATOM 5924 C C . GLY B 1 150 ? -8.391 -10.359 -3.811 1 84.25 150 GLY B C 1
ATOM 5925 O O . GLY B 1 150 ? -8.492 -11.266 -4.641 1 84.25 150 GLY B O 1
ATOM 5926 N N . ASN B 1 151 ? -8.156 -10.539 -2.584 1 79.69 151 ASN B N 1
ATOM 5927 C CA . ASN B 1 151 ? -7.969 -11.891 -2.064 1 79.69 151 ASN B CA 1
ATOM 5928 C C . ASN B 1 151 ? -9.25 -12.711 -2.168 1 79.69 151 ASN B C 1
ATOM 5930 O O . ASN B 1 151 ? -9.211 -13.883 -2.562 1 79.69 151 ASN B O 1
ATOM 5934 N N . ALA B 1 152 ? -10.297 -12.109 -1.788 1 82.75 152 ALA B N 1
ATOM 5935 C CA . ALA B 1 152 ? -11.586 -12.805 -1.889 1 82.75 152 ALA B CA 1
ATOM 5936 C C . ALA B 1 152 ? -11.93 -13.109 -3.344 1 82.75 152 ALA B C 1
ATOM 5938 O O . ALA B 1 152 ? -12.453 -14.18 -3.652 1 82.75 152 ALA B O 1
ATOM 5939 N N . TYR B 1 153 ? -11.578 -12.203 -4.117 1 85 153 TYR B N 1
ATOM 5940 C CA . TYR B 1 153 ? -11.797 -12.367 -5.547 1 85 153 TYR B CA 1
ATOM 5941 C C . TYR B 1 153 ? -11 -13.539 -6.094 1 85 153 TYR B C 1
ATOM 5943 O O . TYR B 1 153 ? -11.539 -14.391 -6.805 1 85 153 TYR B O 1
ATOM 5951 N N . SER B 1 154 ? -9.789 -13.617 -5.773 1 82.44 154 SER B N 1
ATOM 5952 C CA . SER B 1 154 ? -8.93 -14.695 -6.254 1 82.44 154 SER B CA 1
ATOM 5953 C C . SER B 1 154 ? -9.391 -16.047 -5.727 1 82.44 154 SER B C 1
ATOM 5955 O O . SER B 1 154 ? -9.281 -17.062 -6.418 1 82.44 154 SER B O 1
ATOM 5957 N N . ALA B 1 155 ? -9.898 -16.031 -4.582 1 81.38 155 ALA B N 1
ATOM 5958 C CA . ALA B 1 155 ? -10.391 -17.266 -3.977 1 81.38 155 ALA B CA 1
ATOM 5959 C C . ALA B 1 155 ? -11.586 -17.828 -4.754 1 81.38 155 ALA B C 1
ATOM 5961 O O . ALA B 1 155 ? -11.633 -19.016 -5.062 1 81.38 155 ALA B O 1
ATOM 5962 N N . TYR B 1 156 ? -12.438 -16.969 -5.195 1 78.94 156 TYR B N 1
ATOM 5963 C CA . TYR B 1 156 ? -13.664 -17.422 -5.844 1 78.94 156 TYR B CA 1
ATOM 5964 C C . TYR B 1 156 ? -13.43 -17.688 -7.324 1 78.94 156 TYR B C 1
ATOM 5966 O O . TYR B 1 156 ? -14.039 -18.594 -7.902 1 78.94 156 TYR B O 1
ATOM 5974 N N . THR B 1 157 ? -12.609 -16.891 -7.828 1 78.88 157 THR B N 1
ATOM 5975 C CA . THR B 1 157 ? -12.5 -16.984 -9.281 1 78.88 157 THR B CA 1
ATOM 5976 C C . THR B 1 157 ? -11.461 -18.016 -9.688 1 78.88 157 THR B C 1
ATOM 5978 O O . THR B 1 157 ? -11.5 -18.547 -10.797 1 78.88 157 THR B O 1
ATOM 5981 N N . ASN B 1 158 ? -10.516 -18.344 -8.727 1 78.38 158 ASN B N 1
ATOM 5982 C CA . ASN B 1 158 ? -9.469 -19.281 -9.102 1 78.38 158 ASN B CA 1
ATOM 5983 C C . ASN B 1 158 ? -9.398 -20.453 -8.133 1 78.38 158 ASN B C 1
ATOM 5985 O O . ASN B 1 158 ? -9.57 -21.609 -8.531 1 78.38 158 ASN B O 1
ATOM 5989 N N . ASN B 1 159 ? -9.344 -20.172 -6.91 1 81.75 159 ASN B N 1
ATOM 5990 C CA . ASN B 1 159 ? -9.023 -21.203 -5.93 1 81.75 159 ASN B CA 1
ATOM 5991 C C . ASN B 1 159 ? -10.18 -22.188 -5.75 1 81.75 159 ASN B C 1
ATOM 5993 O O . ASN B 1 159 ? -9.977 -23.406 -5.824 1 81.75 159 ASN B O 1
ATOM 5997 N N . ILE B 1 160 ? -11.352 -21.688 -5.66 1 82.94 160 ILE B N 1
ATOM 5998 C CA . ILE B 1 160 ? -12.508 -22.562 -5.438 1 82.94 160 ILE B CA 1
ATOM 5999 C C . ILE B 1 160 ? -12.789 -23.375 -6.691 1 82.94 160 ILE B C 1
ATOM 6001 O O . ILE B 1 160 ? -13.086 -24.562 -6.609 1 82.94 160 ILE B O 1
ATOM 6005 N N . LEU B 1 161 ? -12.68 -22.734 -7.742 1 83.06 161 LEU B N 1
ATOM 6006 C CA . LEU B 1 161 ? -12.906 -23.422 -9.008 1 83.06 161 LEU B CA 1
ATOM 6007 C C . LEU B 1 161 ? -11.859 -24.516 -9.219 1 83.06 161 LEU B C 1
ATOM 6009 O O . LEU B 1 161 ? -12.195 -25.625 -9.633 1 83.06 161 LEU B O 1
ATOM 6013 N N . GLN B 1 162 ? -10.641 -24.234 -8.891 1 83.56 162 GLN B N 1
ATOM 6014 C CA . GLN B 1 162 ? -9.562 -25.203 -9.039 1 83.56 162 GLN B CA 1
ATOM 6015 C C . GLN B 1 162 ? -9.719 -26.344 -8.039 1 83.56 162 GLN B C 1
ATOM 6017 O O . GLN B 1 162 ? -9.438 -27.5 -8.367 1 83.56 162 GLN B O 1
ATOM 6022 N N . LEU B 1 163 ? -10.141 -26.047 -6.887 1 84.56 163 LEU B N 1
ATOM 6023 C CA . LEU B 1 163 ? -10.375 -27.062 -5.875 1 84.56 163 LEU B CA 1
ATOM 6024 C C . LEU B 1 163 ? -11.477 -28.031 -6.316 1 84.56 163 LEU B C 1
ATOM 6026 O O . LEU B 1 163 ? -11.32 -29.25 -6.211 1 84.56 163 LEU B O 1
ATOM 6030 N N . ALA B 1 164 ? -12.516 -27.438 -6.773 1 85.19 164 ALA B N 1
ATOM 6031 C CA . ALA B 1 164 ? -13.617 -28.266 -7.254 1 85.19 164 ALA B CA 1
ATOM 6032 C C . ALA B 1 164 ? -13.18 -29.141 -8.414 1 85.19 164 ALA B C 1
ATOM 6034 O O . ALA B 1 164 ? -13.508 -30.328 -8.461 1 85.19 164 ALA B O 1
ATOM 6035 N N . GLN B 1 165 ? -12.422 -28.547 -9.242 1 85.25 165 GLN B N 1
ATOM 6036 C CA . GLN B 1 165 ? -11.922 -29.312 -10.383 1 85.25 165 GLN B CA 1
ATOM 6037 C C . GLN B 1 165 ? -11.016 -30.453 -9.938 1 85.25 165 GLN B C 1
ATOM 6039 O O . GLN B 1 165 ? -11.125 -31.578 -10.453 1 85.25 165 GLN B O 1
ATOM 6044 N N . SER B 1 166 ? -10.172 -30.156 -9.008 1 85.75 166 SER B N 1
ATOM 6045 C CA . SER B 1 166 ? -9.234 -31.172 -8.523 1 85.75 166 SER B CA 1
ATOM 6046 C C . SER B 1 166 ? -9.961 -32.281 -7.777 1 85.75 166 SER B C 1
ATOM 6048 O O . SER B 1 166 ? -9.633 -33.469 -7.934 1 85.75 166 SER B O 1
ATOM 6050 N N . MET B 1 167 ? -10.945 -31.969 -7.043 1 87.12 167 MET B N 1
ATOM 6051 C CA . MET B 1 167 ? -11.719 -32.969 -6.293 1 87.12 167 MET B CA 1
ATOM 6052 C C . MET B 1 167 ? -12.5 -33.875 -7.238 1 87.12 167 MET B C 1
ATOM 6054 O O . MET B 1 167 ? -12.508 -35.094 -7.07 1 87.12 167 MET B O 1
ATOM 6058 N N . VAL B 1 168 ? -13.164 -33.25 -8.18 1 88.31 168 VAL B N 1
ATOM 6059 C CA . VAL B 1 168 ? -13.938 -34.031 -9.141 1 88.31 168 VAL B CA 1
ATOM 6060 C C . VAL B 1 168 ? -13 -34.906 -9.961 1 88.31 168 VAL B C 1
ATOM 6062 O O . VAL B 1 168 ? -13.328 -36.062 -10.25 1 88.31 168 VAL B O 1
ATOM 6065 N N . SER B 1 169 ? -11.836 -34.312 -10.312 1 87.25 169 SER B N 1
ATOM 6066 C CA . SER B 1 169 ? -10.852 -35.094 -11.055 1 87.25 169 SER B CA 1
ATOM 6067 C C . SER B 1 169 ? -10.422 -36.312 -10.266 1 87.25 169 SER B C 1
ATOM 6069 O O . SER B 1 169 ? -10.289 -37.406 -10.836 1 87.25 169 SER B O 1
ATOM 6071 N N . TRP B 1 170 ? -10.25 -36.156 -9.008 1 84.81 170 TRP B N 1
ATOM 6072 C CA . TRP B 1 170 ? -9.859 -37.281 -8.156 1 84.81 170 TRP B CA 1
ATOM 6073 C C . TRP B 1 170 ? -10.961 -38.344 -8.117 1 84.81 170 TRP B C 1
ATOM 6075 O O . TRP B 1 170 ? -10.68 -39.531 -8.188 1 84.81 170 TRP B O 1
ATOM 6085 N N . VAL B 1 171 ? -12.203 -37.969 -8.023 1 87.88 171 VAL B N 1
ATOM 6086 C CA . VAL B 1 171 ? -13.336 -38.875 -7.938 1 87.88 171 VAL B CA 1
ATOM 6087 C C . VAL B 1 171 ? -13.492 -39.625 -9.258 1 87.88 171 VAL B C 1
ATOM 6089 O O . VAL B 1 171 ? -13.711 -40.844 -9.258 1 87.88 171 VAL B O 1
ATOM 6092 N N . ILE B 1 172 ? -13.336 -38.906 -10.328 1 88.44 172 ILE B N 1
ATOM 6093 C CA . ILE B 1 172 ? -13.453 -39.562 -11.633 1 88.44 172 ILE B CA 1
ATOM 6094 C C . ILE B 1 172 ? -12.336 -40.594 -11.805 1 88.44 172 ILE B C 1
ATOM 6096 O O . ILE B 1 172 ? -12.57 -41.688 -12.297 1 88.44 172 ILE B O 1
ATOM 6100 N N . GLY B 1 173 ? -11.125 -40.188 -11.398 1 87.25 173 GLY B N 1
ATOM 6101 C CA . GLY B 1 173 ? -10.023 -41.156 -11.453 1 87.25 173 GLY B CA 1
ATOM 6102 C C . GLY B 1 173 ? -10.266 -42.406 -10.633 1 87.25 173 GLY B C 1
ATOM 6103 O O . GLY B 1 173 ? -9.945 -43.5 -11.07 1 87.25 173 GLY B O 1
ATOM 6104 N N . LEU B 1 174 ? -10.922 -42.219 -9.539 1 87.44 174 LEU B N 1
ATOM 6105 C CA . LEU B 1 174 ? -11.242 -43.344 -8.672 1 87.44 174 LEU B CA 1
ATOM 6106 C C . LEU B 1 174 ? -12.258 -44.281 -9.344 1 87.44 174 LEU B C 1
ATOM 6108 O O . LEU B 1 174 ? -12.117 -45.5 -9.281 1 87.44 174 LEU B O 1
ATOM 6112 N N . ILE B 1 175 ? -13.227 -43.688 -9.992 1 89 175 ILE B N 1
ATOM 6113 C CA . ILE B 1 175 ? -14.266 -44.438 -10.656 1 89 175 ILE B CA 1
ATOM 6114 C C . ILE B 1 175 ? -13.664 -45.25 -11.805 1 89 175 ILE B C 1
ATOM 6116 O O . ILE B 1 175 ? -13.953 -46.438 -11.961 1 89 175 ILE B O 1
ATOM 6120 N N . VAL B 1 176 ? -12.773 -44.688 -12.531 1 88.38 176 VAL B N 1
ATOM 6121 C CA . VAL B 1 176 ? -12.156 -45.344 -13.68 1 88.38 176 VAL B CA 1
ATOM 6122 C C . VAL B 1 176 ? -11.258 -46.469 -13.195 1 88.38 176 VAL B C 1
ATOM 6124 O O . VAL B 1 176 ? -11.258 -47.562 -13.773 1 88.38 176 VAL B O 1
ATOM 6127 N N . CYS B 1 177 ? -10.508 -46.281 -12.164 1 87 177 CYS B N 1
ATOM 6128 C CA . CYS B 1 177 ? -9.602 -47.281 -11.648 1 87 177 CYS B CA 1
ATOM 6129 C C . CYS B 1 177 ? -10.383 -48.469 -11.086 1 87 177 CYS B C 1
ATOM 6131 O O . CYS B 1 177 ? -10.008 -49.625 -11.305 1 87 177 CYS B O 1
ATOM 6133 N N . PHE B 1 178 ? -11.5 -48.219 -10.5 1 88.25 178 PHE B N 1
ATOM 6134 C CA . PHE B 1 178 ? -12.305 -49.312 -9.906 1 88.25 178 PHE B CA 1
ATOM 6135 C C . PHE B 1 178 ? -12.977 -50.125 -10.992 1 88.25 178 PHE B C 1
ATOM 6137 O O . PHE B 1 178 ? -13.188 -51.344 -10.812 1 88.25 178 PHE B O 1
ATOM 6144 N N . THR B 1 179 ? -13.344 -49.469 -12.078 1 86.75 179 THR B N 1
ATOM 6145 C CA . THR B 1 179 ? -14.008 -50.188 -13.156 1 86.75 179 THR B CA 1
ATOM 6146 C C . THR B 1 179 ? -13.023 -51.094 -13.891 1 86.75 179 THR B C 1
ATOM 6148 O O . THR B 1 179 ? -13.398 -52.156 -14.422 1 86.75 179 THR B O 1
ATOM 6151 N N . LYS B 1 180 ? -11.734 -50.719 -13.922 1 84.88 180 LYS B N 1
ATOM 6152 C CA . LYS B 1 180 ? -10.742 -51.531 -14.648 1 84.88 180 LYS B CA 1
ATOM 6153 C C . LYS B 1 180 ? -10.18 -52.625 -13.766 1 84.88 180 LYS B C 1
ATOM 6155 O O . LYS B 1 180 ? -10.102 -53.781 -14.188 1 84.88 180 LYS B O 1
ATOM 6160 N N . SER B 1 181 ? -9.703 -52.281 -12.539 1 86 181 SER B N 1
ATOM 6161 C CA . SER B 1 181 ? -9.195 -53.312 -11.625 1 86 181 SER B CA 1
ATOM 6162 C C . SER B 1 181 ? -9.352 -52.875 -10.172 1 86 181 SER B C 1
ATOM 6164 O O . SER B 1 181 ? -8.57 -52.031 -9.688 1 86 181 SER B O 1
ATOM 6166 N N . PRO B 1 182 ? -10.258 -53.375 -9.469 1 85.12 182 PRO B N 1
ATOM 6167 C CA . PRO B 1 182 ? -10.461 -53 -8.07 1 85.12 182 PRO B CA 1
ATOM 6168 C C . PRO B 1 182 ? -9.258 -53.344 -7.188 1 85.12 182 PRO B C 1
ATOM 6170 O O . PRO B 1 182 ? -8.961 -52.625 -6.238 1 85.12 182 PRO B O 1
ATOM 6173 N N . LYS B 1 183 ? -8.539 -54.469 -7.547 1 81.25 183 LYS B N 1
ATOM 6174 C CA . LYS B 1 183 ? -7.398 -54.875 -6.734 1 81.25 183 LYS B CA 1
ATOM 6175 C C . LYS B 1 183 ? -6.266 -53.875 -6.812 1 81.25 183 LYS B C 1
ATOM 6177 O O . LYS B 1 183 ? -5.691 -53.5 -5.789 1 81.25 183 LYS B O 1
ATOM 6182 N N . LEU B 1 184 ? -6.082 -53.375 -7.996 1 82.06 184 LEU B N 1
ATOM 6183 C CA . LEU B 1 184 ? -4.996 -52.438 -8.195 1 82.06 184 LEU B CA 1
ATOM 6184 C C . LEU B 1 184 ? -5.359 -51.062 -7.617 1 82.06 184 LEU B C 1
ATOM 6186 O O . LEU B 1 184 ? -4.48 -50.312 -7.211 1 82.06 184 LEU B O 1
ATOM 6190 N N . THR B 1 185 ? -6.633 -50.781 -7.605 1 86.38 185 THR B N 1
ATOM 6191 C CA . THR B 1 185 ? -7.105 -49.5 -7.09 1 86.38 185 THR B CA 1
ATOM 6192 C C . THR B 1 185 ? -6.824 -49.375 -5.594 1 86.38 185 THR B C 1
ATOM 6194 O O . THR B 1 185 ? -6.52 -48.281 -5.102 1 86.38 185 THR B O 1
ATOM 6197 N N . VAL B 1 186 ? -6.844 -50.438 -4.941 1 83.19 186 VAL B N 1
ATOM 6198 C CA . VAL B 1 186 ? -6.59 -50.438 -3.502 1 83.19 186 VAL B CA 1
ATOM 6199 C C . VAL B 1 186 ? -5.137 -50.031 -3.234 1 83.19 186 VAL B C 1
ATOM 6201 O O . VAL B 1 186 ? -4.844 -49.312 -2.283 1 83.19 186 VAL B O 1
ATOM 6204 N N . TYR B 1 187 ? -4.242 -50.438 -4.113 1 76.56 187 TYR B N 1
ATOM 6205 C CA . TYR B 1 187 ? -2.836 -50.094 -3.963 1 76.56 187 TYR B CA 1
ATOM 6206 C C . TYR B 1 187 ? -2.631 -48.594 -4.168 1 76.56 187 TYR B C 1
ATOM 6208 O O . TYR B 1 187 ? -1.835 -47.969 -3.465 1 76.56 187 TYR B O 1
ATOM 6216 N N . LEU B 1 188 ? -3.391 -48.062 -5.109 1 78.31 188 LEU B N 1
ATOM 6217 C CA . LEU B 1 188 ? -3.279 -46.656 -5.398 1 78.31 188 LEU B CA 1
ATOM 6218 C C . LEU B 1 188 ? -3.844 -45.812 -4.25 1 78.31 188 LEU B C 1
ATOM 6220 O O . LEU B 1 188 ? -3.324 -44.75 -3.945 1 78.31 188 LEU B O 1
ATOM 6224 N N . LEU B 1 189 ? -4.859 -46.312 -3.605 1 82.62 189 LEU B N 1
ATOM 6225 C CA . LEU B 1 189 ? -5.492 -45.594 -2.502 1 82.62 189 LEU B CA 1
ATOM 6226 C C . LEU B 1 189 ? -4.578 -45.531 -1.285 1 82.62 189 LEU B C 1
ATOM 6228 O O . LEU B 1 189 ? -4.68 -44.625 -0.458 1 82.62 189 LEU B O 1
ATOM 6232 N N . PHE B 1 190 ? -3.633 -46.469 -1.262 1 78.69 190 PHE B N 1
ATOM 6233 C CA . PHE B 1 190 ? -2.691 -46.469 -0.148 1 78.69 190 PHE B CA 1
ATOM 6234 C C . PHE B 1 190 ? -1.657 -45.375 -0.305 1 78.69 190 PHE B C 1
ATOM 6236 O O . PHE B 1 190 ? -1.072 -44.906 0.68 1 78.69 190 PHE B O 1
ATOM 6243 N N . VAL B 1 191 ? -1.495 -44.906 -1.515 1 75.38 191 VAL B N 1
ATOM 6244 C CA . VAL B 1 191 ? -0.53 -43.844 -1.786 1 75.38 191 VAL B CA 1
ATOM 6245 C C . VAL B 1 191 ? -1.12 -42.5 -1.391 1 75.38 191 VAL B C 1
ATOM 6247 O O . VAL B 1 191 ? -0.391 -41.594 -0.987 1 75.38 191 VAL B O 1
ATOM 6250 N N . ALA B 1 192 ? -2.451 -42.406 -1.346 1 76.5 192 ALA B N 1
ATOM 6251 C CA . ALA B 1 192 ? -3.135 -41.156 -1.089 1 76.5 192 ALA B CA 1
ATOM 6252 C C . ALA B 1 192 ? -2.895 -40.688 0.342 1 76.5 192 ALA B C 1
ATOM 6254 O O . ALA B 1 192 ? -2.518 -39.531 0.565 1 76.5 192 ALA B O 1
ATOM 6255 N N . PRO B 1 193 ? -2.98 -41.562 1.288 1 78.31 193 PRO B N 1
ATOM 6256 C CA . PRO B 1 193 ? -2.729 -41.125 2.662 1 78.31 193 PRO B CA 1
ATOM 6257 C C . PRO B 1 193 ? -1.292 -40.656 2.877 1 78.31 193 PRO B C 1
ATOM 6259 O O . PRO B 1 193 ? -1.047 -39.75 3.686 1 78.31 193 PRO B O 1
ATOM 6262 N N . LEU B 1 194 ? -0.369 -41.219 2.102 1 78.44 194 LEU B N 1
ATOM 6263 C CA . LEU B 1 194 ? 1.023 -40.812 2.23 1 78.44 194 LEU B CA 1
ATOM 6264 C C . LEU B 1 194 ? 1.208 -39.375 1.753 1 78.44 194 LEU B C 1
ATOM 6266 O O . LEU B 1 194 ? 1.92 -38.594 2.387 1 78.44 194 LEU B O 1
ATOM 6270 N N . TYR B 1 195 ? 0.47 -39.062 0.742 1 75.81 195 TYR B N 1
ATOM 6271 C CA . TYR B 1 195 ? 0.512 -37.688 0.239 1 75.81 195 TYR B CA 1
ATOM 6272 C C . TYR B 1 195 ? -0.121 -36.719 1.233 1 75.81 195 TYR B C 1
ATOM 6274 O O . TYR B 1 195 ? 0.397 -35.625 1.46 1 75.81 195 TYR B O 1
ATOM 6282 N N . VAL B 1 196 ? -1.163 -37.188 1.855 1 76.38 196 VAL B N 1
ATOM 6283 C CA . VAL B 1 196 ? -1.912 -36.344 2.783 1 76.38 196 VAL B CA 1
ATOM 6284 C C . VAL B 1 196 ? -1.073 -36.062 4.027 1 76.38 196 VAL B C 1
ATOM 6286 O O . VAL B 1 196 ? -1.047 -34.938 4.535 1 76.38 196 VAL B O 1
ATOM 6289 N N . ILE B 1 197 ? -0.355 -37.062 4.395 1 79.88 197 ILE B N 1
ATOM 6290 C CA . ILE B 1 197 ? 0.455 -36.938 5.602 1 79.88 197 ILE B CA 1
ATOM 6291 C C . ILE B 1 197 ? 1.604 -35.938 5.352 1 79.88 197 ILE B C 1
ATOM 6293 O O . ILE B 1 197 ? 1.877 -35.062 6.18 1 79.88 197 ILE B O 1
ATOM 6297 N N . ILE B 1 198 ? 2.17 -36.031 4.191 1 78.12 198 ILE B N 1
ATOM 6298 C CA . ILE B 1 198 ? 3.289 -35.156 3.848 1 78.12 198 ILE B CA 1
ATOM 6299 C C . ILE B 1 198 ? 2.812 -33.719 3.77 1 78.12 198 ILE B C 1
ATOM 6301 O O . ILE B 1 198 ? 3.455 -32.812 4.309 1 78.12 198 ILE B O 1
ATOM 6305 N N . GLU B 1 199 ? 1.696 -33.594 3.232 1 73.75 199 GLU B N 1
ATOM 6306 C CA . GLU B 1 199 ? 1.176 -32.25 3.018 1 73.75 199 GLU B CA 1
ATOM 6307 C C . GLU B 1 199 ? 0.685 -31.641 4.324 1 73.75 199 GLU B C 1
ATOM 6309 O O . GLU B 1 199 ? 0.87 -30.453 4.562 1 73.75 199 GLU B O 1
ATOM 6314 N N . ARG B 1 200 ? 0.099 -32.438 5.199 1 72.75 200 ARG B N 1
ATOM 6315 C CA . ARG B 1 200 ? -0.418 -31.953 6.473 1 72.75 200 ARG B CA 1
ATOM 6316 C C . ARG B 1 200 ? 0.717 -31.516 7.395 1 72.75 200 ARG B C 1
ATOM 6318 O O . ARG B 1 200 ? 0.611 -30.5 8.086 1 72.75 200 ARG B O 1
ATOM 6325 N N . LEU B 1 201 ? 1.721 -32.281 7.418 1 74.19 201 LEU B N 1
ATOM 6326 C CA . LEU B 1 201 ? 2.869 -31.938 8.25 1 74.19 201 LEU B CA 1
ATOM 6327 C C . LEU B 1 201 ? 3.514 -30.625 7.789 1 74.19 201 LEU B C 1
ATOM 6329 O O . LEU B 1 201 ? 3.918 -29.812 8.609 1 74.19 201 LEU B O 1
ATOM 6333 N N . ARG B 1 202 ? 3.41 -30.391 6.59 1 73.06 202 ARG B N 1
ATOM 6334 C CA . ARG B 1 202 ? 3.963 -29.188 5.98 1 73.06 202 ARG B CA 1
ATOM 6335 C C . ARG B 1 202 ? 3.125 -27.969 6.332 1 73.06 202 ARG B C 1
ATOM 6337 O O . ARG B 1 202 ? 3.666 -26.922 6.723 1 73.06 202 ARG B O 1
ATOM 6344 N N . ASN B 1 203 ? 1.88 -28.141 6.242 1 70.56 203 ASN B N 1
ATOM 6345 C CA . ASN B 1 203 ? 0.983 -27 6.387 1 70.56 203 ASN B CA 1
ATOM 6346 C C . ASN B 1 203 ? 1.012 -26.438 7.805 1 70.56 203 ASN B C 1
ATOM 6348 O O . ASN B 1 203 ? 0.998 -25.219 7.996 1 70.56 203 ASN B O 1
ATOM 6352 N N . ARG B 1 204 ? 1.18 -27.266 8.766 1 71.19 204 ARG B N 1
ATOM 6353 C CA . ARG B 1 204 ? 1.201 -26.828 10.156 1 71.19 204 ARG B CA 1
ATOM 6354 C C . ARG B 1 204 ? 2.461 -26.016 10.453 1 71.19 204 ARG B C 1
ATOM 6356 O O . ARG B 1 204 ? 2.398 -24.984 11.125 1 71.19 204 ARG B O 1
ATOM 6363 N N . LYS B 1 205 ? 3.523 -26.406 9.922 1 77.06 205 LYS B N 1
ATOM 6364 C CA . LYS B 1 205 ? 4.781 -25.719 10.164 1 77.06 205 LYS B CA 1
ATOM 6365 C C . LYS B 1 205 ? 4.863 -24.422 9.352 1 77.06 205 LYS B C 1
ATOM 6367 O O . LYS B 1 205 ? 5.379 -23.422 9.828 1 77.06 205 LYS B O 1
ATOM 6372 N N . LEU B 1 206 ? 4.203 -24.484 8.289 1 74.44 206 LEU B N 1
ATOM 6373 C CA . LEU B 1 206 ? 4.27 -23.359 7.379 1 74.44 206 LEU B CA 1
ATOM 6374 C C . LEU B 1 206 ? 3.432 -22.188 7.902 1 74.44 206 LEU B C 1
ATOM 6376 O O . LEU B 1 206 ? 3.807 -21.031 7.738 1 74.44 206 LEU B O 1
ATOM 6380 N N . ASP B 1 207 ? 2.383 -22.516 8.586 1 69.44 207 ASP B N 1
ATOM 6381 C CA . ASP B 1 207 ? 1.52 -21.469 9.117 1 69.44 207 ASP B CA 1
ATOM 6382 C C . ASP B 1 207 ? 2.256 -20.625 10.156 1 69.44 207 ASP B C 1
ATOM 6384 O O . ASP B 1 207 ? 2.182 -19.406 10.133 1 69.44 207 ASP B O 1
ATOM 6388 N N . ALA B 1 208 ? 2.928 -21.281 10.984 1 74.69 208 ALA B N 1
ATOM 6389 C CA . ALA B 1 208 ? 3.682 -20.562 12.023 1 74.69 208 ALA B CA 1
ATOM 6390 C C . ALA B 1 208 ? 4.82 -19.75 11.414 1 74.69 208 ALA B C 1
ATOM 6392 O O . ALA B 1 208 ? 5.09 -18.625 11.844 1 74.69 208 ALA B O 1
ATOM 6393 N N . LEU B 1 209 ? 5.406 -20.312 10.398 1 78.94 209 LEU B N 1
ATOM 6394 C CA . LEU B 1 209 ? 6.527 -19.625 9.758 1 78.94 209 LEU B CA 1
ATOM 6395 C C . LEU B 1 209 ? 6.047 -18.422 8.953 1 78.94 209 LEU B C 1
ATOM 6397 O O . LEU B 1 209 ? 6.742 -17.406 8.875 1 78.94 209 LEU B O 1
ATOM 6401 N N . TRP B 1 210 ? 4.891 -18.5 8.477 1 72.69 210 TRP B N 1
ATOM 6402 C CA . TRP B 1 210 ? 4.301 -17.391 7.734 1 72.69 210 TRP B CA 1
ATOM 6403 C C . TRP B 1 210 ? 4.02 -16.219 8.656 1 72.69 210 TRP B C 1
ATOM 6405 O O . TRP B 1 210 ? 4.285 -15.062 8.297 1 72.69 210 TRP B O 1
ATOM 6415 N N . LEU B 1 211 ? 3.512 -16.562 9.781 1 72.25 211 LEU B N 1
ATOM 6416 C CA . LEU B 1 211 ? 3.236 -15.508 10.75 1 72.25 211 LEU B CA 1
ATOM 6417 C C . LEU B 1 211 ? 4.527 -14.82 11.188 1 72.25 211 LEU B C 1
ATOM 6419 O O . LEU B 1 211 ? 4.574 -13.594 11.297 1 72.25 211 LEU B O 1
ATOM 6423 N N . GLU B 1 212 ? 5.484 -15.602 11.391 1 80.94 212 GLU B N 1
ATOM 6424 C CA . GLU B 1 212 ? 6.785 -15.055 11.766 1 80.94 212 GLU B CA 1
ATOM 6425 C C . GLU B 1 212 ? 7.375 -14.211 10.641 1 80.94 212 GLU B C 1
ATOM 6427 O O . GLU B 1 212 ? 7.945 -13.148 10.891 1 80.94 212 GLU B O 1
ATOM 6432 N N . TYR B 1 213 ? 7.203 -14.602 9.461 1 80.12 213 TYR B N 1
ATOM 6433 C CA . TYR B 1 213 ? 7.68 -13.867 8.297 1 80.12 213 TYR B CA 1
ATOM 6434 C C . TYR B 1 213 ? 6.98 -12.516 8.18 1 80.12 213 TYR B C 1
ATOM 6436 O O . TYR B 1 213 ? 7.629 -11.492 7.953 1 80.12 213 TYR B O 1
ATOM 6444 N N . ASN B 1 214 ? 5.766 -12.547 8.367 1 72.5 214 ASN B N 1
ATOM 6445 C CA . ASN B 1 214 ? 4.984 -11.32 8.273 1 72.5 214 ASN B CA 1
ATOM 6446 C C . ASN B 1 214 ? 5.391 -10.312 9.344 1 72.5 214 ASN B C 1
ATOM 6448 O O . ASN B 1 214 ? 5.504 -9.117 9.062 1 72.5 214 ASN B O 1
ATOM 6452 N N . ASN B 1 215 ? 5.578 -10.82 10.484 1 79.25 215 ASN B N 1
ATOM 6453 C CA . ASN B 1 215 ? 6.004 -9.953 11.578 1 79.25 215 ASN B CA 1
ATOM 6454 C C . ASN B 1 215 ? 7.367 -9.328 11.297 1 79.25 215 ASN B C 1
ATOM 6456 O O . ASN B 1 215 ? 7.543 -8.117 11.445 1 79.25 215 ASN B O 1
ATOM 6460 N N . CYS B 1 216 ? 8.305 -10.188 10.859 1 84.88 216 CYS B N 1
ATOM 6461 C CA . CYS B 1 216 ? 9.648 -9.711 10.586 1 84.88 216 CYS B CA 1
ATOM 6462 C C . CYS B 1 216 ? 9.656 -8.742 9.398 1 84.88 216 CYS B C 1
ATOM 6464 O O . CYS B 1 216 ? 10.336 -7.719 9.43 1 84.88 216 CYS B O 1
ATOM 6466 N N . SER B 1 217 ? 8.883 -9.031 8.445 1 82 217 SER B N 1
ATOM 6467 C CA . SER B 1 217 ? 8.82 -8.195 7.25 1 82 217 SER B CA 1
ATOM 6468 C C . SER B 1 217 ? 8.18 -6.848 7.551 1 82 217 SER B C 1
ATOM 6470 O O . SER B 1 217 ? 8.602 -5.82 7.023 1 82 217 SER B O 1
ATOM 6472 N N . THR B 1 218 ? 7.199 -6.863 8.375 1 77.12 218 THR B N 1
ATOM 6473 C CA . THR B 1 218 ? 6.535 -5.633 8.781 1 77.12 218 THR B CA 1
ATOM 6474 C C . THR B 1 218 ? 7.488 -4.734 9.562 1 77.12 218 THR B C 1
ATOM 6476 O O . THR B 1 218 ? 7.5 -3.516 9.375 1 77.12 218 THR B O 1
ATOM 6479 N N . THR B 1 219 ? 8.195 -5.371 10.383 1 85.31 219 THR B N 1
ATOM 6480 C CA . THR B 1 219 ? 9.156 -4.621 11.18 1 85.31 219 THR B CA 1
ATOM 6481 C C . THR B 1 219 ? 10.211 -3.975 10.281 1 85.31 219 THR B C 1
ATOM 6483 O O . THR B 1 219 ? 10.586 -2.816 10.484 1 85.31 219 THR B O 1
ATOM 6486 N N . VAL B 1 220 ? 10.672 -4.703 9.305 1 88.12 220 VAL B N 1
ATOM 6487 C CA . VAL B 1 220 ? 11.672 -4.195 8.383 1 88.12 220 VAL B CA 1
ATOM 6488 C C . VAL B 1 220 ? 11.086 -3.062 7.543 1 88.12 220 VAL B C 1
ATOM 6490 O O . VAL B 1 220 ? 11.734 -2.035 7.328 1 88.12 220 VAL B O 1
ATOM 6493 N N . SER B 1 221 ? 9.914 -3.244 7.129 1 83.56 221 SER B N 1
ATOM 6494 C CA . SER B 1 221 ? 9.234 -2.225 6.332 1 83.56 221 SER B CA 1
ATOM 6495 C C . SER B 1 221 ? 8.969 -0.966 7.152 1 83.56 221 SER B C 1
ATOM 6497 O O . SER B 1 221 ? 9.094 0.15 6.645 1 83.56 221 SER B O 1
ATOM 6499 N N . ALA B 1 222 ? 8.562 -1.174 8.352 1 83.19 222 ALA B N 1
ATOM 6500 C CA . ALA B 1 222 ? 8.336 -0.045 9.25 1 83.19 222 ALA B CA 1
ATOM 6501 C C . ALA B 1 222 ? 9.617 0.751 9.469 1 83.19 222 ALA B C 1
ATOM 6503 O O . ALA B 1 222 ? 9.602 1.984 9.477 1 83.19 222 ALA B O 1
ATOM 6504 N N . LYS B 1 223 ? 10.648 0.048 9.688 1 89.06 223 LYS B N 1
ATOM 6505 C CA . LYS B 1 223 ? 11.938 0.703 9.898 1 89.06 223 LYS B CA 1
ATOM 6506 C C . LYS B 1 223 ? 12.375 1.474 8.648 1 89.06 223 LYS B C 1
ATOM 6508 O O . LYS B 1 223 ? 12.875 2.594 8.75 1 89.06 223 LYS B O 1
ATOM 6513 N N . ALA B 1 224 ? 12.211 0.872 7.523 1 89.69 224 ALA B N 1
ATOM 6514 C CA . ALA B 1 224 ? 12.523 1.553 6.27 1 89.69 224 ALA B CA 1
ATOM 6515 C C . ALA B 1 224 ? 11.695 2.82 6.109 1 89.69 224 ALA B C 1
ATOM 6517 O O . ALA B 1 224 ? 12.211 3.869 5.723 1 89.69 224 ALA B O 1
ATOM 6518 N N . THR B 1 225 ? 10.445 2.754 6.398 1 85.88 225 THR B N 1
ATOM 6519 C CA . THR B 1 225 ? 9.539 3.891 6.293 1 85.88 225 THR B CA 1
ATOM 6520 C C . THR B 1 225 ? 9.953 5.004 7.25 1 85.88 225 THR B C 1
ATOM 6522 O O . THR B 1 225 ? 9.938 6.184 6.883 1 85.88 225 THR B O 1
ATOM 6525 N N . GLU B 1 226 ? 10.273 4.625 8.398 1 87.31 226 GLU B N 1
ATOM 6526 C CA . GLU B 1 226 ? 10.719 5.578 9.406 1 87.31 226 GLU B CA 1
ATOM 6527 C C . GLU B 1 226 ? 11.969 6.332 8.938 1 87.31 226 GLU B C 1
ATOM 6529 O O . GLU B 1 226 ? 12.031 7.559 9.039 1 87.31 226 GLU B O 1
ATOM 6534 N N . ILE B 1 227 ? 12.945 5.621 8.461 1 89.94 227 ILE B N 1
ATOM 6535 C CA . ILE B 1 227 ? 14.211 6.207 8.023 1 89.94 227 ILE B CA 1
ATOM 6536 C C . ILE B 1 227 ? 13.961 7.137 6.836 1 89.94 227 ILE B C 1
ATOM 6538 O O . ILE B 1 227 ? 14.43 8.273 6.816 1 89.94 227 ILE B O 1
ATOM 6542 N N . LEU B 1 228 ? 13.125 6.719 5.977 1 88.69 228 LEU B N 1
ATOM 6543 C CA . LEU B 1 228 ? 12.953 7.445 4.723 1 88.69 228 LEU B CA 1
ATOM 6544 C C . LEU B 1 228 ? 12.062 8.664 4.922 1 88.69 228 LEU B C 1
ATOM 6546 O O . LEU B 1 228 ? 12.25 9.695 4.266 1 88.69 228 LEU B O 1
ATOM 6550 N N . THR B 1 229 ? 11.078 8.539 5.75 1 84.31 229 THR B N 1
ATOM 6551 C CA . THR B 1 229 ? 10.211 9.672 6.051 1 84.31 229 THR B CA 1
ATOM 6552 C C . THR B 1 229 ? 10.977 10.758 6.805 1 84.31 229 THR B C 1
ATOM 6554 O O . THR B 1 229 ? 10.672 11.945 6.672 1 84.31 229 THR B O 1
ATOM 6557 N N . SER B 1 230 ? 11.93 10.336 7.609 1 88 230 SER B N 1
ATOM 6558 C CA . SER B 1 230 ? 12.711 11.273 8.406 1 88 230 SER B CA 1
ATOM 6559 C C . SER B 1 230 ? 14.141 11.375 7.887 1 88 230 SER B C 1
ATOM 6561 O O . SER B 1 230 ? 15.086 11.516 8.672 1 88 230 SER B O 1
ATOM 6563 N N . PHE B 1 231 ? 14.289 11.289 6.656 1 89.62 231 PHE B N 1
ATOM 6564 C CA . PHE B 1 231 ? 15.641 11.141 6.117 1 89.62 231 PHE B CA 1
ATOM 6565 C C . PHE B 1 231 ? 16.453 12.406 6.348 1 89.62 231 PHE B C 1
ATOM 6567 O O . PHE B 1 231 ? 17.656 12.336 6.586 1 89.62 231 PHE B O 1
ATOM 6574 N N . ARG B 1 232 ? 15.82 13.586 6.27 1 88.94 232 ARG B N 1
ATOM 6575 C CA . ARG B 1 232 ? 16.531 14.836 6.5 1 88.94 232 ARG B CA 1
ATOM 6576 C C . ARG B 1 232 ? 17.109 14.891 7.914 1 88.94 232 ARG B C 1
ATOM 6578 O O . ARG B 1 232 ? 18.219 15.375 8.117 1 88.94 232 ARG B O 1
ATOM 6585 N N . THR B 1 233 ? 16.344 14.406 8.82 1 89.38 233 THR B N 1
ATOM 6586 C CA . THR B 1 233 ? 16.812 14.359 10.203 1 89.38 233 THR B CA 1
ATOM 6587 C C . THR B 1 233 ? 17.953 13.352 10.352 1 89.38 233 THR B C 1
ATOM 6589 O O . THR B 1 233 ? 18.938 13.625 11.023 1 89.38 233 THR B O 1
ATOM 6592 N N . VAL B 1 234 ? 17.812 12.203 9.742 1 91.62 234 VAL B N 1
ATOM 6593 C CA . VAL B 1 234 ? 18.844 11.172 9.789 1 91.62 234 VAL B CA 1
ATOM 6594 C C . VAL B 1 234 ? 20.156 11.727 9.227 1 91.62 234 VAL B C 1
ATOM 6596 O O . VAL B 1 234 ? 21.219 11.516 9.797 1 91.62 234 VAL B O 1
ATOM 6599 N N . ARG B 1 235 ? 20.016 12.469 8.18 1 91.44 235 ARG B N 1
ATOM 6600 C CA . ARG B 1 235 ? 21.188 13.031 7.523 1 91.44 235 ARG B CA 1
ATOM 6601 C C . ARG B 1 235 ? 21.812 14.148 8.367 1 91.44 235 ARG B C 1
ATOM 6603 O O . ARG B 1 235 ? 23.031 14.289 8.414 1 91.44 235 ARG B O 1
ATOM 6610 N N . SER B 1 236 ? 20.953 14.938 8.93 1 91.19 236 SER B N 1
ATOM 6611 C CA . SER B 1 236 ? 21.453 16.047 9.75 1 91.19 236 SER B CA 1
ATOM 6612 C C . SER B 1 236 ? 22.281 15.539 10.922 1 91.19 236 SER B C 1
ATOM 6614 O O . SER B 1 236 ? 23.188 16.234 11.391 1 91.19 236 SER B O 1
ATOM 6616 N N . PHE B 1 237 ? 22 14.336 11.344 1 90.06 237 PHE B N 1
ATOM 6617 C CA . PHE B 1 237 ? 22.719 13.766 12.477 1 90.06 237 PHE B CA 1
ATOM 6618 C C . PHE B 1 237 ? 23.766 12.758 12.008 1 90.06 237 PHE B C 1
ATOM 6620 O O . PHE B 1 237 ? 24.375 12.078 12.828 1 90.06 237 PHE B O 1
ATOM 6627 N N . ASP B 1 238 ? 23.922 12.57 10.727 1 88.44 238 ASP B N 1
ATOM 6628 C CA . ASP B 1 238 ? 24.875 11.625 10.148 1 88.44 238 ASP B CA 1
ATOM 6629 C C . ASP B 1 238 ? 24.672 10.227 10.719 1 88.44 238 ASP B C 1
ATOM 6631 O O . ASP B 1 238 ? 25.641 9.586 11.148 1 88.44 238 ASP B O 1
ATOM 6635 N N . ALA B 1 239 ? 23.453 9.867 10.82 1 89.5 239 ALA B N 1
ATOM 6636 C CA . ALA B 1 239 ? 23.125 8.578 11.438 1 89.5 239 ALA B CA 1
ATOM 6637 C C . ALA B 1 239 ? 22.781 7.535 10.383 1 89.5 239 ALA B C 1
ATOM 6639 O O . ALA B 1 239 ? 22.172 6.504 10.695 1 89.5 239 ALA B O 1
ATOM 6640 N N . GLU B 1 240 ? 23.172 7.758 9.18 1 91.19 240 GLU B N 1
ATOM 6641 C CA . GLU B 1 240 ? 22.812 6.867 8.086 1 91.19 240 GLU B CA 1
ATOM 6642 C C . GLU B 1 240 ? 23.359 5.461 8.305 1 91.19 240 GLU B C 1
ATOM 6644 O O . GLU B 1 240 ? 22.641 4.473 8.164 1 91.19 240 GLU B O 1
ATOM 6649 N N . LEU B 1 241 ? 24.625 5.336 8.688 1 89.5 241 LEU B N 1
ATOM 6650 C CA . LEU B 1 241 ? 25.266 4.039 8.859 1 89.5 241 LEU B CA 1
ATOM 6651 C C . LEU B 1 241 ? 24.656 3.281 10.031 1 89.5 241 LEU B C 1
ATOM 6653 O O . LEU B 1 241 ? 24.453 2.066 9.961 1 89.5 241 LEU B O 1
ATOM 6657 N N . ARG B 1 242 ? 24.359 4.008 11.039 1 90.38 242 ARG B N 1
ATOM 6658 C CA . ARG B 1 242 ? 23.766 3.371 12.211 1 90.38 242 ARG B CA 1
ATOM 6659 C C . ARG B 1 242 ? 22.375 2.846 11.898 1 90.38 242 ARG B C 1
ATOM 6661 O O . ARG B 1 242 ? 22.031 1.714 12.25 1 90.38 242 ARG B O 1
ATOM 6668 N N . GLU B 1 243 ? 21.625 3.713 11.312 1 92.31 243 GLU B N 1
ATOM 6669 C CA . GLU B 1 243 ? 20.266 3.303 10.945 1 92.31 243 GLU B CA 1
ATOM 6670 C C . GLU B 1 243 ? 20.297 2.139 9.953 1 92.31 243 GLU B C 1
ATOM 6672 O O . GLU B 1 243 ? 19.453 1.249 10.016 1 92.31 243 GLU B O 1
ATOM 6677 N N . TYR B 1 244 ? 21.281 2.131 9.086 1 92.88 244 TYR B N 1
ATOM 6678 C CA . TYR B 1 244 ? 21.438 1.044 8.125 1 92.88 244 TYR B CA 1
ATOM 6679 C C . TYR B 1 244 ? 21.75 -0.267 8.836 1 92.88 244 TYR B C 1
ATOM 6681 O O . TYR B 1 244 ? 21.234 -1.322 8.469 1 92.88 244 TYR B O 1
ATOM 6689 N N . GLN B 1 245 ? 22.609 -0.212 9.797 1 92.75 245 GLN B N 1
ATOM 6690 C CA . GLN B 1 245 ? 22.984 -1.42 10.531 1 92.75 245 GLN B CA 1
ATOM 6691 C C . GLN B 1 245 ? 21.781 -2.002 11.281 1 92.75 245 GLN B C 1
ATOM 6693 O O . GLN B 1 245 ? 21.625 -3.221 11.336 1 92.75 245 GLN B O 1
ATOM 6698 N N . ILE B 1 246 ? 21.016 -1.103 11.836 1 91.81 246 ILE B N 1
ATOM 6699 C CA . ILE B 1 246 ? 19.812 -1.565 12.516 1 91.81 246 ILE B CA 1
ATOM 6700 C C . ILE B 1 246 ? 18.859 -2.215 11.516 1 91.81 246 ILE B C 1
ATOM 6702 O O . ILE B 1 246 ? 18.297 -3.277 11.781 1 91.81 246 ILE B O 1
ATOM 6706 N N . TYR B 1 247 ? 18.703 -1.614 10.375 1 92.94 247 TYR B N 1
ATOM 6707 C CA . TYR B 1 247 ? 17.891 -2.158 9.297 1 92.94 247 TYR B CA 1
ATOM 6708 C C . TYR B 1 247 ? 18.406 -3.518 8.852 1 92.94 247 TYR B C 1
ATOM 6710 O O . TYR B 1 247 ? 17.641 -4.465 8.695 1 92.94 247 TYR B O 1
ATOM 6718 N N . LYS B 1 248 ? 19.688 -3.576 8.641 1 92.75 248 LYS B N 1
ATOM 6719 C CA . LYS B 1 248 ? 20.328 -4.805 8.188 1 92.75 248 LYS B CA 1
ATOM 6720 C C . LYS B 1 248 ? 20.125 -5.934 9.188 1 92.75 248 LYS B C 1
ATOM 6722 O O . LYS B 1 248 ? 19.922 -7.086 8.805 1 92.75 248 LYS B O 1
ATOM 6727 N N . GLN B 1 249 ? 20.203 -5.609 10.406 1 92.56 249 GLN B N 1
ATOM 6728 C CA . GLN B 1 249 ? 20 -6.617 11.445 1 92.56 249 GLN B CA 1
ATOM 6729 C C . GLN B 1 249 ? 18.562 -7.16 11.406 1 92.56 249 GLN B C 1
ATOM 6731 O O . GLN B 1 249 ? 18.359 -8.367 11.57 1 92.56 249 GLN B O 1
ATOM 6736 N N . GLN B 1 250 ? 17.641 -6.332 11.188 1 91.38 250 GLN B N 1
ATOM 6737 C CA . GLN B 1 250 ? 16.25 -6.77 11.078 1 91.38 250 GLN B CA 1
ATOM 6738 C C . GLN B 1 250 ? 16.031 -7.613 9.828 1 91.38 250 GLN B C 1
ATOM 6740 O O . GLN B 1 250 ? 15.203 -8.531 9.828 1 91.38 250 GLN B O 1
ATOM 6745 N N . LEU B 1 251 ? 16.766 -7.289 8.836 1 91.5 251 LEU B N 1
ATOM 6746 C CA . LEU B 1 251 ? 16.688 -8.055 7.594 1 91.5 251 LEU B CA 1
ATOM 6747 C C . LEU B 1 251 ? 17.188 -9.477 7.805 1 91.5 251 LEU B C 1
ATOM 6749 O O . LEU B 1 251 ? 16.719 -10.414 7.152 1 91.5 251 LEU B O 1
ATOM 6753 N N . PHE B 1 252 ? 18.125 -9.617 8.703 1 91.56 252 PHE B N 1
ATOM 6754 C CA . PHE B 1 252 ? 18.656 -10.938 9 1 91.56 252 PHE B CA 1
ATOM 6755 C C . PHE B 1 252 ? 17.594 -11.82 9.641 1 91.56 252 PHE B C 1
ATOM 6757 O O . PHE B 1 252 ? 17.578 -13.039 9.445 1 91.56 252 PHE B O 1
ATOM 6764 N N . ASP B 1 253 ? 16.719 -11.25 10.336 1 90.44 253 ASP B N 1
ATOM 6765 C CA . ASP B 1 253 ? 15.609 -12.023 10.914 1 90.44 253 ASP B CA 1
ATOM 6766 C C . ASP B 1 253 ? 14.68 -12.547 9.82 1 90.44 253 ASP B C 1
ATOM 6768 O O . ASP B 1 253 ? 14.18 -13.664 9.914 1 90.44 253 ASP B O 1
ATOM 6772 N N . VAL B 1 254 ? 14.484 -11.789 8.883 1 88.06 254 VAL B N 1
ATOM 6773 C CA . VAL B 1 254 ? 13.688 -12.227 7.738 1 88.06 254 VAL B CA 1
ATOM 6774 C C . VAL B 1 254 ? 14.414 -13.359 7.012 1 88.06 254 VAL B C 1
ATOM 6776 O O . VAL B 1 254 ? 13.797 -14.344 6.605 1 88.06 254 VAL B O 1
ATOM 6779 N N . HIS B 1 255 ? 15.719 -13.18 6.926 1 89.62 255 HIS B N 1
ATOM 6780 C CA . HIS B 1 255 ? 16.562 -14.188 6.273 1 89.62 255 HIS B CA 1
ATOM 6781 C C . HIS B 1 255 ? 16.422 -15.547 6.961 1 89.62 255 HIS B C 1
ATOM 6783 O O . HIS B 1 255 ? 16.297 -16.578 6.293 1 89.62 255 HIS B O 1
ATOM 6789 N N . LYS B 1 256 ? 16.406 -15.57 8.227 1 91.06 256 LYS B N 1
ATOM 6790 C CA . LYS B 1 256 ? 16.312 -16.812 8.992 1 91.06 256 LYS B CA 1
ATOM 6791 C C . LYS B 1 256 ? 14.977 -17.5 8.766 1 91.06 256 LYS B C 1
ATOM 6793 O O . LYS B 1 256 ? 14.914 -18.719 8.594 1 91.06 256 LYS B O 1
ATOM 6798 N N . VAL B 1 257 ? 13.945 -16.766 8.719 1 87.88 257 VAL B N 1
ATOM 6799 C CA . VAL B 1 257 ? 12.609 -17.312 8.555 1 87.88 257 VAL B CA 1
ATOM 6800 C C . VAL B 1 257 ? 12.438 -17.828 7.125 1 87.88 257 VAL B C 1
ATOM 6802 O O . VAL B 1 257 ? 11.883 -18.922 6.91 1 87.88 257 VAL B O 1
ATOM 6805 N N . VAL B 1 258 ? 12.969 -17.109 6.195 1 85.06 258 VAL B N 1
ATOM 6806 C CA . VAL B 1 258 ? 12.859 -17.516 4.793 1 85.06 258 VAL B CA 1
ATOM 6807 C C . VAL B 1 258 ? 13.688 -18.766 4.547 1 85.06 258 VAL B C 1
ATOM 6809 O O . VAL B 1 258 ? 13.281 -19.641 3.768 1 85.06 258 VAL B O 1
ATOM 6812 N N . LYS B 1 259 ? 14.812 -18.844 5.195 1 87.56 259 LYS B N 1
ATOM 6813 C CA . LYS B 1 259 ? 15.641 -20.031 5.062 1 87.56 259 LYS B CA 1
ATOM 6814 C C . LYS B 1 259 ? 14.922 -21.266 5.598 1 87.56 259 LYS B C 1
ATOM 6816 O O . LYS B 1 259 ? 14.898 -22.312 4.945 1 87.56 259 LYS B O 1
ATOM 6821 N N . LYS B 1 260 ? 14.312 -21.156 6.742 1 87.19 260 LYS B N 1
ATOM 6822 C CA . LYS B 1 260 ? 13.539 -22.266 7.316 1 87.19 260 LYS B CA 1
ATOM 6823 C C . LYS B 1 260 ? 12.383 -22.656 6.402 1 87.19 260 LYS B C 1
ATOM 6825 O O . LYS B 1 260 ? 12.133 -23.844 6.195 1 87.19 260 LYS B O 1
ATOM 6830 N N . ASN B 1 261 ? 11.742 -21.672 5.859 1 83.06 261 ASN B N 1
ATOM 6831 C CA . ASN B 1 261 ? 10.641 -21.922 4.938 1 83.06 261 ASN B CA 1
ATOM 6832 C C . ASN B 1 261 ? 11.125 -22.625 3.674 1 83.06 261 ASN B C 1
ATOM 6834 O O . ASN B 1 261 ? 10.461 -23.547 3.18 1 83.06 261 ASN B O 1
ATOM 6838 N N . SER B 1 262 ? 12.234 -22.141 3.195 1 81.12 262 SER B N 1
ATOM 6839 C CA . SER B 1 262 ? 12.781 -22.75 1.983 1 81.12 262 SER B CA 1
ATOM 6840 C C . SER B 1 262 ? 13.18 -24.203 2.213 1 81.12 262 SER B C 1
ATOM 6842 O O . SER B 1 262 ? 12.984 -25.047 1.34 1 81.12 262 SER B O 1
ATOM 6844 N N . TYR B 1 263 ? 13.609 -24.484 3.406 1 83.12 263 TYR B N 1
ATOM 6845 C CA . TYR B 1 263 ? 13.977 -25.844 3.762 1 83.12 263 TYR B CA 1
ATOM 6846 C C . TYR B 1 263 ? 12.742 -26.734 3.85 1 83.12 263 TYR B C 1
ATOM 6848 O O . TYR B 1 263 ? 12.734 -27.844 3.318 1 83.12 263 TYR B O 1
ATOM 6856 N N . ILE B 1 264 ? 11.781 -26.312 4.461 1 81.88 264 ILE B N 1
ATOM 6857 C CA . ILE B 1 264 ? 10.547 -27.078 4.609 1 81.88 264 ILE B CA 1
ATOM 6858 C C . ILE B 1 264 ? 9.914 -27.297 3.238 1 81.88 264 ILE B C 1
ATOM 6860 O O . ILE B 1 264 ? 9.438 -28.391 2.936 1 81.88 264 ILE B O 1
ATOM 6864 N N . HIS B 1 265 ? 9.953 -26.297 2.424 1 76.56 265 HIS B N 1
ATOM 6865 C CA . HIS B 1 265 ? 9.43 -26.406 1.067 1 76.56 265 HIS B CA 1
ATOM 6866 C C . HIS B 1 265 ? 10.211 -27.438 0.261 1 76.56 265 HIS B C 1
ATOM 6868 O O . HIS B 1 265 ? 9.617 -28.25 -0.452 1 76.56 265 HIS B O 1
ATOM 6874 N N . GLY B 1 266 ? 11.539 -27.359 0.385 1 75.94 266 GLY B N 1
ATOM 6875 C CA . GLY B 1 266 ? 12.375 -28.312 -0.313 1 75.94 266 GLY B CA 1
ATOM 6876 C C . GLY B 1 266 ? 12.133 -29.75 0.125 1 75.94 266 GLY B C 1
ATOM 6877 O O . GLY B 1 266 ? 12.039 -30.656 -0.709 1 75.94 266 GLY B O 1
ATOM 6878 N N . VAL B 1 267 ? 11.93 -29.953 1.369 1 78.62 267 VAL B N 1
ATOM 6879 C CA . VAL B 1 267 ? 11.68 -31.281 1.911 1 78.62 267 VAL B CA 1
ATOM 6880 C C . VAL B 1 267 ? 10.32 -31.797 1.429 1 78.62 267 VAL B C 1
ATOM 6882 O O . VAL B 1 267 ? 10.18 -32.969 1.09 1 78.62 267 VAL B O 1
ATOM 6885 N N . ARG B 1 268 ? 9.438 -30.953 1.346 1 76.81 268 ARG B N 1
ATOM 6886 C CA . ARG B 1 268 ? 8.125 -31.344 0.849 1 76.81 268 ARG B CA 1
ATOM 6887 C C . ARG B 1 268 ? 8.188 -31.75 -0.619 1 76.81 268 ARG B C 1
ATOM 6889 O O . ARG B 1 268 ? 7.602 -32.75 -1.016 1 76.81 268 ARG B O 1
ATOM 6896 N N . GLU B 1 269 ? 8.773 -30.875 -1.359 1 73.56 269 GLU B N 1
ATOM 6897 C CA . GLU B 1 269 ? 8.914 -31.188 -2.775 1 73.56 269 GLU B CA 1
ATOM 6898 C C . GLU B 1 269 ? 9.602 -32.531 -2.969 1 73.56 269 GLU B C 1
ATOM 6900 O O . GLU B 1 269 ? 9.195 -33.344 -3.82 1 73.56 269 GLU B O 1
ATOM 6905 N N . PHE B 1 270 ? 10.492 -32.75 -2.064 1 74.62 270 PHE B N 1
ATOM 6906 C CA . PHE B 1 270 ? 11.25 -34 -2.082 1 74.62 270 PHE B CA 1
ATOM 6907 C C . PHE B 1 270 ? 10.344 -35.188 -1.735 1 74.62 270 PHE B C 1
ATOM 6909 O O . PHE B 1 270 ? 10.297 -36.188 -2.471 1 74.62 270 PHE B O 1
ATOM 6916 N N . CYS B 1 271 ? 9.664 -35.094 -0.697 1 76.94 271 CYS B N 1
ATOM 6917 C CA . CYS B 1 271 ? 8.781 -36.188 -0.255 1 76.94 271 CYS B CA 1
ATOM 6918 C C . CYS B 1 271 ? 7.68 -36.438 -1.279 1 76.94 271 CYS B C 1
ATOM 6920 O O . CYS B 1 271 ? 7.328 -37.562 -1.546 1 76.94 271 CYS B O 1
ATOM 6922 N N . SER B 1 272 ? 7.227 -35.375 -1.883 1 77.06 272 SER B N 1
ATOM 6923 C CA . SER B 1 272 ? 6.184 -35.531 -2.891 1 77.06 272 SER B CA 1
ATOM 6924 C C . SER B 1 272 ? 6.707 -36.219 -4.133 1 77.06 272 SER B C 1
ATOM 6926 O O . SER B 1 272 ? 6.008 -37.062 -4.727 1 77.06 272 SER B O 1
ATOM 6928 N N . SER B 1 273 ? 7.891 -35.938 -4.484 1 75.44 273 SER B N 1
ATOM 6929 C CA . SER B 1 273 ? 8.492 -36.562 -5.648 1 75.44 273 SER B CA 1
ATOM 6930 C C . SER B 1 273 ? 8.703 -38.062 -5.41 1 75.44 273 SER B C 1
ATOM 6932 O O . SER B 1 273 ? 8.492 -38.875 -6.309 1 75.44 273 SER B O 1
ATOM 6934 N N . ILE B 1 274 ? 9.062 -38.406 -4.207 1 75.62 274 ILE B N 1
ATOM 6935 C CA . ILE B 1 274 ? 9.289 -39.812 -3.861 1 75.62 274 ILE B CA 1
ATOM 6936 C C . ILE B 1 274 ? 7.969 -40.562 -3.926 1 75.62 274 ILE B C 1
ATOM 6938 O O . ILE B 1 274 ? 7.918 -41.688 -4.422 1 75.62 274 ILE B O 1
ATOM 6942 N N . VAL B 1 275 ? 7.008 -39.906 -3.475 1 77.12 275 VAL B N 1
ATOM 6943 C CA . VAL B 1 275 ? 5.703 -40.562 -3.486 1 77.12 275 VAL B CA 1
ATOM 6944 C C . VAL B 1 275 ? 5.207 -40.719 -4.926 1 77.12 275 VAL B C 1
ATOM 6946 O O . VAL B 1 275 ? 4.648 -41.75 -5.301 1 77.12 275 VAL B O 1
ATOM 6949 N N . GLN B 1 276 ? 5.426 -39.719 -5.703 1 77.5 276 GLN B N 1
ATOM 6950 C CA . GLN B 1 276 ? 4.965 -39.719 -7.086 1 77.5 276 GLN B CA 1
ATOM 6951 C C . GLN B 1 276 ? 5.664 -40.812 -7.887 1 77.5 276 GLN B C 1
ATOM 6953 O O . GLN B 1 276 ? 5.004 -41.688 -8.484 1 77.5 276 GLN B O 1
ATOM 6958 N N . TRP B 1 277 ? 6.922 -40.844 -7.867 1 74.81 277 TRP B N 1
ATOM 6959 C CA . TRP B 1 277 ? 7.691 -41.781 -8.68 1 74.81 277 TRP B CA 1
ATOM 6960 C C . TRP B 1 277 ? 7.695 -43.188 -8.039 1 74.81 277 TRP B C 1
ATOM 6962 O O . TRP B 1 277 ? 7.715 -44.188 -8.742 1 74.81 277 TRP B O 1
ATOM 6972 N N . GLY B 1 278 ? 7.715 -43.156 -6.629 1 73.94 278 GLY B N 1
ATOM 6973 C CA . GLY B 1 278 ? 7.602 -44.438 -5.949 1 73.94 278 GLY B CA 1
ATOM 6974 C C . GLY B 1 278 ? 6.297 -45.156 -6.246 1 73.94 278 GLY B C 1
ATOM 6975 O O . GLY B 1 278 ? 6.289 -46.375 -6.465 1 73.94 278 GLY B O 1
ATOM 6976 N N . SER B 1 279 ? 5.258 -44.406 -6.254 1 78.38 279 SER B N 1
ATOM 6977 C CA . SER B 1 279 ? 3.963 -45 -6.574 1 78.38 279 SER B CA 1
ATOM 6978 C C . SER B 1 279 ? 3.924 -45.5 -8.016 1 78.38 279 SER B C 1
ATOM 6980 O O . SER B 1 279 ? 3.348 -46.562 -8.297 1 78.38 279 SER B O 1
ATOM 6982 N N . ALA B 1 280 ? 4.484 -44.75 -8.945 1 76.19 280 ALA B N 1
ATOM 6983 C CA . ALA B 1 280 ? 4.543 -45.188 -10.344 1 76.19 280 ALA B CA 1
ATOM 6984 C C . ALA B 1 280 ? 5.312 -46.469 -10.484 1 76.19 280 ALA B C 1
ATOM 6986 O O . ALA B 1 280 ? 4.898 -47.375 -11.227 1 76.19 280 ALA B O 1
ATOM 6987 N N . ALA B 1 281 ? 6.434 -46.594 -9.695 1 73.06 281 ALA B N 1
ATOM 6988 C CA . ALA B 1 281 ? 7.238 -47.812 -9.734 1 73.06 281 ALA B CA 1
ATOM 6989 C C . ALA B 1 281 ? 6.461 -49 -9.172 1 73.06 281 ALA B C 1
ATOM 6991 O O . ALA B 1 281 ? 6.508 -50.094 -9.719 1 73.06 281 ALA B O 1
ATOM 6992 N N . MET B 1 282 ? 5.789 -48.75 -8.172 1 77.19 282 MET B N 1
ATOM 6993 C CA . MET B 1 282 ? 5.012 -49.781 -7.531 1 77.19 282 MET B CA 1
ATOM 6994 C C . MET B 1 282 ? 3.896 -50.281 -8.445 1 77.19 282 MET B C 1
ATOM 6996 O O . MET B 1 282 ? 3.664 -51.5 -8.562 1 77.19 282 MET B O 1
ATOM 7000 N N . ILE B 1 283 ? 3.232 -49.438 -9.125 1 78.19 283 ILE B N 1
ATOM 7001 C CA . ILE B 1 283 ? 2.137 -49.781 -10.023 1 78.19 283 ILE B CA 1
ATOM 7002 C C . ILE B 1 283 ? 2.672 -50.562 -11.203 1 78.19 283 ILE B C 1
ATOM 7004 O O . ILE B 1 283 ? 2.062 -51.562 -11.617 1 78.19 283 ILE B O 1
ATOM 7008 N N . LEU B 1 284 ? 3.742 -50.125 -11.68 1 73.81 284 LEU B N 1
ATOM 7009 C CA . LEU B 1 284 ? 4.34 -50.812 -12.805 1 73.81 284 LEU B CA 1
ATOM 7010 C C . LEU B 1 284 ? 4.723 -52.25 -12.414 1 73.81 284 LEU B C 1
ATOM 7012 O O . LEU B 1 284 ? 4.504 -53.188 -13.18 1 73.81 284 LEU B O 1
ATOM 7016 N N . TYR B 1 285 ? 5.266 -52.312 -11.227 1 71.06 285 TYR B N 1
ATOM 7017 C CA . TYR B 1 285 ? 5.691 -53.625 -10.766 1 71.06 285 TYR B CA 1
ATOM 7018 C C . TYR B 1 285 ? 4.496 -54.562 -10.57 1 71.06 285 TYR B C 1
ATOM 7020 O O . TYR B 1 285 ? 4.504 -55.719 -11.039 1 71.06 285 TYR B O 1
ATOM 7028 N N . ILE B 1 286 ? 3.523 -54.125 -9.969 1 77.62 286 ILE B N 1
ATOM 7029 C CA . ILE B 1 286 ? 2.365 -54.938 -9.648 1 77.62 286 ILE B CA 1
ATOM 7030 C C . ILE B 1 286 ? 1.599 -55.281 -10.93 1 77.62 286 ILE B C 1
ATOM 7032 O O . ILE B 1 286 ? 1.249 -56.438 -11.172 1 77.62 286 ILE B O 1
ATOM 7036 N N . THR B 1 287 ? 1.354 -54.281 -11.758 1 76.19 287 THR B N 1
ATOM 7037 C CA . THR B 1 287 ? 0.593 -54.5 -12.977 1 76.19 287 THR B CA 1
ATOM 7038 C C . THR B 1 287 ? 1.402 -55.312 -13.977 1 76.19 287 THR B C 1
ATOM 7040 O O . THR B 1 287 ? 0.845 -56.125 -14.719 1 76.19 287 THR B O 1
ATOM 7043 N N . GLY B 1 288 ? 2.697 -55.062 -14.023 1 70.69 288 GLY B N 1
ATOM 7044 C CA . GLY B 1 288 ? 3.553 -55.875 -14.891 1 70.69 288 GLY B CA 1
ATOM 7045 C C . GLY B 1 288 ? 3.535 -57.344 -14.555 1 70.69 288 GLY B C 1
ATOM 7046 O O . GLY B 1 288 ? 3.443 -58.188 -15.453 1 70.69 288 GLY B O 1
ATOM 7047 N N . THR B 1 289 ? 3.58 -57.656 -13.289 1 71.81 289 THR B N 1
ATOM 7048 C CA . THR B 1 289 ? 3.555 -59.031 -12.852 1 71.81 289 THR B CA 1
ATOM 7049 C C . THR B 1 289 ? 2.188 -59.656 -13.117 1 71.81 289 THR B C 1
ATOM 7051 O O . THR B 1 289 ? 2.096 -60.844 -13.492 1 71.81 289 THR B O 1
ATOM 7054 N N . GLN B 1 290 ? 1.185 -58.875 -12.969 1 76.75 290 GLN B N 1
ATOM 7055 C CA . GLN B 1 290 ? -0.159 -59.375 -13.219 1 76.75 290 GLN B CA 1
ATOM 7056 C C . GLN B 1 290 ? -0.398 -59.562 -14.719 1 76.75 290 GLN B C 1
ATOM 7058 O O . GLN B 1 290 ? -1.089 -60.5 -15.125 1 76.75 290 GLN B O 1
ATOM 7063 N N . ALA B 1 291 ? 0.133 -58.781 -15.492 1 72.62 291 ALA B N 1
ATOM 7064 C CA . ALA B 1 291 ? 0.015 -58.906 -16.938 1 72.62 291 ALA B CA 1
ATOM 7065 C C . ALA B 1 291 ? 0.773 -60.156 -17.438 1 72.62 291 ALA B C 1
ATOM 7067 O O . ALA B 1 291 ? 0.317 -60.844 -18.359 1 72.62 291 ALA B O 1
ATOM 7068 N N . ALA B 1 292 ? 1.92 -60.438 -16.828 1 67.75 292 ALA B N 1
ATOM 7069 C CA . ALA B 1 292 ? 2.715 -61.594 -17.219 1 67.75 292 ALA B CA 1
ATOM 7070 C C . ALA B 1 292 ? 1.981 -62.875 -16.875 1 67.75 292 ALA B C 1
ATOM 7072 O O . ALA B 1 292 ? 2.141 -63.906 -17.562 1 67.75 292 ALA B O 1
ATOM 7073 N N . ARG B 1 29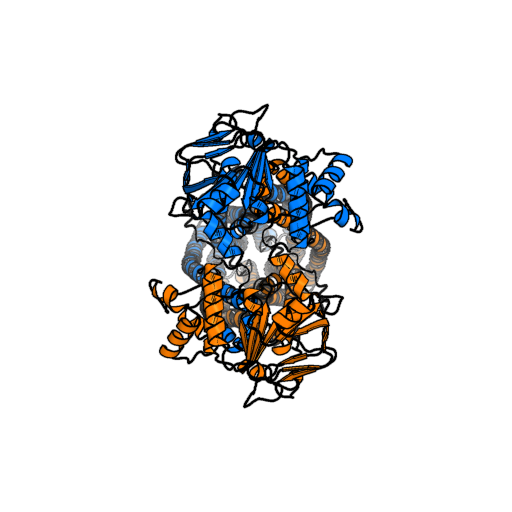3 ? 1.201 -62.719 -15.875 1 71.5 293 ARG B N 1
ATOM 7074 C CA . ARG B 1 293 ? 0.44 -63.906 -15.469 1 71.5 293 ARG B CA 1
ATOM 7075 C C . ARG B 1 293 ? -0.876 -63.969 -16.234 1 71.5 293 ARG B C 1
ATOM 7077 O O . ARG B 1 293 ? -1.652 -64.938 -16.047 1 71.5 293 ARG B O 1
ATOM 7084 N N . GLY B 1 294 ? -1.171 -63 -17.188 1 70.12 294 GLY B N 1
ATOM 7085 C CA . GLY B 1 294 ? -2.371 -63 -18 1 70.12 294 GLY B CA 1
ATOM 7086 C C . GLY B 1 294 ? -3.602 -62.5 -17.266 1 70.12 294 GLY B C 1
ATOM 7087 O O . GLY B 1 294 ? -4.73 -62.75 -17.703 1 70.12 294 GLY B O 1
ATOM 7088 N N . GLU B 1 295 ? -3.363 -61.906 -16.172 1 73.88 295 GLU B N 1
ATOM 7089 C CA . GLU B 1 295 ? -4.492 -61.5 -15.336 1 73.88 295 GLU B CA 1
ATOM 7090 C C . GLU B 1 295 ? -5.012 -60.125 -15.727 1 73.88 295 GLU B C 1
ATOM 7092 O O . GLU B 1 295 ? -6.148 -59.781 -15.406 1 73.88 295 GLU B O 1
ATOM 7097 N N . CYS B 1 296 ? -4.164 -59.375 -16.359 1 74.75 296 CYS B N 1
ATOM 7098 C CA . CYS B 1 296 ? -4.629 -58.031 -16.734 1 74.75 296 CYS B CA 1
ATOM 7099 C C . CYS B 1 296 ? -4.168 -57.688 -18.141 1 74.75 296 CYS B C 1
ATOM 7101 O O . CYS B 1 296 ? -3.15 -58.188 -18.625 1 74.75 296 CYS B O 1
ATOM 7103 N N . GLU B 1 297 ? -5.055 -56.844 -18.734 1 74.25 297 GLU B N 1
ATOM 7104 C CA . GLU B 1 297 ? -4.723 -56.375 -20.078 1 74.25 297 GLU B CA 1
ATOM 7105 C C . GLU B 1 297 ? -3.607 -55.344 -20.031 1 74.25 297 GLU B C 1
ATOM 7107 O O . GLU B 1 297 ? -3.508 -54.562 -19.062 1 74.25 297 GLU B O 1
ATOM 7112 N N . PRO B 1 298 ? -2.746 -55.406 -20.969 1 70.25 298 PRO B N 1
ATOM 7113 C CA . PRO B 1 298 ? -1.637 -54.438 -21 1 70.25 298 PRO B CA 1
ATOM 7114 C C . PRO B 1 298 ? -2.109 -53 -20.953 1 70.25 298 PRO B C 1
ATOM 7116 O O . PRO B 1 298 ? -1.402 -52.125 -20.438 1 70.25 298 PRO B O 1
ATOM 7119 N N . GLY B 1 299 ? -3.285 -52.75 -21.422 1 75.56 299 GLY B N 1
ATOM 7120 C CA . GLY B 1 299 ? -3.812 -51.375 -21.406 1 75.56 299 GLY B CA 1
ATOM 7121 C C . GLY B 1 299 ? -4.078 -50.875 -20 1 75.56 299 GLY B C 1
ATOM 7122 O O . GLY B 1 299 ? -4.039 -49.656 -19.766 1 75.56 299 GLY B O 1
ATOM 7123 N N . VAL B 1 300 ? -4.219 -51.75 -19.078 1 79.75 300 VAL B N 1
ATOM 7124 C CA . VAL B 1 300 ? -4.516 -51.375 -17.703 1 79.75 300 VAL B CA 1
ATOM 7125 C C . VAL B 1 300 ? -3.285 -50.75 -17.062 1 79.75 300 VAL B C 1
ATOM 7127 O O . VAL B 1 300 ? -3.408 -49.875 -16.219 1 79.75 300 VAL B O 1
ATOM 7130 N N . ILE B 1 301 ? -2.139 -51.094 -17.547 1 74.75 301 ILE B N 1
ATOM 7131 C CA . ILE B 1 301 ? -0.896 -50.562 -17 1 74.75 301 ILE B CA 1
ATOM 7132 C C . ILE B 1 301 ? -0.797 -49.062 -17.344 1 74.75 301 ILE B C 1
ATOM 7134 O O . ILE B 1 301 ? -0.516 -48.25 -16.469 1 74.75 301 ILE B O 1
ATOM 7138 N N . VAL B 1 302 ? -1.147 -48.75 -18.594 1 72.88 302 VAL B N 1
ATOM 7139 C CA . VAL B 1 302 ? -1.039 -47.375 -19.047 1 72.88 302 VAL B CA 1
ATOM 7140 C C . VAL B 1 302 ? -2.082 -46.5 -18.344 1 72.88 302 VAL B C 1
ATOM 7142 O O . VAL B 1 302 ? -1.782 -45.375 -17.922 1 72.88 302 VAL B O 1
ATOM 7145 N N . VAL B 1 303 ? -3.199 -47.031 -18.141 1 79.88 303 VAL B N 1
ATOM 7146 C CA . VAL B 1 303 ? -4.289 -46.281 -17.516 1 79.88 303 VAL B CA 1
ATOM 7147 C C . VAL B 1 303 ? -3.947 -45.969 -16.062 1 79.88 303 VAL B C 1
ATOM 7149 O O . VAL B 1 303 ? -4.082 -44.844 -15.609 1 79.88 303 VAL B O 1
ATOM 7152 N N . PHE B 1 304 ? -3.412 -46.906 -15.375 1 81.38 304 PHE B N 1
ATOM 7153 C CA . PHE B 1 304 ? -3.115 -46.75 -13.953 1 81.38 304 PHE B CA 1
ATOM 7154 C C . PHE B 1 304 ? -1.92 -45.812 -13.766 1 81.38 304 PHE B C 1
ATOM 7156 O O . PHE B 1 304 ? -1.877 -45.031 -12.812 1 81.38 304 PHE B O 1
ATOM 7163 N N . LEU B 1 305 ? -0.988 -45.844 -14.664 1 75.62 305 LEU B N 1
ATOM 7164 C CA . LEU B 1 305 ? 0.171 -44.969 -14.562 1 75.62 305 LEU B CA 1
ATOM 7165 C C . LEU B 1 305 ? -0.228 -43.531 -14.805 1 75.62 305 LEU B C 1
ATOM 7167 O O . LEU B 1 305 ? 0.211 -42.625 -14.086 1 75.62 305 LEU B O 1
ATOM 7171 N N . THR B 1 306 ? -1.017 -43.312 -15.82 1 77 306 THR B N 1
ATOM 7172 C CA . THR B 1 306 ? -1.437 -41.938 -16.156 1 77 306 THR B CA 1
ATOM 7173 C C . THR B 1 306 ? -2.336 -41.375 -15.055 1 77 306 THR B C 1
ATOM 7175 O O . THR B 1 306 ? -2.225 -40.219 -14.695 1 77 306 THR B O 1
ATOM 7178 N N . ILE B 1 307 ? -3.164 -42.219 -14.516 1 82.44 307 ILE B N 1
ATOM 7179 C CA . ILE B 1 307 ? -4.078 -41.75 -13.469 1 82.44 307 ILE B CA 1
ATOM 7180 C C . ILE B 1 307 ? -3.293 -41.438 -12.203 1 82.44 307 ILE B C 1
ATOM 7182 O O . ILE B 1 307 ? -3.605 -40.469 -11.492 1 82.44 307 ILE B O 1
ATOM 7186 N N . SER B 1 308 ? -2.316 -42.281 -11.969 1 79.12 308 SER B N 1
ATOM 7187 C CA . SER B 1 308 ? -1.473 -42 -10.805 1 79.12 308 SER B CA 1
ATOM 7188 C C . SER B 1 308 ? -0.817 -40.625 -10.914 1 79.12 308 SER B C 1
ATOM 7190 O O . SER B 1 308 ? -0.719 -39.906 -9.922 1 79.12 308 SER B O 1
ATOM 7192 N N . ASP B 1 309 ? -0.402 -40.281 -12.094 1 75.12 309 ASP B N 1
ATOM 7193 C CA . ASP B 1 309 ? 0.217 -38.969 -12.328 1 75.12 309 ASP B CA 1
ATOM 7194 C C . ASP B 1 309 ? -0.792 -37.844 -12.133 1 75.12 309 ASP B C 1
ATOM 7196 O O . ASP B 1 309 ? -0.47 -36.812 -11.539 1 75.12 309 ASP B O 1
ATOM 7200 N N . MET B 1 310 ? -1.951 -38.062 -12.625 1 80.69 310 MET B N 1
ATOM 7201 C CA . MET B 1 310 ? -3.004 -37.062 -12.5 1 80.69 310 MET B CA 1
ATOM 7202 C C . MET B 1 310 ? -3.412 -36.844 -11.047 1 80.69 310 MET B C 1
ATOM 7204 O O . MET B 1 310 ? -3.711 -35.75 -10.625 1 80.69 310 MET B O 1
ATOM 7208 N N . TRP B 1 311 ? -3.404 -37.938 -10.344 1 79.5 311 TRP B N 1
ATOM 7209 C CA . TRP B 1 311 ? -3.762 -37.875 -8.93 1 79.5 311 TRP B CA 1
ATOM 7210 C C . TRP B 1 311 ? -2.723 -37.062 -8.141 1 79.5 311 TRP B C 1
ATOM 7212 O O . TRP B 1 311 ? -3.068 -36.312 -7.227 1 79.5 311 TRP B O 1
ATOM 7222 N N . ASN B 1 312 ? -1.568 -37.281 -8.508 1 74.69 312 ASN B N 1
ATOM 7223 C CA . ASN B 1 312 ? -0.514 -36.531 -7.84 1 74.69 312 ASN B CA 1
ATOM 7224 C C . ASN B 1 312 ? -0.686 -35.031 -8.055 1 74.69 312 ASN B C 1
ATOM 7226 O O . ASN B 1 312 ? -0.536 -34.25 -7.117 1 74.69 312 ASN B O 1
ATOM 7230 N N . SER B 1 313 ? -1.005 -34.688 -9.227 1 74.5 313 SER B N 1
ATOM 7231 C CA . SER B 1 313 ? -1.215 -33.281 -9.539 1 74.5 313 SER B CA 1
ATOM 7232 C C . SER B 1 313 ? -2.457 -32.75 -8.844 1 74.5 313 SER B C 1
ATOM 7234 O O . SER B 1 313 ? -2.461 -31.609 -8.359 1 74.5 313 SER B O 1
ATOM 7236 N N . ALA B 1 314 ? -3.486 -33.531 -8.805 1 77.44 314 ALA B N 1
ATOM 7237 C CA . ALA B 1 314 ? -4.73 -33.156 -8.148 1 77.44 314 ALA B CA 1
ATOM 7238 C C . ALA B 1 314 ? -4.512 -32.906 -6.652 1 77.44 314 ALA B C 1
ATOM 7240 O O . ALA B 1 314 ? -4.98 -31.922 -6.094 1 77.44 314 ALA B O 1
ATOM 7241 N N . PHE B 1 315 ? -3.732 -33.812 -6.082 1 75.5 315 PHE B N 1
ATOM 7242 C CA . PHE B 1 315 ? -3.484 -33.688 -4.652 1 75.5 315 PHE B CA 1
ATOM 7243 C C . PHE B 1 315 ? -2.602 -32.469 -4.355 1 75.5 315 PHE B C 1
ATOM 7245 O O . PHE B 1 315 ? -2.836 -31.766 -3.385 1 75.5 315 PHE B O 1
ATOM 7252 N N . ALA B 1 316 ? -1.606 -32.344 -5.195 1 70.94 316 ALA B N 1
ATOM 7253 C CA . ALA B 1 316 ? -0.751 -31.172 -5.031 1 70.94 316 ALA B CA 1
ATOM 7254 C C . ALA B 1 316 ? -1.56 -29.891 -5.152 1 70.94 316 ALA B C 1
ATOM 7256 O O . ALA B 1 316 ? -1.343 -28.938 -4.395 1 70.94 316 ALA B O 1
ATOM 7257 N N . GLY B 1 317 ? -2.492 -29.922 -6.09 1 72 317 GLY B N 1
ATOM 7258 C CA . GLY B 1 317 ? -3.365 -28.766 -6.281 1 72 317 GLY B CA 1
ATOM 7259 C C . GLY B 1 317 ? -4.273 -28.5 -5.094 1 72 317 GLY B C 1
ATOM 7260 O O . GLY B 1 317 ? -4.41 -27.359 -4.656 1 72 317 GLY B O 1
ATOM 7261 N N . ILE B 1 318 ? -4.828 -29.516 -4.523 1 76.88 318 ILE B N 1
ATOM 7262 C CA . ILE B 1 318 ? -5.762 -29.391 -3.408 1 76.88 318 ILE B CA 1
ATOM 7263 C C . ILE B 1 318 ? -5.039 -28.828 -2.189 1 76.88 318 ILE B C 1
ATOM 7265 O O . ILE B 1 318 ? -5.523 -27.875 -1.563 1 76.88 318 ILE B O 1
ATOM 7269 N N . PHE B 1 319 ? -3.881 -29.234 -1.991 1 71.88 319 PHE B N 1
ATOM 7270 C CA . PHE B 1 319 ? -3.209 -28.875 -0.748 1 71.88 319 PHE B CA 1
ATOM 7271 C C . PHE B 1 319 ? -2.547 -27.5 -0.868 1 71.88 319 PHE B C 1
ATOM 7273 O O . PHE B 1 319 ? -2.422 -26.781 0.122 1 71.88 319 PHE B O 1
ATOM 7280 N N . SER B 1 320 ? -2.135 -27.188 -2.098 1 70.62 320 SER B N 1
ATOM 7281 C CA . SER B 1 320 ? -1.562 -25.859 -2.303 1 70.62 320 SER B CA 1
ATOM 7282 C C . SER B 1 320 ? -2.604 -24.766 -2.086 1 70.62 320 SER B C 1
ATOM 7284 O O . SER B 1 320 ? -2.264 -23.641 -1.718 1 70.62 320 SER B O 1
ATOM 7286 N N . LEU B 1 321 ? -3.84 -25.125 -2.293 1 77.12 321 LEU B N 1
ATOM 7287 C CA . LEU B 1 321 ? -4.93 -24.156 -2.23 1 77.12 321 LEU B CA 1
ATOM 7288 C C . LEU B 1 321 ? -5.383 -23.938 -0.791 1 77.12 321 LEU B C 1
ATOM 7290 O O . LEU B 1 321 ? -6.062 -22.953 -0.489 1 77.12 321 LEU B O 1
ATOM 7294 N N . PHE B 1 322 ? -4.898 -24.797 0.057 1 72.44 322 PHE B N 1
ATOM 7295 C CA . PHE B 1 322 ? -5.34 -24.688 1.442 1 72.44 322 PHE B CA 1
ATOM 7296 C C . PHE B 1 322 ? -4.844 -23.391 2.07 1 72.44 322 PHE B C 1
ATOM 7298 O O . PHE B 1 322 ? -5.594 -22.719 2.777 1 72.44 322 PHE B O 1
ATOM 7305 N N . ALA B 1 323 ? -3.627 -23.109 1.814 1 66.12 323 ALA B N 1
ATOM 7306 C CA . ALA B 1 323 ? -3.07 -21.875 2.35 1 66.12 323 ALA B CA 1
ATOM 7307 C C . ALA B 1 323 ? -3.793 -20.656 1.78 1 66.12 323 ALA B C 1
ATOM 7309 O O . ALA B 1 323 ? -4.082 -19.703 2.508 1 66.12 323 ALA B O 1
ATOM 7310 N N . GLU B 1 324 ? -4.133 -20.75 0.518 1 72.75 324 GLU B N 1
ATOM 7311 C CA . GLU B 1 324 ? -4.832 -19.641 -0.143 1 72.75 324 GLU B CA 1
ATOM 7312 C C . GLU B 1 324 ? -6.25 -19.484 0.401 1 72.75 324 GLU B C 1
ATOM 7314 O O . GLU B 1 324 ? -6.742 -18.359 0.541 1 72.75 324 GLU B O 1
ATOM 7319 N N . PHE B 1 325 ? -6.785 -20.562 0.789 1 75.94 325 PHE B N 1
ATOM 7320 C CA . PHE B 1 325 ? -8.141 -20.531 1.335 1 75.94 325 PHE B CA 1
ATOM 7321 C C . PHE B 1 325 ? -8.148 -19.875 2.713 1 75.94 325 PHE B C 1
ATOM 7323 O O . PHE B 1 325 ? -9.07 -19.125 3.043 1 75.94 325 PHE B O 1
ATOM 7330 N N . LYS B 1 326 ? -7.211 -20.234 3.412 1 71.5 326 LYS B N 1
ATOM 7331 C CA . LYS B 1 326 ? -7.133 -19.641 4.742 1 71.5 326 LYS B CA 1
ATOM 7332 C C . LYS B 1 326 ? -6.969 -18.125 4.66 1 71.5 326 LYS B C 1
ATOM 7334 O O . LYS B 1 326 ? -7.652 -17.391 5.367 1 71.5 326 LYS B O 1
ATOM 7339 N N . LYS B 1 327 ? -6.16 -17.734 3.783 1 71.75 327 LYS B N 1
ATOM 7340 C CA . LYS B 1 327 ? -5.949 -16.297 3.562 1 71.75 327 LYS B CA 1
ATOM 7341 C C . LYS B 1 327 ? -7.234 -15.625 3.086 1 71.75 327 LYS B C 1
ATOM 7343 O O . LYS B 1 327 ? -7.59 -14.547 3.572 1 71.75 327 LYS B O 1
ATOM 7348 N N . ALA B 1 328 ? -7.871 -16.266 2.211 1 78.88 328 ALA B N 1
ATOM 7349 C CA . ALA B 1 328 ? -9.102 -15.719 1.646 1 78.88 328 ALA B CA 1
ATOM 7350 C C . ALA B 1 328 ? -10.211 -15.672 2.695 1 78.88 328 ALA B C 1
ATOM 7352 O O . ALA B 1 328 ? -11.039 -14.758 2.693 1 78.88 328 ALA B O 1
ATOM 7353 N N . ASN B 1 329 ? -10.188 -16.625 3.584 1 80.94 329 ASN B N 1
ATOM 7354 C CA . ASN B 1 329 ? -11.188 -16.656 4.645 1 80.94 329 ASN B CA 1
ATOM 7355 C C . ASN B 1 329 ? -11.008 -15.492 5.617 1 80.94 329 ASN B C 1
ATOM 7357 O O . ASN B 1 329 ? -11.984 -14.906 6.086 1 80.94 329 ASN B O 1
ATOM 7361 N N . VAL B 1 330 ? -9.852 -15.266 5.895 1 78.44 330 VAL B N 1
ATOM 7362 C CA . VAL B 1 330 ? -9.562 -14.148 6.781 1 78.44 330 VAL B CA 1
ATOM 7363 C C . VAL B 1 330 ? -10.008 -12.836 6.121 1 78.44 330 VAL B C 1
ATOM 7365 O O . VAL B 1 330 ? -10.664 -12.008 6.754 1 78.44 330 VAL B O 1
ATOM 7368 N N . SER B 1 331 ? -9.625 -12.648 4.855 1 82.88 331 SER B N 1
ATOM 7369 C CA . SER B 1 331 ? -10.023 -11.453 4.117 1 82.88 331 SER B CA 1
ATOM 7370 C C . SER B 1 331 ? -11.547 -11.352 4.016 1 82.88 331 SER B C 1
ATOM 7372 O O . SER B 1 331 ? -12.109 -10.258 4.137 1 82.88 331 SER B O 1
ATOM 7374 N N . SER B 1 332 ? -12.141 -12.43 3.83 1 86.56 332 SER B N 1
ATOM 7375 C CA . SER B 1 332 ? -13.602 -12.453 3.727 1 86.56 332 SER B CA 1
ATOM 7376 C C . SER B 1 332 ? -14.25 -12.094 5.055 1 86.56 332 SER B C 1
ATOM 7378 O O . SER B 1 332 ? -15.289 -11.43 5.086 1 86.56 332 SER B O 1
ATOM 7380 N N . ALA B 1 333 ? -13.664 -12.594 6.078 1 85 333 ALA B N 1
ATOM 7381 C CA . ALA B 1 333 ? -14.18 -12.258 7.398 1 85 333 ALA B CA 1
ATOM 7382 C C . ALA B 1 333 ? -14.141 -10.758 7.641 1 85 333 ALA B C 1
ATOM 7384 O O . ALA B 1 333 ? -15.078 -10.18 8.188 1 85 333 ALA B O 1
ATOM 7385 N N . LYS B 1 334 ? -13.062 -10.211 7.238 1 86.69 334 LYS B N 1
ATOM 7386 C CA . LYS B 1 334 ? -12.914 -8.766 7.375 1 86.69 334 LYS B CA 1
ATOM 7387 C C . LYS B 1 334 ? -13.961 -8.023 6.551 1 86.69 334 LYS B C 1
ATOM 7389 O O . LYS B 1 334 ? -14.547 -7.039 7.016 1 86.69 334 LYS B O 1
ATOM 7394 N N . LEU B 1 335 ? -14.18 -8.469 5.395 1 90.38 335 LEU B N 1
ATOM 7395 C CA . LEU B 1 335 ? -15.156 -7.84 4.516 1 90.38 335 LEU B CA 1
ATOM 7396 C C . LEU B 1 335 ? -16.562 -8.031 5.055 1 90.38 335 LEU B C 1
ATOM 7398 O O . LEU B 1 335 ? -17.391 -7.117 4.98 1 90.38 335 LEU B O 1
ATOM 7402 N N . LEU B 1 336 ? -16.828 -9.188 5.59 1 90.12 336 LEU B N 1
ATOM 7403 C CA . LEU B 1 336 ? -18.156 -9.484 6.113 1 90.12 336 LEU B CA 1
ATOM 7404 C C . LEU B 1 336 ? -18.469 -8.617 7.332 1 90.12 336 LEU B C 1
ATOM 7406 O O . LEU B 1 336 ? -19.625 -8.258 7.562 1 90.12 336 LEU B O 1
ATOM 7410 N N . GLU B 1 337 ? -17.453 -8.305 8.055 1 88.56 337 GLU B N 1
ATOM 7411 C CA . GLU B 1 337 ? -17.656 -7.391 9.172 1 88.56 337 GLU B CA 1
ATOM 7412 C C . GLU B 1 337 ? -18.188 -6.043 8.695 1 88.56 337 GLU B C 1
ATOM 7414 O O . GLU B 1 337 ? -19.047 -5.445 9.352 1 88.56 337 GLU B O 1
ATOM 7419 N N . ILE B 1 338 ? -17.703 -5.609 7.598 1 91.62 338 ILE B N 1
ATOM 7420 C CA . ILE B 1 338 ? -18.141 -4.348 7.02 1 91.62 338 ILE B CA 1
ATOM 7421 C C . ILE B 1 338 ? -19.547 -4.516 6.43 1 91.62 338 ILE B C 1
ATOM 7423 O O . ILE B 1 338 ? -20.422 -3.67 6.633 1 91.62 338 ILE B O 1
ATOM 7427 N N . LEU B 1 339 ? -19.781 -5.641 5.801 1 92.25 339 LEU B N 1
ATOM 7428 C CA . LEU B 1 339 ? -21 -5.871 5.047 1 92.25 339 LEU B CA 1
ATOM 7429 C C . LEU B 1 339 ? -22.172 -6.172 5.984 1 92.25 339 LEU B C 1
ATOM 7431 O O . LEU B 1 339 ? -23.312 -5.812 5.695 1 92.25 339 LEU B O 1
ATOM 7435 N N . GLU B 1 340 ? -21.891 -6.793 7.062 1 89.69 340 GLU B N 1
ATOM 7436 C CA . GLU B 1 340 ? -22.969 -7.254 7.934 1 89.69 340 GLU B CA 1
ATOM 7437 C C . GLU B 1 340 ? -23.25 -6.25 9.047 1 89.69 340 GLU B C 1
ATOM 7439 O O . GLU B 1 340 ? -24.281 -6.324 9.711 1 89.69 340 GLU B O 1
ATOM 7444 N N . LYS B 1 341 ? -22.375 -5.309 9.211 1 89.12 341 LYS B N 1
ATOM 7445 C CA . LYS B 1 341 ? -22.609 -4.305 10.242 1 89.12 341 LYS B CA 1
ATOM 7446 C C . LYS B 1 341 ? -23.719 -3.346 9.844 1 89.12 341 LYS B C 1
ATOM 7448 O O . LYS B 1 341 ? -23.719 -2.801 8.734 1 89.12 341 LYS B O 1
ATOM 7453 N N . GLU B 1 342 ? -24.672 -3.279 10.688 1 90.5 342 GLU B N 1
ATOM 7454 C CA . GLU B 1 342 ? -25.781 -2.365 10.43 1 90.5 342 GLU B CA 1
ATOM 7455 C C . GLU B 1 342 ? -25.531 -1.003 11.078 1 90.5 342 GLU B C 1
ATOM 7457 O O . GLU B 1 342 ? -25.094 -0.924 12.227 1 90.5 342 GLU B O 1
ATOM 7462 N N . PRO B 1 343 ? -25.75 0.034 10.328 1 92.75 343 PRO B N 1
ATOM 7463 C CA . PRO B 1 343 ? -25.578 1.373 10.898 1 92.75 343 PRO B CA 1
ATOM 7464 C C . PRO B 1 343 ? -26.594 1.683 12 1 92.75 343 PRO B C 1
ATOM 7466 O O . PRO B 1 343 ? -27.719 1.213 11.953 1 92.75 343 PRO B O 1
ATOM 7469 N N . SER B 1 344 ? -26.188 2.418 12.984 1 91.69 344 SER B N 1
ATOM 7470 C CA . SER B 1 344 ? -27.062 2.855 14.062 1 91.69 344 SER B CA 1
ATOM 7471 C C . SER B 1 344 ? -27.922 4.039 13.633 1 91.69 344 SER B C 1
ATOM 7473 O O . SER B 1 344 ? -29.078 4.156 14.055 1 91.69 344 SER B O 1
ATOM 7475 N N . ILE B 1 345 ? -27.312 4.875 12.82 1 93.25 345 ILE B N 1
ATOM 7476 C CA . ILE B 1 345 ? -28.016 6.047 12.312 1 93.25 345 ILE B CA 1
ATOM 7477 C C . ILE B 1 345 ? -28.344 5.859 10.836 1 93.25 345 ILE B C 1
ATOM 7479 O O . ILE B 1 345 ? -27.438 5.809 9.992 1 93.25 345 ILE B O 1
ATOM 7483 N N . LYS B 1 346 ? -29.609 5.781 10.562 1 90.62 346 LYS B N 1
ATOM 7484 C CA . LYS B 1 346 ? -30.047 5.59 9.18 1 90.62 346 LYS B CA 1
ATOM 7485 C C . LYS B 1 346 ? -30.391 6.922 8.523 1 90.62 346 LYS B C 1
ATOM 7487 O O . LYS B 1 346 ? -31.047 7.77 9.141 1 90.62 346 LYS B O 1
ATOM 7492 N N . ARG B 1 347 ? -30.047 7.039 7.367 1 87.5 347 ARG B N 1
ATOM 7493 C CA . ARG B 1 347 ? -30.125 8.297 6.629 1 87.5 347 ARG B CA 1
ATOM 7494 C C . ARG B 1 347 ? -31.578 8.734 6.457 1 87.5 347 ARG B C 1
ATOM 7496 O O . ARG B 1 347 ? -31.891 9.914 6.59 1 87.5 347 ARG B O 1
ATOM 7503 N N . ASP B 1 348 ? -32.469 7.809 6.223 1 88 348 ASP B N 1
ATOM 7504 C CA . ASP B 1 348 ? -33.844 8.156 5.836 1 88 348 ASP B CA 1
ATOM 7505 C C . ASP B 1 348 ? -34.812 7.883 6.973 1 88 348 ASP B C 1
ATOM 7507 O O . ASP B 1 348 ? -36.031 7.965 6.781 1 88 348 ASP B O 1
ATOM 7511 N N . GLN B 1 349 ? -34.25 7.684 8.125 1 91.19 349 GLN B N 1
ATOM 7512 C CA . GLN B 1 349 ? -35.125 7.391 9.242 1 91.19 349 GLN B CA 1
ATOM 7513 C C . GLN B 1 349 ? -35.344 8.625 10.109 1 91.19 349 GLN B C 1
ATOM 7515 O O . GLN B 1 349 ? -34.406 9.312 10.477 1 91.19 349 GLN B O 1
ATOM 7520 N N . GLY B 1 350 ? -36.594 8.961 10.336 1 91.94 350 GLY B N 1
ATOM 7521 C CA . GLY B 1 350 ? -36.938 10.109 11.156 1 91.94 350 GLY B CA 1
ATOM 7522 C C . GLY B 1 350 ? -37.875 11.07 10.461 1 91.94 350 GLY B C 1
ATOM 7523 O O . GLY B 1 350 ? -38.406 10.773 9.375 1 91.94 350 GLY B O 1
ATOM 7524 N N . ARG B 1 351 ? -38.031 12.141 11.125 1 94.25 351 ARG B N 1
ATOM 7525 C CA . ARG B 1 351 ? -38.938 13.172 10.617 1 94.25 351 ARG B CA 1
ATOM 7526 C C . ARG B 1 351 ? -38.219 14.047 9.586 1 94.25 351 ARG B C 1
ATOM 7528 O O . ARG B 1 351 ? -37.062 14.375 9.734 1 94.25 351 ARG B O 1
ATOM 7535 N N . LYS B 1 352 ? -39 14.383 8.539 1 94.81 352 LYS B N 1
ATOM 7536 C CA . LYS B 1 352 ? -38.5 15.336 7.551 1 94.81 352 LYS B CA 1
ATOM 7537 C C . LYS B 1 352 ? -38.938 16.75 7.879 1 94.81 352 LYS B C 1
ATOM 7539 O O . LYS B 1 352 ? -40.125 17 8.156 1 94.81 352 LYS B O 1
ATOM 7544 N N . LEU B 1 353 ? -37.969 17.609 7.859 1 94.12 353 LEU B N 1
ATOM 7545 C CA . LEU B 1 353 ? -38.281 19 8.188 1 94.12 353 LEU B CA 1
ATOM 7546 C C . LEU B 1 353 ? -38.594 19.797 6.93 1 94.12 353 LEU B C 1
ATOM 7548 O O . LEU B 1 353 ? -37.938 19.625 5.898 1 94.12 353 LEU B O 1
ATOM 7552 N N . ASP B 1 354 ? -39.594 20.562 7.02 1 91.62 354 ASP B N 1
ATOM 7553 C CA . ASP B 1 354 ? -39.938 21.406 5.887 1 91.62 354 ASP B CA 1
ATOM 7554 C C . ASP B 1 354 ? -39.312 22.797 6.02 1 91.62 354 ASP B C 1
ATOM 7556 O O . ASP B 1 354 ? -38.906 23.406 5.023 1 91.62 354 ASP B O 1
ATOM 7560 N N . HIS B 1 355 ? -39.25 23.25 7.234 1 92.5 355 HIS B N 1
ATOM 7561 C CA . HIS B 1 355 ? -38.688 24.578 7.516 1 92.5 355 HIS B CA 1
ATOM 7562 C C . HIS B 1 355 ? -37.906 24.578 8.82 1 92.5 355 HIS B C 1
ATOM 7564 O O . HIS B 1 355 ? -38.281 23.859 9.766 1 92.5 355 HIS B O 1
ATOM 7570 N N . VAL B 1 356 ? -36.875 25.359 8.781 1 94.5 356 VAL B N 1
ATOM 7571 C CA . VAL B 1 356 ? -36.031 25.453 9.984 1 94.5 356 VAL B CA 1
ATOM 7572 C C . VAL B 1 356 ? -35.75 26.922 10.273 1 94.5 356 VAL B C 1
ATOM 7574 O O . VAL B 1 356 ? -35.25 27.656 9.406 1 94.5 356 VAL B O 1
ATOM 7577 N N . GLU B 1 357 ? -36.031 27.344 11.484 1 94.81 357 GLU B N 1
ATOM 7578 C CA . GLU B 1 357 ? -35.719 28.703 11.922 1 94.81 357 GLU B CA 1
ATOM 7579 C C . GLU B 1 357 ? -34.25 28.828 12.32 1 94.81 357 GLU B C 1
ATOM 7581 O O . GLU B 1 357 ? -33.625 29.875 12.125 1 94.81 357 GLU B O 1
ATOM 7586 N N . GLY B 1 358 ? -33.719 27.766 12.844 1 95.88 358 GLY B N 1
ATOM 7587 C CA . GLY B 1 358 ? -32.312 27.734 13.141 1 95.88 358 GLY B CA 1
ATOM 7588 C C . GLY B 1 358 ? -32 27.859 14.617 1 95.88 358 GLY B C 1
ATOM 7589 O O . GLY B 1 358 ? -30.891 28.281 15 1 95.88 358 GLY B O 1
ATOM 7590 N N . ARG B 1 359 ? -32.969 27.656 15.516 1 97.56 359 ARG B N 1
ATOM 7591 C CA . ARG B 1 359 ? -32.719 27.656 16.953 1 97.56 359 ARG B CA 1
ATOM 7592 C C . ARG B 1 359 ? -32.031 26.359 17.375 1 97.56 359 ARG B C 1
ATOM 7594 O O . ARG B 1 359 ? -32.531 25.266 17.078 1 97.56 359 ARG B O 1
ATOM 7601 N N . ILE B 1 360 ? -30.938 26.422 18.047 1 98.06 360 ILE B N 1
ATOM 7602 C CA . ILE B 1 360 ? -30.188 25.266 18.5 1 98.06 360 ILE B CA 1
ATOM 7603 C C . ILE B 1 360 ? -30.109 25.25 20.016 1 98.06 360 ILE B C 1
ATOM 7605 O O . ILE B 1 360 ? -29.781 26.281 20.641 1 98.06 360 ILE B O 1
ATOM 7609 N N . GLU B 1 361 ? -30.406 24.141 20.609 1 97.94 361 GLU B N 1
ATOM 7610 C CA . GLU B 1 361 ? -30.406 24.047 22.062 1 97.94 361 GLU B CA 1
ATOM 7611 C C . GLU B 1 361 ? -29.719 22.766 22.516 1 97.94 361 GLU B C 1
ATOM 7613 O O . GLU B 1 361 ? -30.047 21.672 22.047 1 97.94 361 GLU B O 1
ATOM 7618 N N . PHE B 1 362 ? -28.75 22.906 23.312 1 97.81 362 PHE B N 1
ATOM 7619 C CA . PHE B 1 362 ? -28.125 21.781 24.016 1 97.81 362 PHE B CA 1
ATOM 7620 C C . PHE B 1 362 ? -28.656 21.688 25.438 1 97.81 362 PHE B C 1
ATOM 7622 O O . PHE B 1 362 ? -28.609 22.656 26.203 1 97.81 362 PHE B O 1
ATOM 7629 N N . LYS B 1 363 ? -29.188 20.531 25.766 1 97.38 363 LYS B N 1
ATOM 7630 C CA . LYS B 1 363 ? -29.75 20.312 27.094 1 97.38 363 LYS B CA 1
ATOM 7631 C C . LYS B 1 363 ? -29 19.203 27.828 1 97.38 363 LYS B C 1
ATOM 7633 O O . LYS B 1 363 ? -29.25 18.016 27.625 1 97.38 363 LYS B O 1
ATOM 7638 N N . ASN B 1 364 ? -28.172 19.594 28.766 1 96.5 364 ASN B N 1
ATOM 7639 C CA . ASN B 1 364 ? -27.422 18.672 29.609 1 96.5 364 ASN B CA 1
ATOM 7640 C C . ASN B 1 364 ? -26.781 17.547 28.797 1 96.5 364 ASN B C 1
ATOM 7642 O O . ASN B 1 364 ? -26.984 16.375 29.094 1 96.5 364 ASN B O 1
ATOM 7646 N N . VAL B 1 365 ? -26.109 17.906 27.828 1 97.25 365 VAL B N 1
ATOM 7647 C CA . VAL B 1 365 ? -25.594 16.953 26.859 1 97.25 365 VAL B CA 1
ATOM 7648 C C . VAL B 1 365 ? -24.281 16.344 27.375 1 97.25 365 VAL B C 1
ATOM 7650 O O . VAL B 1 365 ? -23.359 17.078 27.766 1 97.25 365 VAL B O 1
ATOM 7653 N N . VAL B 1 366 ? -24.219 15.023 27.406 1 97 366 VAL B N 1
ATOM 7654 C CA . VAL B 1 366 ? -23.031 14.258 27.719 1 97 366 VAL B CA 1
ATOM 7655 C C . VAL B 1 366 ? -22.656 13.359 26.547 1 97 366 VAL B C 1
ATOM 7657 O O . VAL B 1 366 ? -23.516 12.625 26.031 1 97 366 VAL B O 1
ATOM 7660 N N . PHE B 1 367 ? -21.469 13.484 26.094 1 96.12 367 PHE B N 1
ATOM 7661 C CA . PHE B 1 367 ? -21.047 12.688 24.953 1 96.12 367 PHE B CA 1
ATOM 7662 C C . PHE B 1 367 ? -19.609 12.203 25.125 1 96.12 367 PHE B C 1
ATOM 7664 O O . PHE B 1 367 ? -18.719 12.992 25.469 1 96.12 367 PHE B O 1
ATOM 7671 N N . LYS B 1 368 ? -19.469 10.984 24.906 1 93.5 368 LYS B N 1
ATOM 7672 C CA . LYS B 1 368 ? -18.156 10.336 24.969 1 93.5 368 LYS B CA 1
ATOM 7673 C C . LYS B 1 368 ? -17.891 9.539 23.688 1 93.5 368 LYS B C 1
ATOM 7675 O O . LYS B 1 368 ? -18.703 8.703 23.297 1 93.5 368 LYS B O 1
ATOM 7680 N N . TYR B 1 369 ? -16.781 9.945 23.062 1 89.56 369 TYR B N 1
ATOM 7681 C CA . TYR B 1 369 ? -16.391 9.141 21.906 1 89.56 369 TYR B CA 1
ATOM 7682 C C . TYR B 1 369 ? -16.047 7.711 22.328 1 89.56 369 TYR B C 1
ATOM 7684 O O . TYR B 1 369 ? -15.547 7.484 23.438 1 89.56 369 TYR B O 1
ATOM 7692 N N . ALA B 1 370 ? -16.281 6.797 21.422 1 83.12 370 ALA B N 1
ATOM 7693 C CA . ALA B 1 370 ? -15.969 5.398 21.719 1 83.12 370 ALA B CA 1
ATOM 7694 C C . ALA B 1 370 ? -14.469 5.195 21.891 1 83.12 370 ALA B C 1
ATOM 7696 O O . ALA B 1 370 ? -14.031 4.27 22.578 1 83.12 370 ALA B O 1
ATOM 7697 N N . THR B 1 371 ? -13.68 6.023 21.266 1 75.5 371 THR B N 1
ATOM 7698 C CA . THR B 1 371 ? -12.227 5.875 21.266 1 75.5 371 THR B CA 1
ATOM 7699 C C . THR B 1 371 ? -11.602 6.57 22.469 1 75.5 371 THR B C 1
ATOM 7701 O O . THR B 1 371 ? -10.406 6.422 22.719 1 75.5 371 THR B O 1
ATOM 7704 N N . ARG B 1 372 ? -12.367 7.336 23.188 1 78.31 372 ARG B N 1
ATOM 7705 C CA . ARG B 1 372 ? -11.828 8.109 24.297 1 78.31 372 ARG B CA 1
ATOM 7706 C C . ARG B 1 372 ? -12.352 7.59 25.641 1 78.31 372 ARG B C 1
ATOM 7708 O O . ARG B 1 372 ? -13.445 7.027 25.703 1 78.31 372 ARG B O 1
ATOM 7715 N N . GLU B 1 373 ? -11.594 7.781 26.688 1 78.69 373 GLU B N 1
ATOM 7716 C CA . GLU B 1 373 ? -11.992 7.352 28.016 1 78.69 373 GLU B CA 1
ATOM 7717 C C . GLU B 1 373 ? -12.805 8.438 28.734 1 78.69 373 GLU B C 1
ATOM 7719 O O . GLU B 1 373 ? -13.734 8.133 29.484 1 78.69 373 GLU B O 1
ATOM 7724 N N . LYS B 1 374 ? -12.492 9.648 28.5 1 85.25 374 LYS B N 1
ATOM 7725 C CA . LYS B 1 374 ? -13.203 10.758 29.141 1 85.25 374 LYS B CA 1
ATOM 7726 C C . LYS B 1 374 ? -14.234 11.359 28.188 1 85.25 374 LYS B C 1
ATOM 7728 O O . LYS B 1 374 ? -14.047 11.359 26.969 1 85.25 374 LYS B O 1
ATOM 7733 N N . PRO B 1 375 ? -15.258 11.797 28.828 1 91.81 375 PRO B N 1
ATOM 7734 C CA . PRO B 1 375 ? -16.266 12.438 27.984 1 91.81 375 PRO B CA 1
ATOM 7735 C C . PRO B 1 375 ? -15.773 13.734 27.359 1 91.81 375 PRO B C 1
ATOM 7737 O O . PRO B 1 375 ? -15.039 14.5 27.984 1 91.81 375 PRO B O 1
ATOM 7740 N N . ALA B 1 376 ? -16.078 13.859 26.078 1 91.31 376 ALA B N 1
ATOM 7741 C CA . ALA B 1 376 ? -15.742 15.086 25.375 1 91.31 376 ALA B CA 1
ATOM 7742 C C . ALA B 1 376 ? -16.609 16.25 25.844 1 91.31 376 ALA B C 1
ATOM 7744 O O . ALA B 1 376 ? -16.156 17.391 25.906 1 91.31 376 ALA B O 1
ATOM 7745 N N . LEU B 1 377 ? -17.891 15.961 26.047 1 95 377 LEU B N 1
ATOM 7746 C CA . LEU B 1 377 ? -18.844 16.906 26.625 1 95 377 LEU B CA 1
ATOM 7747 C C . LEU B 1 377 ? -19.469 16.359 27.906 1 95 377 LEU B C 1
ATOM 7749 O O . LEU B 1 377 ? -19.797 15.172 27.969 1 95 377 LEU B O 1
ATOM 7753 N N . ASN B 1 378 ? -19.531 17.203 28.906 1 94.5 378 ASN B N 1
ATOM 7754 C CA . ASN B 1 378 ? -19.969 16.766 30.234 1 94.5 378 ASN B CA 1
ATOM 7755 C C . ASN B 1 378 ? -21.062 17.672 30.797 1 94.5 378 ASN B C 1
ATOM 7757 O O . ASN B 1 378 ? -20.828 18.422 31.75 1 94.5 378 ASN B O 1
ATOM 7761 N N . GLY B 1 379 ? -22.219 17.469 30.391 1 94.06 379 GLY B N 1
ATOM 7762 C CA . GLY B 1 379 ? -23.359 18.234 30.859 1 94.06 379 GLY B CA 1
ATOM 7763 C C . GLY B 1 379 ? -23.422 19.625 30.281 1 94.06 379 GLY B C 1
ATOM 7764 O O . GLY B 1 379 ? -23.562 20.609 31.016 1 94.06 379 GLY B O 1
ATOM 7765 N N . LEU B 1 380 ? -23.312 19.734 29.016 1 95.81 380 LEU B N 1
ATOM 7766 C CA . LEU B 1 380 ? -23.25 21 28.312 1 95.81 380 LEU B CA 1
ATOM 7767 C C . LEU B 1 380 ? -24.656 21.562 28.094 1 95.81 380 LEU B C 1
ATOM 7769 O O . LEU B 1 380 ? -25.547 20.859 27.609 1 95.81 380 LEU B O 1
ATOM 7773 N N . ASP B 1 381 ? -24.812 22.828 28.531 1 96.06 381 ASP B N 1
ATOM 7774 C CA . ASP B 1 381 ? -26.078 23.531 28.359 1 96.06 381 ASP B CA 1
ATOM 7775 C C . ASP B 1 381 ? -25.875 24.891 27.703 1 96.06 381 ASP B C 1
ATOM 7777 O O . ASP B 1 381 ? -25.125 25.734 28.234 1 96.06 381 ASP B O 1
ATOM 7781 N N . PHE B 1 382 ? -26.516 25.125 26.531 1 95.94 382 PHE B N 1
ATOM 7782 C CA . PHE B 1 382 ? -26.547 26.469 25.969 1 95.94 382 PHE B CA 1
ATOM 7783 C C . PHE B 1 382 ? -27.578 26.562 24.859 1 95.94 382 PHE B C 1
ATOM 7785 O O . PHE B 1 382 ? -28.125 25.562 24.422 1 95.94 382 PHE B O 1
ATOM 7792 N N . VAL B 1 383 ? -27.906 27.797 24.484 1 96.5 383 VAL B N 1
ATOM 7793 C CA . VAL B 1 383 ? -28.906 28.047 23.453 1 96.5 383 VAL B CA 1
ATOM 7794 C C . VAL B 1 383 ? -28.359 29.047 22.438 1 96.5 383 VAL B C 1
ATOM 7796 O O . VAL B 1 383 ? -27.688 30.016 22.812 1 96.5 383 VAL B O 1
ATOM 7799 N N . VAL B 1 384 ? -28.594 28.734 21.219 1 97.12 384 VAL B N 1
ATOM 7800 C CA . VAL B 1 384 ? -28.312 29.656 20.125 1 97.12 384 VAL B CA 1
ATOM 7801 C C . VAL B 1 384 ? -29.625 30.109 19.484 1 97.12 384 VAL B C 1
ATOM 7803 O O . VAL B 1 384 ? -30.344 29.281 18.906 1 97.12 384 VAL B O 1
ATOM 7806 N N . GLU B 1 385 ? -29.828 31.359 19.578 1 96.5 385 GLU B N 1
ATOM 7807 C CA . GLU B 1 385 ? -31.062 31.891 19 1 96.5 385 GLU B CA 1
ATOM 7808 C C . GLU B 1 385 ? -30.953 32.031 17.484 1 96.5 385 GLU B C 1
ATOM 7810 O O . GLU B 1 385 ? -29.859 32.188 16.953 1 96.5 385 GLU B O 1
ATOM 7815 N N . PRO B 1 386 ? -32.125 32 16.781 1 96.88 386 PRO B N 1
ATOM 7816 C CA . PRO B 1 386 ? -32.094 32.125 15.312 1 96.88 386 PRO B CA 1
ATOM 7817 C C . PRO B 1 386 ? -31.438 33.438 14.852 1 96.88 386 PRO B C 1
ATOM 7819 O O . PRO B 1 386 ? -31.641 34.5 15.477 1 96.88 386 PRO B O 1
ATOM 7822 N N . ASN B 1 387 ? -30.641 33.375 13.82 1 95.19 387 ASN B N 1
ATOM 7823 C CA . ASN B 1 387 ? -30.031 34.531 13.133 1 95.19 387 ASN B CA 1
ATOM 7824 C C . ASN B 1 387 ? -29.016 35.219 14.023 1 95.19 387 ASN B C 1
ATOM 7826 O O . ASN B 1 387 ? -28.891 36.469 13.977 1 95.19 387 ASN B O 1
ATOM 7830 N N . THR B 1 388 ? -28.438 34.469 14.93 1 95 388 THR B N 1
ATOM 7831 C CA . THR B 1 388 ? -27.375 35.031 15.773 1 95 388 THR B CA 1
ATOM 7832 C C . THR B 1 388 ? -26.078 34.25 15.562 1 95 388 THR B C 1
ATOM 7834 O O . THR B 1 388 ? -26.094 33.125 15.086 1 95 388 THR B O 1
ATOM 7837 N N . THR B 1 389 ? -25.016 34.938 15.875 1 94.75 389 THR B N 1
ATOM 7838 C CA . THR B 1 389 ? -23.688 34.312 15.773 1 94.75 389 THR B CA 1
ATOM 7839 C C . THR B 1 389 ? -23.125 34.031 17.156 1 94.75 389 THR B C 1
ATOM 7841 O O . THR B 1 389 ? -23 34.969 17.984 1 94.75 389 THR B O 1
ATOM 7844 N N . VAL B 1 390 ? -22.844 32.781 17.422 1 95.69 390 VAL B N 1
ATOM 7845 C CA . VAL B 1 390 ? -22.25 32.375 18.672 1 95.69 390 VAL B CA 1
ATOM 7846 C C . VAL B 1 390 ? -20.859 31.797 18.422 1 95.69 390 VAL B C 1
ATOM 7848 O O . VAL B 1 390 ? -20.672 30.969 17.531 1 95.69 390 VAL B O 1
ATOM 7851 N N . ALA B 1 391 ? -19.906 32.25 19.172 1 94.62 391 ALA B N 1
ATOM 7852 C CA . ALA B 1 391 ? -18.547 31.75 19.062 1 94.62 391 ALA B CA 1
ATOM 7853 C C . ALA B 1 391 ? -18.203 30.844 20.25 1 94.62 391 ALA B C 1
ATOM 7855 O O . ALA B 1 391 ? -18.594 31.109 21.375 1 94.62 391 ALA B O 1
ATOM 7856 N N . ILE B 1 392 ? -17.578 29.812 19.922 1 93.81 392 ILE B N 1
ATOM 7857 C CA . ILE B 1 392 ? -17.094 28.875 20.953 1 93.81 392 ILE B CA 1
ATOM 7858 C C . ILE B 1 392 ? -15.578 28.891 20.984 1 93.81 392 ILE B C 1
ATOM 7860 O O . ILE B 1 392 ? -14.922 28.641 19.969 1 93.81 392 ILE B O 1
ATOM 7864 N N . VAL B 1 393 ? -15.023 29.219 22.172 1 89.88 393 VAL B N 1
ATOM 7865 C CA . VAL B 1 393 ? -13.578 29.297 22.328 1 89.88 393 VAL B CA 1
ATOM 7866 C C . VAL B 1 393 ? -13.133 28.406 23.484 1 89.88 393 VAL B C 1
ATOM 7868 O O . VAL B 1 393 ? -13.93 28.078 24.359 1 89.88 393 VAL B O 1
ATOM 7871 N N . GLY B 1 394 ? -11.953 28 23.422 1 84.06 394 GLY B N 1
ATOM 7872 C CA . GLY B 1 394 ? -11.375 27.141 24.453 1 84.06 394 GLY B CA 1
ATOM 7873 C C . GLY B 1 394 ? -10.102 26.453 24.016 1 84.06 394 GLY B C 1
ATOM 7874 O O . GLY B 1 394 ? -9.648 26.641 22.875 1 84.06 394 GLY B O 1
ATOM 7875 N N . GLU B 1 395 ? -9.586 25.703 24.891 1 75.31 395 GLU B N 1
ATOM 7876 C CA . GLU B 1 395 ? -8.344 24.984 24.594 1 75.31 395 GLU B CA 1
ATOM 7877 C C . GLU B 1 395 ? -8.586 23.844 23.609 1 75.31 395 GLU B C 1
ATOM 7879 O O . GLU B 1 395 ? -9.727 23.469 23.359 1 75.31 395 GLU B O 1
ATOM 7884 N N . SER B 1 396 ? -7.531 23.438 22.984 1 71.88 396 SER B N 1
ATOM 7885 C CA . SER B 1 396 ? -7.641 22.297 22.078 1 71.88 396 SER B CA 1
ATOM 7886 C C . SER B 1 396 ? -8.117 21.062 22.812 1 71.88 396 SER B C 1
ATOM 7888 O O . SER B 1 396 ? -7.676 20.781 23.922 1 71.88 396 SER B O 1
ATOM 7890 N N . GLY B 1 397 ? -9.062 20.406 22.25 1 75.81 397 GLY B N 1
ATOM 7891 C CA . GLY B 1 397 ? -9.531 19.141 22.812 1 75.81 397 GLY B CA 1
ATOM 7892 C C . GLY B 1 397 ? -10.633 19.328 23.844 1 75.81 397 GLY B C 1
ATOM 7893 O O . GLY B 1 397 ? -11.078 18.359 24.453 1 75.81 397 GLY B O 1
ATOM 7894 N N . CYS B 1 398 ? -11.055 20.547 23.984 1 82.19 398 CYS B N 1
ATOM 7895 C CA . CYS B 1 398 ? -12.031 20.797 25.031 1 82.19 398 CYS B CA 1
ATOM 7896 C C . CYS B 1 398 ? -13.438 20.438 24.562 1 82.19 398 CYS B C 1
ATOM 7898 O O . CYS B 1 398 ? -14.391 20.484 25.344 1 82.19 398 CYS B O 1
ATOM 7900 N N . GLY B 1 399 ? -13.625 20.062 23.281 1 87.81 399 GLY B N 1
ATOM 7901 C CA . GLY B 1 399 ? -14.922 19.594 22.828 1 87.81 399 GLY B CA 1
ATOM 7902 C C . GLY B 1 399 ? -15.57 20.516 21.812 1 87.81 399 GLY B C 1
ATOM 7903 O O . GLY B 1 399 ? -16.719 20.297 21.422 1 87.81 399 GLY B O 1
ATOM 7904 N N . LYS B 1 400 ? -14.961 21.5 21.344 1 90.62 400 LYS B N 1
ATOM 7905 C CA . LYS B 1 400 ? -15.523 22.5 20.438 1 90.62 400 LYS B CA 1
ATOM 7906 C C . LYS B 1 400 ? -16.031 21.859 19.156 1 90.62 400 LYS B C 1
ATOM 7908 O O . LYS B 1 400 ? -17.188 22.047 18.766 1 90.62 400 LYS B O 1
ATOM 7913 N N . SER B 1 401 ? -15.164 21.016 18.531 1 89.06 401 SER B N 1
ATOM 7914 C CA . SER B 1 401 ? -15.531 20.375 17.266 1 89.06 401 SER B CA 1
ATOM 7915 C C . SER B 1 401 ? -16.625 19.344 17.484 1 89.06 401 SER B C 1
ATOM 7917 O O . SER B 1 401 ? -17.438 19.094 16.578 1 89.06 401 SER B O 1
ATOM 7919 N N . THR B 1 402 ? -16.672 18.766 18.656 1 93.75 402 THR B N 1
ATOM 7920 C CA . THR B 1 402 ? -17.688 17.781 19 1 93.75 402 THR B CA 1
ATOM 7921 C C . THR B 1 402 ? -19.078 18.391 18.938 1 93.75 402 THR B C 1
ATOM 7923 O O . THR B 1 402 ? -20.016 17.734 18.469 1 93.75 402 THR B O 1
ATOM 7926 N N . ILE B 1 403 ? -19.125 19.609 19.344 1 96.06 403 ILE B N 1
ATOM 7927 C CA . ILE B 1 403 ? -20.406 20.312 19.344 1 96.06 403 ILE B CA 1
ATOM 7928 C C . ILE B 1 403 ? -20.953 20.391 17.922 1 96.06 403 ILE B C 1
ATOM 7930 O O . ILE B 1 403 ? -22.125 20.094 17.688 1 96.06 403 ILE B O 1
ATOM 7934 N N . LEU B 1 404 ? -20.141 20.719 16.984 1 95.88 404 LEU B N 1
ATOM 7935 C CA . LEU B 1 404 ? -20.547 20.844 15.594 1 95.88 404 LEU B CA 1
ATOM 7936 C C . LEU B 1 404 ? -20.953 19.484 15.016 1 95.88 404 LEU B C 1
ATOM 7938 O O . LEU B 1 404 ? -21.922 19.391 14.273 1 95.88 404 LEU B O 1
ATOM 7942 N N . GLN B 1 405 ? -20.281 18.484 15.375 1 94.81 405 GLN B N 1
ATOM 7943 C CA . GLN B 1 405 ? -20.547 17.156 14.859 1 94.81 405 GLN B CA 1
ATOM 7944 C C . GLN B 1 405 ? -21.859 16.609 15.383 1 94.81 405 GLN B C 1
ATOM 7946 O O . GLN B 1 405 ? -22.562 15.867 14.688 1 94.81 405 GLN B O 1
ATOM 7951 N N . LEU B 1 406 ? -22.188 16.969 16.609 1 96.38 406 LEU B N 1
ATOM 7952 C CA . LEU B 1 406 ? -23.438 16.5 17.203 1 96.38 406 LEU B CA 1
ATOM 7953 C C . LEU B 1 406 ? -24.641 17.203 16.562 1 96.38 406 LEU B C 1
ATOM 7955 O O . LEU B 1 406 ? -25.703 16.594 16.406 1 96.38 406 LEU B O 1
ATOM 7959 N N . ILE B 1 407 ? -24.422 18.453 16.188 1 97.06 407 ILE B N 1
ATOM 7960 C CA . ILE B 1 407 ? -25.484 19.203 15.523 1 97.06 407 ILE B CA 1
ATOM 7961 C C . ILE B 1 407 ? -25.812 18.547 14.188 1 97.06 407 ILE B C 1
ATOM 7963 O O . ILE B 1 407 ? -26.984 18.453 13.797 1 97.06 407 ILE B O 1
ATOM 7967 N N . GLU B 1 408 ? -24.797 17.984 13.555 1 95.75 408 GLU B N 1
ATOM 7968 C CA . GLU B 1 408 ? -24.969 17.312 12.273 1 95.75 408 GLU B CA 1
ATOM 7969 C C . GLU B 1 408 ? -25.422 15.867 12.469 1 95.75 408 GLU B C 1
ATOM 7971 O O . GLU B 1 408 ? -25.625 15.133 11.5 1 95.75 408 GLU B O 1
ATOM 7976 N N . ARG B 1 409 ? -25.531 15.469 13.656 1 96.06 409 ARG B N 1
ATOM 7977 C CA . ARG B 1 409 ? -25.906 14.117 14.062 1 96.06 409 ARG B CA 1
ATOM 7978 C C . ARG B 1 409 ? -24.969 13.086 13.469 1 96.06 409 ARG B C 1
ATOM 7980 O O . ARG B 1 409 ? -25.406 12.086 12.898 1 96.06 409 ARG B O 1
ATOM 7987 N N . PHE B 1 410 ? -23.75 13.414 13.477 1 94.56 410 PHE B N 1
ATOM 7988 C CA . PHE B 1 410 ? -22.766 12.398 13.164 1 94.56 410 PHE B CA 1
ATOM 7989 C C . PHE B 1 410 ? -22.734 11.312 14.234 1 94.56 410 PHE B C 1
ATOM 7991 O O . PHE B 1 410 ? -22.359 10.172 13.969 1 94.56 410 PHE B O 1
ATOM 7998 N N . TYR B 1 411 ? -23.109 11.797 15.43 1 94.94 411 TYR B N 1
ATOM 7999 C CA . TYR B 1 411 ? -23.203 10.93 16.594 1 94.94 411 TYR B CA 1
ATOM 8000 C C . TYR B 1 411 ? -24.5 11.172 17.359 1 94.94 411 TYR B C 1
ATOM 8002 O O . TYR B 1 411 ? -25.078 12.258 17.281 1 94.94 411 TYR B O 1
ATOM 8010 N N . ASP B 1 412 ? -24.922 10.125 18.016 1 95.56 412 ASP B N 1
ATOM 8011 C CA . ASP B 1 412 ? -26.016 10.281 18.969 1 95.56 412 ASP B CA 1
ATOM 8012 C C . ASP B 1 412 ? -25.484 10.438 20.391 1 95.56 412 ASP B C 1
ATOM 8014 O O . ASP B 1 412 ? -24.516 9.789 20.781 1 95.56 412 ASP B O 1
ATOM 8018 N N . VAL B 1 413 ? -26.078 11.359 21.062 1 96.31 413 VAL B N 1
ATOM 8019 C CA . VAL B 1 413 ? -25.609 11.664 22.422 1 96.31 413 VAL B CA 1
ATOM 8020 C C . VAL B 1 413 ? -26.016 10.547 23.375 1 96.31 413 VAL B C 1
ATOM 8022 O O . VAL B 1 413 ? -27.031 9.883 23.156 1 96.31 413 VAL B O 1
ATOM 8025 N N . GLN B 1 414 ? -25.266 10.32 24.422 1 95.31 414 GLN B N 1
ATOM 8026 C CA . GLN B 1 414 ? -25.562 9.305 25.438 1 95.31 414 GLN B CA 1
ATOM 8027 C C . GLN B 1 414 ? -26.562 9.82 26.453 1 95.31 414 GLN B C 1
ATOM 8029 O O . GLN B 1 414 ? -27.469 9.086 26.875 1 95.31 414 GLN B O 1
ATOM 8034 N N . GLU B 1 415 ? -26.344 11.023 26.891 1 96.25 415 GLU B N 1
ATOM 8035 C CA . GLU B 1 415 ? -27.266 11.695 27.797 1 96.25 415 GLU B CA 1
ATOM 8036 C C . GLU B 1 415 ? -27.594 13.102 27.328 1 96.25 415 GLU B C 1
ATOM 8038 O O . GLU B 1 415 ? -26.781 13.734 26.656 1 96.25 415 GLU B O 1
ATOM 8043 N N . GLY B 1 416 ? -28.797 13.5 27.625 1 96.69 416 GLY B N 1
ATOM 8044 C CA . GLY B 1 416 ? -29.234 14.82 27.203 1 96.69 416 GLY B CA 1
ATOM 8045 C C . GLY B 1 416 ? -29.828 14.836 25.812 1 96.69 416 GLY B C 1
ATOM 8046 O O . GLY B 1 416 ? -30.266 13.797 25.312 1 96.69 416 GLY B O 1
ATOM 8047 N N . GLN B 1 417 ? -29.984 16.141 25.328 1 97.56 417 GLN B N 1
ATOM 8048 C CA . GLN B 1 417 ? -30.594 16.266 24 1 97.56 417 GLN B CA 1
ATOM 8049 C C . GLN B 1 417 ? -30.031 17.453 23.25 1 97.56 417 GLN B C 1
ATOM 8051 O O . GLN B 1 417 ? -29.656 18.469 23.844 1 97.56 417 GLN B O 1
ATOM 8056 N N . VAL B 1 418 ? -29.938 17.281 22 1 97.88 418 VAL B N 1
ATOM 8057 C CA . VAL B 1 418 ? -29.641 18.375 21.078 1 97.88 418 VAL B CA 1
ATOM 8058 C C . VAL B 1 418 ? -30.891 18.688 20.25 1 97.88 418 VAL B C 1
ATOM 8060 O O . VAL B 1 418 ? -31.406 17.828 19.531 1 97.88 418 VAL B O 1
ATOM 8063 N N . LEU B 1 419 ? -31.281 19.906 20.422 1 97.81 419 LEU B N 1
ATOM 8064 C CA . LEU B 1 419 ? -32.531 20.266 19.797 1 97.81 419 LEU B CA 1
ATOM 8065 C C . LEU B 1 419 ? -32.312 21.312 18.719 1 97.81 419 LEU B C 1
ATOM 8067 O O . LEU B 1 419 ? -31.5 22.234 18.875 1 97.81 419 LEU B O 1
ATOM 8071 N N . ILE B 1 420 ? -33.062 21.188 17.625 1 97.38 420 ILE B N 1
ATOM 8072 C CA . ILE B 1 420 ? -33.188 22.188 16.578 1 97.38 420 ILE B CA 1
ATOM 8073 C C . ILE B 1 420 ? -34.656 22.609 16.422 1 97.38 420 ILE B C 1
ATOM 8075 O O . ILE B 1 420 ? -35.5 21.781 16.062 1 97.38 420 ILE B O 1
ATOM 8079 N N . ASP B 1 421 ? -34.906 23.781 16.703 1 97.12 421 ASP B N 1
ATOM 8080 C CA . ASP B 1 421 ? -36.25 24.312 16.703 1 97.12 421 ASP B CA 1
ATOM 8081 C C . ASP B 1 421 ? -37.188 23.469 17.578 1 97.12 421 ASP B C 1
ATOM 8083 O O . ASP B 1 421 ? -38.281 23.125 17.172 1 97.12 421 ASP B O 1
ATOM 8087 N N . GLY B 1 422 ? -36.625 22.969 18.609 1 95.5 422 GLY B N 1
ATOM 8088 C CA . GLY B 1 422 ? -37.406 22.25 19.594 1 95.5 422 GLY B CA 1
ATOM 8089 C C . GLY B 1 422 ? -37.5 20.766 19.328 1 95.5 422 GLY B C 1
ATOM 8090 O O . GLY B 1 422 ? -38.031 20.016 20.125 1 95.5 422 GLY B O 1
ATOM 8091 N N . ILE B 1 423 ? -36.969 20.312 18.266 1 96.88 423 ILE B N 1
ATOM 8092 C CA . ILE B 1 423 ? -37.031 18.891 17.906 1 96.88 423 ILE B CA 1
ATOM 8093 C C . ILE B 1 423 ? -35.656 18.25 18.125 1 96.88 423 ILE B C 1
ATOM 8095 O O . ILE B 1 423 ? -34.656 18.781 17.688 1 96.88 423 ILE B O 1
ATOM 8099 N N . ASP B 1 424 ? -35.719 17.094 18.75 1 97.38 424 ASP B N 1
ATOM 8100 C CA . ASP B 1 424 ? -34.5 16.359 18.969 1 97.38 424 ASP B CA 1
ATOM 8101 C C . ASP B 1 424 ? -33.906 15.867 17.641 1 97.38 424 ASP B C 1
ATOM 8103 O O . ASP B 1 424 ? -34.625 15.312 16.812 1 97.38 424 ASP B O 1
ATOM 8107 N N . VAL B 1 425 ? -32.625 16.047 17.5 1 96.75 425 VAL B N 1
ATOM 8108 C CA . VAL B 1 425 ? -31.953 15.664 16.25 1 96.75 425 VAL B CA 1
ATOM 8109 C C . VAL B 1 425 ? -32.094 14.156 16.047 1 96.75 425 VAL B C 1
ATOM 8111 O O . VAL B 1 425 ? -32.031 13.672 14.914 1 96.75 425 VAL B O 1
ATOM 8114 N N . LYS B 1 426 ? -32.281 13.383 17.062 1 95.69 426 LYS B N 1
ATOM 8115 C CA . LYS B 1 426 ? -32.469 11.938 16.984 1 95.69 426 LYS B CA 1
ATOM 8116 C C . LYS B 1 426 ? -33.75 11.57 16.266 1 95.69 426 LYS B C 1
ATOM 8118 O O . LYS B 1 426 ? -33.875 10.477 15.703 1 95.69 426 LYS B O 1
ATOM 8123 N N . ASP B 1 427 ? -34.625 12.516 16.266 1 96.12 427 ASP B N 1
ATOM 8124 C CA . ASP B 1 427 ? -35.938 12.25 15.672 1 96.12 427 ASP B CA 1
ATOM 8125 C C . ASP B 1 427 ? -36 12.812 14.258 1 96.12 427 ASP B C 1
ATOM 8127 O O . ASP B 1 427 ? -37.031 12.641 13.578 1 96.12 427 ASP B O 1
ATOM 8131 N N . ILE B 1 428 ? -35 13.414 13.797 1 96.12 428 ILE B N 1
ATOM 8132 C CA . ILE B 1 428 ? -34.969 13.992 12.453 1 96.12 428 ILE B CA 1
ATOM 8133 C C . ILE B 1 428 ? -34.188 13.094 11.523 1 96.12 428 ILE B C 1
ATOM 8135 O O . ILE B 1 428 ? -33.125 12.555 11.914 1 96.12 428 ILE B O 1
ATOM 8139 N N . ALA B 1 429 ? -34.688 12.969 10.367 1 95.31 429 ALA B N 1
ATOM 8140 C CA . ALA B 1 429 ? -33.906 12.242 9.367 1 95.31 429 ALA B CA 1
ATOM 8141 C C . ALA B 1 429 ? -32.625 12.984 9.039 1 95.31 429 ALA B C 1
ATOM 8143 O O . ALA B 1 429 ? -32.656 14.172 8.703 1 95.31 429 ALA B O 1
ATOM 8144 N N . PRO B 1 430 ? -31.531 12.312 9.117 1 94.44 430 PRO B N 1
ATOM 8145 C CA . PRO B 1 430 ? -30.25 12.984 8.898 1 94.44 430 PRO B CA 1
ATOM 8146 C C . PRO B 1 430 ? -30.172 13.68 7.543 1 94.44 430 PRO B C 1
ATOM 8148 O O . PRO B 1 430 ? -29.594 14.766 7.438 1 94.44 430 PRO B O 1
ATOM 8151 N N . GLU B 1 431 ? -30.766 13.086 6.531 1 92.19 431 GLU B N 1
ATOM 8152 C CA . GLU B 1 431 ? -30.766 13.703 5.211 1 92.19 431 GLU B CA 1
ATOM 8153 C C . GLU B 1 431 ? -31.469 15.055 5.23 1 92.19 431 GLU B C 1
ATOM 8155 O O . GLU B 1 431 ? -30.984 16.031 4.645 1 92.19 431 GLU B O 1
ATOM 8160 N N . SER B 1 432 ? -32.531 15.086 5.93 1 94.19 432 SER B N 1
ATOM 8161 C CA . SER B 1 432 ? -33.281 16.328 6.062 1 94.19 432 SER B CA 1
ATOM 8162 C C . SER B 1 432 ? -32.562 17.328 6.953 1 94.19 432 SER B C 1
ATOM 8164 O O . SER B 1 432 ? -32.469 18.516 6.613 1 94.19 432 SER B O 1
ATOM 8166 N N . LEU B 1 433 ? -32.062 16.891 7.988 1 95.5 433 LEU B N 1
ATOM 8167 C CA . LEU B 1 433 ? -31.344 17.734 8.938 1 95.5 433 LEU B CA 1
ATOM 8168 C C . LEU B 1 433 ? -30.172 18.438 8.266 1 95.5 433 LEU B C 1
ATOM 8170 O O . LEU B 1 433 ? -30.047 19.656 8.367 1 95.5 433 LEU B O 1
ATOM 8174 N N . ARG B 1 434 ? -29.453 17.703 7.562 1 94.31 434 ARG B N 1
ATOM 8175 C CA . ARG B 1 434 ? -28.203 18.219 6.996 1 94.31 434 ARG B CA 1
ATOM 8176 C C . ARG B 1 434 ? -28.469 19.109 5.793 1 94.31 434 ARG B C 1
ATOM 8178 O O . ARG B 1 434 ? -27.625 19.922 5.41 1 94.31 434 ARG B O 1
ATOM 8185 N N . SER B 1 435 ? -29.641 18.984 5.258 1 92.62 435 SER B N 1
ATOM 8186 C CA . SER B 1 435 ? -30 19.891 4.172 1 92.62 435 SER B CA 1
ATOM 8187 C C . SER B 1 435 ? -30.156 21.328 4.668 1 92.62 435 SER B C 1
ATOM 8189 O O . SER B 1 435 ? -30.047 22.266 3.891 1 92.62 435 SER B O 1
ATOM 8191 N N . PHE B 1 436 ? -30.266 21.484 5.965 1 95.44 436 PHE B N 1
ATOM 8192 C CA . PHE B 1 436 ? -30.469 22.797 6.547 1 95.44 436 PHE B CA 1
ATOM 8193 C C . PHE B 1 436 ? -29.203 23.297 7.242 1 95.44 436 PHE B C 1
ATOM 8195 O O . PHE B 1 436 ? -29.219 24.312 7.941 1 95.44 436 PHE B O 1
ATOM 8202 N N . ILE B 1 437 ? -28.156 22.578 7.043 1 95.62 437 ILE B N 1
ATOM 8203 C CA . ILE B 1 437 ? -26.906 22.922 7.707 1 95.62 437 ILE B CA 1
ATOM 8204 C C . ILE B 1 437 ? -25.797 23.062 6.676 1 95.62 437 ILE B C 1
ATOM 8206 O O . ILE B 1 437 ? -25.625 22.188 5.824 1 95.62 437 ILE B O 1
ATOM 8210 N N . ALA B 1 438 ? -25.125 24.141 6.648 1 93.62 438 ALA B N 1
ATOM 8211 C CA . ALA B 1 438 ? -23.891 24.328 5.898 1 93.62 438 ALA B CA 1
ATOM 8212 C C . ALA B 1 438 ? -22.672 24.234 6.812 1 93.62 438 ALA B C 1
ATOM 8214 O O . ALA B 1 438 ? -22.656 24.844 7.891 1 93.62 438 ALA B O 1
ATOM 8215 N N . PHE B 1 439 ? -21.703 23.438 6.426 1 92.25 439 PHE B N 1
ATOM 8216 C CA . PHE B 1 439 ? -20.562 23.141 7.285 1 92.25 439 PHE B CA 1
ATOM 8217 C C . PHE B 1 439 ? -19.25 23.484 6.582 1 92.25 439 PHE B C 1
ATOM 8219 O O . PHE B 1 439 ? -19.062 23.156 5.41 1 92.25 439 PHE B O 1
ATOM 8226 N N . VAL B 1 440 ? -18.406 24.219 7.227 1 90.25 440 VAL B N 1
ATOM 8227 C CA . VAL B 1 440 ? -17.047 24.5 6.777 1 90.25 440 VAL B CA 1
ATOM 8228 C C . VAL B 1 440 ? -16.047 23.859 7.738 1 90.25 440 VAL B C 1
ATOM 8230 O O . VAL B 1 440 ? -15.891 24.297 8.875 1 90.25 440 VAL B O 1
ATOM 8233 N N . PRO B 1 441 ? -15.32 22.844 7.266 1 88 441 PRO B N 1
ATOM 8234 C CA . PRO B 1 441 ? -14.414 22.109 8.148 1 88 441 PRO B CA 1
ATOM 8235 C C . PRO B 1 441 ? -13.102 22.828 8.398 1 88 441 PRO B C 1
ATOM 8237 O O . PRO B 1 441 ? -12.797 23.828 7.723 1 88 441 PRO B O 1
ATOM 8240 N N . GLN B 1 442 ? -12.422 22.266 9.414 1 79.69 442 GLN B N 1
ATOM 8241 C CA . GLN B 1 442 ? -11.102 22.781 9.766 1 79.69 442 GLN B CA 1
ATOM 8242 C C . GLN B 1 442 ? -10.094 22.516 8.648 1 79.69 442 GLN B C 1
ATOM 8244 O O . GLN B 1 442 ? -9.328 23.406 8.273 1 79.69 442 GLN B O 1
ATOM 8249 N N . THR B 1 443 ? -10.188 21.281 8.141 1 80.56 443 THR B N 1
ATOM 8250 C CA . THR B 1 443 ? -9.328 20.906 7.02 1 80.56 443 THR B CA 1
ATOM 8251 C C . THR B 1 443 ? -10.117 20.906 5.715 1 80.56 443 THR B C 1
ATOM 8253 O O . THR B 1 443 ? -11.016 20.078 5.523 1 80.56 443 THR B O 1
ATOM 8256 N N . PRO B 1 444 ? -9.641 21.875 4.867 1 85.06 444 PRO B N 1
ATOM 8257 C CA . PRO B 1 444 ? -10.398 21.969 3.617 1 85.06 444 PRO B CA 1
ATOM 8258 C C . PRO B 1 444 ? -10.172 20.75 2.711 1 85.06 444 PRO B C 1
ATOM 8260 O O . PRO B 1 444 ? -9.039 20.312 2.543 1 85.06 444 PRO B O 1
ATOM 8263 N N . THR B 1 445 ? -11.234 20.234 2.217 1 86.12 445 THR B N 1
ATOM 8264 C CA . THR B 1 445 ? -11.188 19.078 1.326 1 86.12 445 THR B CA 1
ATOM 8265 C C . THR B 1 445 ? -11.578 19.484 -0.096 1 86.12 445 THR B C 1
ATOM 8267 O O . THR B 1 445 ? -12.555 20.203 -0.3 1 86.12 445 THR B O 1
ATOM 8270 N N . MET B 1 446 ? -10.75 19.094 -1.013 1 87.31 446 MET B N 1
ATOM 8271 C CA . MET B 1 446 ? -11.047 19.297 -2.426 1 87.31 446 MET B CA 1
ATOM 8272 C C . MET B 1 446 ? -11.258 17.969 -3.141 1 87.31 446 MET B C 1
ATOM 8274 O O . MET B 1 446 ? -10.43 17.062 -3.035 1 87.31 446 MET B O 1
ATOM 8278 N N . PHE B 1 447 ? -12.414 17.844 -3.793 1 88.5 447 PHE B N 1
ATOM 8279 C CA . PHE B 1 447 ? -12.68 16.672 -4.598 1 88.5 447 PHE B CA 1
ATOM 8280 C C . PHE B 1 447 ? -12.07 16.797 -5.988 1 88.5 447 PHE B C 1
ATOM 8282 O O . PHE B 1 447 ? -11.93 17.906 -6.5 1 88.5 447 PHE B O 1
ATOM 8289 N N . SER B 1 448 ? -11.703 15.688 -6.559 1 87.62 448 SER B N 1
ATOM 8290 C CA . SER B 1 448 ? -11.102 15.695 -7.887 1 87.62 448 SER B CA 1
ATOM 8291 C C . SER B 1 448 ? -12.148 15.961 -8.961 1 87.62 448 SER B C 1
ATOM 8293 O O . SER B 1 448 ? -12.633 15.023 -9.609 1 87.62 448 SER B O 1
ATOM 8295 N N . MET B 1 449 ? -12.383 17.141 -9.18 1 90.12 449 MET B N 1
ATOM 8296 C CA . MET B 1 449 ? -13.328 17.625 -10.18 1 90.12 449 MET B CA 1
ATOM 8297 C C . MET B 1 449 ? -13.078 19.094 -10.5 1 90.12 449 MET B C 1
ATOM 8299 O O . MET B 1 449 ? -12.102 19.688 -10.023 1 90.12 449 MET B O 1
ATOM 8303 N N . SER B 1 450 ? -13.93 19.688 -11.297 1 93.12 450 SER B N 1
ATOM 8304 C CA . SER B 1 450 ? -13.766 21.078 -11.664 1 93.12 450 SER B CA 1
ATOM 8305 C C . SER B 1 450 ? -14.109 22 -10.5 1 93.12 450 SER B C 1
ATOM 8307 O O . SER B 1 450 ? -14.812 21.609 -9.57 1 93.12 450 SER B O 1
ATOM 8309 N N . ILE B 1 451 ? -13.57 23.203 -10.523 1 94.75 451 ILE B N 1
ATOM 8310 C CA . ILE B 1 451 ? -13.883 24.203 -9.508 1 94.75 451 ILE B CA 1
ATOM 8311 C C . ILE B 1 451 ? -15.398 24.422 -9.445 1 94.75 451 ILE B C 1
ATOM 8313 O O . ILE B 1 451 ? -15.977 24.484 -8.359 1 94.75 451 ILE B O 1
ATOM 8317 N N . LYS B 1 452 ? -15.984 24.422 -10.625 1 94.94 452 LYS B N 1
ATOM 8318 C CA . LYS B 1 452 ? -17.438 24.594 -10.711 1 94.94 452 LYS B CA 1
ATOM 8319 C C . LYS B 1 452 ? -18.172 23.5 -9.961 1 94.94 452 LYS B C 1
ATOM 8321 O O . LYS B 1 452 ? -19.062 23.766 -9.172 1 94.94 452 LYS B O 1
ATOM 8326 N N . ASN B 1 453 ? -17.781 22.312 -10.148 1 92.81 453 ASN B N 1
ATOM 8327 C CA . ASN B 1 453 ? -18.453 21.172 -9.547 1 92.81 453 ASN B CA 1
ATOM 8328 C C . ASN B 1 453 ? -18.156 21.078 -8.055 1 92.81 453 ASN B C 1
ATOM 8330 O O . ASN B 1 453 ? -18.969 20.578 -7.281 1 92.81 453 ASN B O 1
ATOM 8334 N N . ASN B 1 454 ? -17 21.531 -7.664 1 93.75 454 ASN B N 1
ATOM 8335 C CA . ASN B 1 454 ? -16.688 21.594 -6.242 1 93.75 454 ASN B CA 1
ATOM 8336 C C . ASN B 1 454 ? -17.594 22.578 -5.516 1 93.75 454 ASN B C 1
ATOM 8338 O O . ASN B 1 454 ? -18.062 22.297 -4.406 1 93.75 454 ASN B O 1
ATOM 8342 N N . ILE B 1 455 ? -17.828 23.672 -6.188 1 94.56 455 ILE B N 1
ATOM 8343 C CA . ILE B 1 455 ? -18.641 24.703 -5.582 1 94.56 455 ILE B CA 1
ATOM 8344 C C . ILE B 1 455 ? -20.094 24.25 -5.52 1 94.56 455 ILE B C 1
ATOM 8346 O O . ILE B 1 455 ? -20.781 24.438 -4.508 1 94.56 455 ILE B O 1
ATOM 8350 N N . ARG B 1 456 ? -20.562 23.609 -6.523 1 92.94 456 ARG B N 1
ATOM 8351 C CA . ARG B 1 456 ? -21.969 23.219 -6.547 1 92.94 456 ARG B CA 1
ATOM 8352 C C . ARG B 1 456 ? -22.156 21.844 -5.938 1 92.94 456 ARG B C 1
ATOM 8354 O O . ARG B 1 456 ? -23.125 21.141 -6.25 1 92.94 456 ARG B O 1
ATOM 8361 N N . TYR B 1 457 ? -21.219 21.359 -5.207 1 91 457 TYR B N 1
ATOM 8362 C CA . TYR B 1 457 ? -21.234 20.047 -4.586 1 91 457 TYR B CA 1
ATOM 8363 C C . TYR B 1 457 ? -22.484 19.859 -3.738 1 91 457 TYR B C 1
ATOM 8365 O O . TYR B 1 457 ? -23.062 18.781 -3.705 1 91 457 TYR B O 1
ATOM 8373 N N . GLY B 1 458 ? -22.906 20.906 -3.062 1 86.06 458 GLY B N 1
ATOM 8374 C CA . GLY B 1 458 ? -24.078 20.859 -2.221 1 86.06 458 GLY B CA 1
ATOM 8375 C C . GLY B 1 458 ? -25.375 21.078 -2.99 1 86.06 458 GLY B C 1
ATOM 8376 O O . GLY B 1 458 ? -26.453 20.766 -2.494 1 86.06 458 GLY B O 1
ATOM 8377 N N . LYS B 1 459 ? -25.297 21.625 -4.137 1 90.56 459 LYS B N 1
ATOM 8378 C CA . LYS B 1 459 ? -26.406 21.891 -5.039 1 90.56 459 LYS B CA 1
ATOM 8379 C C . LYS B 1 459 ? -26.016 21.625 -6.488 1 90.56 459 LYS B C 1
ATOM 8381 O O . LYS B 1 459 ? -25.812 22.562 -7.258 1 90.56 459 LYS B O 1
ATOM 8386 N N . PRO B 1 460 ? -26.156 20.375 -6.902 1 88.38 460 PRO B N 1
ATOM 8387 C CA . PRO B 1 460 ? -25.641 19.984 -8.219 1 88.38 460 PRO B CA 1
ATOM 8388 C C . PRO B 1 460 ? -26.375 20.656 -9.367 1 88.38 460 PRO B C 1
ATOM 8390 O O . PRO B 1 460 ? -25.812 20.828 -10.453 1 88.38 460 PRO B O 1
ATOM 8393 N N . GLU B 1 461 ? -27.547 21.125 -9.148 1 90.19 461 GLU B N 1
ATOM 8394 C CA . GLU B 1 461 ? -28.359 21.703 -10.211 1 90.19 461 GLU B CA 1
ATOM 8395 C C . GLU B 1 461 ? -28.156 23.219 -10.297 1 90.19 461 GLU B C 1
ATOM 8397 O O . GLU B 1 461 ? -28.766 23.891 -11.125 1 90.19 461 GLU B O 1
ATOM 8402 N N . ALA B 1 462 ? -27.219 23.688 -9.492 1 92.38 462 ALA B N 1
ATOM 8403 C CA . ALA B 1 462 ? -27.016 25.125 -9.453 1 92.38 462 ALA B CA 1
ATOM 8404 C C . ALA B 1 462 ? -26.562 25.656 -10.82 1 92.38 462 ALA B C 1
ATOM 8406 O O . ALA B 1 462 ? -25.781 25 -11.508 1 92.38 462 ALA B O 1
ATOM 8407 N N . HIS B 1 463 ? -27.047 26.812 -11.164 1 93.19 463 HIS B N 1
ATOM 8408 C CA . HIS B 1 463 ? -26.719 27.438 -12.438 1 93.19 463 HIS B CA 1
ATOM 8409 C C . HIS B 1 463 ? -25.422 28.234 -12.336 1 93.19 463 HIS B C 1
ATOM 8411 O O . HIS B 1 463 ? -24.953 28.531 -11.234 1 93.19 463 HIS B O 1
ATOM 8417 N N . ARG B 1 464 ? -24.984 28.609 -13.445 1 93.25 464 ARG B N 1
ATOM 8418 C CA . ARG B 1 464 ? -23.688 29.281 -13.547 1 93.25 464 ARG B CA 1
ATOM 8419 C C . ARG B 1 464 ? -23.672 30.594 -12.766 1 93.25 464 ARG B C 1
ATOM 8421 O O . ARG B 1 464 ? -22.703 30.906 -12.086 1 93.25 464 ARG B O 1
ATOM 8428 N N . GLU B 1 465 ? -24.734 31.266 -12.812 1 93.81 465 GLU B N 1
ATOM 8429 C CA . GLU B 1 465 ? -24.812 32.562 -12.133 1 93.81 465 GLU B CA 1
ATOM 8430 C C . GLU B 1 465 ? -24.75 32.375 -10.617 1 93.81 465 GLU B C 1
ATOM 8432 O O . GLU B 1 465 ? -24.125 33.188 -9.93 1 93.81 465 GLU B O 1
ATOM 8437 N N . GLU B 1 466 ? -25.359 31.375 -10.148 1 94.44 466 GLU B N 1
ATOM 8438 C CA . GLU B 1 466 ? -25.344 31.094 -8.719 1 94.44 466 GLU B CA 1
ATOM 8439 C C . GLU B 1 466 ? -23.938 30.703 -8.25 1 94.44 466 GLU B C 1
ATOM 8441 O O . GLU B 1 466 ? -23.516 31.109 -7.164 1 94.44 466 GLU B O 1
ATOM 8446 N N . ILE B 1 467 ? -23.297 30.031 -9.117 1 96 467 ILE B N 1
ATOM 8447 C CA . ILE B 1 467 ? -21.953 29.578 -8.805 1 96 467 ILE B CA 1
ATOM 8448 C C . ILE B 1 467 ? -21.016 30.766 -8.711 1 96 467 ILE B C 1
ATOM 8450 O O . ILE B 1 467 ? -20.203 30.859 -7.777 1 96 467 ILE B O 1
ATOM 8454 N N . ILE B 1 468 ? -21.156 31.656 -9.609 1 96 468 ILE B N 1
ATOM 8455 C CA . ILE B 1 468 ? -20.297 32.844 -9.641 1 96 468 ILE B CA 1
ATOM 8456 C C . ILE B 1 468 ? -20.594 33.719 -8.422 1 96 468 ILE B C 1
ATOM 8458 O O . ILE B 1 468 ? -19.672 34.25 -7.805 1 96 468 ILE B O 1
ATOM 8462 N N . SER B 1 469 ? -21.828 33.812 -8.125 1 94.38 469 SER B N 1
ATOM 8463 C CA . SER B 1 469 ? -22.219 34.625 -6.965 1 94.38 469 SER B CA 1
ATOM 8464 C C . SER B 1 469 ? -21.641 34.031 -5.68 1 94.38 469 SER B C 1
ATOM 8466 O O . SER B 1 469 ? -21.125 34.781 -4.84 1 94.38 469 SER B O 1
ATOM 8468 N N . ALA B 1 470 ? -21.75 32.75 -5.555 1 94.5 470 ALA B N 1
ATOM 8469 C CA . ALA B 1 470 ? -21.203 32.094 -4.371 1 94.5 470 ALA B CA 1
ATOM 8470 C C . ALA B 1 470 ? -19.688 32.312 -4.285 1 94.5 470 ALA B C 1
ATOM 8472 O O . ALA B 1 470 ? -19.141 32.5 -3.197 1 94.5 470 ALA B O 1
ATOM 8473 N N . ALA B 1 471 ? -19.047 32.25 -5.391 1 95.81 471 ALA B N 1
ATOM 8474 C CA . ALA B 1 471 ? -17.609 32.438 -5.438 1 95.81 471 ALA B CA 1
ATOM 8475 C C . ALA B 1 471 ? -17.219 33.844 -5.051 1 95.81 471 ALA B C 1
ATOM 8477 O O . ALA B 1 471 ? -16.203 34.062 -4.395 1 95.81 471 ALA B O 1
ATOM 8478 N N . LYS B 1 472 ? -18.016 34.75 -5.457 1 94.69 472 LYS B N 1
ATOM 8479 C CA . LYS B 1 472 ? -17.75 36.156 -5.129 1 94.69 472 LYS B CA 1
ATOM 8480 C C . LYS B 1 472 ? -17.922 36.406 -3.633 1 94.69 472 LYS B C 1
ATOM 8482 O O . LYS B 1 472 ? -17.094 37.094 -3.014 1 94.69 472 LYS B O 1
ATOM 8487 N N . VAL B 1 473 ? -18.938 35.844 -3.125 1 92.12 473 VAL B N 1
ATOM 8488 C CA . VAL B 1 473 ? -19.188 35.969 -1.696 1 92.12 473 VAL B CA 1
ATOM 8489 C C . VAL B 1 473 ? -18.016 35.406 -0.901 1 92.12 473 VAL B C 1
ATOM 8491 O O . VAL B 1 473 ? -17.625 35.969 0.123 1 92.12 473 VAL B O 1
ATOM 8494 N N . ALA B 1 474 ? -17.469 34.344 -1.396 1 93.19 474 ALA B N 1
ATOM 8495 C CA . ALA B 1 474 ? -16.391 33.656 -0.705 1 93.19 474 ALA B CA 1
ATOM 8496 C C . ALA B 1 474 ? -15.031 34.25 -1.073 1 93.19 474 ALA B C 1
ATOM 8498 O O . ALA B 1 474 ? -13.992 33.719 -0.687 1 93.19 474 ALA B O 1
ATOM 8499 N N . ASN B 1 475 ? -15.031 35.281 -1.875 1 92.62 475 ASN B N 1
ATOM 8500 C CA . ASN B 1 475 ? -13.805 35.938 -2.348 1 92.62 475 ASN B CA 1
ATOM 8501 C C . ASN B 1 475 ? -12.93 34.938 -3.131 1 92.62 475 ASN B C 1
ATOM 8503 O O . ASN B 1 475 ? -11.711 34.938 -2.98 1 92.62 475 ASN B O 1
ATOM 8507 N N . ALA B 1 476 ? -13.562 34.062 -3.809 1 93.5 476 ALA B N 1
ATOM 8508 C CA . ALA B 1 476 ? -12.828 33.031 -4.57 1 93.5 476 ALA B CA 1
ATOM 8509 C C . ALA B 1 476 ? -12.859 33.344 -6.066 1 93.5 476 ALA B C 1
ATOM 8511 O O . ALA B 1 476 ? -12.047 32.844 -6.832 1 93.5 476 ALA B O 1
ATOM 8512 N N . HIS B 1 477 ? -13.695 34.25 -6.445 1 94.31 477 HIS B N 1
ATOM 8513 C CA . HIS B 1 477 ? -13.922 34.531 -7.859 1 94.31 477 HIS B CA 1
ATOM 8514 C C . HIS B 1 477 ? -12.648 35.031 -8.539 1 94.31 477 HIS B C 1
ATOM 8516 O O . HIS B 1 477 ? -12.32 34.562 -9.641 1 94.31 477 HIS B O 1
ATOM 8522 N N . GLU B 1 478 ? -11.992 35.875 -7.895 1 91.25 478 GLU B N 1
ATOM 8523 C CA . GLU B 1 478 ? -10.828 36.5 -8.5 1 91.25 478 GLU B CA 1
ATOM 8524 C C . GLU B 1 478 ? -9.742 35.469 -8.82 1 91.25 478 GLU B C 1
ATOM 8526 O O . GLU B 1 478 ? -9.172 35.5 -9.914 1 91.25 478 GLU B O 1
ATOM 8531 N N . PHE B 1 479 ? -9.438 34.594 -7.879 1 88.81 479 PHE B N 1
ATOM 8532 C CA . PHE B 1 479 ? -8.359 33.656 -8.156 1 88.81 479 PHE B CA 1
ATOM 8533 C C . PHE B 1 479 ? -8.82 32.594 -9.141 1 88.81 479 PHE B C 1
ATOM 8535 O O . PHE B 1 479 ? -8.008 32 -9.867 1 88.81 479 PHE B O 1
ATOM 8542 N N . ILE B 1 480 ? -10.133 32.312 -9.195 1 93.75 480 ILE B N 1
ATOM 8543 C CA . ILE B 1 480 ? -10.672 31.328 -10.109 1 93.75 480 ILE B CA 1
ATOM 8544 C C . ILE B 1 480 ? -10.508 31.797 -11.555 1 93.75 480 ILE B C 1
ATOM 8546 O O . ILE B 1 480 ? -10.102 31.031 -12.43 1 93.75 480 ILE B O 1
ATOM 8550 N N . ILE B 1 481 ? -10.797 33.062 -11.75 1 92.62 481 ILE B N 1
ATOM 8551 C CA . ILE B 1 481 ? -10.766 33.625 -13.102 1 92.62 481 ILE B CA 1
ATOM 8552 C C . ILE B 1 481 ? -9.312 33.719 -13.578 1 92.62 481 ILE B C 1
ATOM 8554 O O . ILE B 1 481 ? -9.055 33.75 -14.781 1 92.62 481 ILE B O 1
ATOM 8558 N N . GLN B 1 482 ? -8.422 33.75 -12.68 1 88.5 482 GLN B N 1
ATOM 8559 C CA . GLN B 1 482 ? -7.008 33.844 -13.023 1 88.5 482 GLN B CA 1
ATOM 8560 C C . GLN B 1 482 ? -6.473 32.469 -13.492 1 88.5 482 GLN B C 1
ATOM 8562 O O . GLN B 1 482 ? -5.414 32.406 -14.117 1 88.5 482 GLN B O 1
ATOM 8567 N N . GLN B 1 483 ? -7.219 31.5 -13.188 1 88.88 483 GLN B N 1
ATOM 8568 C CA . GLN B 1 483 ? -6.812 30.188 -13.672 1 88.88 483 GLN B CA 1
ATOM 8569 C C . GLN B 1 483 ? -7.066 30.047 -15.172 1 88.88 483 GLN B C 1
ATOM 8571 O O . GLN B 1 483 ? -8.016 30.641 -15.703 1 88.88 483 GLN B O 1
ATOM 8576 N N . PRO B 1 484 ? -6.285 29.25 -15.914 1 86.5 484 PRO B N 1
ATOM 8577 C CA . PRO B 1 484 ? -6.398 29.125 -17.375 1 86.5 484 PRO B CA 1
ATOM 8578 C C . PRO B 1 484 ? -7.793 28.688 -17.812 1 86.5 484 PRO B C 1
ATOM 8580 O O . PRO B 1 484 ? -8.305 29.203 -18.828 1 86.5 484 PRO B O 1
ATOM 8583 N N . GLN B 1 485 ? -8.445 27.844 -17.109 1 92.94 485 GLN B N 1
ATOM 8584 C CA . GLN B 1 485 ? -9.766 27.359 -17.5 1 92.94 485 GLN B CA 1
ATOM 8585 C C . GLN B 1 485 ? -10.844 27.875 -16.531 1 92.94 485 GLN B C 1
ATOM 8587 O O . GLN B 1 485 ? -11.953 27.328 -16.5 1 92.94 485 GLN B O 1
ATOM 8592 N N . SER B 1 486 ? -10.438 28.766 -15.727 1 94.19 486 SER B N 1
ATOM 8593 C CA . SER B 1 486 ? -11.352 29.406 -14.789 1 94.19 486 SER B CA 1
ATOM 8594 C C . SER B 1 486 ? -12.148 28.391 -13.992 1 94.19 486 SER B C 1
ATOM 8596 O O . SER B 1 486 ? -11.57 27.5 -13.352 1 94.19 486 SER B O 1
ATOM 8598 N N . TYR B 1 487 ? -13.516 28.422 -14.219 1 94.56 487 TYR B N 1
ATOM 8599 C CA . TYR B 1 487 ? -14.383 27.578 -13.414 1 94.56 487 TYR B CA 1
ATOM 8600 C C . TYR B 1 487 ? -14.312 26.125 -13.875 1 94.56 487 TYR B C 1
ATOM 8602 O O . TYR B 1 487 ? -14.711 25.219 -13.148 1 94.56 487 TYR B O 1
ATOM 8610 N N . SER B 1 488 ? -13.805 25.906 -14.984 1 93.06 488 SER B N 1
ATOM 8611 C CA . SER B 1 488 ? -13.711 24.562 -15.531 1 93.06 488 SER B CA 1
ATOM 8612 C C . SER B 1 488 ? -12.375 23.922 -15.195 1 93.06 488 SER B C 1
ATOM 8614 O O . SER B 1 488 ? -12.109 22.781 -15.578 1 93.06 488 SER B O 1
ATOM 8616 N N . THR B 1 489 ? -11.648 24.641 -14.445 1 91.81 489 THR B N 1
ATOM 8617 C CA . THR B 1 489 ? -10.344 24.109 -14.062 1 91.81 489 THR B CA 1
ATOM 8618 C C . THR B 1 489 ? -10.492 22.875 -13.18 1 91.81 489 THR B C 1
ATOM 8620 O O . THR B 1 489 ? -11.234 22.906 -12.195 1 91.81 489 THR B O 1
ATOM 8623 N N . GLU B 1 490 ? -9.852 21.844 -13.562 1 89.56 490 GLU B N 1
ATOM 8624 C CA . GLU B 1 490 ? -9.844 20.625 -12.75 1 89.56 490 GLU B CA 1
ATOM 8625 C C . GLU B 1 490 ? -8.883 20.766 -11.57 1 89.56 490 GLU B C 1
ATOM 8627 O O . GLU B 1 490 ? -7.754 21.219 -11.734 1 89.56 490 GLU B O 1
ATOM 8632 N N . VAL B 1 491 ? -9.398 20.438 -10.398 1 86.56 491 VAL B N 1
ATOM 8633 C CA . VAL B 1 491 ? -8.57 20.578 -9.203 1 86.56 491 VAL B CA 1
ATOM 8634 C C . VAL B 1 491 ? -8.516 19.266 -8.438 1 86.56 491 VAL B C 1
ATOM 8636 O O . VAL B 1 491 ? -9.391 18.422 -8.594 1 86.56 491 VAL B O 1
ATOM 8639 N N . HIS B 1 492 ? -7.449 19.078 -7.777 1 80.69 492 HIS B N 1
ATOM 8640 C CA . HIS B 1 492 ? -7.254 18 -6.816 1 80.69 492 HIS B CA 1
ATOM 8641 C C . HIS B 1 492 ? -6.789 18.531 -5.469 1 80.69 492 HIS B C 1
ATOM 8643 O O . HIS B 1 492 ? -6.605 19.75 -5.309 1 80.69 492 HIS B O 1
ATOM 8649 N N . GLN B 1 493 ? -6.688 17.719 -4.473 1 72.75 493 GLN B N 1
ATOM 8650 C CA . GLN B 1 493 ? -6.406 18.141 -3.102 1 72.75 493 GLN B CA 1
ATOM 8651 C C . GLN B 1 493 ? -5.125 18.969 -3.029 1 72.75 493 GLN B C 1
ATOM 8653 O O . GLN B 1 493 ? -5.039 19.922 -2.246 1 72.75 493 GLN B O 1
ATOM 8658 N N . ASN B 1 494 ? -4.211 18.734 -3.893 1 64.56 494 ASN B N 1
ATOM 8659 C CA . ASN B 1 494 ? -2.934 19.422 -3.768 1 64.56 494 ASN B CA 1
ATOM 8660 C C . ASN B 1 494 ? -2.758 20.469 -4.859 1 64.56 494 ASN B C 1
ATOM 8662 O O . ASN B 1 494 ? -1.675 21.047 -5.012 1 64.56 494 ASN B O 1
ATOM 8666 N N . SER B 1 495 ? -3.795 20.859 -5.484 1 70.94 495 SER B N 1
ATOM 8667 C CA . SER B 1 495 ? -3.719 21.766 -6.629 1 70.94 495 SER B CA 1
ATOM 8668 C C . SER B 1 495 ? -3.773 23.219 -6.184 1 70.94 495 SER B C 1
ATOM 8670 O O . SER B 1 495 ? -3.367 24.125 -6.926 1 70.94 495 SER B O 1
ATOM 8672 N N . LEU B 1 496 ? -4.34 23.453 -4.977 1 80.19 496 LEU B N 1
ATOM 8673 C CA . LEU B 1 496 ? -4.605 24.812 -4.527 1 80.19 496 LEU B CA 1
ATOM 8674 C C . LEU B 1 496 ? -3.93 25.094 -3.186 1 80.19 496 LEU B C 1
ATOM 8676 O O . LEU B 1 496 ? -3.584 24.156 -2.459 1 80.19 496 LEU B O 1
ATOM 8680 N N . SER B 1 497 ? -3.697 26.328 -2.99 1 74.12 497 SER B N 1
ATOM 8681 C CA . SER B 1 497 ? -3.164 26.719 -1.688 1 74.12 497 SER B CA 1
ATOM 8682 C C . SER B 1 497 ? -4.203 26.531 -0.587 1 74.12 497 SER B C 1
ATOM 8684 O O . SER B 1 497 ? -5.391 26.359 -0.868 1 74.12 497 SER B O 1
ATOM 8686 N N . GLY B 1 498 ? -3.74 26.422 0.655 1 78.69 498 GLY B N 1
ATOM 8687 C CA . GLY B 1 498 ? -4.648 26.281 1.783 1 78.69 498 GLY B CA 1
ATOM 8688 C C . GLY B 1 498 ? -5.738 27.328 1.812 1 78.69 498 GLY B C 1
ATOM 8689 O O . GLY B 1 498 ? -6.906 27.016 2.049 1 78.69 498 GLY B O 1
ATOM 8690 N N . GLY B 1 499 ? -5.34 28.578 1.555 1 82.06 499 GLY B N 1
ATOM 8691 C CA . GLY B 1 499 ? -6.305 29.672 1.536 1 82.06 499 GLY B CA 1
ATOM 8692 C C . GLY B 1 499 ? -7.312 29.562 0.409 1 82.06 499 GLY B C 1
ATOM 8693 O O . GLY B 1 499 ? -8.492 29.859 0.593 1 82.06 499 GLY B O 1
ATOM 8694 N N . GLN B 1 500 ? -6.828 29.156 -0.758 1 84.94 500 GLN B N 1
ATOM 8695 C CA . GLN B 1 500 ? -7.711 28.953 -1.903 1 84.94 500 GLN B CA 1
ATOM 8696 C C . GLN B 1 500 ? -8.711 27.844 -1.641 1 84.94 500 GLN B C 1
ATOM 8698 O O . GLN B 1 500 ? -9.898 27.984 -1.937 1 84.94 500 GLN B O 1
ATOM 8703 N N . LYS B 1 501 ? -8.266 26.812 -1.047 1 90 501 LYS B N 1
ATOM 8704 C CA . LYS B 1 501 ? -9.141 25.688 -0.729 1 90 501 LYS B CA 1
ATOM 8705 C C . LYS B 1 501 ? -10.234 26.094 0.254 1 90 501 LYS B C 1
ATOM 8707 O O . LYS B 1 501 ? -11.391 25.703 0.096 1 90 501 LYS B O 1
ATOM 8712 N N . GLN B 1 502 ? -9.781 26.828 1.217 1 90 502 GLN B N 1
ATOM 8713 C CA . GLN B 1 502 ? -10.742 27.25 2.23 1 90 502 GLN B CA 1
ATOM 8714 C C . GLN B 1 502 ? -11.82 28.141 1.627 1 90 502 GLN B C 1
ATOM 8716 O O . GLN B 1 502 ? -13 28.016 1.97 1 90 502 GLN B O 1
ATOM 8721 N N . ARG B 1 503 ? -11.422 29.047 0.771 1 91 503 ARG B N 1
ATOM 8722 C CA . ARG B 1 503 ? -12.391 29.938 0.128 1 91 503 ARG B CA 1
ATOM 8723 C C . ARG B 1 503 ? -13.344 29.156 -0.762 1 91 503 ARG B C 1
ATOM 8725 O O . ARG B 1 503 ? -14.531 29.484 -0.854 1 91 503 ARG B O 1
ATOM 8732 N N . LEU B 1 504 ? -12.867 28.156 -1.36 1 92.62 504 LEU B N 1
ATOM 8733 C CA . LEU B 1 504 ? -13.734 27.297 -2.16 1 92.62 504 LEU B CA 1
ATOM 8734 C C . LEU B 1 504 ? -14.695 26.531 -1.272 1 92.62 504 LEU B C 1
ATOM 8736 O O . LEU B 1 504 ? -15.844 26.281 -1.657 1 92.62 504 LEU B O 1
ATOM 8740 N N . CYS B 1 505 ? -14.211 26.062 -0.135 1 92.62 505 CYS B N 1
ATOM 8741 C CA . CYS B 1 505 ? -15.086 25.391 0.816 1 92.62 505 CYS B CA 1
ATOM 8742 C C . CYS B 1 505 ? -16.188 26.312 1.303 1 92.62 505 CYS B C 1
ATOM 8744 O O . CYS B 1 505 ? -17.328 25.875 1.481 1 92.62 505 CYS B O 1
ATOM 8746 N N . ILE B 1 506 ? -15.805 27.531 1.48 1 92.38 506 ILE B N 1
ATOM 8747 C CA . ILE B 1 506 ? -16.812 28.516 1.884 1 92.38 506 ILE B CA 1
ATOM 8748 C C . ILE B 1 506 ? -17.812 28.719 0.753 1 92.38 506 ILE B C 1
ATOM 8750 O O . ILE B 1 506 ? -19.016 28.797 0.996 1 92.38 506 ILE B O 1
ATOM 8754 N N . ALA B 1 507 ? -17.297 28.797 -0.458 1 94 507 ALA B N 1
ATOM 8755 C CA . ALA B 1 507 ? -18.188 28.922 -1.607 1 94 507 ALA B CA 1
ATOM 8756 C C . ALA B 1 507 ? -19.188 27.766 -1.667 1 94 507 ALA B C 1
ATOM 8758 O O . ALA B 1 507 ? -20.359 27.953 -2.002 1 94 507 ALA B O 1
ATOM 8759 N N . ARG B 1 508 ? -18.719 26.656 -1.38 1 93.88 508 ARG B N 1
ATOM 8760 C CA . ARG B 1 508 ? -19.562 25.469 -1.332 1 93.88 508 ARG B CA 1
ATOM 8761 C C . ARG B 1 508 ? -20.656 25.625 -0.288 1 93.88 508 ARG B C 1
ATOM 8763 O O . ARG B 1 508 ? -21.812 25.25 -0.528 1 93.88 508 ARG B O 1
ATOM 8770 N N . ALA B 1 509 ? -20.281 26.078 0.826 1 92.06 509 ALA B N 1
ATOM 8771 C CA . ALA B 1 509 ? -21.234 26.297 1.901 1 92.06 509 ALA B CA 1
ATOM 8772 C C . ALA B 1 509 ? -22.266 27.359 1.509 1 92.06 509 ALA B C 1
ATOM 8774 O O . ALA B 1 509 ? -23.453 27.219 1.789 1 92.06 509 ALA B O 1
ATOM 8775 N N . VAL B 1 510 ? -21.797 28.438 0.878 1 93.25 510 VAL B N 1
ATOM 8776 C CA . VAL B 1 510 ? -22.656 29.516 0.42 1 93.25 510 VAL B CA 1
ATOM 8777 C C . VAL B 1 510 ? -23.672 28.969 -0.587 1 93.25 510 VAL B C 1
ATOM 8779 O O . VAL B 1 510 ? -24.844 29.359 -0.565 1 93.25 510 VAL B O 1
ATOM 8782 N N . MET B 1 511 ? -23.172 28.141 -1.424 1 93.5 511 MET B N 1
ATOM 8783 C CA . MET B 1 511 ? -24.016 27.547 -2.471 1 93.5 511 MET B CA 1
ATOM 8784 C C . MET B 1 511 ? -25.172 26.766 -1.868 1 93.5 511 MET B C 1
ATOM 8786 O O . MET B 1 511 ? -26.281 26.766 -2.418 1 93.5 511 MET B O 1
ATOM 8790 N N . LYS B 1 512 ? -24.938 26.125 -0.856 1 90.75 512 LYS B N 1
ATOM 8791 C CA . LYS B 1 512 ? -25.969 25.344 -0.188 1 90.75 512 LYS B CA 1
ATOM 8792 C C . LYS B 1 512 ? -27.047 26.25 0.41 1 90.75 512 LYS B C 1
ATOM 8794 O O . LYS B 1 512 ? -28.219 25.859 0.494 1 90.75 512 LYS B O 1
ATOM 8799 N N . ASP B 1 513 ? -26.641 27.484 0.869 1 89.38 513 ASP B N 1
ATOM 8800 C CA . ASP B 1 513 ? -27.516 28.516 1.396 1 89.38 513 ASP B CA 1
ATOM 8801 C C . ASP B 1 513 ? -28.438 27.969 2.48 1 89.38 513 ASP B C 1
ATOM 8803 O O . ASP B 1 513 ? -29.656 28.125 2.406 1 89.38 513 ASP B O 1
ATOM 8807 N N . ALA B 1 514 ? -27.922 27.328 3.506 1 94.06 514 ALA B N 1
ATOM 8808 C CA . ALA B 1 514 ? -28.672 26.75 4.625 1 94.06 514 ALA B CA 1
ATOM 8809 C C . ALA B 1 514 ? -28.859 27.781 5.738 1 94.06 514 ALA B C 1
ATOM 8811 O O . ALA B 1 514 ? -28.047 28.688 5.895 1 94.06 514 ALA B O 1
ATOM 8812 N N . PRO B 1 515 ? -29.891 27.641 6.508 1 96.06 515 PRO B N 1
ATOM 8813 C CA . PRO B 1 515 ? -30.156 28.594 7.586 1 96.06 515 PRO B CA 1
ATOM 8814 C C . PRO B 1 515 ? -29.172 28.469 8.742 1 96.06 515 PRO B C 1
ATOM 8816 O O . PRO B 1 515 ? -28.969 29.422 9.5 1 96.06 515 PRO B O 1
ATOM 8819 N N . ILE B 1 516 ? -28.594 27.359 8.875 1 96.94 516 ILE B N 1
ATOM 8820 C CA . ILE B 1 516 ? -27.609 27.141 9.93 1 96.94 516 ILE B CA 1
ATOM 8821 C C . ILE B 1 516 ? -26.219 27 9.328 1 96.94 516 ILE B C 1
ATOM 8823 O O . ILE B 1 516 ? -26.016 26.234 8.383 1 96.94 516 ILE B O 1
ATOM 8827 N N . LEU B 1 517 ? -25.312 27.766 9.82 1 95.5 517 LEU B N 1
ATOM 8828 C CA . LEU B 1 517 ? -23.922 27.75 9.344 1 95.5 517 LEU B CA 1
ATOM 8829 C C . LEU B 1 517 ? -22.969 27.344 10.461 1 95.5 517 LEU B C 1
ATOM 8831 O O . LEU B 1 517 ? -22.953 27.984 11.516 1 95.5 517 LEU B O 1
ATOM 8835 N N . LEU B 1 518 ? -22.25 26.281 10.273 1 95.81 518 LEU B N 1
ATOM 8836 C CA . LEU B 1 518 ? -21.25 25.797 11.234 1 95.81 518 LEU B CA 1
ATOM 8837 C C . LEU B 1 518 ? -19.844 25.984 10.695 1 95.81 518 LEU B C 1
ATOM 8839 O O . LEU B 1 518 ? -19.516 25.484 9.617 1 95.81 518 LEU B O 1
ATOM 8843 N N . LEU B 1 519 ? -19.016 26.688 11.422 1 92.94 519 LEU B N 1
ATOM 8844 C CA . LEU B 1 519 ? -17.625 26.969 11.031 1 92.94 519 LEU B CA 1
ATOM 8845 C C . LEU B 1 519 ? -16.656 26.359 12.031 1 92.94 519 LEU B C 1
ATOM 8847 O O . LEU B 1 519 ? -16.625 26.75 13.195 1 92.94 519 LEU B O 1
ATOM 8851 N N . ASP B 1 520 ? -15.836 25.422 11.57 1 89.88 520 ASP B N 1
ATOM 8852 C CA . ASP B 1 520 ? -14.844 24.766 12.422 1 89.88 520 ASP B CA 1
ATOM 8853 C C . ASP B 1 520 ? -13.445 25.281 12.125 1 89.88 520 ASP B C 1
ATOM 8855 O O . ASP B 1 520 ? -12.758 24.766 11.25 1 89.88 520 ASP B O 1
ATOM 8859 N N . GLU B 1 521 ? -12.922 26.141 12.922 1 80.31 521 GLU B N 1
ATOM 8860 C CA . GLU B 1 521 ? -11.594 26.734 12.797 1 80.31 521 GLU B CA 1
ATOM 8861 C C . GLU B 1 521 ? -11.25 27.031 11.344 1 80.31 521 GLU B C 1
ATOM 8863 O O . GLU B 1 521 ? -10.188 26.641 10.852 1 80.31 521 GLU B O 1
ATOM 8868 N N . ALA B 1 522 ? -11.984 27.781 10.688 1 73.5 522 ALA B N 1
ATOM 8869 C CA . ALA B 1 522 ? -11.938 27.984 9.242 1 73.5 522 ALA B CA 1
ATOM 8870 C C . ALA B 1 522 ? -10.719 28.812 8.844 1 73.5 522 ALA B C 1
ATOM 8872 O O . ALA B 1 522 ? -10.336 28.844 7.672 1 73.5 522 ALA B O 1
ATOM 8873 N N . THR B 1 523 ? -10.086 29.406 9.773 1 69.19 523 THR B N 1
ATOM 8874 C CA . THR B 1 523 ? -8.969 30.281 9.438 1 69.19 523 THR B CA 1
ATOM 8875 C C . THR B 1 523 ? -7.664 29.75 10.016 1 69.19 523 THR B C 1
ATOM 8877 O O . THR B 1 523 ? -6.648 30.453 10.008 1 69.19 523 THR B O 1
ATOM 8880 N N . ALA B 1 524 ? -7.816 28.484 10.398 1 65.5 524 ALA B N 1
ATOM 8881 C CA . ALA B 1 524 ? -6.605 27.906 10.984 1 65.5 524 ALA B CA 1
ATOM 8882 C C . ALA B 1 524 ? -5.543 27.656 9.922 1 65.5 524 ALA B C 1
ATOM 8884 O O . ALA B 1 524 ? -5.863 27.359 8.766 1 65.5 524 ALA B O 1
ATOM 8885 N N . ALA B 1 525 ? -4.301 27.938 10.195 1 60.88 525 ALA B N 1
ATOM 8886 C CA . ALA B 1 525 ? -3.127 27.594 9.391 1 60.88 525 ALA B CA 1
ATOM 8887 C C . ALA B 1 525 ? -3.059 28.453 8.133 1 60.88 525 ALA B C 1
ATOM 8889 O O . ALA B 1 525 ? -2.467 28.047 7.125 1 60.88 525 ALA B O 1
ATOM 8890 N N . LEU B 1 526 ? -3.85 29.562 8.141 1 68.75 526 LEU B N 1
ATOM 8891 C CA . LEU B 1 526 ? -3.82 30.453 6.984 1 68.75 526 LEU B CA 1
ATOM 8892 C C . LEU B 1 526 ? -2.879 31.625 7.223 1 68.75 526 LEU B C 1
ATOM 8894 O O . LEU B 1 526 ? -2.676 32.031 8.367 1 68.75 526 LEU B O 1
ATOM 8898 N N . ASP B 1 527 ? -2.32 32.094 6.164 1 63.75 527 ASP B N 1
ATOM 8899 C CA . ASP B 1 527 ? -1.572 33.344 6.25 1 63.75 527 ASP B CA 1
ATOM 8900 C C . ASP B 1 527 ? -2.508 34.531 6.473 1 63.75 527 ASP B C 1
ATOM 8902 O O . ASP B 1 527 ? -3.721 34.406 6.289 1 63.75 527 ASP B O 1
ATOM 8906 N N . ALA B 1 528 ? -1.937 35.656 6.875 1 65.62 528 ALA B N 1
ATOM 8907 C CA . ALA B 1 528 ? -2.701 36.812 7.293 1 65.62 528 ALA B CA 1
ATOM 8908 C C . ALA B 1 528 ? -3.611 37.312 6.168 1 65.62 528 ALA B C 1
ATOM 8910 O O . ALA B 1 528 ? -4.766 37.688 6.41 1 65.62 528 ALA B O 1
ATOM 8911 N N . GLU B 1 529 ? -3.084 37.312 4.996 1 69.5 529 GLU B N 1
ATOM 8912 C CA . GLU B 1 529 ? -3.893 37.781 3.877 1 69.5 529 GLU B CA 1
ATOM 8913 C C . GLU B 1 529 ? -5.062 36.844 3.602 1 69.5 529 GLU B C 1
ATOM 8915 O O . GLU B 1 529 ? -6.199 37.281 3.432 1 69.5 529 GLU B O 1
ATOM 8920 N N . SER B 1 530 ? -4.785 35.656 3.504 1 76 530 SER B N 1
ATOM 8921 C CA . SER B 1 530 ? -5.82 34.656 3.285 1 76 530 SER B CA 1
ATOM 8922 C C . SER B 1 530 ? -6.848 34.656 4.414 1 76 530 SER B C 1
ATOM 8924 O O . SER B 1 530 ? -8.047 34.5 4.172 1 76 530 SER B O 1
ATOM 8926 N N . GLU B 1 531 ? -6.297 34.875 5.57 1 78.19 531 GLU B N 1
ATOM 8927 C CA . GLU B 1 531 ? -7.188 34.938 6.727 1 78.19 531 GLU B CA 1
ATOM 8928 C C . GLU B 1 531 ? -8.188 36.094 6.59 1 78.19 531 GLU B C 1
ATOM 8930 O O . GLU B 1 531 ? -9.375 35.906 6.883 1 78.19 531 GLU B O 1
ATOM 8935 N N . ARG B 1 532 ? -7.684 37.188 6.211 1 78.62 532 ARG B N 1
ATOM 8936 C CA . ARG B 1 532 ? -8.547 38.344 6.039 1 78.62 532 ARG B CA 1
ATOM 8937 C C . ARG B 1 532 ? -9.633 38.062 5.004 1 78.62 532 ARG B C 1
ATOM 8939 O O . ARG B 1 532 ? -10.805 38.375 5.23 1 78.62 532 ARG B O 1
ATOM 8946 N N . LEU B 1 533 ? -9.258 37.531 3.912 1 82.56 533 LEU B N 1
ATOM 8947 C CA . LEU B 1 533 ? -10.203 37.219 2.838 1 82.56 533 LEU B CA 1
ATOM 8948 C C . LEU B 1 533 ? -11.273 36.25 3.307 1 82.56 533 LEU B C 1
ATOM 8950 O O . LEU B 1 533 ? -12.445 36.406 2.982 1 82.56 533 LEU B O 1
ATOM 8954 N N . VAL B 1 534 ? -10.891 35.312 4.02 1 84.75 534 VAL B N 1
ATOM 8955 C CA . VAL B 1 534 ? -11.805 34.312 4.523 1 84.75 534 VAL B CA 1
ATOM 8956 C C . VAL B 1 534 ? -12.734 34.906 5.562 1 84.75 534 VAL B C 1
ATOM 8958 O O . VAL B 1 534 ? -13.938 34.625 5.574 1 84.75 534 VAL B O 1
ATOM 8961 N N . GLN B 1 535 ? -12.172 35.75 6.383 1 84.06 535 GLN B N 1
ATOM 8962 C CA . GLN B 1 535 ? -12.977 36.406 7.398 1 84.06 535 GLN B CA 1
ATOM 8963 C C . GLN B 1 535 ? -14.031 37.312 6.758 1 84.06 535 GLN B C 1
ATOM 8965 O O . GLN B 1 535 ? -15.172 37.344 7.223 1 84.06 535 GLN B O 1
ATOM 8970 N N . ASP B 1 536 ? -13.602 37.969 5.789 1 85.88 536 ASP B N 1
ATOM 8971 C CA . ASP B 1 536 ? -14.531 38.844 5.062 1 85.88 536 ASP B CA 1
ATOM 8972 C C . ASP B 1 536 ? -15.664 38.031 4.438 1 85.88 536 ASP B C 1
ATOM 8974 O O . ASP B 1 536 ? -16.828 38.438 4.461 1 85.88 536 ASP B O 1
ATOM 8978 N N . ALA B 1 537 ? -15.281 36.969 3.859 1 86.5 537 ALA B N 1
ATOM 8979 C CA . ALA B 1 537 ? -16.266 36.094 3.234 1 86.5 537 ALA B CA 1
ATOM 8980 C C . ALA B 1 537 ? -17.266 35.594 4.262 1 86.5 537 ALA B C 1
ATOM 8982 O O . ALA B 1 537 ? -18.484 35.562 4.008 1 86.5 537 ALA B O 1
ATOM 8983 N N . ILE B 1 538 ? -16.781 35.188 5.359 1 87.12 538 ILE B N 1
ATOM 8984 C CA . ILE B 1 538 ? -17.625 34.656 6.43 1 87.12 538 ILE B CA 1
ATOM 8985 C C . ILE B 1 538 ? -18.531 35.781 6.953 1 87.12 538 ILE B C 1
ATOM 8987 O O . ILE B 1 538 ? -19.703 35.562 7.238 1 87.12 538 ILE B O 1
ATOM 8991 N N . GLY B 1 539 ? -17.938 36.938 7.133 1 86.38 539 GLY B N 1
ATOM 8992 C CA . GLY B 1 539 ? -18.703 38.062 7.613 1 86.38 539 GLY B CA 1
ATOM 8993 C C . GLY B 1 539 ? -19.891 38.406 6.738 1 86.38 539 GLY B C 1
ATOM 8994 O O . GLY B 1 539 ? -20.984 38.719 7.242 1 86.38 539 GLY B O 1
ATOM 8995 N N . SER B 1 540 ? -19.688 38.344 5.484 1 85.75 540 SER B N 1
ATOM 8996 C CA . SER B 1 540 ? -20.75 38.656 4.531 1 85.75 540 SER B CA 1
ATOM 8997 C C . SER B 1 540 ? -21.797 37.531 4.5 1 85.75 540 SER B C 1
ATOM 8999 O O . SER B 1 540 ? -23 37.812 4.34 1 85.75 540 SER B O 1
ATOM 9001 N N . TYR B 1 541 ? -21.391 36.344 4.645 1 87.62 541 TYR B N 1
ATOM 9002 C CA . TYR B 1 541 ? -22.266 35.188 4.469 1 87.62 541 TYR B CA 1
ATOM 9003 C C . TYR B 1 541 ? -23.062 34.906 5.73 1 87.62 541 TYR B C 1
ATOM 9005 O O . TYR B 1 541 ? -24.188 34.375 5.66 1 87.62 541 TYR B O 1
ATOM 9013 N N . ARG B 1 542 ? -22.625 35.312 6.816 1 88.75 542 ARG B N 1
ATOM 9014 C CA . ARG B 1 542 ? -23.234 34.906 8.078 1 88.75 542 ARG B CA 1
ATOM 9015 C C . ARG B 1 542 ? -24.5 35.719 8.344 1 88.75 542 ARG B C 1
ATOM 9017 O O . ARG B 1 542 ? -25.344 35.312 9.164 1 88.75 542 ARG B O 1
ATOM 9024 N N . VAL B 1 543 ? -24.672 36.812 7.648 1 87.88 543 VAL B N 1
ATOM 9025 C CA . VAL B 1 543 ? -25.797 37.688 7.914 1 87.88 543 VAL B CA 1
ATOM 9026 C C . VAL B 1 543 ? -27.109 36.969 7.652 1 87.88 543 VAL B C 1
ATOM 9028 O O . VAL B 1 543 ? -27.297 36.375 6.59 1 87.88 543 VAL B O 1
ATOM 9031 N N . GLY B 1 544 ? -27.969 37 8.617 1 90.19 544 GLY B N 1
ATOM 9032 C CA . GLY B 1 544 ? -29.297 36.406 8.477 1 90.19 544 GLY B CA 1
ATOM 9033 C C . GLY B 1 544 ? -29.312 34.906 8.742 1 90.19 544 GLY B C 1
ATOM 9034 O O . GLY B 1 544 ? -30.281 34.219 8.414 1 90.19 544 GLY B O 1
ATOM 9035 N N . LYS B 1 545 ? -28.281 34.406 9.234 1 95 545 LYS B N 1
ATOM 9036 C CA . LYS B 1 545 ? -28.203 32.969 9.5 1 95 545 LYS B CA 1
ATOM 9037 C C . LYS B 1 545 ? -27.828 32.688 10.953 1 95 545 LYS B C 1
ATOM 9039 O O . LYS B 1 545 ? -27.344 33.594 11.648 1 95 545 LYS B O 1
ATOM 9044 N N . THR B 1 546 ? -28.172 31.531 11.445 1 96.75 546 THR B N 1
ATOM 9045 C CA . THR B 1 546 ? -27.688 31.047 12.734 1 96.75 546 THR B CA 1
ATOM 9046 C C . THR B 1 546 ? -26.281 30.453 12.594 1 96.75 546 THR B C 1
ATOM 9048 O O . THR B 1 546 ? -26.094 29.453 11.891 1 96.75 546 THR B O 1
ATOM 9051 N N . VAL B 1 547 ? -25.344 31.094 13.234 1 95.69 547 VAL B N 1
ATOM 9052 C CA . VAL B 1 547 ? -23.953 30.719 12.969 1 95.69 547 VAL B CA 1
ATOM 9053 C C . VAL B 1 547 ? -23.281 30.297 14.273 1 95.69 547 VAL B C 1
ATOM 9055 O O . VAL B 1 547 ? -23.453 30.938 15.312 1 95.69 547 VAL B O 1
ATOM 9058 N N . ILE B 1 548 ? -22.641 29.172 14.242 1 95.94 548 ILE B N 1
ATOM 9059 C CA . ILE B 1 548 ? -21.734 28.734 15.305 1 95.94 548 ILE B CA 1
ATOM 9060 C C . ILE B 1 548 ? -20.312 28.688 14.789 1 95.94 548 ILE B C 1
ATOM 9062 O O . ILE B 1 548 ? -20.016 27.984 13.82 1 95.94 548 ILE B O 1
ATOM 9066 N N . ILE B 1 549 ? -19.469 29.422 15.422 1 93.38 549 ILE B N 1
ATOM 9067 C CA . ILE B 1 549 ? -18.078 29.5 14.992 1 93.38 549 ILE B CA 1
ATOM 9068 C C . ILE B 1 549 ? -17.156 28.953 16.094 1 93.38 549 ILE B C 1
ATOM 9070 O O . ILE B 1 549 ? -17.203 29.422 17.234 1 93.38 549 ILE B O 1
ATOM 9074 N N . VAL B 1 550 ? -16.469 27.938 15.734 1 91.12 550 VAL B N 1
ATOM 9075 C CA . VAL B 1 550 ? -15.391 27.453 16.594 1 91.12 550 VAL B CA 1
ATOM 9076 C C . VAL B 1 550 ? -14.07 28.078 16.188 1 91.12 550 VAL B C 1
ATOM 9078 O O . VAL B 1 550 ? -13.648 27.953 15.031 1 91.12 550 VAL B O 1
ATOM 9081 N N . ALA B 1 551 ? -13.445 28.906 17.047 1 79.25 551 ALA B N 1
ATOM 9082 C CA . ALA B 1 551 ? -12.234 29.609 16.625 1 79.25 551 ALA B CA 1
ATOM 9083 C C . ALA B 1 551 ? -11.203 29.625 17.75 1 79.25 551 ALA B C 1
ATOM 9085 O O . ALA B 1 551 ? -11.547 29.469 18.922 1 79.25 551 ALA B O 1
ATOM 9086 N N . HIS B 1 552 ? -10.062 29.734 17.328 1 65.75 552 HIS B N 1
ATOM 9087 C CA . HIS B 1 552 ? -8.945 29.938 18.25 1 65.75 552 HIS B CA 1
ATOM 9088 C C . HIS B 1 552 ? -8.445 31.375 18.188 1 65.75 552 HIS B C 1
ATOM 9090 O O . HIS B 1 552 ? -7.797 31.859 19.109 1 65.75 552 HIS B O 1
ATOM 9096 N N . ARG B 1 553 ? -8.844 32 17.172 1 66.62 553 ARG B N 1
ATOM 9097 C CA . ARG B 1 553 ? -8.32 33.344 16.953 1 66.62 553 ARG B CA 1
ATOM 9098 C C . ARG B 1 553 ? -9.328 34.406 17.375 1 66.62 553 ARG B C 1
ATOM 9100 O O . ARG B 1 553 ? -10.523 34.281 17.078 1 66.62 553 ARG B O 1
ATOM 9107 N N . LEU B 1 554 ? -8.828 35.438 17.938 1 70.38 554 LEU B N 1
ATOM 9108 C CA . LEU B 1 554 ? -9.641 36.5 18.516 1 70.38 554 LEU B CA 1
ATOM 9109 C C . LEU B 1 554 ? -10.367 37.281 17.422 1 70.38 554 LEU B C 1
ATOM 9111 O O . LEU B 1 554 ? -11.5 37.719 17.625 1 70.38 554 LEU B O 1
ATOM 9115 N N . SER B 1 555 ? -9.773 37.438 16.312 1 69 555 SER B N 1
ATOM 9116 C CA . SER B 1 555 ? -10.344 38.281 15.242 1 69 555 SER B CA 1
ATOM 9117 C C . SER B 1 555 ? -11.672 37.688 14.75 1 69 555 SER B C 1
ATOM 9119 O O . SER B 1 555 ? -12.539 38.438 14.289 1 69 555 SER B O 1
ATOM 9121 N N . THR B 1 556 ? -11.859 36.469 14.906 1 73.19 556 THR B N 1
ATOM 9122 C CA . THR B 1 556 ? -13.062 35.812 14.414 1 73.19 556 THR B CA 1
ATOM 9123 C C . THR B 1 556 ? -14.148 35.781 15.484 1 73.19 556 THR B C 1
ATOM 9125 O O . THR B 1 556 ? -15.336 35.719 15.164 1 73.19 556 THR B O 1
ATOM 9128 N N . VAL B 1 557 ? -13.734 35.969 16.703 1 81.56 557 VAL B N 1
ATOM 9129 C CA . VAL B 1 557 ? -14.656 35.781 17.828 1 81.56 557 VAL B CA 1
ATOM 9130 C C . VAL B 1 557 ? -15.203 37.125 18.281 1 81.56 557 VAL B C 1
ATOM 9132 O O . VAL B 1 557 ? -16.281 37.188 18.875 1 81.56 557 VAL B O 1
ATOM 9135 N N . LYS B 1 558 ? -14.516 38.188 17.953 1 81.5 558 LYS B N 1
ATOM 9136 C CA . LYS B 1 558 ? -14.82 39.5 18.5 1 81.5 558 LYS B CA 1
ATOM 9137 C C . LYS B 1 558 ? -16.203 39.969 18.062 1 81.5 558 LYS B C 1
ATOM 9139 O O . LYS B 1 558 ? -16.891 40.688 18.781 1 81.5 558 LYS B O 1
ATOM 9144 N N . TYR B 1 559 ? -16.688 39.531 16.938 1 81.31 559 TYR B N 1
ATOM 9145 C CA . TYR B 1 559 ? -17.906 40.062 16.359 1 81.31 559 TYR B CA 1
ATOM 9146 C C . TYR B 1 559 ? -19.109 39.188 16.734 1 81.31 559 TYR B C 1
ATOM 9148 O O . TYR B 1 559 ? -20.25 39.531 16.375 1 81.31 559 TYR B O 1
ATOM 9156 N N . ALA B 1 560 ? -18.922 38.156 17.484 1 91.12 560 ALA B N 1
ATOM 9157 C CA . ALA B 1 560 ? -20.016 37.281 17.875 1 91.12 560 ALA B CA 1
ATOM 9158 C C . ALA B 1 560 ? -20.891 37.938 18.938 1 91.12 560 ALA B C 1
ATOM 9160 O O . ALA B 1 560 ? -20.406 38.688 19.781 1 91.12 560 ALA B O 1
ATOM 9161 N N . GLU B 1 561 ? -22.156 37.719 18.844 1 92.25 561 GLU B N 1
ATOM 9162 C CA . GLU B 1 561 ? -23.094 38.25 19.828 1 92.25 561 GLU B CA 1
ATOM 9163 C C . GLU B 1 561 ? -22.906 37.562 21.188 1 92.25 561 GLU B C 1
ATOM 9165 O O . GLU B 1 561 ? -23.109 38.219 22.234 1 92.25 561 GLU B O 1
ATOM 9170 N N . LYS B 1 562 ? -22.578 36.344 21.109 1 94.56 562 LYS B N 1
ATOM 9171 C CA . LYS B 1 562 ? -22.328 35.562 22.328 1 94.56 562 LYS B CA 1
ATOM 9172 C C . LYS B 1 562 ? -21.094 34.688 22.156 1 94.56 562 LYS B C 1
ATOM 9174 O O . LYS B 1 562 ? -20.891 34.094 21.078 1 94.56 562 LYS B O 1
ATOM 9179 N N . ILE B 1 563 ? -20.297 34.719 23.188 1 95.12 563 ILE B N 1
ATOM 9180 C CA . ILE B 1 563 ? -19.094 33.906 23.203 1 95.12 563 ILE B CA 1
ATOM 9181 C C . ILE B 1 563 ? -19.172 32.875 24.344 1 95.12 563 ILE B C 1
ATOM 9183 O O . ILE B 1 563 ? -19.484 33.25 25.484 1 95.12 563 ILE B O 1
ATOM 9187 N N . LEU B 1 564 ? -18.969 31.656 24 1 95.12 564 LEU B N 1
ATOM 9188 C CA . LEU B 1 564 ? -18.938 30.578 25 1 95.12 564 LEU B CA 1
ATOM 9189 C C . LEU B 1 564 ? -17.516 30.078 25.203 1 95.12 564 LEU B C 1
ATOM 9191 O O . LEU B 1 564 ? -16.859 29.641 24.266 1 95.12 564 LEU B O 1
ATOM 9195 N N . VAL B 1 565 ? -17.062 30.172 26.422 1 94.06 565 VAL B N 1
ATOM 9196 C CA . VAL B 1 565 ? -15.75 29.641 26.75 1 94.06 565 VAL B CA 1
ATOM 9197 C C . VAL B 1 565 ? -15.891 28.219 27.297 1 94.06 565 VAL B C 1
ATOM 9199 O O . VAL B 1 565 ? -16.531 28.016 28.328 1 94.06 565 VAL B O 1
ATOM 9202 N N . LEU B 1 566 ? -15.281 27.312 26.547 1 92.62 566 LEU B N 1
ATOM 9203 C CA . LEU B 1 566 ? -15.391 25.906 26.906 1 92.62 566 LEU B CA 1
ATOM 9204 C C . LEU B 1 566 ? -14.125 25.406 27.594 1 92.62 566 LEU B C 1
ATOM 9206 O O . LEU B 1 566 ? -13.016 25.734 27.156 1 92.62 566 LEU B O 1
ATOM 9210 N N . GLN B 1 567 ? -14.312 24.719 28.656 1 90.38 567 GLN B N 1
ATOM 9211 C CA . GLN B 1 567 ? -13.227 24.062 29.375 1 90.38 567 GLN B CA 1
ATOM 9212 C C . GLN B 1 567 ? -13.648 22.672 29.844 1 90.38 567 GLN B C 1
ATOM 9214 O O . GLN B 1 567 ? -14.648 22.516 30.547 1 90.38 567 GLN B O 1
ATOM 9219 N N . GLU B 1 568 ? -12.914 21.672 29.469 1 88 568 GLU B N 1
ATOM 9220 C CA . GLU B 1 568 ? -13.125 20.281 29.859 1 88 568 GLU B CA 1
ATOM 9221 C C . GLU B 1 568 ? -14.578 19.859 29.641 1 88 568 GLU B C 1
ATOM 9223 O O . GLU B 1 568 ? -15.188 19.25 30.531 1 88 568 GLU B O 1
ATOM 9228 N N . GLY B 1 569 ? -15.211 20.359 28.625 1 90.56 569 GLY B N 1
ATOM 9229 C CA . GLY B 1 569 ? -16.531 19.891 28.234 1 90.56 569 GLY B CA 1
ATOM 9230 C C . GLY B 1 569 ? -17.656 20.703 28.844 1 90.56 569 GLY B C 1
ATOM 9231 O O . GLY B 1 569 ? -18.828 20.391 28.672 1 90.56 569 GLY B O 1
ATOM 9232 N N . HIS B 1 570 ? -17.281 21.812 29.594 1 92.75 570 HIS B N 1
ATOM 9233 C CA . HIS B 1 570 ? -18.266 22.672 30.234 1 92.75 570 HIS B CA 1
ATOM 9234 C C . HIS B 1 570 ? -18.109 24.125 29.781 1 92.75 570 HIS B C 1
ATOM 9236 O O . HIS B 1 570 ? -17.016 24.547 29.422 1 92.75 570 HIS B O 1
ATOM 9242 N N . VAL B 1 571 ? -19.234 24.797 29.812 1 94.12 571 VAL B N 1
ATOM 9243 C CA . VAL B 1 571 ? -19.156 26.234 29.594 1 94.12 571 VAL B CA 1
ATOM 9244 C C . VAL B 1 571 ? -18.812 26.938 30.906 1 94.12 571 VAL B C 1
ATOM 9246 O O . VAL B 1 571 ? -19.578 26.875 31.875 1 94.12 571 VAL B O 1
ATOM 9249 N N . ILE B 1 572 ? -17.766 27.641 30.938 1 93.06 572 ILE B N 1
ATOM 9250 C CA . ILE B 1 572 ? -17.312 28.25 32.188 1 93.06 572 ILE B CA 1
ATOM 9251 C C . ILE B 1 572 ? -17.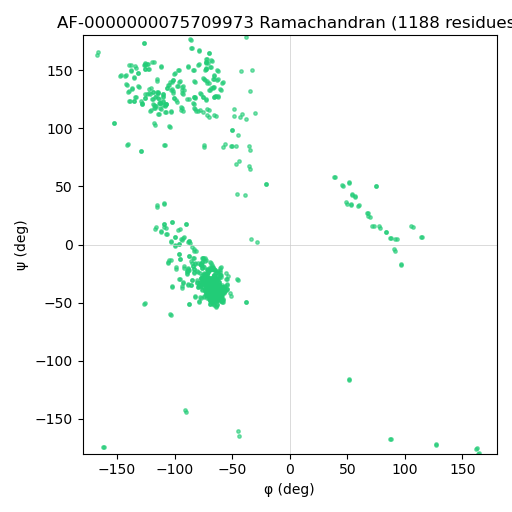672 29.734 32.188 1 93.06 572 ILE B C 1
ATOM 9253 O O . ILE B 1 572 ? -17.781 30.359 33.219 1 93.06 572 ILE B O 1
ATOM 9257 N N . GLU B 1 573 ? -17.562 30.312 30.969 1 94.25 573 GLU B N 1
ATOM 9258 C CA . GLU B 1 573 ? -17.906 31.719 30.812 1 94.25 573 GLU B CA 1
ATOM 9259 C C . GLU B 1 573 ? -18.75 31.938 29.562 1 94.25 573 GLU B C 1
ATOM 9261 O O . GLU B 1 573 ? -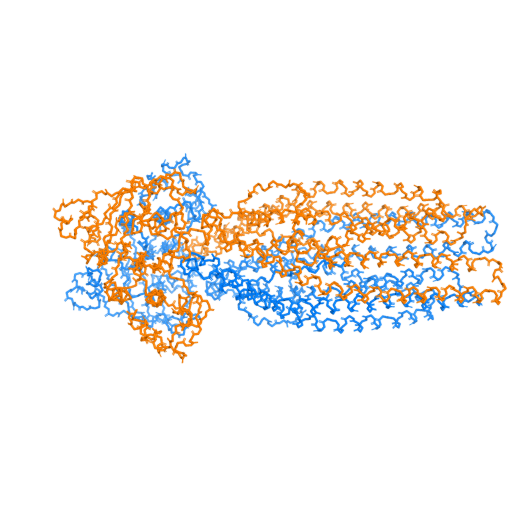18.625 31.188 28.578 1 94.25 573 GLU B O 1
ATOM 9266 N N . SER B 1 574 ? -19.719 32.875 29.641 1 94.62 574 SER B N 1
ATOM 9267 C CA . SER B 1 574 ? -20.531 33.25 28.484 1 94.62 574 SER B CA 1
ATOM 9268 C C . SER B 1 574 ? -20.812 34.75 28.469 1 94.62 574 SER B C 1
ATOM 9270 O O . SER B 1 574 ? -21.031 35.344 29.516 1 94.62 574 SER B O 1
ATOM 9272 N N . GLY B 1 575 ? -20.734 35.312 27.391 1 93.38 575 GLY B N 1
ATOM 9273 C CA . GLY B 1 575 ? -20.984 36.75 27.219 1 93.38 575 GLY B CA 1
ATOM 9274 C C . GLY B 1 575 ? -20.406 37.281 25.922 1 93.38 575 GLY B C 1
ATOM 9275 O O . GLY B 1 575 ? -20.047 36.531 25.031 1 93.38 575 GLY B O 1
ATOM 9276 N N . ASN B 1 576 ? -20.484 38.5 25.703 1 93 576 ASN B N 1
ATOM 9277 C CA . ASN B 1 576 ? -19.859 39.125 24.547 1 93 576 ASN B CA 1
ATOM 9278 C C . ASN B 1 576 ? -18.406 39.5 24.828 1 93 576 ASN B C 1
ATOM 9280 O O . ASN B 1 576 ? -17.922 39.281 25.938 1 93 576 ASN B O 1
ATOM 9284 N N . HIS B 1 577 ? -17.75 40 23.859 1 91.12 577 HIS B N 1
ATOM 9285 C CA . HIS B 1 577 ? -16.328 40.25 23.953 1 91.12 577 HIS B CA 1
ATOM 9286 C C . HIS B 1 577 ? -16.016 41.281 25.062 1 91.12 577 HIS B C 1
ATOM 9288 O O . HIS B 1 577 ? -15.164 41.031 25.922 1 91.12 577 HIS B O 1
ATOM 9294 N N . GLU B 1 578 ? -16.781 42.312 25.109 1 90.5 578 GLU B N 1
ATOM 9295 C CA . GLU B 1 578 ? -16.562 43.375 26.078 1 90.5 578 GLU B CA 1
ATOM 9296 C C . GLU B 1 578 ? -16.859 42.906 27.5 1 90.5 578 GLU B C 1
ATOM 9298 O O . GLU B 1 578 ? -16.078 43.188 28.422 1 90.5 578 GLU B O 1
ATOM 9303 N N . GLU B 1 579 ? -17.891 42.188 27.594 1 93.25 579 GLU B N 1
ATOM 9304 C CA . GLU B 1 579 ? -18.312 41.688 28.906 1 93.25 579 GLU B CA 1
ATOM 9305 C C . GLU B 1 579 ? -17.281 40.719 29.469 1 93.25 579 GLU B C 1
ATOM 9307 O O . GLU B 1 579 ? -16.953 40.75 30.656 1 93.25 579 GLU B O 1
ATOM 9312 N N . LEU B 1 580 ? -16.781 39.875 28.594 1 92.38 580 LEU B N 1
ATOM 9313 C CA . LEU B 1 580 ? -15.891 38.812 29.062 1 92.38 580 LEU B CA 1
ATOM 9314 C C . LEU B 1 580 ? -14.5 39.375 29.344 1 92.38 580 LEU B C 1
ATOM 9316 O O . LEU B 1 580 ? -13.797 38.906 30.234 1 92.38 580 LEU B O 1
ATOM 9320 N N . MET B 1 581 ? -14.148 40.406 28.641 1 91.12 581 MET B N 1
ATOM 9321 C CA . MET B 1 581 ? -12.867 41.062 28.906 1 91.12 581 MET B CA 1
ATOM 9322 C C . MET B 1 581 ? -12.906 41.781 30.25 1 91.12 581 MET B C 1
ATOM 9324 O O . MET B 1 581 ? -11.914 41.781 30.984 1 91.12 581 MET B O 1
ATOM 9328 N N . ALA B 1 582 ? -14.023 42.312 30.547 1 91.44 582 ALA B N 1
ATOM 9329 C CA . ALA B 1 582 ? -14.195 43.062 31.797 1 91.44 582 ALA B CA 1
ATOM 9330 C C . ALA B 1 582 ? -14.219 42.125 33 1 91.44 582 ALA B C 1
ATOM 9332 O O . ALA B 1 582 ? -13.766 42.5 34.094 1 91.44 582 ALA B O 1
ATOM 9333 N N . LYS B 1 583 ? -14.672 40.969 32.75 1 91.75 583 LYS B N 1
ATOM 9334 C CA . LYS B 1 583 ? -14.766 40 33.812 1 91.75 583 LYS B CA 1
ATOM 9335 C C . LYS B 1 583 ? -13.391 39.469 34.219 1 91.75 583 LYS B C 1
ATOM 9337 O O . LYS B 1 583 ? -13.195 39 35.312 1 91.75 583 LYS B O 1
ATOM 9342 N N . GLY B 1 584 ? -12.422 39.5 33.312 1 87.56 584 GLY B N 1
ATOM 9343 C CA . GLY B 1 584 ? -11.055 39.094 33.594 1 87.56 584 GLY B CA 1
ATOM 9344 C C . GLY B 1 584 ? -10.906 37.594 33.812 1 87.56 584 GLY B C 1
ATOM 9345 O O . GLY B 1 584 ? -10.031 37.188 34.594 1 87.56 584 GLY B O 1
ATOM 9346 N N . GLY B 1 585 ? -11.758 36.906 33.312 1 90.25 585 GLY B N 1
ATOM 9347 C CA . GLY B 1 585 ? -11.727 35.469 33.562 1 90.25 585 GLY B CA 1
ATOM 9348 C C . GLY B 1 585 ? -10.93 34.688 32.531 1 90.25 585 GLY B C 1
ATOM 9349 O O . GLY B 1 585 ? -9.859 35.156 32.094 1 90.25 585 GLY B O 1
ATOM 9350 N N . ALA B 1 586 ? -11.406 33.5 32.188 1 87.12 586 ALA B N 1
ATOM 9351 C CA . ALA B 1 586 ? -10.703 32.562 31.297 1 87.12 586 ALA B CA 1
ATOM 9352 C C . ALA B 1 586 ? -10.562 33.156 29.906 1 87.12 586 ALA B C 1
ATOM 9354 O O . ALA B 1 586 ? -9.531 33 29.25 1 87.12 586 ALA B O 1
ATOM 9355 N N . TYR B 1 587 ? -11.508 33.844 29.5 1 89.19 587 TYR B N 1
ATOM 9356 C CA . TYR B 1 587 ? -11.492 34.5 28.188 1 89.19 587 TYR B CA 1
ATOM 9357 C C . TYR B 1 587 ? -10.406 35.562 28.109 1 89.19 587 TYR B C 1
ATOM 9359 O O . TYR B 1 587 ? -9.656 35.625 27.125 1 89.19 587 TYR B O 1
ATOM 9367 N N . ALA B 1 588 ? -10.422 36.344 29.094 1 87.69 588 ALA B N 1
ATOM 9368 C CA . ALA B 1 588 ? -9.422 37.406 29.141 1 87.69 588 ALA B CA 1
ATOM 9369 C C . ALA B 1 588 ? -8.008 36.844 29.141 1 87.69 588 ALA B C 1
ATOM 9371 O O . ALA B 1 588 ? -7.102 37.406 28.516 1 87.69 588 ALA B O 1
ATOM 9372 N N . GLU B 1 589 ? -7.891 35.812 29.797 1 82.75 589 GLU B N 1
ATOM 9373 C CA . GLU B 1 589 ? -6.59 35.125 29.844 1 82.75 589 GLU B CA 1
ATOM 9374 C C . GLU B 1 589 ? -6.195 34.594 28.484 1 82.75 589 GLU B C 1
ATOM 9376 O O . GLU B 1 589 ? -5.027 34.656 28.094 1 82.75 589 GLU B O 1
ATOM 9381 N N . LEU B 1 590 ? -7.164 34 27.828 1 78.12 590 LEU B N 1
ATOM 9382 C CA . LEU B 1 590 ? -6.918 33.5 26.5 1 78.12 590 LEU B CA 1
ATOM 9383 C C . LEU B 1 590 ? -6.492 34.594 25.547 1 78.12 590 LEU B C 1
ATOM 9385 O O . LEU B 1 590 ? -5.594 34.406 24.719 1 78.12 590 LEU B O 1
ATOM 9389 N N . VAL B 1 591 ? -7.121 35.75 25.656 1 76.19 591 VAL B N 1
ATOM 9390 C CA . VAL B 1 591 ? -6.852 36.875 24.797 1 76.19 591 VAL B CA 1
ATOM 9391 C C . VAL B 1 591 ? -5.469 37.469 25.109 1 76.19 591 VAL B C 1
ATOM 9393 O O . VAL B 1 591 ? -4.719 37.812 24.203 1 76.19 591 VAL B O 1
ATOM 9396 N N . LYS B 1 592 ? -5.148 37.5 26.344 1 71.75 592 LYS B N 1
ATOM 9397 C CA . LYS B 1 592 ? -3.854 38.031 26.781 1 71.75 592 LYS B CA 1
ATOM 9398 C C . LYS B 1 592 ? -2.713 37.156 26.266 1 71.75 592 LYS B C 1
ATOM 9400 O O . LYS B 1 592 ? -1.674 37.656 25.844 1 71.75 592 LYS B O 1
ATOM 9405 N N . ASN B 1 593 ? -3.016 35.969 26.344 1 64.38 593 ASN B N 1
ATOM 9406 C CA . ASN B 1 593 ? -1.989 35.031 25.891 1 64.38 593 ASN B CA 1
ATOM 9407 C C . ASN B 1 593 ? -1.758 35.125 24.391 1 64.38 593 ASN B C 1
ATOM 9409 O O . ASN B 1 593 ? -0.659 34.812 23.906 1 64.38 593 ASN B O 1
ATOM 9413 N N . GLN B 1 594 ? -2.73 35.438 23.672 1 61 594 GLN B N 1
ATOM 9414 C CA . GLN B 1 594 ? -2.602 35.594 22.219 1 61 594 GLN B CA 1
ATOM 9415 C C . GLN B 1 594 ? -1.908 36.906 21.859 1 61 594 GLN B C 1
ATOM 9417 O O . GLN B 1 594 ? -1.243 36.969 20.828 1 61 594 GLN B O 1
ATOM 9422 N N . LEU B 1 595 ? -2.123 37.969 22.672 1 51.12 595 LEU B N 1
ATOM 9423 C CA . LEU B 1 595 ? -1.519 39.25 22.422 1 51.12 595 LEU B CA 1
ATOM 9424 C C . LEU B 1 595 ? -0.058 39.281 22.859 1 51.12 595 LEU B C 1
ATOM 9426 O O . LEU B 1 595 ? 0.754 40.031 22.297 1 51.12 595 LEU B O 1
ATOM 9430 N N . GLN B 1 596 ? 0.302 38.406 23.812 1 45.62 596 GLN B N 1
ATOM 9431 C CA . GLN B 1 596 ? 1.695 38.375 24.234 1 45.62 596 GLN B CA 1
ATOM 9432 C C . GLN B 1 596 ? 2.535 37.469 23.344 1 45.62 596 GLN B C 1
ATOM 9434 O O . GLN B 1 596 ? 3.691 37.781 23.047 1 45.62 596 GLN B O 1
#

Foldseek 3Di:
DPPPPPPDLPDPDDVPVQDFPPCLLVVLCVLQPCNVLLVQLLVLLLVLLCLLLLVLLLQLQLVLLVPDCVNVPPVSSVVSVVVSVVSNVVSVVVSVVSVVSNCVSLVVRLVRLLVSLLVLLVVLVVFAFVLVCVVDPPSVSVCLSPVLSVLSSCCSSPLVSLLSNLVSSLVSLLVSLCVAPVVLSVLLVVLVVLLVVLLVVLVVVVVVLSVQLSVLVNVLVVLVCVCVVCVVVCVVVVVVVVSVVVSVVSVVSNVVSVVVNVVSVVVSVVSLVCSLVVSLVVLCVVVVVCVVVVNHRSSSNSSVNSSSNSNSVSSVSNSVSVVSSVSSSVSSSVSVVSNVDDHPAGQAAADADDDFQFKKWWAQFWADRPVDDAILAGGETDIFGGQFEEEEEEDPSNNQVVVVCVQLPSDDTPDTAMDTVRHGPSRYRSNRSCLQEFEQEQAQADDFFFLQCLLCVLPNPDDPVLLLVLLVLLVLQVVQCVDPVRRRDTDHRPRDDRLNRLSSSSSNSLSSVHQEYEYYQSQPPHDPVSSVSRLSSCVSSSGRHGYYHYHLDPVNQQPGQKYFYGGNNYTPDMGHPVVVCVVCPPSVVSVVVVVD/DPDPPLPPLPDPDDVPVQDFPPCLLVVLCVLQPCNVLLVQLLVLLQVLLCLLLLVLLLQLQLVLLVPDCVNVPPVSSVVSVVVSVVSNVVSVVVSVVSVVSSCVSLVVRLVRLLVSLLVLLVVLLVFAFVLVCVVDPPVVSVCLSPVLSVLSSCCSSPLVSLLSNLVSSLVSLLVSLCVAPVVLSVLLVVLVVLLVVLLVVLVVVVVVLSVQLSVLVNVLVVLVCVCVVCVVVCVVVVVVVVSVVVSVVSVVSNVVSVVVNVVSVVVSVVSLVCSLVVSLVVLCVVVVVCVVVVNHRSSSNSSVNSSSNSNSVSSVSNSVSVVSSVSSSVSSSVSVVSNVDDHPAGQAAADADDDFQFKKWWAQFWACRPVDDAILAGGETDIFGFQFEEEEEEDPSNNQVVVVCVQLPSDDTPDTAMDTVRHGPSRYRSNRSCLQEQEQEQAQADDFFFLQCLLCVLPNPDDPVLLLVLLVLLVLQVVQCVDPVRRRDTDHRPRDDRLNRLSSSSSNSLSSVHQEYEAYQSQPPHDPVSSVSRLSSCVSSSGRHGYYHYHLDPVNQQPGQKYFYGGNNYTPDMGHPVVVCVVCPPSVVSVVVVVD

Sequence (1192 aa):
MPPRQLWRPHGSADEIDIQLTGWELVRILKYLQNKSLFFLTLLTKTSSSAMPYIMSLIQGDLTTILVDKYFSDGNKFKQEVNNVANRLYLTVIITFVLGVLNTIVESNFVPQFLRDLKAAVMKALMNHDIEYYDQTETGVIIARITDDVGNAYSAYTNNILQLAQSMVSWVIGLIVCFTKSPKLTVYLLFVAPLYVIIERLRNRKLDALWLEYNNCSTTVSAKATEILTSFRTVRSFDAELREYQIYKQQLFDVHKVVKKNSYIHGVREFCSSIVQWGSAAMILYITGTQAARGECEPGVIVVFLTISDMWNSAFAGIFSLFAEFKKANVSSAKLLEILEKEPSIKRDQGRKLDHVEGRIEFKNVVFKYATREKPALNGLDFVVEPNTTVAIVGESGCGKSTILQLIERFYDVQEGQVLIDGIDVKDIAPESLRSFIAFVPQTPTMFSMSIKNNIRYGKPEAHREEIISAAKVANAHEFIIQQPQSYSTEVHQNSLSGGQKQRLCIARAVMKDAPILLLDEATAALDAESERLVQDAIGSYRVGKTVIIVAHRLSTVKYAEKILVLQEGHVIESGNHEELMAKGGAYAELVKNQLQMPPRQLWRPHGSADEIDIQLTGWELVRILKYLQNKSLFFLTLLTKTSSSAMPYIMSLIQGDLTTILVDKYFSDGNKFKQEVNNVANRLYLTVIITFVLGVLNTIVESNFVPQFLRDLKAAVMKALMNHDIEYYDQTETGVIIARITDDVGNAYSAYTNNILQLAQSMVSWVIGLIVCFTKSPKLTVYLLFVAPLYVIIERLRNRKLDALWLEYNNCSTTVSAKATEILTSFRTVRSFDAELREYQIYKQQLFDVHKVVKKNSYIHGVREFCSSIVQWGSAAMILYITGTQAARGECEPGVIVVFLTISDMWNSAFAGIFSLFAEFKKANVSSAKLLEILEKEPSIKRDQGRKLDHVEGRIEFKNVVFKYATREKPALNGLDFVVEPNTTVAIVGESGCGKSTILQLIERFYDVQEGQVLIDGIDVKDIAPESLRSFIAFVPQTPTMFSMSIKNNIRYGKPEAHREEIISAAKVANAHEFIIQQPQSYSTEVHQNSLSGGQKQRLCIARAVMKDAPILLLDEATAALDAESERLVQDAIGSYRVGKTVIIVAHRLSTVKYAEKILVLQEGHVIESGNHEELMAKGGAYAELVKNQLQ

Secondary structure (DSSP, 8-state):
---------------------S-HHHHHGGG-S-HHHHHHHHHHHHHGGGHHHHHHHHHHHHHHHHH-GGGGSHHHHHHHHHHHHHHHHHHHHHHHHHHHHHHHHHHHHHHHHHHHHHHHHHHHHHHS-HHHHHHS-HHHHHHIIIIIHHHHHHIIIIIHHHHHHHHHHHHHHHHHHHHH-HHHHHHHHHHHHHHHHHHHHHHHHHHHHHHHHHHHHHHHHHHHHHHHHTHHHHHHTT-HHHHHHHHHHHHHHHHHHHHHHHHHHHHHHHHHHHHHHHHHHHHHHHHHHHHHTTSS-HHHHHHHHHHHHHHHHHHHHHHHHHHHHHHHHHHHHHHHHHHHPPPSS-TT-SBPPS-----EEEEEEEE--TT-SS-SEEEEEEEE-TT-EEEEEESTTSSHHHHHHHHTTSS--SEEEEEETTEEGGGB-HHHHHHTEEEE-SS----SEEHHHHHTTS-TT--HHHHHHHHHHTT-HHHHHHSTTGGG-EE-TTSS-HHHHHHHHHHHHHHHT-SEEEEESTTTT--HHHHHHHHHHHHHHSTTSEEEEE-SSHHHHTT-SEEEEEETTEEEEEE-HHHHHHHTSHHHHHHHHHH-/---------------------S-HHHHHGGG-S-HHHHHHHHHHHHHGGGHHHHHHHHHHHHHHHHH-GGGGSHHHHHHHHHHHHHHHHHHHHHHHHHHHHHHHHHHHHHHHHHHHHHHHHHHHHHHS-HHHHHHS-HHHHHHIIIIIHHHHHHIIIIIHHHHHHHHHHHHHHHHHHHHH-HHHHHHHHHHHHHHHHHHHHHHHHHHHHHHHHHHHHHHHHHHHHHHHHTHHHHHHTT-HHHHHHHHHHHHHHHHHHHHHHHHHHHHHHHHHHHHHHHHHHHHHHHHHHHHHTTSS-HHHHHHHHHHHHHHHHHHHHHHHHHHHHHHHHHHHHHHHHHHHPPPSS-TT-SBPPS-----EEEEEEEE--TT-SS-SEEEEEEEE-TT-EEEEEESTTSSHHHHHHHHTTSS--SEEEEEETTEEGGGB-HHHHHHTEEEE-SS----SEEHHHHHTTS-TT--HHHHHHHHHHTT-HHHHHHSTTGGG-EE-TTSS-HHHHHHHHHHHHHHH--SEEEEESTTTT--HHHHHHHHHHHHHHSTTSEEEEE-SSHHHHTT-SEEEEEETTEEEEEE-HHHHHHHTSHHHHHHHHHH-

pLDDT: mean 83.14, std 12.36, range [23.89, 98.06]

Solvent-accessible surface area (backbone atoms only — not comparable to full-atom values): 61343 Å² total; per-residue (Å²): 120,59,64,81,64,75,67,73,65,63,84,78,65,82,81,64,84,70,82,79,85,82,53,33,64,63,57,55,52,72,58,42,86,65,57,65,41,50,54,49,30,46,49,34,48,36,57,57,38,51,49,66,55,54,50,32,51,51,53,11,50,51,48,32,54,72,40,39,67,82,36,65,46,66,69,60,35,52,53,52,50,51,52,53,48,50,51,48,52,52,49,50,50,52,50,47,54,42,33,52,50,31,18,56,37,40,18,53,34,51,25,48,50,51,43,35,49,54,49,49,49,51,53,33,59,69,49,44,43,56,62,55,62,72,74,39,57,66,69,59,55,52,41,46,66,48,53,28,44,47,39,36,42,45,34,60,68,33,45,48,47,50,41,51,23,27,51,49,32,48,52,51,49,50,54,54,37,47,74,75,39,53,75,61,36,54,59,55,56,60,50,49,58,56,52,50,51,56,49,53,61,45,51,60,55,46,52,57,48,48,53,52,36,41,53,34,47,46,51,41,50,50,49,51,47,52,49,62,76,41,37,68,59,36,55,49,50,64,36,54,68,59,52,45,51,56,50,51,54,40,40,48,54,36,29,52,45,40,25,54,49,32,39,54,49,24,50,45,55,36,54,50,49,48,51,52,52,49,49,48,48,49,49,50,52,54,44,50,54,34,34,74,71,66,73,39,62,68,15,54,50,51,30,52,48,52,44,51,53,50,42,48,51,28,50,52,53,47,58,62,41,47,62,53,46,55,53,18,33,55,29,28,44,56,49,44,54,52,58,69,55,74,49,87,63,52,55,81,46,56,44,76,68,89,76,72,72,34,28,38,36,37,43,48,25,25,34,58,53,90,90,46,91,59,58,36,28,58,52,27,68,52,74,43,56,53,50,34,40,37,20,41,34,55,59,89,84,19,32,66,68,54,55,57,40,45,75,61,54,57,50,81,67,80,37,60,44,49,24,50,70,81,38,49,54,86,49,31,7,45,55,44,54,32,62,41,39,22,65,34,57,57,70,64,79,52,63,82,38,27,48,48,55,52,27,27,60,56,33,77,82,60,49,70,67,55,52,51,50,20,21,49,52,18,64,31,40,68,65,35,60,68,37,95,52,25,54,66,30,72,37,41,66,82,69,53,54,73,47,56,40,38,20,42,40,42,12,17,28,51,52,46,64,30,41,24,38,40,36,33,33,67,56,60,95,44,53,73,67,45,31,50,46,43,48,51,17,49,60,66,63,45,64,83,19,14,31,43,36,33,40,85,51,64,80,73,44,56,79,24,67,31,34,37,34,34,51,78,13,29,74,80,44,75,37,28,55,68,58,35,48,71,66,59,43,72,60,30,50,55,52,49,62,69,75,98,122,63,63,85,65,75,67,75,70,62,83,79,64,79,81,64,82,70,82,77,85,82,54,35,65,64,58,55,50,72,60,42,85,67,57,66,41,52,54,49,31,45,49,34,50,37,56,58,37,48,48,65,55,54,50,32,50,52,53,11,52,50,46,32,53,71,42,39,66,83,35,66,45,66,69,59,35,52,53,51,52,50,51,54,50,52,53,47,52,52,49,50,50,52,50,46,55,42,33,52,51,30,17,56,37,39,18,52,34,50,23,48,50,51,44,36,50,52,50,49,48,51,55,34,59,69,48,43,43,57,62,56,60,73,74,38,55,68,68,58,56,51,41,46,66,49,54,27,44,48,40,35,43,41,33,60,68,37,45,49,47,50,39,50,23,27,52,50,31,46,52,51,49,51,54,53,36,46,73,74,39,52,74,60,35,54,59,55,56,59,50,49,57,55,53,50,50,55,50,51,60,46,51,62,55,46,53,58,48,48,53,51,38,45,51,34,49,48,51,41,50,49,51,52,48,52,50,62,75,41,37,69,59,37,55,50,48,64,36,53,68,58,53,45,51,54,49,51,54,42,40,49,55,35,29,54,45,40,24,54,49,32,40,53,51,24,50,44,55,38,53,50,48,48,51,51,52,49,48,4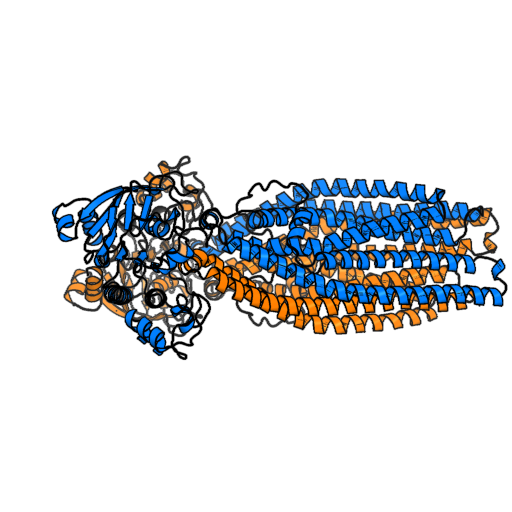8,49,50,48,49,52,55,43,48,54,34,33,75,71,68,72,40,62,66,16,55,49,52,29,52,49,52,45,52,52,51,42,48,52,27,50,52,50,46,59,63,39,47,62,52,47,53,52,19,33,53,29,28,43,58,50,42,54,51,58,67,54,74,50,87,63,52,54,82,46,56,43,77,69,88,78,73,74,33,27,38,34,38,43,48,26,27,34,57,52,89,89,46,91,59,57,37,28,57,53,27,70,52,74,42,57,55,51,35,41,37,21,40,33,55,60,89,83,20,32,67,70,53,53,57,40,43,76,61,54,57,49,81,66,80,36,60,44,49,24,50,70,82,38,48,56,86,52,31,7,46,55,44,54,31,62,40,39,23,65,34,57,56,70,63,78,52,64,81,38,27,48,49,55,53,28,27,60,54,32,78,82,62,49,70,68,55,51,51,49,22,21,47,51,16,64,31,39,68,67,36,62,69,37,96,54,26,56,66,29,73,37,41,67,81,69,51,54,71,48,56,39,37,20,41,39,42,11,17,29,51,50,45,65,30,40,24,37,40,36,35,33,65,57,60,97,44,54,72,67,44,32,50,46,44,49,51,18,48,59,66,63,46,64,82,20,13,31,42,37,36,42,86,51,63,79,73,43,57,79,24,69,32,35,36,34,34,50,81,13,29,73,78,45,74,35,30,53,69,59,35,49,70,65,58,45,71,60,29,50,54,51,49,60,71,74,97

Radius of gyration: 37.46 Å; Cα contacts (8 Å, |Δi|>4): 1852; chains: 2; bounding box: 79×120×76 Å

InterPro domains:
  IPR003439 ABC transporter-like, ATP-binding domain [PF00005] (377-524)
  IPR003439 ABC transporter-like, ATP-binding domain [PS50893] (360-593)
  IPR003593 AAA+ ATPase domain [SM00382] (386-570)
  IPR011527 ABC transporter type 1, transmembrane domain [PF00664] (38-308)
  IPR011527 ABC transporter type 1, transmembrane domain [PS50929] (37-327)
  IPR017871 ABC transporter-like, conserved site [PS00211] (496-510)
  IPR027417 P-loop containing nucleoside triphosphate hydrolase [G3DSA:3.40.50.300] (352-596)
  IPR027417 P-loop containing nucleoside triphosphate hydrolase [SSF52540] (351-594)
  IPR036640 ABC transporter type 1, transmembrane domain superfamily [G3DSA:1.20.1560.10] (23-351)
  IPR036640 ABC transporter type 1, transmembrane domain superfamily [SSF90123] (35-343)
  IPR039421 Type 1 protein exporter [PTHR43394] (36-595)

Nearest PDB structures (foldseek):
  9fw3-assembly1_B  TM=7.945E-01  e=5.137E-31  Mycolicibacterium thermoresistibile ATCC 19527
  7zdg-assembly1_C  TM=8.372E-01  e=2.031E-27  Escherichia coli K-12
  7zdk-assembly1_C  TM=7.686E-01  e=7.811E-28  Escherichia coli K-12
  7zdr-assembly1_C  TM=8.405E-01  e=7.397E-26  Escherichia coli K-12
  8ips-assembly1_A  TM=8.418E-01  e=5.479E-25  Escherichia coli BL21(DE3)

Organism: Trichomonas vaginalis (strain ATCC PRA-98 / G3) (NCBI:txid412133)